Protein AF-0000000082934519 (afdb_homodimer)

Sequence (798 aa):
MKKQIFIIGCGPGAPEEITGHGAKLLEICHEVYAFDRIGDLYKDFKEGIIKCSYQDIEEKIRSSKAQKMAVLVSGDVGFFSMAKRLDEKFRIDFDVFFTCGISSLQYLCSKIKLSYEDVRAVSLHGREGNLPGSIAYNRYTFVLTGGANNASKILKDLKQNGLSGIKVTAGELLSMPGERILCGTVEELSEISFDSLTVLLFENENCVNRDMPLFDKELSRNETPMTKQEVRWVAVNMMKIEARDVLFDIGAGSGSVAIEMARKAHEGLVFAIEKKDNAFELLCKNKSDLGALNVIPVFGEALEEIRKLPVPDKVFIGGSGGNLDKLVKSLYRANEDVKILITAITLETLTEALEAFKEINFETDIVCLNCSKSKKAGSYNMMIANNPIYIIYGEKNDKMKKQIFIIGCGPGAPEEITGHGAKLLEICHEVYAFDRIGDLYKDFKEGIIKCSYQDIEEKIRSSKAQKMAVLVSGDVGFFSMAKRLDEKFRIDFDVFFTCGISSLQYLCSKIKLSYEDVRAVSLHGREGNLPGSIAYNRYTFVLTGGANNASKILKDLKQNGLSGIKVTAGELLSMPGERILCGTVEELSEISFDSLTVLLFENENCVNRDMPLFDKELSRNETPMTKQEVRWVAVNMMKIEARDVLFDIGAGSGSVAIEMARKAHEGLVFAIEKKDNAFELLCKNKSDLGALNVIPVFGEALEEIRKLPVPDKVFIGGSGGNLDKLVKSLYRANEDVKILITAITLETLTEALEAFKEINFETDIVCLNCSKSKKAGSYNMMIANNPIYIIYGEKNDK

Solvent-accessible surface area (backbone atoms only — not comparable to full-atom values): 40685 Å² total; per-residue (Å²): 131,66,37,35,37,38,40,28,9,35,8,59,44,28,61,44,42,16,16,39,50,48,52,51,48,62,68,71,28,76,40,38,35,20,37,62,71,55,32,65,57,32,47,86,78,40,82,78,60,40,67,41,49,86,82,49,43,58,60,54,59,71,70,48,86,60,57,35,31,32,38,50,40,69,13,11,43,33,51,98,34,67,47,59,60,51,42,71,72,39,48,87,74,29,46,68,43,56,35,62,29,37,32,57,67,55,52,53,27,29,76,69,72,36,70,48,76,79,46,44,72,44,67,29,54,86,40,94,67,46,58,42,14,44,40,22,55,24,52,32,28,35,37,42,37,19,80,91,40,22,52,40,56,50,26,42,53,36,34,75,69,72,43,28,80,40,34,33,35,39,40,24,37,46,73,31,90,78,52,44,77,46,76,43,27,24,50,65,50,36,75,42,87,65,58,70,57,22,34,39,37,36,43,28,94,72,38,36,69,53,79,50,70,72,54,63,88,76,50,77,83,71,91,55,66,70,79,51,44,65,60,40,53,44,52,53,50,75,61,62,58,45,43,63,37,33,32,35,21,32,42,26,31,40,26,60,62,39,48,52,50,28,38,50,15,34,43,12,40,22,40,28,25,21,63,50,65,71,27,37,54,40,19,55,48,36,35,60,76,63,39,37,57,24,47,44,81,38,82,38,56,58,79,66,50,58,73,76,48,79,76,48,48,34,35,39,36,63,42,58,87,88,37,52,54,60,44,54,52,52,50,39,72,67,27,70,74,32,31,39,35,36,51,27,74,48,69,68,52,47,50,47,50,54,50,43,36,52,75,71,50,33,43,73,52,40,36,39,41,34,46,24,36,53,40,80,56,86,94,40,76,42,73,47,73,50,78,53,34,37,39,39,37,36,33,61,47,89,118,130,66,38,36,37,37,39,27,9,35,8,61,44,28,61,46,43,16,16,39,51,47,52,52,49,62,68,70,27,74,39,38,34,20,38,62,71,56,32,65,59,32,48,88,77,41,82,78,61,40,69,40,49,86,83,50,42,60,60,54,59,70,70,48,84,58,58,33,31,32,38,52,40,70,13,11,44,31,51,97,35,65,47,58,60,51,42,71,72,39,48,89,73,29,44,68,42,58,34,62,29,38,32,58,68,55,52,53,27,29,75,70,70,37,71,48,75,78,46,43,72,43,68,29,54,86,41,95,67,47,58,42,14,44,41,22,54,25,52,31,26,35,36,43,37,19,81,90,40,22,52,38,55,50,27,41,52,37,34,75,69,72,43,28,79,39,36,32,36,39,40,24,37,47,74,30,92,78,50,43,76,47,76,44,30,23,51,66,51,36,76,43,87,65,59,73,57,22,34,39,38,37,44,28,94,70,39,36,69,53,78,51,69,71,54,65,87,78,50,75,84,70,90,55,66,70,79,52,44,65,60,42,54,44,52,54,49,73,62,61,57,46,43,64,35,32,32,35,21,33,42,27,33,39,27,61,62,39,48,50,50,30,39,49,14,34,44,12,39,22,40,27,26,21,64,52,66,71,26,38,54,41,19,54,49,34,34,61,76,64,39,36,58,23,49,43,83,40,83,39,56,59,80,65,49,58,74,76,48,78,77,46,49,35,35,40,38,64,42,57,86,88,38,51,53,61,43,55,51,52,50,40,72,67,28,71,75,32,32,40,36,37,52,28,74,48,68,68,54,46,52,47,50,54,51,42,35,52,75,70,52,32,43,74,52,41,38,39,41,34,45,25,36,53,42,80,56,87,96,39,75,42,74,46,74,51,77,52,35,38,41,39,37,34,32,62,46,89,119

pLDDT: mean 95.26, std 5.11, range [58.03, 98.94]

Organism: NCBI:txid1450156

Foldseek 3Di:
DFAEEEEFACEAAANVQGDPVRLVLLVVWPAEEEEDRNCVRCCVVHPHYHYDDPVCVLVVVVVDPTSYYYYYWYAFCVPPTCVVVVCVSPVVRHHYHYHTTHHPQRLLCVVVVHDCPQEAEEECAVHDWDVLLSQQAGQKYKYHAADPGAPLVVLVVCVVLPQQAWWKWKWANGPHPPTDIDIDTSNVCNPPDGDRSIMMMIGDPNHANLPDADAPVLADDDPWDDDHRVRLVVQLVVQVQAQAFEEEEAQCFLVNNVLNNLSRNSTYAYEYEHADDVRLVNNVVRCVSRSSSRYHYDYDQQLVVVVVDAQGQEYEYADNPPCLLVNLVVNCVSPVFHKYKYKDLDPVVVVSNVVSLVVSQWDKDKDKDKDWDWDDDDPDTDTHTDGIMIIIITGHDPD/DFAEEEEFACEAAANVQGDPVRLVLLVVWPAEEEEDRNCVRCCVVHPRYHYDDPVCVLVVVVPDPTSYYYYYWYAFCVPPTCVVVVCVSPVVRHHYHYHTGHHPQNLLCVVVVHDCPQEAEEECAVHDWDVLLSQQAGQKYKYHAADPGAPLVVLVVCVVLPQQAWKKWKWANGPHPVTDIDIDTSNVCNPPDGDRSIMMMIGDPNHANLPDADAPVLADDDPWDDDHRVRLVVQLVVQVQAQAFEEEEAQCFLVNSVLNNLSRNSTYAYEYEHADDVRLVNNVVRCVSRSSSRYHYDYDQPLVVVVVDAQGQEYEYADNPPCLLVNLVVNCVSPVFYKYKYKDLDPVVVVSNVVSLVVSQWDKDKDKDKDWDWDDDDPDTDTHTDGIMIIIITGHDPD

Nearest PDB structures (foldseek):
  3e05-assembly2_C  TM=9.541E-01  e=3.165E-18  Geobacter metallireducens GS-15
  3e05-assembly2_F  TM=9.592E-01  e=8.637E-18  Geobacter metallireducens GS-15
  3e05-assembly1_A  TM=9.600E-01  e=8.637E-18  Geobacter metallireducens GS-15
  3e05-assembly1_G  TM=9.550E-01  e=8.637E-18  Geobacter metallireducens GS-15
  1f38-assembly1_A  TM=9.382E-01  e=4.985E-15  Methanothermobacter thermautotrophicus

Radius of gyration: 29.39 Å; Cα contacts (8 Å, |Δi|>4): 1814; chains: 2; bounding box: 61×88×78 Å

Structure (mmCIF, N/CA/C/O backbone):
data_AF-0000000082934519-model_v1
#
loop_
_entity.id
_entity.type
_entity.pdbx_description
1 polymer 'Bifunctional cobalt-precorrin-7 (C(5))-methyltransferase/cobalt-precorrin-6B (C(15))-methyltransferase'
#
loop_
_atom_site.group_PDB
_atom_site.id
_atom_site.type_symbol
_atom_site.label_atom_id
_atom_site.label_alt_id
_atom_site.label_comp_id
_atom_site.label_asym_id
_atom_site.label_entity_id
_atom_site.label_seq_id
_atom_site.pdbx_PDB_ins_code
_atom_site.Cartn_x
_atom_site.Cartn_y
_atom_site.Cartn_z
_atom_site.occupancy
_atom_site.B_iso_or_equiv
_atom_site.auth_seq_id
_atom_site.auth_comp_id
_atom_site.auth_asym_id
_atom_site.auth_atom_id
_atom_site.pdbx_PDB_model_num
ATOM 1 N N . MET A 1 1 ? -8.594 18.406 40.344 1 77.06 1 MET A N 1
ATOM 2 C CA . MET A 1 1 ? -8.555 18.344 38.875 1 77.06 1 MET A CA 1
ATOM 3 C C . MET A 1 1 ? -7.156 17.984 38.375 1 77.06 1 MET A C 1
ATOM 5 O O . MET A 1 1 ? -6.16 18.422 38.969 1 77.06 1 MET A O 1
ATOM 9 N N . LYS A 1 2 ? -7.055 17.078 37.438 1 90.94 2 LYS A N 1
ATOM 10 C CA . LYS A 1 2 ? -5.734 16.703 36.938 1 90.94 2 LYS A CA 1
ATOM 11 C C . LYS A 1 2 ? -5.047 17.875 36.25 1 90.94 2 LYS A C 1
ATOM 13 O O . LYS A 1 2 ? -5.707 18.703 35.625 1 90.94 2 LYS A O 1
ATOM 18 N N . LYS A 1 3 ? -3.777 18.031 36.594 1 96.44 3 LYS A N 1
ATOM 19 C CA . LYS A 1 3 ? -2.986 18.969 35.812 1 96.44 3 LYS A CA 1
ATOM 20 C C . LYS A 1 3 ? -3.068 18.641 34.312 1 96.44 3 LYS A C 1
ATOM 22 O O . LYS A 1 3 ? -3.318 17.5 33.938 1 96.44 3 LYS A O 1
ATOM 27 N N . GLN A 1 4 ? -2.961 19.734 33.531 1 98.12 4 GLN A N 1
ATOM 28 C CA . GLN A 1 4 ? -3.092 19.578 32.094 1 98.12 4 GLN A CA 1
ATOM 29 C C . GLN A 1 4 ? -1.74 19.703 31.391 1 98.12 4 GLN A C 1
ATOM 31 O O . GLN A 1 4 ? -0.943 20.578 31.734 1 98.12 4 GLN A O 1
ATOM 36 N N . ILE A 1 5 ? -1.486 18.812 30.484 1 98.25 5 ILE A N 1
ATOM 37 C CA . ILE A 1 5 ? -0.303 18.859 29.641 1 98.25 5 ILE A CA 1
ATOM 38 C C . ILE A 1 5 ? -0.725 18.984 28.172 1 98.25 5 ILE A C 1
ATOM 40 O O . ILE A 1 5 ? -1.472 18.156 27.672 1 98.25 5 ILE A O 1
ATOM 44 N N . PHE A 1 6 ? -0.279 20.016 27.516 1 98.44 6 PHE A N 1
ATOM 45 C CA . PHE A 1 6 ? -0.5 20.203 26.094 1 98.44 6 PHE A CA 1
ATOM 46 C C . PHE A 1 6 ? 0.758 19.875 25.297 1 98.44 6 PHE A C 1
ATOM 48 O O . PHE A 1 6 ? 1.764 20.578 25.391 1 98.44 6 PHE A O 1
ATOM 55 N N . ILE A 1 7 ? 0.696 18.75 24.578 1 98.62 7 ILE A N 1
ATOM 56 C CA . ILE A 1 7 ? 1.771 18.422 23.641 1 98.62 7 ILE A CA 1
ATOM 57 C C . ILE A 1 7 ? 1.52 19.109 22.312 1 98.62 7 ILE A C 1
ATOM 59 O O . ILE A 1 7 ? 0.533 18.812 21.625 1 98.62 7 ILE A O 1
ATOM 63 N N . ILE A 1 8 ? 2.436 20.016 21.922 1 98.31 8 ILE A N 1
ATOM 64 C CA . ILE A 1 8 ? 2.18 20.922 20.797 1 98.31 8 ILE A CA 1
ATOM 65 C C . ILE A 1 8 ? 3.209 20.688 19.703 1 98.31 8 ILE A C 1
ATOM 67 O O . ILE A 1 8 ? 4.414 20.797 19.938 1 98.31 8 ILE A O 1
ATOM 71 N N . GLY A 1 9 ? 2.672 20.297 18.469 1 98 9 GLY A N 1
ATOM 72 C CA . GLY A 1 9 ? 3.547 20.281 17.312 1 98 9 GLY A CA 1
ATOM 73 C C . GLY A 1 9 ? 4.012 21.672 16.906 1 98 9 GLY A C 1
ATOM 74 O O . GLY A 1 9 ? 3.191 22.547 16.625 1 98 9 GLY A O 1
ATOM 75 N N . CYS A 1 10 ? 5.254 21.875 16.797 1 95.69 10 CYS A N 1
ATOM 76 C CA . CYS A 1 10 ? 5.762 23.234 16.609 1 95.69 10 CYS A CA 1
ATOM 77 C C . CYS A 1 10 ? 6.16 23.453 15.156 1 95.69 10 CYS A C 1
ATOM 79 O O . CYS A 1 10 ? 6.598 24.547 14.797 1 95.69 10 CYS A O 1
ATOM 81 N N . GLY A 1 11 ? 6.004 22.391 14.273 1 96.75 11 GLY A N 1
ATOM 82 C CA . GLY A 1 11 ? 6.387 22.547 12.875 1 96.75 11 GLY A CA 1
ATOM 83 C C . GLY A 1 11 ? 7.824 22.125 12.609 1 96.75 11 GLY A C 1
ATOM 84 O O . GLY A 1 11 ? 8.5 21.594 13.492 1 96.75 11 GLY A O 1
ATOM 85 N N . PRO A 1 12 ? 8.242 22.359 11.445 1 95.88 12 PRO A N 1
ATOM 86 C CA . PRO A 1 12 ? 9.547 21.828 11.055 1 95.88 12 PRO A CA 1
ATOM 87 C C . PRO A 1 12 ? 10.711 22.656 11.617 1 95.88 12 PRO A C 1
ATOM 89 O O . PRO A 1 12 ? 11.836 22.156 11.703 1 95.88 12 PRO A O 1
ATOM 92 N N . GLY A 1 13 ? 10.492 23.969 11.953 1 94.75 13 GLY A N 1
ATOM 93 C CA . GLY A 1 13 ? 11.625 24.734 12.43 1 94.75 13 GLY A CA 1
ATOM 94 C C . GLY A 1 13 ? 11.242 26.109 12.938 1 94.75 13 GLY A C 1
ATOM 95 O O . GLY A 1 13 ? 11.211 26.359 14.148 1 94.75 13 GLY A O 1
ATOM 96 N N . ALA A 1 14 ? 10.727 26.922 12.047 1 94.94 14 ALA A N 1
ATOM 97 C CA . ALA A 1 14 ? 10.414 28.312 12.367 1 94.94 14 ALA A CA 1
ATOM 98 C C . ALA A 1 14 ? 9.234 28.406 13.336 1 94.94 14 ALA A C 1
ATOM 100 O O . ALA A 1 14 ? 8.18 27.812 13.102 1 94.94 14 ALA A O 1
ATOM 101 N N . PRO A 1 15 ? 9.383 29.203 14.391 1 94.44 15 PRO A N 1
ATOM 102 C CA . PRO A 1 15 ? 8.281 29.344 15.344 1 94.44 15 PRO A CA 1
ATOM 103 C C . PRO A 1 15 ? 6.992 29.828 14.688 1 94.44 15 PRO A C 1
ATOM 105 O O . PRO A 1 15 ? 5.898 29.484 15.141 1 94.44 15 PRO A O 1
ATOM 108 N N . GLU A 1 16 ? 7.109 30.531 13.602 1 92.88 16 GLU A N 1
ATOM 109 C CA . GLU A 1 16 ? 5.945 31.062 12.898 1 92.88 16 GLU A CA 1
ATOM 110 C C . GLU A 1 16 ? 5.117 29.938 12.273 1 92.88 16 GLU A C 1
ATOM 112 O O . GLU A 1 16 ? 3.977 30.156 11.867 1 92.88 16 GLU A O 1
ATOM 117 N N . GLU A 1 17 ? 5.656 28.781 12.227 1 95.25 17 GLU A N 1
ATOM 118 C CA . GLU A 1 17 ? 4.941 27.672 11.609 1 95.25 17 GLU A CA 1
ATOM 119 C C . GLU A 1 17 ? 3.982 27.016 12.594 1 95.25 17 GLU A C 1
ATOM 121 O O . GLU A 1 17 ? 3.178 26.156 12.219 1 95.25 17 GLU A O 1
ATOM 126 N N . ILE A 1 18 ? 4.027 27.406 13.859 1 97 18 ILE A N 1
ATOM 127 C CA . ILE A 1 18 ? 3.09 26.891 14.852 1 97 18 ILE A CA 1
ATOM 128 C C . ILE A 1 18 ? 1.68 27.391 14.531 1 97 18 ILE A C 1
ATOM 130 O O . ILE A 1 18 ? 1.508 28.438 13.922 1 97 18 ILE A O 1
ATOM 134 N N . THR A 1 19 ? 0.634 26.656 14.836 1 97.44 19 THR A N 1
ATOM 135 C CA . THR A 1 19 ? -0.74 27.094 14.617 1 97.44 19 THR A CA 1
ATOM 136 C C . THR A 1 19 ? -1.11 28.203 15.594 1 97.44 19 THR A C 1
ATOM 138 O O . THR A 1 19 ? -0.492 28.344 16.656 1 97.44 19 THR A O 1
ATOM 141 N N . GLY A 1 20 ? -2.127 29 15.164 1 96.19 20 GLY A N 1
ATOM 142 C CA . GLY A 1 20 ? -2.639 29.984 16.109 1 96.19 20 GLY A CA 1
ATOM 143 C C . GLY A 1 20 ? -3.088 29.391 17.422 1 96.19 20 GLY A C 1
ATOM 144 O O . GLY A 1 20 ? -2.85 29.953 18.484 1 96.19 20 GLY A O 1
ATOM 145 N N . HIS A 1 21 ? -3.656 28.234 17.312 1 96.5 21 HIS A N 1
ATOM 146 C CA . HIS A 1 21 ? -4.074 27.516 18.516 1 96.5 21 HIS A CA 1
ATOM 147 C C . HIS A 1 21 ? -2.877 27.141 19.375 1 96.5 21 HIS A C 1
ATOM 149 O O . HIS A 1 21 ? -2.912 27.312 20.609 1 96.5 21 HIS A O 1
ATOM 155 N N . GLY A 1 22 ? -1.815 26.625 18.781 1 96.94 22 GLY A N 1
ATOM 156 C CA . GLY A 1 22 ? -0.597 26.312 19.516 1 96.94 22 GLY A CA 1
ATOM 157 C C . GLY A 1 22 ? 0.018 27.516 20.188 1 96.94 22 GLY A C 1
ATOM 158 O O . GLY A 1 22 ? 0.425 27.438 21.344 1 96.94 22 GLY A O 1
ATOM 159 N N . ALA A 1 23 ? 0.027 28.594 19.453 1 96 23 ALA A N 1
ATOM 160 C CA . ALA A 1 23 ? 0.579 29.828 20 1 96 23 ALA A CA 1
ATOM 161 C C . ALA A 1 23 ? -0.227 30.297 21.203 1 96 23 ALA A C 1
ATOM 163 O O . ALA A 1 23 ? 0.342 30.75 22.203 1 96 23 ALA A O 1
ATOM 164 N N . LYS A 1 24 ? -1.508 30.203 21.141 1 96 24 LYS A N 1
ATOM 165 C CA . LYS A 1 24 ? -2.379 30.594 22.25 1 96 24 LYS A CA 1
ATOM 166 C C . LYS A 1 24 ? -2.113 29.734 23.484 1 96 24 LYS A C 1
ATOM 168 O O . LYS A 1 24 ? -2.084 30.25 24.609 1 96 24 LYS A O 1
ATOM 173 N N . LEU A 1 25 ? -1.935 28.469 23.266 1 96.62 25 LEU A N 1
ATOM 174 C CA . LEU A 1 25 ? -1.648 27.562 24.375 1 96.62 25 LEU A CA 1
ATOM 175 C C . LEU A 1 25 ? -0.319 27.906 25.031 1 96.62 25 LEU A C 1
ATOM 177 O O . LEU A 1 25 ? -0.184 27.812 26.25 1 96.62 25 LEU A O 1
ATOM 181 N N . LEU A 1 26 ? 0.648 28.328 24.25 1 95.19 26 LEU A N 1
ATOM 182 C CA . LEU A 1 26 ? 1.936 28.734 24.797 1 95.19 26 LEU A CA 1
ATOM 183 C C . LEU A 1 26 ? 1.771 29.938 25.719 1 95.19 26 LEU A C 1
ATOM 185 O O . LEU A 1 26 ? 2.51 30.078 26.688 1 95.19 26 LEU A O 1
ATOM 189 N N . GLU A 1 27 ? 0.809 30.734 25.391 1 93.88 27 GLU A N 1
ATOM 190 C CA . GLU A 1 27 ? 0.568 31.938 26.188 1 93.88 27 GLU A CA 1
ATOM 191 C C . GLU A 1 27 ? -0.122 31.609 27.5 1 93.88 27 GLU A C 1
ATOM 193 O O . GLU A 1 27 ? 0.168 32.219 28.531 1 93.88 27 GLU A O 1
ATOM 198 N N . ILE A 1 28 ? -0.94 30.625 27.5 1 95.12 28 ILE A N 1
ATOM 199 C CA . ILE A 1 28 ? -1.775 30.375 28.672 1 95.12 28 ILE A CA 1
ATOM 200 C C . ILE A 1 28 ? -1.079 29.391 29.594 1 95.12 28 ILE A C 1
ATOM 202 O O . ILE A 1 28 ? -1.416 29.297 30.781 1 95.12 28 ILE A O 1
ATOM 206 N N . CYS A 1 29 ? -0.168 28.578 29.094 1 95.5 29 CYS A N 1
ATOM 207 C CA . CYS A 1 29 ? 0.542 27.609 29.922 1 95.5 29 CYS A CA 1
ATOM 208 C C . CYS A 1 29 ? 1.574 28.297 30.812 1 95.5 29 CYS A C 1
ATOM 210 O O . CYS A 1 29 ? 2.295 29.188 30.359 1 95.5 29 CYS A O 1
ATOM 212 N N . HIS A 1 30 ? 1.636 27.875 31.984 1 94.44 30 HIS A N 1
ATOM 213 C CA . HIS A 1 30 ? 2.52 28.469 32.969 1 94.44 30 HIS A CA 1
ATOM 214 C C . HIS A 1 30 ? 3.961 28.016 32.781 1 94.44 30 HIS A C 1
ATOM 216 O O . HIS A 1 30 ? 4.898 28.75 33.094 1 94.44 30 HIS A O 1
ATOM 222 N N . GLU A 1 31 ? 4.117 26.812 32.406 1 96.5 31 GLU A N 1
ATOM 223 C CA . GLU A 1 31 ? 5.426 26.25 32.094 1 96.5 31 GLU A CA 1
ATOM 224 C C . GLU A 1 31 ? 5.43 25.625 30.703 1 96.5 31 GLU A C 1
ATOM 226 O O . GLU A 1 31 ? 4.492 24.906 30.328 1 96.5 31 GLU A O 1
ATOM 231 N N . VAL A 1 32 ? 6.418 25.953 29.953 1 97.25 32 VAL A N 1
ATOM 232 C CA . VAL A 1 32 ? 6.605 25.422 28.609 1 97.25 32 VAL A CA 1
ATOM 233 C C . VAL A 1 32 ? 7.949 24.703 28.516 1 97.25 32 VAL A C 1
ATOM 235 O O . VAL A 1 32 ? 9 25.297 28.781 1 97.25 32 VAL A O 1
ATOM 238 N N . TYR A 1 33 ? 7.867 23.406 28.172 1 97.12 33 TYR A N 1
ATOM 239 C CA . TYR A 1 33 ? 9.062 22.594 28.047 1 97.12 33 TYR A CA 1
ATOM 240 C C . TYR A 1 33 ? 9.398 22.359 26.578 1 97.12 33 TYR A C 1
ATOM 242 O O . TYR A 1 33 ? 8.508 22.172 25.75 1 97.12 33 TYR A O 1
ATOM 250 N N . ALA A 1 34 ? 10.641 22.406 26.203 1 96.38 34 ALA A N 1
ATOM 251 C CA . ALA A 1 34 ? 11.109 22.141 24.844 1 96.38 34 ALA A CA 1
ATOM 252 C C . ALA A 1 34 ? 12.43 21.375 24.859 1 96.38 34 ALA A C 1
ATOM 254 O O . ALA A 1 34 ? 13.266 21.594 25.734 1 96.38 34 ALA A O 1
ATOM 255 N N . PHE A 1 35 ? 12.539 20.562 23.938 1 93.31 35 PHE A N 1
ATOM 256 C CA . PHE A 1 35 ? 13.805 19.844 23.781 1 93.31 35 PHE A CA 1
ATOM 257 C C . PHE A 1 35 ? 14.867 20.75 23.188 1 93.31 35 PHE A C 1
ATOM 259 O O . PHE A 1 35 ? 14.547 21.797 22.609 1 93.31 35 PHE A O 1
ATOM 266 N N . ASP A 1 36 ? 16.109 20.469 23.266 1 87.06 36 ASP A N 1
ATOM 267 C CA . ASP A 1 36 ? 17.281 21.312 23.078 1 87.06 36 ASP A CA 1
ATOM 268 C C . ASP A 1 36 ? 17.156 22.156 21.812 1 87.06 36 ASP A C 1
ATOM 270 O O . ASP A 1 36 ? 17.078 23.375 21.891 1 87.06 36 ASP A O 1
ATOM 274 N N . ARG A 1 37 ? 17.016 21.547 20.688 1 88.69 37 ARG A N 1
ATOM 275 C CA . ARG A 1 37 ? 16.969 22.281 19.422 1 88.69 37 ARG A CA 1
ATOM 276 C C . ARG A 1 37 ? 15.727 23.156 19.344 1 88.69 37 ARG A C 1
ATOM 278 O O . ARG A 1 37 ? 15.797 24.312 18.891 1 88.69 37 ARG A O 1
ATOM 285 N N . ILE A 1 38 ? 14.648 22.688 19.781 1 93.12 38 ILE A N 1
ATOM 286 C CA . ILE A 1 38 ? 13.391 23.422 19.734 1 93.12 38 ILE A CA 1
ATOM 287 C C . ILE A 1 38 ? 13.461 24.609 20.703 1 93.12 38 ILE A C 1
ATOM 289 O O . ILE A 1 38 ? 13 25.703 20.375 1 93.12 38 ILE A O 1
ATOM 293 N N . GLY A 1 39 ? 14.055 24.344 21.859 1 92.56 39 GLY A N 1
ATOM 294 C CA . GLY A 1 39 ? 14.219 25.438 22.812 1 92.56 39 GLY A CA 1
ATOM 295 C C . GLY A 1 39 ? 15.008 26.594 22.25 1 92.56 39 GLY A C 1
ATOM 296 O O . GLY A 1 39 ? 14.672 27.766 22.5 1 92.56 39 GLY A O 1
ATOM 297 N N . ASP A 1 40 ? 15.992 26.312 21.469 1 91.44 40 ASP A N 1
ATOM 298 C CA . ASP A 1 40 ? 16.828 27.344 20.859 1 91.44 40 ASP A CA 1
ATOM 299 C C . ASP A 1 40 ? 16.062 28.125 19.797 1 91.44 40 ASP A C 1
ATOM 301 O O . ASP A 1 40 ? 16.188 29.344 19.688 1 91.44 40 ASP A O 1
ATOM 305 N N . LEU A 1 41 ? 15.25 27.438 19.078 1 91.31 41 LEU A N 1
ATOM 306 C CA . LEU A 1 41 ? 14.492 28.047 17.984 1 91.31 41 LEU A CA 1
ATOM 307 C C . LEU A 1 41 ? 13.398 28.969 18.531 1 91.31 41 LEU A C 1
ATOM 309 O O . LEU A 1 41 ? 13.062 29.984 17.906 1 91.31 41 LEU A O 1
ATOM 313 N N . TYR A 1 42 ? 12.891 28.641 19.75 1 91.62 42 TYR A N 1
ATOM 314 C CA . TYR A 1 42 ? 11.711 29.328 20.281 1 91.62 42 TYR A CA 1
ATOM 315 C C . TYR A 1 42 ? 12.102 30.328 21.359 1 91.62 42 TYR A C 1
ATOM 317 O O . TYR A 1 42 ? 11.234 31 21.922 1 91.62 42 TYR A O 1
ATOM 325 N N . LYS A 1 43 ? 13.359 30.531 21.609 1 87.69 43 LYS A N 1
ATOM 326 C CA . LYS A 1 43 ? 13.828 31.344 22.719 1 87.69 43 LYS A CA 1
ATOM 327 C C . LYS A 1 43 ? 13.305 32.781 22.609 1 87.69 43 LYS A C 1
ATOM 329 O O . LYS A 1 43 ? 12.953 33.406 23.625 1 87.69 43 LYS A O 1
ATOM 334 N N . ASP A 1 44 ? 13.234 33.25 21.375 1 87.88 44 ASP A N 1
ATOM 335 C CA . ASP A 1 44 ? 12.789 34.656 21.172 1 87.88 44 ASP A CA 1
ATOM 336 C C . ASP A 1 44 ? 11.273 34.719 20.984 1 87.88 44 ASP A C 1
ATOM 338 O O . ASP A 1 44 ? 10.695 35.812 21.047 1 87.88 44 ASP A O 1
ATOM 342 N N . PHE A 1 45 ? 10.719 33.562 20.75 1 88.06 45 PHE A N 1
ATOM 343 C CA . PHE A 1 45 ? 9.289 33.5 20.5 1 88.06 45 PHE A CA 1
ATOM 344 C C . PHE A 1 45 ? 8.508 33.469 21.812 1 88.06 45 PHE A C 1
ATOM 346 O O . PHE A 1 45 ? 7.41 34.031 21.906 1 88.06 45 PHE A O 1
ATOM 353 N N . LYS A 1 46 ? 9.094 32.875 22.812 1 87.44 46 LYS A N 1
ATOM 354 C CA . LYS A 1 46 ? 8.484 32.719 24.141 1 87.44 46 LYS A CA 1
ATOM 355 C C . LYS A 1 46 ? 9.539 32.75 25.234 1 87.44 46 LYS A C 1
ATOM 357 O O . LYS A 1 46 ? 10.445 31.922 25.25 1 87.44 46 LYS A O 1
ATOM 362 N N . GLU A 1 47 ? 9.375 33.656 26.109 1 88.5 47 GLU A N 1
ATOM 363 C CA . GLU A 1 47 ? 10.289 33.75 27.25 1 88.5 47 GLU A CA 1
ATOM 364 C C . GLU A 1 47 ? 10 32.656 28.266 1 88.5 47 GLU A C 1
ATOM 366 O O . GLU A 1 47 ? 8.852 32.25 28.438 1 88.5 47 GLU A O 1
ATOM 371 N N . GLY A 1 48 ? 11.07 32.156 28.875 1 90.25 48 GLY A N 1
ATOM 372 C CA . GLY A 1 48 ? 10.891 31.25 30 1 90.25 48 GLY A CA 1
ATOM 373 C C . GLY A 1 48 ? 10.742 29.812 29.578 1 90.25 48 GLY A C 1
ATOM 374 O O . GLY A 1 48 ? 10.297 28.969 30.375 1 90.25 48 GLY A O 1
ATOM 375 N N . ILE A 1 49 ? 10.977 29.516 28.359 1 93.88 49 ILE A N 1
ATOM 376 C CA . ILE A 1 49 ? 10.953 28.125 27.922 1 93.88 49 ILE A CA 1
ATOM 377 C C . ILE A 1 49 ? 11.984 27.312 28.719 1 93.88 49 ILE A C 1
ATOM 379 O O . ILE A 1 49 ? 13.117 27.766 28.891 1 93.88 49 ILE A O 1
ATOM 383 N N . ILE A 1 50 ? 11.586 26.203 29.219 1 95 50 ILE A N 1
ATOM 384 C CA . ILE A 1 50 ? 12.453 25.328 29.984 1 95 50 ILE A CA 1
ATOM 385 C C . ILE A 1 50 ? 13.023 24.234 29.078 1 95 50 ILE A C 1
ATOM 387 O O . ILE A 1 50 ? 12.297 23.344 28.656 1 95 50 ILE A O 1
ATOM 391 N N . LYS A 1 51 ? 14.305 24.328 28.828 1 94.25 51 LYS A N 1
ATOM 392 C CA . LYS A 1 51 ? 14.953 23.297 28.031 1 94.25 51 LYS A CA 1
ATOM 393 C C . LYS A 1 51 ? 15.102 22 28.828 1 94.25 51 LYS A C 1
ATOM 395 O O . LYS A 1 51 ? 15.414 22.016 30.016 1 94.25 51 LYS A O 1
ATOM 400 N N . CYS A 1 52 ? 14.828 20.922 28.109 1 93.62 52 CYS A N 1
ATOM 401 C CA . CYS A 1 52 ? 14.93 19.641 28.781 1 93.62 52 CYS A CA 1
ATOM 402 C C . CYS A 1 52 ? 15.281 18.531 27.781 1 93.62 52 CYS A C 1
ATOM 404 O O . CYS A 1 52 ? 15.344 18.781 26.578 1 93.62 52 CYS A O 1
ATOM 406 N N . SER A 1 53 ? 15.703 17.359 28.359 1 92.38 53 SER A N 1
ATOM 407 C CA . SER A 1 53 ? 15.883 16.125 27.594 1 92.38 53 SER A CA 1
ATOM 408 C C . SER A 1 53 ? 14.727 15.156 27.828 1 92.38 53 SER A C 1
ATOM 410 O O . SER A 1 53 ? 13.914 15.359 28.719 1 92.38 53 SER A O 1
ATOM 412 N N . TYR A 1 54 ? 14.625 14.203 26.938 1 90.5 54 TYR A N 1
ATOM 413 C CA . TYR A 1 54 ? 13.57 13.203 27.094 1 90.5 54 TYR A CA 1
ATOM 414 C C . TYR A 1 54 ? 13.703 12.484 28.438 1 90.5 54 TYR A C 1
ATOM 416 O O . TYR A 1 54 ? 12.703 12.125 29.047 1 90.5 54 TYR A O 1
ATOM 424 N N . GLN A 1 55 ? 14.883 12.367 28.906 1 90.38 55 GLN A N 1
ATOM 425 C CA . GLN A 1 55 ? 15.148 11.656 30.156 1 90.38 55 GLN A CA 1
ATOM 426 C C . GLN A 1 55 ? 14.695 12.469 31.359 1 90.38 55 GLN A C 1
ATOM 428 O O . GLN A 1 55 ? 14.188 11.914 32.344 1 90.38 55 GLN A O 1
ATOM 433 N N . ASP A 1 56 ? 14.812 13.734 31.25 1 93.44 56 ASP A N 1
ATOM 434 C CA . ASP A 1 56 ? 14.586 14.531 32.438 1 93.44 56 ASP A CA 1
ATOM 435 C C . ASP A 1 56 ? 13.18 15.125 32.469 1 93.44 56 ASP A C 1
ATOM 437 O O . ASP A 1 56 ? 12.711 15.617 33.469 1 93.44 56 ASP A O 1
ATOM 441 N N . ILE A 1 57 ? 12.461 15 31.344 1 95.25 57 ILE A N 1
ATOM 442 C CA . ILE A 1 57 ? 11.18 15.688 31.203 1 95.25 57 ILE A CA 1
ATOM 443 C C . ILE A 1 57 ? 10.18 15.141 32.219 1 95.25 57 ILE A C 1
ATOM 445 O O . ILE A 1 57 ? 9.352 15.883 32.75 1 95.25 57 ILE A O 1
ATOM 449 N N . GLU A 1 58 ? 10.234 13.891 32.5 1 95.31 58 GLU A N 1
ATOM 450 C CA . GLU A 1 58 ? 9.281 13.289 33.438 1 95.31 58 GLU A CA 1
ATOM 451 C C . GLU A 1 58 ? 9.422 13.898 34.844 1 95.31 58 GLU A C 1
ATOM 453 O O . GLU A 1 58 ? 8.422 14.289 35.438 1 95.31 58 GLU A O 1
ATOM 458 N N . GLU A 1 59 ? 10.625 13.914 35.281 1 95.81 59 GLU A N 1
ATOM 459 C CA . GLU A 1 59 ? 10.883 14.469 36.625 1 95.81 59 GLU A CA 1
ATOM 460 C C . GLU A 1 59 ? 10.461 15.938 36.688 1 95.81 59 GLU A C 1
ATOM 462 O O . GLU A 1 59 ? 9.852 16.359 37.656 1 95.81 59 GLU A O 1
ATOM 467 N N . LYS A 1 60 ? 10.758 16.656 35.688 1 96.12 60 LYS A N 1
ATOM 468 C CA . LYS A 1 60 ? 10.438 18.078 35.656 1 96.12 60 LYS A CA 1
ATOM 469 C C . LYS A 1 60 ? 8.93 18.297 35.688 1 96.12 60 LYS A C 1
ATOM 471 O O . LYS A 1 60 ? 8.445 19.141 36.469 1 96.12 60 LYS A O 1
ATOM 476 N N . ILE A 1 61 ? 8.195 17.562 34.906 1 96.5 61 ILE A N 1
ATOM 477 C CA . ILE A 1 61 ? 6.75 17.719 34.812 1 96.5 61 ILE A CA 1
ATOM 478 C C . ILE A 1 61 ? 6.094 17.281 36.125 1 96.5 61 ILE A C 1
ATOM 480 O O . ILE A 1 61 ? 5.223 17.969 36.656 1 96.5 61 ILE A O 1
ATOM 484 N N . ARG A 1 62 ? 6.527 16.219 36.688 1 95.38 62 ARG A N 1
ATOM 485 C CA . ARG A 1 62 ? 5.91 15.672 37.906 1 95.38 62 ARG A CA 1
ATOM 486 C C . ARG A 1 62 ? 6.199 16.547 39.094 1 95.38 62 ARG A C 1
ATOM 488 O O . ARG A 1 62 ? 5.387 16.625 40.031 1 95.38 62 ARG A O 1
ATOM 495 N N . SER A 1 63 ? 7.305 17.203 39.094 1 95.5 63 SER A N 1
ATOM 496 C CA . SER A 1 63 ? 7.684 18.047 40.219 1 95.5 63 SER A CA 1
ATOM 497 C C . SER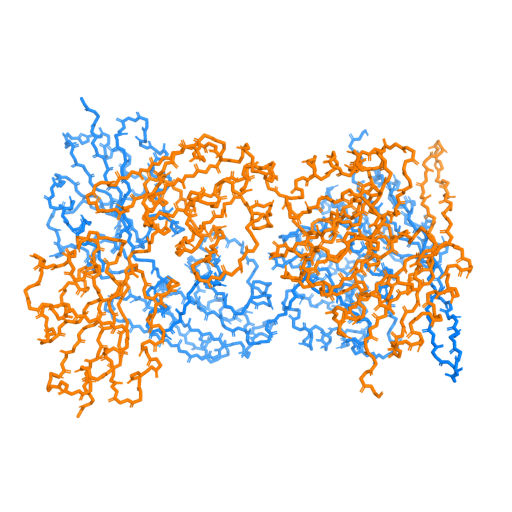 A 1 63 ? 7.086 19.438 40.094 1 95.5 63 SER A C 1
ATOM 499 O O . SER A 1 63 ? 7.141 20.234 41.031 1 95.5 63 SER A O 1
ATOM 501 N N . SER A 1 64 ? 6.555 19.719 38.938 1 96.06 64 SER A N 1
ATOM 502 C CA . SER A 1 64 ? 6.039 21.062 38.656 1 96.06 64 SER A CA 1
ATOM 503 C C . SER A 1 64 ? 4.766 21.328 39.469 1 96.06 64 SER A C 1
ATOM 505 O O . SER A 1 64 ? 3.963 20.422 39.688 1 96.06 64 SER A O 1
ATOM 507 N N . LYS A 1 65 ? 4.516 22.609 39.844 1 95.19 65 LYS A N 1
ATOM 508 C CA . LYS A 1 65 ? 3.287 23.016 40.5 1 95.19 65 LYS A CA 1
ATOM 509 C C . LYS A 1 65 ? 2.311 23.656 39.531 1 95.19 65 LYS A C 1
ATOM 511 O O . LYS A 1 65 ? 1.173 23.969 39.875 1 95.19 65 LYS A O 1
ATOM 516 N N . ALA A 1 66 ? 2.721 23.797 38.281 1 96.31 66 ALA A N 1
ATOM 517 C CA . ALA A 1 66 ? 1.893 24.438 37.25 1 96.31 66 ALA A CA 1
ATOM 518 C C . ALA A 1 66 ? 0.673 23.594 36.938 1 96.31 66 ALA A C 1
ATOM 520 O O . ALA A 1 66 ? 0.777 22.375 36.781 1 96.31 66 ALA A O 1
ATOM 521 N N . GLN A 1 67 ? -0.462 24.297 36.844 1 96.56 67 GLN A N 1
ATOM 522 C CA . GLN A 1 67 ? -1.7 23.594 36.5 1 96.56 67 GLN A CA 1
ATOM 523 C C . GLN A 1 67 ? -1.768 23.297 35 1 96.56 67 GLN A C 1
ATOM 525 O O . GLN A 1 67 ? -2.367 22.297 34.594 1 96.56 67 GLN A O 1
ATOM 530 N N . LYS A 1 68 ? -1.24 24.156 34.156 1 97.81 68 LYS A N 1
ATOM 531 C CA . LYS A 1 68 ? -1.179 24 32.719 1 97.81 68 LYS A CA 1
ATOM 532 C C . LYS A 1 68 ? 0.264 24.031 32.219 1 97.81 68 LYS A C 1
ATOM 534 O O . LYS A 1 68 ? 0.985 25 32.469 1 97.81 68 LYS A O 1
ATOM 539 N N . MET A 1 69 ? 0.682 22.984 31.547 1 98 69 MET A N 1
ATOM 540 C CA . MET A 1 69 ? 2.035 22.859 31.016 1 98 69 MET A CA 1
ATOM 541 C C . MET A 1 69 ? 2.002 22.516 29.531 1 98 69 MET A C 1
ATOM 543 O O . MET A 1 69 ? 1.075 21.844 29.062 1 98 69 MET A O 1
ATOM 547 N N . ALA A 1 70 ? 2.949 22.984 28.828 1 98 70 ALA A N 1
ATOM 548 C CA . ALA A 1 70 ? 3.096 22.656 27.422 1 98 70 ALA A CA 1
ATOM 549 C C . ALA A 1 70 ? 4.426 21.953 27.156 1 98 70 ALA A C 1
ATOM 551 O O . ALA A 1 70 ? 5.434 22.266 27.797 1 98 70 ALA A O 1
ATOM 552 N N . VAL A 1 71 ? 4.406 20.969 26.312 1 98.06 71 VAL A N 1
ATOM 553 C CA . VAL A 1 71 ? 5.609 20.328 25.797 1 98.06 71 VAL A CA 1
ATOM 554 C C . VAL A 1 71 ? 5.656 20.484 24.281 1 98.06 71 VAL A C 1
ATOM 556 O O . VAL A 1 71 ? 4.762 20.016 23.578 1 98.06 71 VAL A O 1
ATOM 559 N N . LEU A 1 72 ? 6.691 21.109 23.797 1 97.56 72 LEU A N 1
ATOM 560 C CA . LEU A 1 72 ? 6.855 21.297 22.359 1 97.56 72 LEU A CA 1
ATOM 561 C C . LEU A 1 72 ? 7.535 20.094 21.719 1 97.56 72 LEU A C 1
ATOM 563 O O . LEU A 1 72 ? 8.547 19.609 22.234 1 97.56 72 LEU A O 1
ATOM 567 N N . VAL A 1 73 ? 6.922 19.594 20.641 1 97.06 73 VAL A N 1
ATOM 568 C CA . VAL A 1 73 ? 7.543 18.531 19.859 1 97.06 73 VAL A CA 1
ATOM 569 C C . VAL A 1 73 ? 7.723 18.984 18.406 1 97.06 73 VAL A C 1
ATOM 571 O O . VAL A 1 73 ? 6.949 19.797 17.906 1 97.06 73 VAL A O 1
ATOM 574 N N . SER A 1 74 ? 8.734 18.484 17.734 1 95.44 74 SER A N 1
ATOM 575 C CA . SER A 1 74 ? 9.031 18.844 16.359 1 95.44 74 SER A CA 1
ATOM 576 C C . SER A 1 74 ? 7.973 18.312 15.406 1 95.44 74 SER A C 1
ATOM 578 O O . SER A 1 74 ? 7.469 17.203 15.586 1 95.44 74 SER A O 1
ATOM 580 N N . GLY A 1 75 ? 7.668 19.062 14.391 1 96.94 75 GLY A N 1
ATOM 581 C CA . GLY A 1 75 ? 6.742 18.625 13.352 1 96.94 75 GLY A CA 1
ATOM 582 C C . GLY A 1 75 ? 5.309 18.547 13.836 1 96.94 75 GLY A C 1
ATOM 583 O O . GLY A 1 75 ? 4.781 19.5 14.406 1 96.94 75 GLY A O 1
ATOM 584 N N . ASP A 1 76 ? 4.68 17.453 13.547 1 98.12 76 ASP A N 1
ATOM 585 C CA . ASP A 1 76 ? 3.289 17.219 13.914 1 98.12 76 ASP A CA 1
ATOM 586 C C . ASP A 1 76 ? 3.184 16.094 14.945 1 98.12 76 ASP A C 1
ATOM 588 O O . ASP A 1 76 ? 3.918 15.102 14.867 1 98.12 76 ASP A O 1
ATOM 592 N N . VAL A 1 77 ? 2.223 16.188 15.82 1 98.5 77 VAL A N 1
ATOM 593 C CA . VAL A 1 77 ? 2.076 15.281 16.953 1 98.5 77 VAL A CA 1
ATOM 594 C C . VAL A 1 77 ? 1.666 13.898 16.438 1 98.5 77 VAL A C 1
ATOM 596 O O . VAL A 1 77 ? 1.882 12.891 17.125 1 98.5 77 VAL A O 1
ATOM 599 N N . GLY A 1 78 ? 1.113 13.773 15.273 1 98 78 GLY A N 1
ATOM 600 C CA . GLY A 1 78 ? 0.613 12.5 14.797 1 98 78 GLY A CA 1
ATOM 601 C C . GLY A 1 78 ? 1.479 11.883 13.711 1 98 78 GLY A C 1
ATOM 602 O O . GLY A 1 78 ? 1.095 10.891 13.086 1 98 78 GLY A O 1
ATOM 603 N N . PHE A 1 79 ? 2.688 12.422 13.406 1 97.81 79 PHE A N 1
ATOM 604 C CA . PHE A 1 79 ? 3.506 11.992 12.281 1 97.81 79 PHE A CA 1
ATOM 605 C C . PHE A 1 79 ? 4.941 11.727 12.727 1 97.81 79 PHE A C 1
ATOM 607 O O . PHE A 1 79 ? 5.77 12.633 12.742 1 97.81 79 PHE A O 1
ATOM 614 N N . PHE A 1 80 ? 5.32 10.477 12.977 1 95.62 80 PHE A N 1
ATOM 615 C CA . PHE A 1 80 ? 6.625 10.055 13.477 1 95.62 80 PHE A CA 1
ATOM 616 C C . PHE A 1 80 ? 7.051 10.914 14.664 1 95.62 80 PHE A C 1
ATOM 618 O O . PHE A 1 80 ? 8.195 11.375 14.719 1 95.62 80 PHE A O 1
ATOM 625 N N . SER A 1 81 ? 6.145 11.156 15.578 1 95.69 81 SER A N 1
ATOM 626 C CA . SER A 1 81 ? 6.352 12.094 16.672 1 95.69 81 SER A CA 1
ATOM 627 C C . SER A 1 81 ? 6.559 11.359 18 1 95.69 81 SER A C 1
ATOM 629 O O . SER A 1 81 ? 6.043 10.25 18.188 1 95.69 81 SER A O 1
ATOM 631 N N . MET A 1 82 ? 7.242 11.969 18.922 1 94 82 MET A N 1
ATOM 632 C CA . MET A 1 82 ? 7.41 11.414 20.266 1 94 82 MET A CA 1
ATOM 633 C C . MET A 1 82 ? 6.168 11.672 21.109 1 94 82 MET A C 1
ATOM 635 O O . MET A 1 82 ? 6.086 11.219 22.25 1 94 82 MET A O 1
ATOM 639 N N . ALA A 1 83 ? 5.188 12.359 20.531 1 97.12 83 ALA A N 1
ATOM 640 C CA . ALA A 1 83 ? 3.971 12.719 21.25 1 97.12 83 ALA A CA 1
ATOM 641 C C . ALA A 1 83 ? 3.312 11.484 21.859 1 97.12 83 ALA A C 1
ATOM 643 O O . ALA A 1 83 ? 2.84 11.523 23 1 97.12 83 ALA A O 1
ATOM 644 N N . LYS A 1 84 ? 3.289 10.445 21.125 1 94.62 84 LYS A N 1
ATOM 645 C CA . LYS A 1 84 ? 2.648 9.227 21.609 1 94.62 84 LYS A CA 1
ATOM 646 C C . LYS A 1 84 ? 3.363 8.695 22.844 1 94.62 84 LYS A C 1
ATOM 648 O O . LYS A 1 84 ? 2.719 8.312 23.828 1 94.62 84 LYS A O 1
ATOM 653 N N . ARG A 1 85 ? 4.652 8.672 22.844 1 95.25 85 ARG A N 1
ATOM 654 C CA . ARG A 1 85 ? 5.441 8.203 23.984 1 95.25 85 ARG A CA 1
ATOM 655 C C . ARG A 1 85 ? 5.223 9.094 25.203 1 95.25 85 ARG A C 1
ATOM 657 O O . ARG A 1 85 ? 5.145 8.602 26.328 1 95.25 85 ARG A O 1
ATOM 664 N N . LEU A 1 86 ? 5.164 10.352 24.938 1 97.06 86 LEU A N 1
ATOM 665 C CA . LEU A 1 86 ? 4.914 11.297 26.016 1 97.06 86 LEU A CA 1
ATOM 666 C C . LEU A 1 86 ? 3.529 11.078 26.609 1 97.06 86 LEU A C 1
ATOM 668 O O . LEU A 1 86 ? 3.367 11.117 27.844 1 97.06 86 LEU A O 1
ATOM 672 N N . ASP A 1 87 ? 2.549 10.867 25.75 1 97.5 87 ASP A N 1
ATOM 673 C CA . ASP A 1 87 ? 1.194 10.594 26.203 1 97.5 87 ASP A CA 1
ATOM 674 C C . ASP A 1 87 ? 1.164 9.367 27.125 1 97.5 87 ASP A C 1
ATOM 676 O O . ASP A 1 87 ? 0.55 9.391 28.188 1 97.5 87 ASP A O 1
ATOM 680 N N . GLU A 1 88 ? 1.819 8.305 26.688 1 95.94 88 GLU A N 1
ATOM 681 C CA . GLU A 1 88 ? 1.867 7.066 27.453 1 95.94 88 GLU A CA 1
ATOM 682 C C . GLU A 1 88 ? 2.51 7.293 28.828 1 95.94 88 GLU A C 1
ATOM 684 O O . GLU A 1 88 ? 2.102 6.688 29.812 1 95.94 88 GLU A O 1
ATOM 689 N N . LYS A 1 89 ? 3.453 8.141 28.781 1 95.12 89 LYS A N 1
ATOM 690 C CA . LYS A 1 89 ? 4.191 8.445 30.016 1 95.12 89 LYS A CA 1
ATOM 691 C C . LYS A 1 89 ? 3.326 9.219 31 1 95.12 89 LYS A C 1
ATOM 693 O O . LYS A 1 89 ? 3.453 9.055 32.219 1 95.12 89 LYS A O 1
ATOM 698 N N . PHE A 1 90 ? 2.381 10.047 30.547 1 97.19 90 PHE A N 1
ATOM 699 C CA . PHE A 1 90 ? 1.796 11.047 31.438 1 97.19 90 PHE A CA 1
ATOM 700 C C . PHE A 1 90 ? 0.291 10.844 31.547 1 97.19 90 PHE A C 1
ATOM 702 O O . PHE A 1 90 ? -0.34 11.383 32.469 1 97.19 90 PHE A O 1
ATOM 709 N N . ARG A 1 91 ? -0.354 10.07 30.672 1 95.88 91 ARG A N 1
ATOM 710 C CA . ARG A 1 91 ? -1.806 10.055 30.531 1 95.88 91 ARG A CA 1
ATOM 711 C C . ARG A 1 91 ? -2.479 9.547 31.797 1 95.88 91 ARG A C 1
ATOM 713 O O . ARG A 1 91 ? -3.65 9.844 32.062 1 95.88 91 ARG A O 1
ATOM 720 N N . ILE A 1 92 ? -1.811 8.789 32.688 1 95.81 92 ILE A N 1
ATOM 721 C CA . ILE A 1 92 ? -2.4 8.227 33.906 1 95.81 92 ILE A CA 1
ATOM 722 C C . ILE A 1 92 ? -2.59 9.328 34.938 1 95.81 92 ILE A C 1
ATOM 724 O O . ILE A 1 92 ? -3.643 9.414 35.562 1 95.81 92 ILE A O 1
ATOM 728 N N . ASP A 1 93 ? -1.684 10.258 35.031 1 95.94 93 ASP A N 1
ATOM 729 C CA . ASP A 1 93 ? -1.649 11.219 36.125 1 95.94 93 ASP A CA 1
ATOM 730 C C . ASP A 1 93 ? -2.121 12.594 35.688 1 95.94 93 ASP A C 1
ATOM 732 O O . ASP A 1 93 ? -2.479 13.445 36.5 1 95.94 93 ASP A O 1
ATOM 736 N N . PHE A 1 94 ? -2.068 12.797 34.406 1 97.75 94 PHE A N 1
ATOM 737 C CA . PHE A 1 94 ? -2.375 14.109 33.844 1 97.75 94 PHE A CA 1
ATOM 738 C C . PHE A 1 94 ? -3.43 14.008 32.75 1 97.75 94 PHE A C 1
ATOM 740 O O . PHE A 1 94 ? -3.648 12.93 32.188 1 97.75 94 PHE A O 1
ATOM 747 N N . ASP A 1 95 ? -4.129 15.141 32.562 1 97.81 95 ASP A N 1
ATOM 748 C CA . ASP A 1 95 ? -4.891 15.281 31.312 1 97.81 95 ASP A CA 1
ATOM 749 C C . ASP A 1 95 ? -3.994 15.758 30.172 1 97.81 95 ASP A C 1
ATOM 751 O O . ASP A 1 95 ? -3.494 16.891 30.203 1 97.81 95 ASP A O 1
ATOM 755 N N . VAL A 1 96 ? -3.852 14.898 29.172 1 98.31 96 VAL A N 1
ATOM 756 C CA . VAL A 1 96 ? -2.916 15.195 28.094 1 98.31 96 VAL A CA 1
ATOM 757 C C . VAL A 1 96 ? -3.684 15.516 26.812 1 98.31 96 VAL A C 1
ATOM 759 O O . VAL A 1 96 ? -4.605 14.789 26.438 1 98.31 96 VAL A O 1
ATOM 762 N N . PHE A 1 97 ? -3.348 16.625 26.172 1 98.19 97 PHE A N 1
ATOM 763 C CA . PHE A 1 97 ? -3.979 17.047 24.938 1 98.19 97 PHE A CA 1
ATOM 764 C C . PHE A 1 97 ? -2.939 17.25 23.844 1 98.19 97 PHE A C 1
ATOM 766 O O . PHE A 1 97 ? -1.833 17.719 24.109 1 98.19 97 PHE A O 1
ATOM 773 N N . PHE A 1 98 ? -3.344 16.844 22.625 1 98.62 98 PHE A N 1
ATOM 774 C CA . PHE A 1 98 ? -2.469 17.031 21.469 1 98.62 98 PHE A CA 1
ATOM 775 C C . PHE A 1 98 ? -2.896 18.25 20.656 1 98.62 98 PHE A C 1
ATOM 777 O O . PHE A 1 98 ? -4.09 18.484 20.469 1 98.62 98 PHE A O 1
ATOM 784 N N . THR A 1 99 ? -1.961 19.016 20.203 1 98.25 99 THR A N 1
ATOM 785 C CA . THR A 1 99 ? -2.162 20.109 19.234 1 98.25 99 THR A CA 1
ATOM 786 C C . THR A 1 99 ? -1.307 19.891 18 1 98.25 99 THR A C 1
ATOM 788 O O . THR A 1 99 ? -0.085 19.75 18.094 1 98.25 99 THR A O 1
ATOM 791 N N . CYS A 1 100 ? -1.946 19.969 16.844 1 98 100 CYS A N 1
ATOM 792 C CA . CYS A 1 100 ? -1.309 19.625 15.57 1 98 100 CYS A CA 1
ATOM 793 C C . CYS A 1 100 ? -0.238 20.641 15.203 1 98 100 CYS A C 1
ATOM 795 O O . CYS A 1 100 ? -0.287 21.797 15.656 1 98 100 CYS A O 1
ATOM 797 N N . GLY A 1 101 ? 0.691 20.219 14.453 1 98 101 GLY A N 1
ATOM 798 C CA . GLY A 1 101 ? 1.681 21.047 13.781 1 98 101 GLY A CA 1
ATOM 799 C C . GLY A 1 101 ? 1.904 20.641 12.328 1 98 101 GLY A C 1
ATOM 800 O O . GLY A 1 101 ? 1.243 19.734 11.82 1 98 101 GLY A O 1
ATOM 801 N N . ILE A 1 102 ? 2.801 21.359 11.68 1 98.31 102 ILE A N 1
ATOM 802 C CA . ILE A 1 102 ? 3.137 21.094 10.281 1 98.31 102 ILE A CA 1
ATOM 803 C C . ILE A 1 102 ? 4.324 20.141 10.203 1 98.31 102 ILE A C 1
ATOM 805 O O . ILE A 1 102 ? 5.391 20.422 10.75 1 98.31 102 ILE A O 1
ATOM 809 N N . SER A 1 103 ? 4.125 19.016 9.531 1 97.94 103 SER A N 1
ATOM 810 C CA . SER A 1 103 ? 5.223 18.062 9.383 1 97.94 103 SER A CA 1
ATOM 811 C C . SER A 1 103 ? 6.207 18.516 8.312 1 97.94 103 SER A C 1
ATOM 813 O O . SER A 1 103 ? 5.883 19.375 7.484 1 97.94 103 SER A O 1
ATOM 815 N N . SER A 1 104 ? 7.406 17.906 8.383 1 97.75 104 SER A N 1
ATOM 816 C CA . SER A 1 104 ? 8.391 18.203 7.348 1 97.75 104 SER A CA 1
ATOM 817 C C . SER A 1 104 ? 7.91 17.734 5.98 1 97.75 104 SER A C 1
ATOM 819 O O . SER A 1 104 ? 8.211 18.359 4.961 1 97.75 104 SER A O 1
ATOM 821 N N . LEU A 1 105 ? 7.145 16.641 5.918 1 98.44 105 LEU A N 1
ATOM 822 C CA . LEU A 1 105 ? 6.551 16.172 4.672 1 98.44 105 LEU A CA 1
ATOM 823 C C . LEU A 1 105 ? 5.641 17.25 4.07 1 98.44 105 LEU A C 1
ATOM 825 O O . LEU A 1 105 ? 5.781 17.594 2.896 1 98.44 105 LEU A O 1
ATOM 829 N N . GLN A 1 106 ? 4.766 17.781 4.895 1 98.31 106 GLN A N 1
ATOM 830 C CA . GLN A 1 106 ? 3.834 18.812 4.441 1 98.31 106 GLN A CA 1
ATOM 831 C C . GLN A 1 106 ? 4.574 20.031 3.912 1 98.31 106 GLN A C 1
ATOM 833 O O . GLN A 1 106 ? 4.273 20.516 2.822 1 98.31 106 GLN A O 1
ATOM 838 N N . TYR A 1 107 ? 5.5 20.469 4.727 1 98.62 107 TYR A N 1
ATOM 839 C CA . TYR A 1 107 ? 6.223 21.688 4.398 1 98.62 107 TYR A CA 1
ATOM 840 C C . TYR A 1 107 ? 6.965 21.547 3.074 1 98.62 107 TYR A C 1
ATOM 842 O O . TYR A 1 107 ? 6.805 22.375 2.174 1 98.62 107 TYR A O 1
ATOM 850 N N . LEU A 1 108 ? 7.703 20.469 2.979 1 98.75 108 LEU A N 1
ATOM 851 C CA . LEU A 1 108 ? 8.484 20.25 1.766 1 98.75 108 LEU A CA 1
ATOM 852 C C . LEU A 1 108 ? 7.578 20.156 0.544 1 98.75 108 LEU A C 1
ATOM 854 O O . LEU A 1 108 ? 7.84 20.781 -0.48 1 98.75 108 LEU A O 1
ATOM 858 N N . CYS A 1 109 ? 6.492 19.422 0.613 1 98.56 109 CYS A N 1
ATOM 859 C CA . CYS A 1 109 ? 5.574 19.234 -0.506 1 98.56 109 CYS A CA 1
ATOM 860 C C . CYS A 1 109 ? 4.93 20.562 -0.899 1 98.56 109 CYS A C 1
ATOM 862 O O . CYS A 1 109 ? 4.672 20.812 -2.08 1 98.56 109 CYS A O 1
ATOM 864 N N . SER A 1 110 ? 4.664 21.406 0.072 1 98.31 110 SER A N 1
ATOM 865 C CA . SER A 1 110 ? 4.09 22.703 -0.254 1 98.31 110 SER A CA 1
ATOM 866 C C . SER A 1 110 ? 5.062 23.547 -1.071 1 98.31 110 SER A C 1
ATOM 868 O O . SER A 1 110 ? 4.652 24.266 -1.99 1 98.31 110 SER A O 1
ATOM 870 N N . LYS A 1 111 ? 6.336 23.453 -0.761 1 98 111 LYS A N 1
ATOM 871 C CA . LYS A 1 111 ? 7.352 24.25 -1.44 1 98 111 LYS A CA 1
ATOM 872 C C . LYS A 1 111 ? 7.516 23.812 -2.893 1 98 111 LYS A C 1
ATOM 874 O O . LYS A 1 111 ? 7.777 24.641 -3.771 1 98 111 LYS A O 1
ATOM 879 N N . ILE A 1 112 ? 7.293 22.547 -3.109 1 97.5 112 ILE A N 1
ATOM 880 C CA . ILE A 1 112 ? 7.473 22.062 -4.473 1 97.5 112 ILE A CA 1
ATOM 881 C C . ILE A 1 112 ? 6.109 21.797 -5.109 1 97.5 112 ILE A C 1
ATOM 883 O O . ILE A 1 112 ? 6.023 21.219 -6.191 1 97.5 112 ILE A O 1
ATOM 887 N N . LYS A 1 113 ? 5.027 22.156 -4.426 1 97.5 113 LYS A N 1
ATOM 888 C CA . LYS A 1 113 ? 3.646 22.109 -4.902 1 97.5 113 LYS A CA 1
ATOM 889 C C . LYS A 1 113 ? 3.248 20.688 -5.297 1 97.5 113 LYS A C 1
ATOM 891 O O . LYS A 1 113 ? 2.688 20.469 -6.375 1 97.5 113 LYS A O 1
ATOM 896 N N . LEU A 1 114 ? 3.537 19.75 -4.426 1 97.38 114 LEU A N 1
ATOM 897 C CA . LEU A 1 114 ? 3.197 18.328 -4.598 1 97.38 114 LEU A CA 1
ATOM 898 C C . LEU A 1 114 ? 2.121 17.906 -3.607 1 97.38 114 LEU A C 1
ATOM 900 O O . LEU A 1 114 ? 2.195 18.234 -2.422 1 97.38 114 LEU A O 1
ATOM 904 N N . SER A 1 115 ? 1.046 17.25 -4.109 1 97.25 115 SER A N 1
ATOM 905 C CA . SER A 1 115 ? 0.105 16.594 -3.209 1 97.25 115 SER A CA 1
ATOM 906 C C . SER A 1 115 ? 0.735 15.375 -2.547 1 97.25 115 SER A C 1
ATOM 908 O O . SER A 1 115 ? 1.484 14.633 -3.186 1 97.25 115 SER A O 1
ATOM 910 N N . TYR A 1 116 ? 0.41 15.141 -1.27 1 97.38 116 TYR A N 1
ATOM 911 C CA . TYR A 1 116 ? 1.191 14.117 -0.588 1 97.38 116 TYR A CA 1
ATOM 912 C C . TYR A 1 116 ? 0.293 12.992 -0.077 1 97.38 116 TYR A C 1
ATOM 914 O O . TYR A 1 116 ? 0.729 12.148 0.708 1 97.38 116 TYR A O 1
ATOM 922 N N . GLU A 1 117 ? -0.998 12.898 -0.479 1 93.62 117 GLU A N 1
ATOM 923 C CA . GLU A 1 117 ? -1.913 11.883 0.037 1 93.62 117 GLU A CA 1
ATOM 924 C C . GLU A 1 117 ? -1.45 10.477 -0.337 1 93.62 117 GLU A C 1
ATOM 926 O O . GLU A 1 117 ? -1.765 9.508 0.357 1 93.62 117 GLU A O 1
ATOM 931 N N . ASP A 1 118 ? -0.634 10.305 -1.422 1 92.94 118 ASP A N 1
ATOM 932 C CA . ASP A 1 118 ? -0.201 8.984 -1.878 1 92.94 118 ASP A CA 1
ATOM 933 C C . ASP A 1 118 ? 1.304 8.805 -1.688 1 92.94 118 ASP A C 1
ATOM 935 O O . ASP A 1 118 ? 1.896 7.871 -2.227 1 92.94 118 ASP A O 1
ATOM 939 N N . VAL A 1 119 ? 1.947 9.734 -0.956 1 97.56 119 VAL A N 1
ATOM 940 C CA . VAL A 1 119 ? 3.383 9.641 -0.712 1 97.56 119 VAL A CA 1
ATOM 941 C C . VAL A 1 119 ? 3.66 8.586 0.356 1 97.56 119 VAL A C 1
ATOM 943 O O . VAL A 1 119 ? 3.02 8.578 1.41 1 97.56 119 VAL A O 1
ATOM 946 N N . ARG A 1 120 ? 4.559 7.645 0.045 1 96.56 120 ARG A N 1
ATOM 947 C CA . ARG A 1 120 ? 5.016 6.684 1.045 1 96.56 120 ARG A CA 1
ATOM 948 C C . ARG A 1 120 ? 6.016 7.324 2.002 1 96.56 120 ARG A C 1
ATOM 950 O O . ARG A 1 120 ? 7.051 7.84 1.576 1 96.56 120 ARG A O 1
ATOM 957 N N . ALA A 1 121 ? 5.68 7.316 3.293 1 96.19 121 ALA A N 1
ATOM 958 C CA . ALA A 1 121 ? 6.57 7.898 4.293 1 96.19 121 ALA A CA 1
ATOM 959 C C . ALA A 1 121 ? 7.367 6.816 5.016 1 96.19 121 ALA A C 1
ATOM 961 O O . ALA A 1 121 ? 6.805 5.809 5.449 1 96.19 121 ALA A O 1
ATOM 962 N N . VAL A 1 122 ? 8.68 6.988 5.059 1 94.75 122 VAL A N 1
ATOM 963 C CA . VAL A 1 122 ? 9.586 6.062 5.73 1 94.75 122 VAL A CA 1
ATOM 964 C C . VAL A 1 122 ? 10.453 6.82 6.738 1 94.75 122 VAL A C 1
ATOM 966 O O . VAL A 1 122 ? 10.922 7.926 6.453 1 94.75 122 VAL A O 1
ATOM 969 N N . SER A 1 123 ? 10.578 6.328 7.922 1 91.88 123 SER A N 1
ATOM 970 C CA . SER A 1 123 ? 11.484 6.914 8.898 1 91.88 123 SER A CA 1
ATOM 971 C C . SER A 1 123 ? 12.719 6.035 9.102 1 91.88 123 SER A C 1
ATOM 973 O O . SER A 1 123 ? 12.594 4.852 9.43 1 91.88 123 SER A O 1
ATOM 975 N N . LEU A 1 124 ? 13.836 6.52 8.766 1 86.31 124 LEU A N 1
ATOM 976 C CA . LEU A 1 124 ? 15.094 5.816 9.016 1 86.31 124 LEU A CA 1
ATOM 977 C C . LEU A 1 124 ? 15.789 6.367 10.25 1 86.31 124 LEU A C 1
ATOM 979 O O . LEU A 1 124 ? 16.938 6.004 10.539 1 86.31 124 LEU A O 1
ATOM 983 N N . HIS A 1 125 ? 14.992 7.199 10.82 1 72.38 125 HIS A N 1
ATOM 984 C CA . HIS A 1 125 ? 15.539 7.762 12.055 1 72.38 125 HIS A CA 1
ATOM 985 C C . HIS A 1 125 ? 15.68 6.691 13.133 1 72.38 125 HIS A C 1
ATOM 987 O O . HIS A 1 125 ? 14.688 6.234 13.695 1 72.38 125 HIS A O 1
ATOM 993 N N . GLY A 1 126 ? 16.859 6.223 13.344 1 58.34 126 GLY A N 1
ATOM 994 C CA . GLY A 1 126 ? 17.156 5.223 14.367 1 58.34 126 GLY A CA 1
ATOM 995 C C . GLY A 1 126 ? 16.844 3.809 13.922 1 58.34 126 GLY A C 1
ATOM 996 O O . GLY A 1 126 ? 16.953 2.865 14.703 1 58.34 126 GLY A O 1
ATOM 997 N N . ARG A 1 127 ? 16.359 3.666 12.719 1 61.75 127 ARG A N 1
ATOM 998 C CA . ARG A 1 127 ? 15.945 2.336 12.281 1 61.75 127 ARG A CA 1
ATOM 999 C C . ARG A 1 127 ? 16.688 1.915 11.016 1 61.75 127 ARG A C 1
ATOM 1001 O O . ARG A 1 127 ? 17.125 2.764 10.242 1 61.75 127 ARG A O 1
ATOM 1008 N N . GLU A 1 128 ? 16.953 0.574 11.102 1 60.22 128 GLU A N 1
ATOM 1009 C CA . GLU A 1 128 ? 17.438 0.008 9.844 1 60.22 128 GLU A CA 1
ATOM 1010 C C . GLU A 1 128 ? 16.281 -0.224 8.867 1 60.22 128 GLU A C 1
ATOM 1012 O O . GLU A 1 128 ? 15.172 -0.558 9.273 1 60.22 128 GLU A O 1
ATOM 1017 N N . GLY A 1 129 ? 16.156 0.581 7.73 1 65.81 129 GLY A N 1
ATOM 1018 C CA . GLY A 1 129 ? 15.07 0.337 6.789 1 65.81 129 GLY A CA 1
ATOM 1019 C C . GLY A 1 129 ? 15.555 0.149 5.363 1 65.81 129 GLY A C 1
ATOM 1020 O O . GLY A 1 129 ? 16.703 0.481 5.039 1 65.81 129 GLY A O 1
ATOM 1021 N N . ASN A 1 130 ? 14.828 -0.684 4.688 1 79.5 130 ASN A N 1
ATOM 1022 C CA . ASN A 1 130 ? 15.117 -0.915 3.275 1 79.5 130 ASN A CA 1
ATOM 1023 C C . ASN A 1 130 ? 14.461 0.144 2.391 1 79.5 130 ASN A C 1
ATOM 1025 O O . ASN A 1 130 ? 13.242 0.158 2.23 1 79.5 130 ASN A O 1
ATOM 1029 N N . LEU A 1 131 ? 15.234 1.101 1.849 1 91.75 131 LEU A N 1
ATOM 1030 C CA . LEU A 1 131 ? 14.773 2.24 1.068 1 91.75 131 LEU A CA 1
ATOM 1031 C C . LEU A 1 131 ? 14.602 1.863 -0.4 1 91.75 131 LEU A C 1
ATOM 1033 O O . LEU A 1 131 ? 13.633 2.27 -1.045 1 91.75 131 LEU A O 1
ATOM 1037 N N . PRO A 1 132 ? 15.391 0.891 -0.916 1 93.44 132 PRO A N 1
ATOM 1038 C CA . PRO A 1 132 ? 15.266 0.574 -2.34 1 93.44 132 PRO A CA 1
ATOM 1039 C C . PRO A 1 132 ? 13.883 0.022 -2.701 1 93.44 132 PRO A C 1
ATOM 1041 O O . PRO A 1 132 ? 13.312 0.397 -3.729 1 93.44 132 PRO A O 1
ATOM 1044 N N . GLY A 1 133 ? 13.367 -0.82 -1.851 1 94.81 133 GLY A N 1
ATOM 1045 C CA . GLY A 1 133 ? 12.039 -1.345 -2.102 1 94.81 133 GLY A CA 1
ATOM 1046 C C . GLY A 1 133 ? 10.961 -0.272 -2.111 1 94.81 133 GLY A C 1
ATOM 1047 O O . GLY A 1 133 ? 10.117 -0.241 -3.006 1 94.81 133 GLY A O 1
ATOM 1048 N N . SER A 1 134 ? 11 0.663 -1.129 1 95.31 134 SER A N 1
ATOM 1049 C CA . SER A 1 134 ? 10.031 1.757 -1.07 1 95.31 134 SER A CA 1
ATOM 1050 C C . SER A 1 134 ? 10.117 2.633 -2.316 1 95.31 134 SER A C 1
ATOM 1052 O O . SER A 1 134 ? 9.086 3.074 -2.838 1 95.31 134 SER A O 1
ATOM 1054 N N . ILE A 1 135 ? 11.297 2.85 -2.816 1 96.88 135 ILE A N 1
ATOM 1055 C CA . ILE A 1 135 ? 11.5 3.693 -3.99 1 96.88 135 ILE A CA 1
ATOM 1056 C C . ILE A 1 135 ? 11.039 2.953 -5.242 1 96.88 135 ILE A C 1
ATOM 1058 O O . ILE A 1 135 ? 10.406 3.543 -6.121 1 96.88 135 ILE A O 1
ATOM 1062 N N . ALA A 1 136 ? 11.25 1.663 -5.32 1 96.75 136 ALA A N 1
ATOM 1063 C CA . ALA A 1 136 ? 10.953 0.87 -6.508 1 96.75 136 ALA A CA 1
ATOM 1064 C C . ALA A 1 136 ? 9.445 0.821 -6.773 1 96.75 136 ALA A C 1
ATOM 1066 O O . ALA A 1 136 ? 9.016 0.85 -7.93 1 96.75 136 ALA A O 1
ATOM 1067 N N . TYR A 1 137 ? 8.695 0.798 -5.699 1 97 137 TYR A N 1
ATOM 1068 C CA . TYR A 1 137 ? 7.305 0.39 -5.867 1 97 137 TYR A CA 1
ATOM 1069 C C . TYR A 1 137 ? 6.355 1.528 -5.516 1 97 137 TYR A C 1
ATOM 1071 O O . TYR A 1 137 ? 5.148 1.319 -5.387 1 97 137 TYR A O 1
ATOM 1079 N N . ASN A 1 138 ? 6.871 2.73 -5.277 1 96.94 138 ASN A N 1
ATOM 1080 C CA . ASN A 1 138 ? 6.07 3.93 -5.055 1 96.94 138 ASN A CA 1
ATOM 1081 C C . ASN A 1 138 ? 6.562 5.098 -5.906 1 96.94 138 ASN A C 1
ATOM 1083 O O . ASN A 1 138 ? 7.77 5.297 -6.055 1 96.94 138 ASN A O 1
ATOM 1087 N N . ARG A 1 139 ? 5.629 5.855 -6.465 1 97.75 139 ARG A N 1
ATOM 1088 C CA . ARG A 1 139 ? 5.992 7.012 -7.277 1 97.75 139 ARG A CA 1
ATOM 1089 C C . ARG A 1 139 ? 6.773 8.031 -6.453 1 97.75 139 ARG A C 1
ATOM 1091 O O . ARG A 1 139 ? 7.777 8.578 -6.922 1 97.75 139 ARG A O 1
ATOM 1098 N N . TYR A 1 140 ? 6.309 8.25 -5.219 1 98.25 140 TYR A N 1
ATOM 1099 C CA . TYR A 1 140 ? 6.957 9.188 -4.309 1 98.25 140 TYR A CA 1
ATOM 1100 C C . TYR A 1 140 ? 7.246 8.531 -2.963 1 98.25 140 TYR A C 1
ATOM 1102 O O . TYR A 1 140 ? 6.383 7.852 -2.4 1 98.25 140 TYR A O 1
ATOM 1110 N N . THR A 1 141 ? 8.477 8.633 -2.479 1 97.69 141 THR A N 1
ATOM 1111 C CA . THR A 1 141 ? 8.898 8.141 -1.169 1 97.69 141 THR A CA 1
ATOM 1112 C C . THR A 1 141 ? 9.555 9.258 -0.362 1 97.69 141 THR A C 1
ATOM 1114 O O . THR A 1 141 ? 10.578 9.812 -0.781 1 97.69 141 THR A O 1
ATOM 1117 N N . PHE A 1 142 ? 8.938 9.594 0.755 1 98.31 142 PHE A N 1
ATOM 1118 C CA . PHE A 1 142 ? 9.492 10.57 1.688 1 98.31 142 PHE A CA 1
ATOM 1119 C C . PHE A 1 142 ? 10.266 9.875 2.805 1 98.31 142 PHE A C 1
ATOM 1121 O O . PHE A 1 142 ? 9.773 8.906 3.393 1 98.31 142 PHE A O 1
ATOM 1128 N N . VAL A 1 143 ? 11.453 10.422 3.121 1 97 143 VAL A N 1
ATOM 1129 C CA . VAL A 1 143 ? 12.312 9.766 4.102 1 97 143 VAL A CA 1
ATOM 1130 C C . VAL A 1 143 ? 12.727 10.758 5.184 1 97 143 VAL A C 1
ATOM 1132 O O . VAL A 1 143 ? 13.32 11.797 4.891 1 97 143 VAL A O 1
ATOM 1135 N N . LEU A 1 144 ? 12.305 10.453 6.426 1 95.5 144 LEU A N 1
ATOM 1136 C CA . LEU A 1 144 ? 12.898 11.125 7.578 1 95.5 144 LEU A CA 1
ATOM 1137 C C . LEU A 1 144 ? 14.266 10.539 7.91 1 95.5 144 LEU A C 1
ATOM 1139 O O . LEU A 1 144 ? 14.367 9.352 8.227 1 95.5 144 LEU A O 1
ATOM 1143 N N . THR A 1 145 ? 15.281 11.375 7.816 1 93.19 145 THR A N 1
ATOM 1144 C CA . THR A 1 145 ? 16.641 10.914 8.047 1 93.19 145 THR A CA 1
ATOM 1145 C C . THR A 1 145 ? 17.078 11.211 9.477 1 93.19 145 THR A C 1
ATOM 1147 O O . THR A 1 145 ? 16.375 11.898 10.219 1 93.19 145 THR A O 1
ATOM 1150 N N . GLY A 1 146 ? 18.234 10.586 9.938 1 85.69 146 GLY A N 1
ATOM 1151 C CA . GLY A 1 146 ? 18.75 10.891 11.258 1 85.69 146 GLY A CA 1
ATOM 1152 C C . GLY A 1 146 ? 19.844 9.93 11.703 1 85.69 146 GLY A C 1
ATOM 1153 O O . GLY A 1 146 ? 19.922 8.805 11.203 1 85.69 146 GLY A O 1
ATOM 1154 N N . GLY A 1 147 ? 20.562 10.414 12.555 1 81.81 147 GLY A N 1
ATOM 1155 C CA . GLY A 1 147 ? 21.625 9.586 13.117 1 81.81 147 GLY A CA 1
ATOM 1156 C C . GLY A 1 147 ? 22.578 9.062 12.07 1 81.81 147 GLY A C 1
ATOM 1157 O O . GLY A 1 147 ? 23.125 9.828 11.273 1 81.81 147 GLY A O 1
ATOM 1158 N N . ALA A 1 148 ? 22.75 7.75 12.102 1 79.12 148 ALA A N 1
ATOM 1159 C CA . ALA A 1 148 ? 23.656 7.086 11.164 1 79.12 148 ALA A CA 1
ATOM 1160 C C . ALA A 1 148 ? 23.094 7.105 9.75 1 79.12 148 ALA A C 1
ATOM 1162 O O . ALA A 1 148 ? 23.844 6.988 8.773 1 79.12 148 ALA A O 1
ATOM 1163 N N . ASN A 1 149 ? 21.844 7.375 9.648 1 86.69 149 ASN A N 1
ATOM 1164 C CA . ASN A 1 149 ? 21.188 7.426 8.352 1 86.69 149 ASN A CA 1
ATOM 1165 C C . ASN A 1 149 ? 20.875 8.859 7.938 1 86.69 149 ASN A C 1
ATOM 1167 O O . ASN A 1 149 ? 19.703 9.219 7.75 1 86.69 149 ASN A O 1
ATOM 1171 N N . ASN A 1 150 ? 21.953 9.586 7.789 1 90.19 150 ASN A N 1
ATOM 1172 C CA . ASN A 1 150 ? 21.766 10.961 7.332 1 90.19 150 ASN A CA 1
ATOM 1173 C C . ASN A 1 150 ? 21.641 11.031 5.816 1 90.19 150 ASN A C 1
ATOM 1175 O O . ASN A 1 150 ? 21.906 10.055 5.117 1 90.19 150 ASN A O 1
ATOM 1179 N N . ALA A 1 151 ? 21.266 12.164 5.34 1 94.62 151 ALA A N 1
ATOM 1180 C CA . ALA A 1 151 ? 20.938 12.344 3.93 1 94.62 151 ALA A CA 1
ATOM 1181 C C . ALA A 1 151 ? 22.141 12.016 3.043 1 94.62 151 ALA A C 1
ATOM 1183 O O . ALA A 1 151 ? 22 11.32 2.037 1 94.62 151 ALA A O 1
ATOM 1184 N N . SER A 1 152 ? 23.297 12.445 3.449 1 93.31 152 SER A N 1
ATOM 1185 C CA . SER A 1 152 ? 24.5 12.234 2.654 1 93.31 152 SER A CA 1
ATOM 1186 C C . SER A 1 152 ? 24.828 10.75 2.535 1 93.31 152 SER A C 1
ATOM 1188 O O . SER A 1 152 ? 25.109 10.258 1.44 1 93.31 152 SER A O 1
ATOM 1190 N N . LYS A 1 153 ? 24.766 10.086 3.639 1 92.06 153 LYS A N 1
ATOM 1191 C CA . LYS A 1 153 ? 25.047 8.648 3.645 1 92.06 153 LYS A CA 1
ATOM 1192 C C . LYS A 1 153 ? 24.031 7.891 2.795 1 92.06 153 LYS A C 1
ATOM 1194 O O . LYS A 1 153 ? 24.406 7.016 2.01 1 92.06 153 LYS A O 1
ATOM 1199 N N . ILE A 1 154 ? 22.781 8.219 2.926 1 94.06 154 ILE A N 1
ATOM 1200 C CA . ILE A 1 154 ? 21.719 7.555 2.195 1 94.06 154 ILE A CA 1
ATOM 1201 C C . ILE A 1 154 ? 21.922 7.73 0.692 1 94.06 154 ILE A C 1
ATOM 1203 O O . ILE A 1 154 ? 21.844 6.766 -0.07 1 94.06 154 ILE A O 1
ATOM 1207 N N . LEU A 1 155 ? 22.219 8.945 0.275 1 96 155 LEU A N 1
ATOM 1208 C CA . LEU A 1 155 ? 22.391 9.242 -1.142 1 96 155 LEU A CA 1
ATOM 1209 C C . LEU A 1 155 ? 23.625 8.523 -1.694 1 96 155 LEU A C 1
ATOM 1211 O O . LEU A 1 155 ? 23.578 7.984 -2.803 1 96 155 LEU A O 1
ATOM 1215 N N . LYS A 1 156 ? 24.656 8.484 -0.945 1 94.38 156 LYS A N 1
ATOM 1216 C CA . LYS A 1 156 ? 25.859 7.777 -1.37 1 94.38 156 LYS A CA 1
ATOM 1217 C C . LYS A 1 156 ? 25.594 6.281 -1.507 1 94.38 156 LYS A C 1
ATOM 1219 O O . LYS A 1 156 ? 26.016 5.656 -2.482 1 94.38 156 LYS A O 1
ATOM 1224 N N . ASP A 1 157 ? 24.891 5.777 -0.515 1 90.94 157 ASP A N 1
ATOM 1225 C CA . ASP A 1 157 ? 24.547 4.359 -0.545 1 90.94 157 ASP A CA 1
ATOM 1226 C C . ASP A 1 157 ? 23.703 4.023 -1.77 1 90.94 157 ASP A C 1
ATOM 1228 O O . ASP A 1 157 ? 23.938 3.014 -2.436 1 90.94 157 ASP A O 1
ATOM 1232 N N . LEU A 1 158 ? 22.75 4.852 -2.076 1 93.06 158 LEU A N 1
ATOM 1233 C CA . LEU A 1 158 ? 21.891 4.625 -3.223 1 93.06 158 LEU A CA 1
ATOM 1234 C C . LEU A 1 158 ? 22.672 4.727 -4.527 1 93.06 158 LEU A C 1
ATOM 1236 O O . LEU A 1 158 ? 22.453 3.938 -5.449 1 93.06 158 LEU A O 1
ATOM 1240 N N . LYS A 1 159 ? 23.531 5.684 -4.594 1 93.44 159 LYS A N 1
ATOM 1241 C CA . LYS A 1 159 ? 24.391 5.832 -5.762 1 93.44 159 LYS A CA 1
ATOM 1242 C C . LYS A 1 159 ? 25.234 4.574 -5.988 1 93.44 159 LYS A C 1
ATOM 1244 O O . LYS A 1 159 ? 25.281 4.047 -7.102 1 93.44 159 LYS A O 1
ATOM 1249 N N . GLN A 1 160 ? 25.766 4.086 -4.949 1 88.44 160 GLN A N 1
ATOM 1250 C CA . GLN A 1 160 ? 26.641 2.918 -5.016 1 88.44 160 GLN A CA 1
ATOM 1251 C C . GLN A 1 160 ? 25.844 1.665 -5.398 1 88.44 160 GLN A C 1
ATOM 1253 O O . GLN A 1 160 ? 26.406 0.732 -5.984 1 88.44 160 GLN A O 1
ATOM 1258 N N . ASN A 1 161 ? 24.562 1.749 -5.168 1 83.25 161 ASN A N 1
ATOM 1259 C CA . ASN A 1 161 ? 23.75 0.571 -5.445 1 83.25 161 ASN A CA 1
ATOM 1260 C C . ASN A 1 161 ? 22.984 0.71 -6.758 1 83.25 161 ASN A C 1
ATOM 1262 O O . ASN A 1 161 ? 21.969 0.059 -6.953 1 83.25 161 ASN A O 1
ATOM 1266 N N . GLY A 1 162 ? 23.406 1.623 -7.57 1 84.38 162 GLY A N 1
ATOM 1267 C CA . GLY A 1 162 ? 22.922 1.696 -8.938 1 84.38 162 GLY A CA 1
ATOM 1268 C C . GLY A 1 162 ? 21.656 2.523 -9.078 1 84.38 162 GLY A C 1
ATOM 1269 O O . GLY A 1 162 ? 20.938 2.412 -10.078 1 84.38 162 GLY A O 1
ATOM 1270 N N . LEU A 1 163 ? 21.344 3.312 -8.117 1 90.88 163 LEU A N 1
ATOM 1271 C CA . LEU A 1 163 ? 20.141 4.129 -8.18 1 90.88 163 LEU A CA 1
ATOM 1272 C C . LEU A 1 163 ? 20.484 5.59 -8.453 1 90.88 163 LEU A C 1
ATOM 1274 O O . LEU A 1 163 ? 19.797 6.492 -7.961 1 90.88 163 LEU A O 1
ATOM 1278 N N . SER A 1 164 ? 21.5 5.855 -9.141 1 93.19 164 SER A N 1
ATOM 1279 C CA . SER A 1 164 ? 22.062 7.18 -9.398 1 93.19 164 SER A CA 1
ATOM 1280 C C . SER A 1 164 ? 21.062 8.062 -10.141 1 93.19 164 SER A C 1
ATOM 1282 O O . SER A 1 164 ? 21 9.273 -9.906 1 93.19 164 SER A O 1
ATOM 1284 N N . GLY A 1 165 ? 20.25 7.484 -10.938 1 95.06 165 GLY A N 1
ATOM 1285 C CA . GLY A 1 165 ? 19.406 8.258 -11.836 1 95.06 165 GLY A CA 1
ATOM 1286 C C . GLY A 1 165 ? 18.078 8.656 -11.211 1 95.06 165 GLY A C 1
ATOM 1287 O O . GLY A 1 165 ? 17.312 9.422 -11.805 1 95.06 165 GLY A O 1
ATOM 1288 N N . ILE A 1 166 ? 17.797 8.211 -9.992 1 96.75 166 ILE A N 1
ATOM 1289 C CA . ILE A 1 166 ? 16.531 8.508 -9.328 1 96.75 166 ILE A CA 1
ATOM 1290 C C . ILE A 1 166 ? 16.484 9.992 -8.961 1 96.75 166 ILE A C 1
ATOM 1292 O O . ILE A 1 166 ? 17.453 10.547 -8.445 1 96.75 166 ILE A O 1
ATOM 1296 N N . LYS A 1 167 ? 15.375 10.641 -9.266 1 98.31 167 LYS A N 1
ATOM 1297 C CA . LYS A 1 167 ? 15.18 12.031 -8.867 1 98.31 167 LYS A CA 1
ATOM 1298 C C . LYS A 1 167 ? 14.953 12.141 -7.359 1 98.31 167 LYS A C 1
ATOM 1300 O O . LYS A 1 167 ? 14.281 11.289 -6.766 1 98.31 167 LYS A O 1
ATOM 1305 N N . VAL A 1 168 ? 15.516 13.148 -6.824 1 98.44 168 VAL A N 1
ATOM 1306 C CA . VAL A 1 168 ? 15.375 13.32 -5.379 1 98.44 168 VAL A CA 1
ATOM 1307 C C . VAL A 1 168 ? 15.375 14.812 -5.039 1 98.44 168 VAL A C 1
ATOM 1309 O O . VAL A 1 168 ? 16.078 15.602 -5.684 1 98.44 168 VAL A O 1
ATOM 1312 N N . THR A 1 169 ? 14.523 15.203 -4.109 1 98.75 169 THR A N 1
ATOM 1313 C CA . THR A 1 169 ? 14.508 16.516 -3.49 1 98.75 169 THR A CA 1
ATOM 1314 C C . THR A 1 169 ? 14.992 16.453 -2.045 1 98.75 169 THR A C 1
ATOM 1316 O O . THR A 1 169 ? 14.461 15.664 -1.25 1 98.75 169 THR A O 1
ATOM 1319 N N . ALA A 1 170 ? 16.031 17.172 -1.752 1 98.62 170 ALA A N 1
ATOM 1320 C CA . ALA A 1 170 ? 16.547 17.266 -0.386 1 98.62 170 ALA A CA 1
ATOM 1321 C C . ALA A 1 170 ? 16.109 18.578 0.266 1 98.62 170 ALA A C 1
ATOM 1323 O O . ALA A 1 170 ? 16.344 19.656 -0.282 1 98.62 170 ALA A O 1
ATOM 1324 N N . GLY A 1 171 ? 15.352 18.5 1.354 1 98.56 171 GLY A N 1
ATOM 1325 C CA . GLY A 1 171 ? 14.969 19.656 2.143 1 98.56 171 GLY A CA 1
ATOM 1326 C C . GLY A 1 171 ? 15.773 19.797 3.422 1 98.56 171 GLY A C 1
ATOM 1327 O O . GLY A 1 171 ? 15.539 19.062 4.391 1 98.56 171 GLY A O 1
ATOM 1328 N N . GLU A 1 172 ? 16.688 20.797 3.445 1 97.5 172 GLU A N 1
ATOM 1329 C CA . GLU A 1 172 ? 17.594 21.047 4.562 1 97.5 172 GLU A CA 1
ATOM 1330 C C . GLU A 1 172 ? 17.125 22.234 5.395 1 97.5 172 GLU A C 1
ATOM 1332 O O . GLU A 1 172 ? 16.781 23.281 4.848 1 97.5 172 GLU A O 1
ATOM 1337 N N . LEU A 1 173 ? 17.109 22.047 6.727 1 96.88 173 LEU A N 1
ATOM 1338 C CA . LEU A 1 173 ? 16.781 23.109 7.66 1 96.88 173 LEU A CA 1
ATOM 1339 C C . LEU A 1 173 ? 15.484 23.812 7.25 1 96.88 173 LEU A C 1
ATOM 1341 O O . LEU A 1 173 ? 15.445 25.031 7.125 1 96.88 173 LEU A O 1
ATOM 1345 N N . LEU A 1 174 ? 14.453 22.969 7.043 1 97.81 174 LEU A N 1
ATOM 1346 C CA . LEU A 1 174 ? 13.18 23.453 6.527 1 97.81 174 LEU A CA 1
ATOM 1347 C C . LEU A 1 174 ? 12.57 24.5 7.461 1 97.81 174 LEU A C 1
ATOM 1349 O O . LEU A 1 174 ? 12.445 24.266 8.664 1 97.81 174 LEU A O 1
ATOM 1353 N N . SER A 1 175 ? 12.195 25.625 6.934 1 96.75 175 SER A N 1
ATOM 1354 C CA . SER A 1 175 ? 11.555 26.781 7.543 1 96.75 175 SER A CA 1
ATOM 1355 C C . SER A 1 175 ? 12.523 27.547 8.445 1 96.75 175 SER A C 1
ATOM 1357 O O . SER A 1 175 ? 12.156 28.531 9.078 1 96.75 175 SER A O 1
ATOM 1359 N N . MET A 1 176 ? 13.758 27.078 8.555 1 95.25 176 MET A N 1
ATOM 1360 C CA . MET A 1 176 ? 14.773 27.703 9.406 1 95.25 176 MET A CA 1
ATOM 1361 C C . MET A 1 176 ? 15.75 28.531 8.578 1 95.25 176 MET A C 1
ATOM 1363 O O . MET A 1 176 ? 15.781 28.406 7.352 1 95.25 176 MET A O 1
ATOM 1367 N N . PRO A 1 177 ? 16.484 29.422 9.328 1 92 177 PRO A N 1
ATOM 1368 C CA . PRO A 1 177 ? 17.547 30.094 8.594 1 92 177 PRO A CA 1
ATOM 1369 C C . PRO A 1 177 ? 18.516 29.125 7.938 1 92 177 PRO A C 1
ATOM 1371 O O . PRO A 1 177 ? 18.938 28.156 8.562 1 92 177 PRO A O 1
ATOM 1374 N N . GLY A 1 178 ? 18.812 29.328 6.711 1 94.62 178 GLY A N 1
ATOM 1375 C CA . GLY A 1 178 ? 19.719 28.453 5.984 1 94.62 178 GLY A CA 1
ATOM 1376 C C . GLY A 1 178 ? 18.984 27.359 5.223 1 94.62 178 GLY A C 1
ATOM 1377 O O . GLY A 1 178 ? 19.609 26.406 4.75 1 94.62 178 GLY A O 1
ATOM 1378 N N . GLU A 1 179 ? 17.672 27.578 5.121 1 97.69 179 GLU A N 1
ATOM 1379 C CA . GLU A 1 179 ? 16.891 26.609 4.371 1 97.69 179 GLU A CA 1
ATOM 1380 C C . GLU A 1 179 ? 17.422 26.438 2.953 1 97.69 179 GLU A C 1
ATOM 1382 O O . GLU A 1 179 ? 17.734 27.422 2.281 1 97.69 179 GLU A O 1
ATOM 1387 N N . ARG A 1 180 ? 17.609 25.188 2.553 1 97.25 180 ARG A N 1
ATOM 1388 C CA . ARG A 1 180 ? 17.984 24.828 1.188 1 97.25 180 ARG A CA 1
ATOM 1389 C C . ARG A 1 180 ? 17.141 23.672 0.673 1 97.25 180 ARG A C 1
ATOM 1391 O O . ARG A 1 180 ? 17.031 22.641 1.337 1 97.25 180 ARG A O 1
ATOM 1398 N N . ILE A 1 181 ? 16.484 23.875 -0.388 1 98.38 181 ILE A N 1
ATOM 1399 C CA . ILE A 1 181 ? 15.742 22.828 -1.078 1 98.38 181 ILE A CA 1
ATOM 1400 C C . ILE A 1 181 ? 16.359 22.578 -2.449 1 98.38 181 ILE A C 1
ATOM 1402 O O . ILE A 1 181 ? 16.328 23.453 -3.326 1 98.38 181 ILE A O 1
ATOM 1406 N N . LEU A 1 182 ? 16.938 21.391 -2.59 1 98.06 182 LEU A N 1
ATOM 1407 C CA . LEU A 1 182 ? 17.656 21.062 -3.814 1 98.06 182 LEU A CA 1
ATOM 1408 C C . LEU A 1 182 ? 17 19.875 -4.52 1 98.06 182 LEU A C 1
ATOM 1410 O O . LEU A 1 182 ? 16.641 18.891 -3.879 1 98.06 182 LEU A O 1
ATOM 1414 N N . CYS A 1 183 ? 16.781 20.109 -5.777 1 97.94 183 CYS A N 1
ATOM 1415 C CA . CYS A 1 183 ? 16.234 19.047 -6.617 1 97.94 183 CYS A CA 1
ATOM 1416 C C . CYS A 1 183 ? 17.266 18.562 -7.625 1 97.94 183 CYS A C 1
ATOM 1418 O O . CYS A 1 183 ? 18 19.375 -8.195 1 97.94 183 CYS A O 1
ATOM 1420 N N . GLY A 1 184 ? 17.422 17.297 -7.75 1 97.88 184 GLY A N 1
ATOM 1421 C CA . GLY A 1 184 ? 18.312 16.656 -8.695 1 97.88 184 GLY A CA 1
ATOM 1422 C C . GLY A 1 184 ? 18.234 15.141 -8.664 1 97.88 184 GLY A C 1
ATOM 1423 O O . GLY A 1 184 ? 17.219 14.57 -8.242 1 97.88 184 GLY A O 1
ATOM 1424 N N . THR A 1 185 ? 19.234 14.539 -9.188 1 98.12 185 THR A N 1
ATOM 1425 C CA . THR A 1 185 ? 19.312 13.086 -9.133 1 98.12 185 THR A CA 1
ATOM 1426 C C . THR A 1 185 ? 20.125 12.641 -7.91 1 98.12 185 THR A C 1
ATOM 1428 O O . THR A 1 185 ? 20.828 13.445 -7.305 1 98.12 185 THR A O 1
ATOM 1431 N N . VAL A 1 186 ? 19.984 11.406 -7.578 1 97.75 186 VAL A N 1
ATOM 1432 C CA . VAL A 1 186 ? 20.797 10.828 -6.512 1 97.75 186 VAL A CA 1
ATOM 1433 C C . VAL A 1 186 ? 22.281 11.07 -6.793 1 97.75 186 VAL A C 1
ATOM 1435 O O . VAL A 1 186 ? 23.031 11.438 -5.895 1 97.75 186 VAL A O 1
ATOM 1438 N N . GLU A 1 187 ? 22.672 10.914 -7.996 1 97.25 187 GLU A N 1
ATOM 1439 C CA . GLU A 1 187 ? 24.062 11.133 -8.391 1 97.25 187 GLU A CA 1
ATOM 1440 C C . GLU A 1 187 ? 24.5 12.562 -8.086 1 97.25 187 GLU A C 1
ATOM 1442 O O . GLU A 1 187 ? 25.547 12.773 -7.465 1 97.25 187 GLU A O 1
ATOM 1447 N N . GLU A 1 188 ? 23.734 13.508 -8.5 1 97.69 188 GLU A N 1
ATOM 1448 C CA . GLU A 1 188 ? 24.062 14.922 -8.336 1 97.69 188 GLU A CA 1
ATOM 1449 C C . GLU A 1 188 ? 24.109 15.305 -6.863 1 97.69 188 GLU A C 1
ATOM 1451 O O . GLU A 1 188 ? 25.047 15.953 -6.41 1 97.69 188 GLU A O 1
ATOM 1456 N N . LEU A 1 189 ? 23.125 14.828 -6.098 1 97.88 189 LEU A N 1
ATOM 1457 C CA . LEU A 1 189 ? 22.984 15.297 -4.727 1 97.88 189 LEU A CA 1
ATOM 1458 C C . LEU A 1 189 ? 23.906 14.523 -3.787 1 97.88 189 LEU A C 1
ATOM 1460 O O . LEU A 1 189 ? 24.172 14.961 -2.666 1 97.88 189 LEU A O 1
ATOM 1464 N N . SER A 1 190 ? 24.375 13.344 -4.211 1 96.25 190 SER A N 1
ATOM 1465 C CA . SER A 1 190 ? 25.281 12.57 -3.383 1 96.25 190 SER A CA 1
ATOM 1466 C C . SER A 1 190 ? 26.609 13.297 -3.197 1 96.25 190 SER A C 1
ATOM 1468 O O . SER A 1 190 ? 27.391 12.969 -2.291 1 96.25 190 SER A O 1
ATOM 1470 N N . GLU A 1 191 ? 26.891 14.25 -4.004 1 94.94 191 GLU A N 1
ATOM 1471 C CA . GLU A 1 191 ? 28.141 15 -3.967 1 94.94 191 GLU A CA 1
ATOM 1472 C C . GLU A 1 191 ? 28.031 16.234 -3.082 1 94.94 191 GLU A C 1
ATOM 1474 O O . GLU A 1 191 ? 29 16.953 -2.879 1 94.94 191 GLU A O 1
ATOM 1479 N N . ILE A 1 192 ? 26.859 16.438 -2.572 1 94.06 192 ILE A N 1
ATOM 1480 C CA . ILE A 1 192 ? 26.578 17.609 -1.75 1 94.06 192 ILE A CA 1
ATOM 1481 C C . ILE A 1 192 ? 26.531 17.203 -0.277 1 94.06 192 ILE A C 1
ATOM 1483 O O . ILE A 1 192 ? 26.047 16.141 0.064 1 94.06 192 ILE A O 1
ATOM 1487 N N . SER A 1 193 ? 27.094 18 0.588 1 92.88 193 SER A N 1
ATOM 1488 C CA . SER A 1 193 ? 26.984 17.797 2.029 1 92.88 193 SER A CA 1
ATOM 1489 C C . SER A 1 193 ? 25.719 18.453 2.58 1 92.88 193 SER A C 1
ATOM 1491 O O . SER A 1 193 ? 25.359 19.562 2.201 1 92.88 193 SER A O 1
ATOM 1493 N N . PHE A 1 194 ? 25.062 17.703 3.432 1 95.62 194 PHE A N 1
ATOM 1494 C CA . PHE A 1 194 ? 23.812 18.188 4 1 95.62 194 PHE A CA 1
ATOM 1495 C C . PHE A 1 194 ? 23.906 18.25 5.523 1 95.62 194 PHE A C 1
ATOM 1497 O O . PHE A 1 194 ? 24.656 17.5 6.141 1 95.62 194 PHE A O 1
ATOM 1504 N N . ASP A 1 195 ? 23.156 19.172 6.074 1 94.12 195 ASP A N 1
ATOM 1505 C CA . ASP A 1 195 ? 22.938 19.219 7.516 1 94.12 195 ASP A CA 1
ATOM 1506 C C . ASP A 1 195 ? 22.25 17.953 8 1 94.12 195 ASP A C 1
ATOM 1508 O O . ASP A 1 195 ? 21.625 17.234 7.211 1 94.12 195 ASP A O 1
ATOM 1512 N N . SER A 1 196 ? 22.391 17.719 9.305 1 92.06 196 SER A N 1
ATOM 1513 C CA . SER A 1 196 ? 21.75 16.547 9.883 1 92.06 196 SER A CA 1
ATOM 1514 C C . SER A 1 196 ? 20.234 16.641 9.812 1 92.06 196 SER A C 1
ATOM 1516 O O . SER A 1 196 ? 19.531 15.625 9.82 1 92.06 196 SER A O 1
ATOM 1518 N N . LEU A 1 197 ? 19.734 17.875 9.734 1 94.31 197 LEU A N 1
ATOM 1519 C CA . LEU A 1 197 ? 18.297 18.109 9.609 1 94.31 197 LEU A CA 1
ATOM 1520 C C . LEU A 1 197 ? 17.906 18.234 8.141 1 94.31 197 LEU A C 1
ATOM 1522 O O . LEU A 1 197 ? 17.594 19.328 7.66 1 94.31 197 LEU A O 1
ATOM 1526 N N . THR A 1 198 ? 17.984 17.094 7.461 1 97.31 198 THR A N 1
ATOM 1527 C CA . THR A 1 198 ? 17.656 17.016 6.039 1 97.31 198 THR A CA 1
ATOM 1528 C C . THR A 1 198 ? 16.703 15.852 5.762 1 97.31 198 THR A C 1
ATOM 1530 O O . THR A 1 198 ? 16.906 14.742 6.258 1 97.31 198 THR A O 1
ATOM 1533 N N . VAL A 1 199 ? 15.609 16.172 5.113 1 98 199 VAL A N 1
ATOM 1534 C CA . VAL A 1 199 ? 14.688 15.125 4.668 1 98 199 VAL A CA 1
ATOM 1535 C C . VAL A 1 199 ? 14.844 14.914 3.164 1 98 199 VAL A C 1
ATOM 1537 O O . VAL A 1 199 ? 15.367 15.773 2.457 1 98 199 VAL A O 1
ATOM 1540 N N . LEU A 1 200 ? 14.461 13.75 2.695 1 98.31 200 LEU A N 1
ATOM 1541 C CA . LEU A 1 200 ? 14.57 13.398 1.283 1 98.31 200 LEU A CA 1
ATOM 1542 C C . LEU A 1 200 ? 13.211 12.984 0.721 1 98.31 200 LEU A C 1
ATOM 1544 O O . LEU A 1 200 ? 12.438 12.305 1.395 1 98.31 200 LEU A O 1
ATOM 1548 N N . LEU A 1 201 ? 12.883 13.422 -0.42 1 98.81 201 LEU A N 1
ATOM 1549 C CA . LEU A 1 201 ? 11.719 12.992 -1.193 1 98.81 201 LEU A CA 1
ATOM 1550 C C . LEU A 1 201 ? 12.148 12.445 -2.551 1 98.81 201 LEU A C 1
ATOM 1552 O O . LEU A 1 201 ? 12.609 13.195 -3.412 1 98.81 201 LEU A O 1
ATOM 1556 N N . PHE A 1 202 ? 11.992 11.148 -2.723 1 98.38 202 PHE A N 1
ATOM 1557 C CA . PHE A 1 202 ? 12.344 10.492 -3.975 1 98.38 202 PHE A CA 1
ATOM 1558 C C . PHE A 1 202 ? 11.148 10.43 -4.914 1 98.38 202 PHE A C 1
ATOM 1560 O O . PHE A 1 202 ? 10.016 10.234 -4.473 1 98.38 202 PHE A O 1
ATOM 1567 N N . GLU A 1 203 ? 11.422 10.633 -6.145 1 98.44 203 GLU A N 1
ATOM 1568 C CA . GLU A 1 203 ? 10.43 10.484 -7.203 1 98.44 203 GLU A CA 1
ATOM 1569 C C . GLU A 1 203 ? 10.867 9.445 -8.227 1 98.44 203 GLU A C 1
ATOM 1571 O O . GLU A 1 203 ? 11.859 9.641 -8.938 1 98.44 203 GLU A O 1
ATOM 1576 N N . ASN A 1 204 ? 10.164 8.359 -8.312 1 97.44 204 ASN A N 1
ATOM 1577 C CA . ASN A 1 204 ? 10.43 7.309 -9.297 1 97.44 204 ASN A CA 1
ATOM 1578 C C . ASN A 1 204 ? 9.328 7.246 -10.359 1 97.44 204 ASN A C 1
ATOM 1580 O O . ASN A 1 204 ? 8.32 6.57 -10.164 1 97.44 204 ASN A O 1
ATOM 1584 N N . GLU A 1 205 ? 9.539 7.855 -11.469 1 95.12 205 GLU A N 1
ATOM 1585 C CA . GLU A 1 205 ? 8.555 7.914 -12.555 1 95.12 205 GLU A CA 1
ATOM 1586 C C . GLU A 1 205 ? 8.312 6.535 -13.156 1 95.12 205 GLU A C 1
ATOM 1588 O O . GLU A 1 205 ? 7.289 6.305 -13.805 1 95.12 205 GLU A O 1
ATOM 1593 N N . ASN A 1 206 ? 9.266 5.668 -12.945 1 94.69 206 ASN A N 1
ATOM 1594 C CA . ASN A 1 206 ? 9.172 4.32 -13.5 1 94.69 206 ASN A CA 1
ATOM 1595 C C . ASN A 1 206 ? 8.844 3.293 -12.422 1 94.69 206 ASN A C 1
ATOM 1597 O O . ASN A 1 206 ? 9.227 2.127 -12.531 1 94.69 206 ASN A O 1
ATOM 1601 N N . CYS A 1 207 ? 8.211 3.779 -11.367 1 96.25 207 CYS A N 1
ATOM 1602 C CA . CYS A 1 207 ? 7.867 2.844 -10.305 1 96.25 207 CYS A CA 1
ATOM 1603 C C . CYS A 1 207 ? 7.035 1.687 -10.844 1 96.25 207 CYS A C 1
ATOM 1605 O O . CYS A 1 207 ? 6.289 1.849 -11.812 1 96.25 207 CYS A O 1
ATOM 1607 N N . VAL A 1 208 ? 7.211 0.554 -10.203 1 96.44 208 VAL A N 1
ATOM 1608 C CA . VAL A 1 208 ? 6.621 -0.693 -10.68 1 96.44 208 VAL A CA 1
ATOM 1609 C C . VAL A 1 208 ? 5.379 -1.026 -9.859 1 96.44 208 VAL A C 1
ATOM 1611 O O . VAL A 1 208 ? 5.363 -0.841 -8.641 1 96.44 208 VAL A O 1
ATOM 1614 N N . ASN A 1 209 ? 4.324 -1.511 -10.539 1 96.31 209 ASN A N 1
ATOM 1615 C CA . ASN A 1 209 ? 3.172 -2.072 -9.844 1 96.31 209 ASN A CA 1
ATOM 1616 C C . ASN A 1 209 ? 3.498 -3.43 -9.227 1 96.31 209 ASN A C 1
ATOM 1618 O O . ASN A 1 209 ? 3.527 -4.441 -9.922 1 96.31 209 ASN A O 1
ATOM 1622 N N . ARG A 1 210 ? 3.652 -3.422 -7.934 1 95.94 210 ARG A N 1
ATOM 1623 C CA . ARG A 1 210 ? 4.129 -4.621 -7.254 1 95.94 210 ARG A CA 1
ATOM 1624 C C . ARG A 1 210 ? 3.057 -5.703 -7.234 1 95.94 210 ARG A C 1
ATOM 1626 O O . ARG A 1 210 ? 3.34 -6.863 -6.922 1 95.94 210 ARG A O 1
ATOM 1633 N N . ASP A 1 211 ? 1.821 -5.387 -7.516 1 94.56 211 ASP A N 1
ATOM 1634 C CA . ASP A 1 211 ? 0.729 -6.355 -7.469 1 94.56 211 ASP A CA 1
ATOM 1635 C C . ASP A 1 211 ? 0.643 -7.148 -8.773 1 94.56 211 ASP A C 1
ATOM 1637 O O . ASP A 1 211 ? -0.048 -8.164 -8.836 1 94.56 211 ASP A O 1
ATOM 1641 N N . MET A 1 212 ? 1.279 -6.672 -9.766 1 95.88 212 MET A N 1
ATOM 1642 C CA . MET A 1 212 ? 1.29 -7.375 -11.047 1 95.88 212 MET A CA 1
ATOM 1643 C C . MET A 1 212 ? 2.307 -8.516 -11.031 1 95.88 212 MET A C 1
ATOM 1645 O O . MET A 1 212 ? 3.471 -8.305 -10.68 1 95.88 212 MET A O 1
ATOM 1649 N N . PRO A 1 213 ? 1.827 -9.688 -11.383 1 96 213 PRO A N 1
ATOM 1650 C CA . PRO A 1 213 ? 2.797 -10.781 -11.469 1 96 213 PRO A CA 1
ATOM 1651 C C . PRO A 1 213 ? 3.779 -10.609 -12.625 1 96 213 PRO A C 1
ATOM 1653 O O . PRO A 1 213 ? 3.471 -9.922 -13.602 1 96 213 PRO A O 1
ATOM 1656 N N . LEU A 1 214 ? 4.934 -11.211 -12.469 1 97.56 214 LEU A N 1
ATOM 1657 C CA . LEU A 1 214 ? 5.945 -11.172 -13.516 1 97.56 214 LEU A CA 1
ATOM 1658 C C . LEU A 1 214 ? 5.68 -12.242 -14.57 1 97.56 214 LEU A C 1
ATOM 1660 O O . LEU A 1 214 ? 5.578 -13.422 -14.242 1 97.56 214 LEU A O 1
ATOM 1664 N N . PHE A 1 215 ? 5.527 -11.875 -15.789 1 97.75 215 PHE A N 1
ATOM 1665 C CA . PHE A 1 215 ? 5.355 -12.789 -16.906 1 97.75 215 PHE A CA 1
ATOM 1666 C C . PHE A 1 215 ? 6.691 -13.07 -17.594 1 97.75 215 PHE A C 1
ATOM 1668 O O . PHE A 1 215 ? 7.547 -12.188 -17.672 1 97.75 215 PHE A O 1
ATOM 1675 N N . ASP A 1 216 ? 6.855 -14.266 -18.172 1 97.19 216 ASP A N 1
ATOM 1676 C CA . ASP A 1 216 ? 8.109 -14.664 -18.812 1 97.19 216 ASP A CA 1
ATOM 1677 C C . ASP A 1 216 ? 8.461 -13.719 -19.953 1 97.19 216 ASP A C 1
ATOM 1679 O O . ASP A 1 216 ? 9.641 -13.414 -20.172 1 97.19 216 ASP A O 1
ATOM 1683 N N . LYS A 1 217 ? 7.508 -13.258 -20.656 1 96.12 217 LYS A N 1
ATOM 1684 C CA . LYS A 1 217 ? 7.742 -12.438 -21.844 1 96.12 217 LYS A CA 1
ATOM 1685 C C . LYS A 1 217 ? 8.383 -11.102 -21.469 1 96.12 217 LYS A C 1
ATOM 1687 O O . LYS A 1 217 ? 8.906 -10.391 -22.328 1 96.12 217 LYS A O 1
ATOM 1692 N N . GLU A 1 218 ? 8.32 -10.703 -20.219 1 97 218 GLU A N 1
ATOM 1693 C CA . GLU A 1 218 ? 8.859 -9.422 -19.766 1 97 218 GLU A CA 1
ATOM 1694 C C . GLU A 1 218 ? 10.359 -9.516 -19.516 1 97 218 GLU A C 1
ATOM 1696 O O . GLU A 1 218 ? 11.031 -8.492 -19.359 1 97 218 GLU A O 1
ATOM 1701 N N . LEU A 1 219 ? 10.867 -10.711 -19.406 1 97.75 219 LEU A N 1
ATOM 1702 C CA . LEU A 1 219 ? 12.266 -10.93 -19.047 1 97.75 219 LEU A CA 1
ATOM 1703 C C . LEU A 1 219 ? 13.133 -11.055 -20.297 1 97.75 219 LEU A C 1
ATOM 1705 O O . LEU A 1 219 ? 12.727 -11.688 -21.281 1 97.75 219 LEU A O 1
ATOM 1709 N N . SER A 1 220 ? 14.234 -10.422 -20.25 1 97.38 220 SER A N 1
ATOM 1710 C CA . SER A 1 220 ? 15.25 -10.727 -21.25 1 97.38 220 SER A CA 1
ATOM 1711 C C . SER A 1 220 ? 15.758 -12.156 -21.094 1 97.38 220 SER A C 1
ATOM 1713 O O . SER A 1 220 ? 15.805 -12.695 -19.984 1 97.38 220 SER A O 1
ATOM 1715 N N . ARG A 1 221 ? 16.156 -12.688 -22.312 1 94.31 221 ARG A N 1
ATOM 1716 C CA . ARG A 1 221 ? 16.531 -14.102 -22.281 1 94.31 221 ARG A CA 1
ATOM 1717 C C . ARG A 1 221 ? 17.859 -14.336 -22.969 1 94.31 221 ARG A C 1
ATOM 1719 O O . ARG A 1 221 ? 18.281 -13.555 -23.828 1 94.31 221 ARG A O 1
ATOM 1726 N N . ASN A 1 222 ? 18.484 -15.312 -22.547 1 93.62 222 ASN A N 1
ATOM 1727 C CA . ASN A 1 222 ? 19.609 -15.977 -23.219 1 93.62 222 ASN A CA 1
ATOM 1728 C C . ASN A 1 222 ? 19.594 -17.484 -22.969 1 93.62 222 ASN A C 1
ATOM 1730 O O . ASN A 1 222 ? 18.531 -18.109 -22.922 1 93.62 222 ASN A O 1
ATOM 1734 N N . GLU A 1 223 ? 20.672 -18.156 -22.906 1 90.25 223 GLU A N 1
ATOM 1735 C CA . GLU A 1 223 ? 20.703 -19.594 -22.719 1 90.25 223 GLU A CA 1
ATOM 1736 C C . GLU A 1 223 ? 20.516 -19.969 -21.25 1 90.25 223 GLU A C 1
ATOM 1738 O O . GLU A 1 223 ? 20.375 -21.156 -20.922 1 90.25 223 GLU A O 1
ATOM 1743 N N . THR A 1 224 ? 20.422 -19 -20.422 1 91.38 224 THR A N 1
ATOM 1744 C CA . THR A 1 224 ? 20.266 -19.234 -18.984 1 91.38 224 THR A CA 1
ATOM 1745 C C . THR A 1 224 ?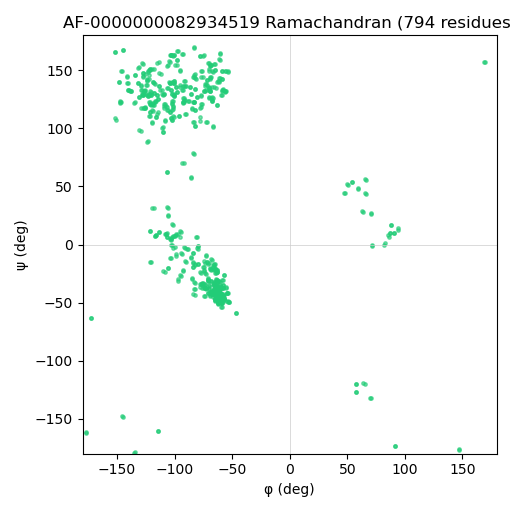 18.906 -19.844 -18.672 1 91.38 224 THR A C 1
ATOM 1747 O O . THR A 1 224 ? 17.875 -19.344 -19.141 1 91.38 224 THR A O 1
ATOM 1750 N N . PRO A 1 225 ? 18.938 -20.969 -17.969 1 88.12 225 PRO A N 1
ATOM 1751 C CA . PRO A 1 225 ? 17.656 -21.547 -17.562 1 88.12 225 PRO A CA 1
ATOM 1752 C C . PRO A 1 225 ? 16.828 -20.594 -16.719 1 88.12 225 PRO A C 1
ATOM 1754 O O . PRO A 1 225 ? 17.391 -19.734 -16.031 1 88.12 225 PRO A O 1
ATOM 1757 N N . MET A 1 226 ? 15.508 -20.719 -16.828 1 92.44 226 MET A N 1
ATOM 1758 C CA . MET A 1 226 ? 14.586 -19.859 -16.094 1 92.44 226 MET A CA 1
ATOM 1759 C C . MET A 1 226 ? 13.383 -20.641 -15.586 1 92.44 226 MET A C 1
ATOM 1761 O O . MET A 1 226 ? 12.836 -21.484 -16.297 1 92.44 226 MET A O 1
ATOM 1765 N N . THR A 1 227 ? 13.062 -20.438 -14.336 1 93.81 227 THR A N 1
ATOM 1766 C CA . THR A 1 227 ? 11.82 -20.984 -13.805 1 93.81 227 THR A CA 1
ATOM 1767 C C . THR A 1 227 ? 10.609 -20.375 -14.516 1 93.81 227 THR A C 1
ATOM 1769 O O . THR A 1 227 ? 10.391 -19.172 -14.438 1 93.81 227 THR A O 1
ATOM 1772 N N . LYS A 1 228 ? 9.82 -21.188 -15.148 1 96 228 LYS A N 1
ATOM 1773 C CA . LYS A 1 228 ? 8.672 -20.719 -15.914 1 9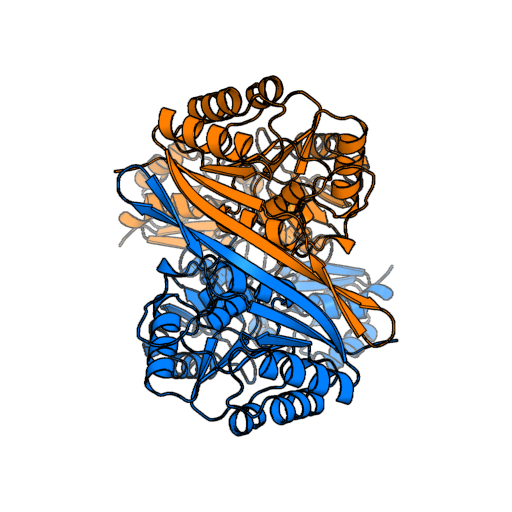6 228 LYS A CA 1
ATOM 1774 C C . LYS A 1 228 ? 7.629 -20.078 -15.008 1 96 228 LYS A C 1
ATOM 1776 O O . LYS A 1 228 ? 7.547 -20.406 -13.82 1 96 228 LYS A O 1
ATOM 1781 N N . GLN A 1 229 ? 6.848 -19.203 -15.594 1 97.75 229 GLN A N 1
ATOM 1782 C CA . GLN A 1 229 ? 6.031 -18.297 -14.797 1 97.75 229 GLN A CA 1
ATOM 1783 C C . GLN A 1 229 ? 5.023 -19.062 -13.945 1 97.75 229 GLN A C 1
ATOM 1785 O O . GLN A 1 229 ? 4.762 -18.703 -12.797 1 97.75 229 GLN A O 1
ATOM 1790 N N . GLU A 1 230 ? 4.398 -20.156 -14.422 1 98.25 230 GLU A N 1
ATOM 1791 C CA . GLU A 1 230 ? 3.41 -20.891 -13.633 1 98.25 230 GLU A CA 1
ATOM 1792 C C . GLU A 1 230 ? 4.051 -21.531 -12.398 1 98.25 230 GLU A C 1
ATOM 1794 O O . GLU A 1 230 ? 3.498 -21.453 -11.305 1 98.25 230 GLU A O 1
ATOM 1799 N N . VAL A 1 231 ? 5.203 -22.109 -12.609 1 97.94 231 VAL A N 1
ATOM 1800 C CA . VAL A 1 231 ? 5.949 -22.703 -11.508 1 97.94 231 VAL A CA 1
ATOM 1801 C C . VAL A 1 231 ? 6.402 -21.625 -10.531 1 97.94 231 VAL A C 1
ATOM 1803 O O . VAL A 1 231 ? 6.27 -21.781 -9.32 1 97.94 231 VAL A O 1
ATOM 1806 N N . ARG A 1 232 ? 6.871 -20.531 -11.07 1 98.31 232 ARG A N 1
ATOM 1807 C CA . ARG A 1 232 ? 7.355 -19.406 -10.273 1 98.31 232 ARG A CA 1
ATOM 1808 C C . ARG A 1 232 ? 6.242 -18.844 -9.391 1 98.31 232 ARG A C 1
ATOM 1810 O O . ARG A 1 232 ? 6.449 -18.578 -8.203 1 98.31 232 ARG A O 1
ATOM 1817 N N . TRP A 1 233 ? 5.047 -18.672 -9.969 1 98.38 233 TRP A N 1
ATOM 1818 C CA . TRP A 1 233 ? 3.91 -18.125 -9.234 1 98.38 233 TRP A CA 1
ATOM 1819 C C . TRP A 1 233 ? 3.533 -19.047 -8.07 1 98.38 233 TRP A C 1
ATOM 1821 O O . TRP A 1 233 ? 3.291 -18.562 -6.957 1 98.38 233 TRP A O 1
ATOM 1831 N N . VAL A 1 234 ? 3.529 -20.312 -8.273 1 98.56 234 VAL A N 1
ATOM 1832 C CA . VAL A 1 234 ? 3.18 -21.266 -7.223 1 98.56 234 VAL A CA 1
ATOM 1833 C C . VAL A 1 234 ? 4.27 -21.281 -6.152 1 98.56 234 VAL A C 1
ATOM 1835 O O . VAL A 1 234 ? 3.979 -21.219 -4.957 1 98.56 234 VAL A O 1
ATOM 1838 N N . ALA A 1 235 ? 5.512 -21.297 -6.582 1 98.62 235 ALA A N 1
ATOM 1839 C CA . ALA A 1 235 ? 6.645 -21.344 -5.664 1 98.62 235 ALA A CA 1
ATOM 1840 C C . ALA A 1 235 ? 6.656 -20.125 -4.738 1 98.62 235 ALA A C 1
ATOM 1842 O O . ALA A 1 235 ? 6.75 -20.266 -3.518 1 98.62 235 ALA A O 1
ATOM 1843 N N . VAL A 1 236 ? 6.527 -19 -5.312 1 98.5 236 VAL A N 1
ATOM 1844 C CA . VAL A 1 236 ? 6.617 -17.766 -4.543 1 98.5 236 VAL A CA 1
ATOM 1845 C C . VAL A 1 236 ? 5.441 -17.672 -3.572 1 98.5 236 VAL A C 1
ATOM 1847 O O . VAL A 1 236 ? 5.598 -17.219 -2.438 1 98.5 236 VAL A O 1
ATOM 1850 N N . ASN A 1 237 ? 4.266 -18.078 -3.979 1 98.31 237 ASN A N 1
ATOM 1851 C CA . ASN A 1 237 ? 3.123 -18.078 -3.072 1 98.31 237 ASN A CA 1
ATOM 1852 C C . ASN A 1 237 ? 3.346 -19.047 -1.904 1 98.31 237 ASN A C 1
ATOM 1854 O O . ASN A 1 237 ? 3.012 -18.719 -0.762 1 98.31 237 ASN A O 1
ATOM 1858 N N . MET A 1 238 ? 3.953 -20.188 -2.158 1 98.25 238 MET A N 1
ATOM 1859 C CA . MET A 1 238 ? 4.215 -21.188 -1.114 1 98.25 238 MET A CA 1
ATOM 1860 C C . MET A 1 238 ? 5.164 -20.625 -0.06 1 98.25 238 MET A C 1
ATOM 1862 O O . MET A 1 238 ? 5.148 -21.062 1.092 1 98.25 238 MET A O 1
ATOM 1866 N N . MET A 1 239 ? 5.918 -19.609 -0.43 1 98.19 239 MET A N 1
ATOM 1867 C CA . MET A 1 239 ? 6.945 -19.078 0.467 1 98.19 239 MET A CA 1
ATOM 1868 C C . MET A 1 239 ? 6.332 -18.156 1.515 1 98.19 239 MET A C 1
ATOM 1870 O O . MET A 1 239 ? 6.977 -17.828 2.512 1 98.19 239 MET A O 1
ATOM 1874 N N . LYS A 1 240 ? 5.125 -17.672 1.336 1 97.38 240 LYS A N 1
ATOM 1875 C CA . LYS A 1 240 ? 4.445 -16.812 2.305 1 97.38 240 LYS A CA 1
ATOM 1876 C C . LYS A 1 240 ? 5.305 -15.602 2.666 1 97.38 240 LYS A C 1
ATOM 1878 O O . LYS A 1 240 ? 5.543 -15.336 3.846 1 97.38 240 LYS A O 1
ATOM 1883 N N . ILE A 1 241 ? 5.734 -14.891 1.654 1 98.12 241 ILE A N 1
ATOM 1884 C CA . ILE A 1 241 ? 6.691 -13.797 1.813 1 98.12 241 ILE A CA 1
ATOM 1885 C C . ILE A 1 241 ? 6.008 -12.602 2.467 1 98.12 241 ILE A C 1
ATOM 1887 O O . ILE A 1 241 ? 4.898 -12.227 2.078 1 98.12 241 ILE A O 1
ATOM 1891 N N . GLU A 1 242 ? 6.66 -12.031 3.486 1 96.88 242 GLU A N 1
ATOM 1892 C CA . GLU A 1 242 ? 6.215 -10.812 4.156 1 96.88 242 GLU A CA 1
ATOM 1893 C C . GLU A 1 242 ? 6.949 -9.594 3.617 1 96.88 242 GLU A C 1
ATOM 1895 O O . GLU A 1 242 ? 8.062 -9.703 3.102 1 96.88 242 GLU A O 1
ATOM 1900 N N . ALA A 1 243 ? 6.379 -8.484 3.795 1 95.44 243 ALA A N 1
ATOM 1901 C CA . ALA A 1 243 ? 6.828 -7.238 3.18 1 95.44 243 ALA A CA 1
ATOM 1902 C C . ALA A 1 243 ? 8.273 -6.93 3.561 1 95.44 243 ALA A C 1
ATOM 1904 O O . ALA A 1 243 ? 9.047 -6.422 2.742 1 95.44 243 ALA A O 1
ATOM 1905 N N . ARG A 1 244 ? 8.742 -7.25 4.758 1 95.06 244 ARG A N 1
ATOM 1906 C CA . ARG A 1 244 ? 10.039 -6.801 5.262 1 95.06 244 ARG A CA 1
ATOM 1907 C C . ARG A 1 244 ? 11.039 -7.945 5.285 1 95.06 244 ARG A C 1
ATOM 1909 O O . ARG A 1 244 ? 12.133 -7.809 5.84 1 95.06 244 ARG A O 1
ATOM 1916 N N . ASP A 1 245 ? 10.695 -9.086 4.707 1 97.06 245 ASP A N 1
ATOM 1917 C CA . ASP A 1 245 ? 11.555 -10.266 4.734 1 97.06 245 ASP A CA 1
ATOM 1918 C C . ASP A 1 245 ? 12.891 -9.984 4.055 1 97.06 245 ASP A C 1
ATOM 1920 O O . ASP A 1 245 ? 12.953 -9.242 3.07 1 97.06 245 ASP A O 1
ATOM 1924 N N . VAL A 1 246 ? 13.898 -10.555 4.621 1 97.5 246 VAL A N 1
ATOM 1925 C CA . VAL A 1 246 ? 15.172 -10.719 3.934 1 97.5 246 VAL A CA 1
ATOM 1926 C C . VAL A 1 246 ? 15.219 -12.07 3.227 1 97.5 246 VAL A C 1
ATOM 1928 O O . VAL A 1 246 ? 15.086 -13.117 3.867 1 97.5 246 VAL A O 1
ATOM 1931 N N . LEU A 1 247 ? 15.43 -12.039 1.913 1 98.56 247 LEU A N 1
ATOM 1932 C CA . LEU A 1 247 ? 15.305 -13.25 1.113 1 98.56 247 LEU A CA 1
ATOM 1933 C C . LEU A 1 247 ? 16.594 -13.539 0.362 1 98.56 247 LEU A C 1
ATOM 1935 O O . LEU A 1 247 ? 17.328 -12.617 -0.018 1 98.56 247 LEU A O 1
ATOM 1939 N N . PHE A 1 248 ? 16.859 -14.82 0.146 1 98.81 248 PHE A N 1
ATOM 1940 C CA . PHE A 1 248 ? 17.922 -15.258 -0.766 1 98.81 248 PHE A CA 1
ATOM 1941 C C . PHE A 1 248 ? 17.328 -15.977 -1.969 1 98.81 248 PHE A C 1
ATOM 1943 O O . PHE A 1 248 ? 16.375 -16.766 -1.827 1 98.81 248 PHE A O 1
ATOM 1950 N N . ASP A 1 249 ? 17.797 -15.688 -3.066 1 98.81 249 ASP A N 1
ATOM 1951 C CA . ASP A 1 249 ? 17.625 -16.484 -4.277 1 98.81 249 ASP A CA 1
ATOM 1952 C C . ASP A 1 249 ? 18.938 -17.125 -4.695 1 98.81 249 ASP A C 1
ATOM 1954 O O . ASP A 1 249 ? 19.812 -16.469 -5.281 1 98.81 249 ASP A O 1
ATOM 1958 N N . ILE A 1 250 ? 19.109 -18.344 -4.391 1 98.62 250 ILE A N 1
ATOM 1959 C CA . ILE A 1 250 ? 20.344 -19.062 -4.68 1 98.62 250 ILE A CA 1
ATOM 1960 C C . ILE A 1 250 ? 20.234 -19.766 -6.031 1 98.62 250 ILE A C 1
ATOM 1962 O O . ILE A 1 250 ? 19.297 -20.547 -6.258 1 98.62 250 ILE A O 1
ATOM 1966 N N . GLY A 1 251 ? 21.25 -19.625 -6.875 1 97.75 251 GLY A N 1
ATOM 1967 C CA . GLY A 1 251 ? 21.078 -20.016 -8.266 1 97.75 251 GLY A CA 1
ATOM 1968 C C . GLY A 1 251 ? 20.078 -19.141 -9 1 97.75 251 GLY A C 1
ATOM 1969 O O . GLY A 1 251 ? 19.156 -19.656 -9.633 1 97.75 251 GLY A O 1
ATOM 1970 N N . ALA A 1 252 ? 20.297 -17.859 -8.984 1 97.81 252 ALA A N 1
ATOM 1971 C CA . ALA A 1 252 ? 19.281 -16.875 -9.352 1 97.81 252 ALA A CA 1
ATOM 1972 C C . ALA A 1 252 ? 19.031 -16.875 -10.852 1 97.81 252 ALA A C 1
ATOM 1974 O O . ALA A 1 252 ? 17.984 -16.438 -11.32 1 97.81 252 ALA A O 1
ATOM 1975 N N . GLY A 1 253 ? 20.078 -17.328 -11.656 1 97.12 253 GLY A N 1
ATOM 1976 C CA . GLY A 1 253 ? 19.906 -17.375 -13.102 1 97.12 253 GLY A CA 1
ATOM 1977 C C . GLY A 1 253 ? 19.547 -16.031 -13.711 1 97.12 253 GLY A C 1
ATOM 1978 O O . GLY A 1 253 ? 20.234 -15.039 -13.5 1 97.12 253 GLY A O 1
ATOM 1979 N N . SER A 1 254 ? 18.359 -16 -14.367 1 97 254 SER A N 1
ATOM 1980 C CA . SER A 1 254 ? 17.891 -14.789 -15.047 1 97 254 SER A CA 1
ATOM 1981 C C . SER A 1 254 ? 17.422 -13.742 -14.047 1 97 254 SER A C 1
ATOM 1983 O O . SER A 1 254 ? 17.203 -12.586 -14.398 1 97 254 SER A O 1
ATOM 1985 N N . GLY A 1 255 ? 17.203 -14.125 -12.859 1 98.19 255 GLY A N 1
ATOM 1986 C CA . GLY A 1 255 ? 16.688 -13.234 -11.828 1 98.19 255 GLY A CA 1
ATOM 1987 C C . GLY A 1 255 ? 15.18 -13.227 -11.742 1 98.19 255 GLY A C 1
ATOM 1988 O O . GLY A 1 255 ? 14.594 -12.445 -10.984 1 98.19 255 GLY A O 1
ATOM 1989 N N . SER A 1 256 ? 14.508 -14.164 -12.453 1 98.31 256 SER A N 1
ATOM 1990 C CA . SER A 1 256 ? 13.055 -14.172 -12.539 1 98.31 256 SER A CA 1
ATOM 1991 C C . SER A 1 256 ? 12.422 -14.383 -11.164 1 98.31 256 SER A C 1
ATOM 1993 O O . SER A 1 256 ? 11.523 -13.641 -10.766 1 98.31 256 SER A O 1
ATOM 1995 N N . VAL A 1 257 ? 12.93 -15.328 -10.406 1 98.69 257 VAL A N 1
ATOM 1996 C CA . VAL A 1 257 ? 12.367 -15.617 -9.086 1 98.69 257 VAL A CA 1
ATOM 1997 C C . VAL A 1 257 ? 12.695 -14.477 -8.125 1 98.69 257 VAL A C 1
ATOM 1999 O O . VAL A 1 257 ? 11.828 -14.031 -7.367 1 98.69 257 VAL A O 1
ATOM 2002 N N . ALA A 1 258 ? 13.922 -13.984 -8.203 1 98.69 258 ALA A N 1
ATOM 2003 C CA . ALA A 1 258 ? 14.352 -12.883 -7.344 1 98.69 258 ALA A CA 1
ATOM 2004 C C . ALA A 1 258 ? 13.445 -11.672 -7.52 1 98.69 258 ALA A C 1
ATOM 2006 O O . ALA A 1 258 ? 13 -11.07 -6.539 1 98.69 258 ALA A O 1
ATOM 2007 N N . ILE A 1 259 ? 13.172 -11.344 -8.758 1 98.5 259 ILE A N 1
ATOM 2008 C CA . ILE A 1 259 ? 12.375 -10.156 -9.07 1 98.5 259 ILE A CA 1
ATOM 2009 C C . ILE A 1 259 ? 10.938 -10.367 -8.602 1 98.5 259 ILE A C 1
ATOM 2011 O O . ILE A 1 259 ? 10.32 -9.453 -8.047 1 98.5 259 ILE A O 1
ATOM 2015 N N . GLU A 1 260 ? 10.406 -11.539 -8.797 1 98.44 260 GLU A N 1
ATOM 2016 C CA . GLU A 1 260 ? 9.062 -11.844 -8.32 1 98.44 260 GLU A CA 1
ATOM 2017 C C . GLU A 1 260 ? 8.984 -11.773 -6.797 1 98.44 260 GLU A C 1
ATOM 2019 O O . GLU A 1 260 ? 8.047 -11.203 -6.242 1 98.44 260 GLU A O 1
ATOM 2024 N N . MET A 1 261 ? 9.969 -12.344 -6.113 1 98.5 261 MET A N 1
ATOM 2025 C CA . MET A 1 261 ? 10.039 -12.297 -4.656 1 98.5 261 MET A CA 1
ATOM 2026 C C . MET A 1 261 ? 10.125 -10.852 -4.164 1 98.5 261 MET A C 1
ATOM 2028 O O . MET A 1 261 ? 9.516 -10.5 -3.148 1 98.5 261 MET A O 1
ATOM 2032 N N . ALA A 1 262 ? 10.852 -10.055 -4.883 1 97.88 262 ALA A N 1
ATOM 2033 C CA . ALA A 1 262 ? 11.086 -8.672 -4.492 1 97.88 262 ALA A CA 1
ATOM 2034 C C . ALA A 1 262 ? 9.781 -7.875 -4.477 1 97.88 262 ALA A C 1
ATOM 2036 O O . ALA A 1 262 ? 9.602 -6.984 -3.643 1 97.88 262 ALA A O 1
ATOM 2037 N N . ARG A 1 263 ? 8.883 -8.172 -5.391 1 97.56 263 ARG A N 1
ATOM 2038 C CA . ARG A 1 263 ? 7.59 -7.496 -5.438 1 97.56 263 ARG A CA 1
ATOM 2039 C C . ARG A 1 263 ? 6.777 -7.785 -4.18 1 97.56 263 ARG A C 1
ATOM 2041 O O . ARG A 1 263 ? 6.086 -6.906 -3.666 1 97.56 263 ARG A O 1
ATOM 2048 N N . LYS A 1 264 ? 6.898 -9.008 -3.688 1 97.44 264 LYS A N 1
ATOM 2049 C CA . LYS A 1 264 ? 6.211 -9.383 -2.455 1 97.44 264 LYS A CA 1
ATOM 2050 C C . LYS A 1 264 ? 6.887 -8.758 -1.238 1 97.44 264 LYS A C 1
ATOM 2052 O O . LYS A 1 264 ? 6.215 -8.234 -0.347 1 97.44 264 LYS A O 1
ATOM 2057 N N . ALA A 1 265 ? 8.234 -8.812 -1.198 1 96.88 265 ALA A N 1
ATOM 2058 C CA . ALA A 1 265 ? 9.016 -8.203 -0.122 1 96.88 265 ALA A CA 1
ATOM 2059 C C . ALA A 1 265 ? 9.297 -6.734 -0.413 1 96.88 265 ALA A C 1
ATOM 2061 O O . ALA A 1 265 ? 10.445 -6.289 -0.339 1 96.88 265 ALA A O 1
ATOM 2062 N N . HIS A 1 266 ? 8.312 -5.984 -0.599 1 95.69 266 HIS A N 1
ATOM 2063 C CA . HIS A 1 266 ? 8.438 -4.633 -1.131 1 95.69 266 HIS A CA 1
ATOM 2064 C C . HIS A 1 266 ? 9.039 -3.688 -0.096 1 95.69 266 HIS A C 1
ATOM 2066 O O . HIS A 1 266 ? 9.398 -2.553 -0.42 1 95.69 266 HIS A O 1
ATOM 2072 N N . GLU A 1 267 ? 9.203 -4.039 1.12 1 93.75 267 GLU A N 1
ATOM 2073 C CA . GLU A 1 267 ? 9.906 -3.271 2.146 1 93.75 267 GLU A CA 1
ATOM 2074 C C . GLU A 1 267 ? 11.133 -4.023 2.654 1 93.75 267 GLU A C 1
ATOM 2076 O O . GLU A 1 267 ? 11.695 -3.678 3.697 1 93.75 267 GLU A O 1
ATOM 2081 N N . GLY A 1 268 ? 11.453 -5.145 1.994 1 94.94 268 GLY A N 1
ATOM 2082 C CA . GLY A 1 268 ? 12.602 -5.969 2.33 1 94.94 268 GLY A CA 1
ATOM 2083 C C . GLY A 1 268 ? 13.656 -6 1.238 1 94.94 268 GLY A C 1
ATOM 2084 O O . GLY A 1 268 ? 13.742 -5.074 0.428 1 94.94 268 GLY A O 1
ATOM 2085 N N . LEU A 1 269 ? 14.523 -7.047 1.305 1 96.06 269 LEU A N 1
ATOM 2086 C CA . LEU A 1 269 ? 15.617 -7.199 0.349 1 96.06 269 LEU A CA 1
ATOM 2087 C C . LEU A 1 269 ? 15.695 -8.633 -0.16 1 96.06 269 LEU A C 1
ATOM 2089 O O . LEU A 1 269 ? 15.375 -9.578 0.568 1 96.06 269 LEU A O 1
ATOM 2093 N N . VAL A 1 270 ? 16.078 -8.734 -1.388 1 98.06 270 VAL A N 1
ATOM 2094 C CA . VAL A 1 270 ? 16.359 -10.039 -1.98 1 98.06 270 VAL A CA 1
ATOM 2095 C C . VAL A 1 270 ? 17.812 -10.102 -2.441 1 98.06 270 VAL A C 1
ATOM 2097 O O . VAL A 1 270 ? 18.219 -9.344 -3.318 1 98.06 270 VAL A O 1
ATOM 2100 N N . PHE A 1 271 ? 18.547 -10.945 -1.846 1 98.31 271 PHE A N 1
ATOM 2101 C CA . PHE A 1 271 ? 19.906 -11.211 -2.307 1 98.31 271 PHE A CA 1
ATOM 2102 C C . PHE A 1 271 ? 19.922 -12.352 -3.314 1 98.31 271 PHE A C 1
ATOM 2104 O O . PHE A 1 271 ? 19.641 -13.5 -2.965 1 98.31 271 PHE A O 1
ATOM 2111 N N . ALA A 1 272 ? 20.234 -12.031 -4.555 1 98.56 272 ALA A N 1
ATOM 2112 C CA . ALA A 1 272 ? 20.219 -13 -5.648 1 98.56 272 ALA A CA 1
ATOM 2113 C C . ALA A 1 272 ? 21.625 -13.477 -5.969 1 98.56 272 ALA A C 1
ATOM 2115 O O . ALA A 1 272 ? 22.422 -12.734 -6.566 1 98.56 272 ALA A O 1
ATOM 2116 N N . ILE A 1 273 ? 21.922 -14.672 -5.676 1 98.56 273 ILE A N 1
ATOM 2117 C CA . ILE A 1 273 ? 23.281 -15.203 -5.777 1 98.56 273 ILE A CA 1
ATOM 2118 C C . ILE A 1 273 ? 23.406 -16.047 -7.047 1 98.56 273 ILE A C 1
ATOM 2120 O O . ILE A 1 273 ? 22.641 -16.969 -7.27 1 98.56 273 ILE A O 1
ATOM 2124 N N . GLU A 1 274 ? 24.297 -15.711 -7.836 1 98.12 274 GLU A N 1
ATOM 2125 C CA . GLU A 1 274 ? 24.562 -16.375 -9.102 1 98.12 274 GLU A CA 1
ATOM 2126 C C . GLU A 1 274 ? 26.062 -16.484 -9.383 1 98.12 274 GLU A C 1
ATOM 2128 O O . GLU A 1 274 ? 26.797 -15.516 -9.148 1 98.12 274 GLU A O 1
ATOM 2133 N N . LYS A 1 275 ? 26.578 -17.625 -9.906 1 97.12 275 LYS A N 1
ATOM 2134 C CA . LYS A 1 275 ? 28.016 -17.812 -10.047 1 97.12 275 LYS A CA 1
ATOM 2135 C C . LYS A 1 275 ? 28.422 -17.781 -11.516 1 97.12 275 LYS A C 1
ATOM 2137 O O . LYS A 1 275 ? 29.609 -17.594 -11.836 1 97.12 275 LYS A O 1
ATOM 2142 N N . LYS A 1 276 ? 27.516 -18.062 -12.414 1 97.06 276 LYS A N 1
ATOM 2143 C CA . LYS A 1 276 ? 27.844 -18.047 -13.836 1 97.06 276 LYS A CA 1
ATOM 2144 C C . LYS A 1 276 ? 27.797 -16.625 -14.398 1 97.06 276 LYS A C 1
ATOM 2146 O O . LYS A 1 276 ? 26.797 -15.93 -14.242 1 97.06 276 LYS A O 1
ATOM 2151 N N . ASP A 1 277 ? 28.797 -16.297 -15.141 1 97.12 277 ASP A N 1
ATOM 2152 C CA . ASP A 1 277 ? 28.969 -14.945 -15.648 1 97.12 277 ASP A CA 1
ATOM 2153 C C . ASP A 1 277 ? 27.781 -14.508 -16.5 1 97.12 277 ASP A C 1
ATOM 2155 O O . ASP A 1 277 ? 27.172 -13.469 -16.25 1 97.12 277 ASP A O 1
ATOM 2159 N N . ASN A 1 278 ? 27.484 -15.281 -17.438 1 97 278 ASN A N 1
ATOM 2160 C CA . ASN A 1 278 ? 26.422 -14.93 -18.375 1 97 278 ASN A CA 1
ATOM 2161 C C . ASN A 1 278 ? 25.078 -14.781 -17.672 1 97 278 ASN A C 1
ATOM 2163 O O . ASN A 1 278 ? 24.312 -13.859 -17.984 1 97 278 ASN A O 1
ATOM 2167 N N . ALA A 1 279 ? 24.812 -15.648 -16.797 1 97.56 279 ALA A N 1
ATOM 2168 C CA . ALA A 1 279 ? 23.578 -15.586 -16.031 1 97.56 279 ALA A CA 1
ATOM 2169 C C . ALA A 1 279 ? 23.547 -14.367 -15.117 1 97.56 279 ALA A C 1
ATOM 2171 O O . ALA A 1 279 ? 22.516 -13.711 -14.977 1 97.56 279 ALA A O 1
ATOM 2172 N N . PHE A 1 280 ? 24.672 -14.086 -14.539 1 97.94 280 PHE A N 1
ATOM 2173 C CA . PHE A 1 280 ? 24.766 -12.938 -13.648 1 97.94 280 PHE A CA 1
ATOM 2174 C C . PHE A 1 280 ? 24.516 -11.641 -14.406 1 97.94 280 PHE A C 1
ATOM 2176 O O . PHE A 1 280 ? 23.812 -10.75 -13.914 1 97.94 280 PHE A O 1
ATOM 2183 N N . GLU A 1 281 ? 25.094 -11.539 -15.555 1 97.56 281 GLU A N 1
ATOM 2184 C CA . GLU A 1 281 ? 24.859 -10.367 -16.391 1 97.56 281 GLU A CA 1
ATOM 2185 C C . GLU A 1 281 ? 23.391 -10.211 -16.734 1 97.56 281 GLU A C 1
ATOM 2187 O O . GLU A 1 281 ? 22.844 -9.102 -16.688 1 97.56 281 GLU A O 1
ATOM 2192 N N . LEU A 1 282 ? 22.781 -11.312 -17.062 1 98.19 282 LEU A N 1
ATOM 2193 C CA . LEU A 1 282 ? 21.359 -11.312 -17.375 1 98.19 282 LEU A CA 1
ATOM 2194 C C . LEU A 1 282 ? 20.531 -10.898 -16.156 1 98.19 282 LEU A C 1
ATOM 2196 O O . LEU A 1 282 ? 19.578 -10.125 -16.281 1 98.19 282 LEU A O 1
ATOM 2200 N N . LEU A 1 283 ? 20.875 -11.414 -15.008 1 98 283 LEU A N 1
ATOM 2201 C CA . LEU A 1 283 ? 20.25 -11.047 -13.742 1 98 283 LEU A CA 1
ATOM 2202 C C . LEU A 1 283 ? 20.297 -9.531 -13.531 1 98 283 LEU A C 1
ATOM 2204 O O . LEU A 1 283 ? 19.266 -8.914 -13.234 1 98 283 LEU A O 1
ATOM 2208 N N . CYS A 1 284 ? 21.438 -8.961 -13.711 1 97.06 284 CYS A N 1
ATOM 2209 C CA . CYS A 1 284 ? 21.625 -7.523 -13.539 1 97.06 284 CYS A CA 1
ATOM 2210 C C . CYS A 1 284 ? 20.797 -6.738 -14.547 1 97.06 284 CYS A C 1
ATOM 2212 O O . CYS A 1 284 ? 20.172 -5.73 -14.203 1 97.06 284 CYS A O 1
ATOM 2214 N N . LYS A 1 285 ? 20.766 -7.215 -15.742 1 97 285 LYS A N 1
ATOM 2215 C CA . LYS A 1 285 ? 20 -6.555 -16.797 1 97 285 LYS A CA 1
ATOM 2216 C C . LYS A 1 285 ? 18.5 -6.59 -16.484 1 97 285 LYS A C 1
ATOM 2218 O O . LYS A 1 285 ? 17.828 -5.562 -16.562 1 97 285 LYS A O 1
ATOM 2223 N N . ASN A 1 286 ? 17.984 -7.742 -16.125 1 98.06 286 ASN A N 1
ATOM 2224 C CA . ASN A 1 286 ? 16.562 -7.891 -15.828 1 98.06 286 ASN A CA 1
ATOM 2225 C C . ASN A 1 286 ? 16.141 -7.055 -14.617 1 98.06 286 ASN A C 1
ATOM 2227 O O . ASN A 1 286 ? 15.086 -6.426 -14.625 1 98.06 286 ASN A O 1
ATOM 2231 N N . LYS A 1 287 ? 16.953 -7.125 -13.617 1 96.56 287 LYS A N 1
ATOM 2232 C CA . LYS A 1 287 ? 16.703 -6.289 -12.445 1 96.56 287 LYS A CA 1
ATOM 2233 C C . LYS A 1 287 ? 16.547 -4.824 -12.836 1 96.56 287 LYS A C 1
ATOM 2235 O O . LYS A 1 287 ? 15.609 -4.156 -12.391 1 96.56 287 LYS A O 1
ATOM 2240 N N . SER A 1 288 ? 17.469 -4.352 -13.609 1 94.44 288 SER A N 1
ATOM 2241 C CA . SER A 1 288 ? 17.469 -2.957 -14.039 1 94.44 288 SER A CA 1
ATOM 2242 C C . SER A 1 288 ? 16.25 -2.648 -14.922 1 94.44 288 SER A C 1
ATOM 2244 O O . SER A 1 288 ? 15.531 -1.687 -14.672 1 94.44 288 SER A O 1
ATOM 2246 N N . ASP A 1 289 ? 15.984 -3.484 -15.883 1 95.94 289 ASP A N 1
ATOM 2247 C CA . ASP A 1 289 ? 14.914 -3.268 -16.844 1 95.94 289 ASP A CA 1
ATOM 2248 C C . ASP A 1 289 ? 13.547 -3.287 -16.172 1 95.94 289 ASP A C 1
ATOM 2250 O O . ASP A 1 289 ? 12.633 -2.576 -16.578 1 95.94 289 ASP A O 1
ATOM 2254 N N . LEU A 1 290 ? 13.453 -4.094 -15.133 1 97.12 290 LEU A N 1
ATOM 2255 C CA . LEU A 1 290 ? 12.141 -4.312 -14.531 1 97.12 290 LEU A CA 1
ATOM 2256 C C . LEU A 1 290 ? 12.008 -3.527 -13.234 1 97.12 290 LEU A C 1
ATOM 2258 O O . LEU A 1 290 ? 11.031 -3.699 -12.5 1 97.12 290 LEU A O 1
ATOM 2262 N N . GLY A 1 291 ? 12.977 -2.734 -12.914 1 95.25 291 GLY A N 1
ATOM 2263 C CA . GLY A 1 291 ? 12.898 -1.77 -11.828 1 95.25 291 GLY A CA 1
ATOM 2264 C C . GLY A 1 291 ? 12.898 -2.414 -10.461 1 95.25 291 GLY A C 1
ATOM 2265 O O . GLY A 1 291 ? 12.266 -1.914 -9.531 1 95.25 291 GLY A O 1
ATOM 2266 N N . ALA A 1 292 ? 13.5 -3.602 -10.344 1 96.25 292 ALA A N 1
ATOM 2267 C CA . ALA A 1 292 ? 13.57 -4.301 -9.062 1 96.25 292 ALA A CA 1
ATOM 2268 C C . ALA A 1 292 ? 14.75 -3.795 -8.234 1 96.25 292 ALA A C 1
ATOM 2270 O O . ALA A 1 292 ? 15.703 -4.531 -7.988 1 96.25 292 ALA A O 1
ATOM 2271 N N . LEU A 1 293 ? 14.57 -2.633 -7.605 1 95.69 293 LEU A N 1
ATOM 2272 C CA . LEU A 1 293 ? 15.68 -1.928 -6.965 1 95.69 293 LEU A CA 1
ATOM 2273 C C . LEU A 1 293 ? 16.062 -2.605 -5.656 1 95.69 293 LEU A C 1
ATOM 2275 O O . LEU A 1 293 ? 17.172 -2.395 -5.145 1 95.69 293 LEU A O 1
ATOM 2279 N N . ASN A 1 294 ? 15.172 -3.42 -5.094 1 95.88 294 ASN A N 1
ATOM 2280 C CA . ASN A 1 294 ? 15.477 -4.078 -3.828 1 95.88 294 ASN A CA 1
ATOM 2281 C C . ASN A 1 294 ? 16.047 -5.48 -4.047 1 95.88 294 ASN A C 1
ATOM 2283 O O . ASN A 1 294 ? 16.125 -6.273 -3.107 1 95.88 294 ASN A O 1
ATOM 2287 N N . VAL A 1 295 ? 16.391 -5.836 -5.242 1 97.25 295 VAL A N 1
ATOM 2288 C CA . VAL A 1 295 ? 17.172 -7.027 -5.547 1 97.25 295 VAL A CA 1
ATOM 2289 C C . VAL A 1 295 ? 18.656 -6.68 -5.559 1 97.25 295 VAL A C 1
ATOM 2291 O O . VAL A 1 295 ? 19.078 -5.758 -6.262 1 97.25 295 VAL A O 1
ATOM 2294 N N . ILE A 1 296 ? 19.406 -7.352 -4.785 1 96.38 296 ILE A N 1
ATOM 2295 C CA . ILE A 1 296 ? 20.859 -7.152 -4.711 1 96.38 296 ILE A CA 1
ATOM 2296 C C . ILE A 1 296 ? 21.562 -8.344 -5.348 1 96.38 296 ILE A C 1
ATOM 2298 O O . ILE A 1 296 ? 21.656 -9.414 -4.75 1 96.38 296 ILE A O 1
ATOM 2302 N N . PRO A 1 297 ? 22.125 -8.133 -6.535 1 97.62 297 PRO A N 1
ATOM 2303 C CA . PRO A 1 297 ? 22.875 -9.234 -7.16 1 97.62 297 PRO A CA 1
ATOM 2304 C C . PRO A 1 297 ? 24.188 -9.539 -6.449 1 97.62 297 PRO A C 1
ATOM 2306 O O . PRO A 1 297 ? 24.906 -8.617 -6.047 1 97.62 297 PRO A O 1
ATOM 2309 N N . VAL A 1 298 ? 24.453 -10.742 -6.242 1 98 298 VAL A N 1
ATOM 2310 C CA . VAL A 1 298 ? 25.672 -11.211 -5.605 1 98 298 VAL A CA 1
ATOM 2311 C C . VAL A 1 298 ? 26.359 -12.25 -6.492 1 98 298 VAL A C 1
ATOM 2313 O O . VAL A 1 298 ? 25.781 -13.312 -6.762 1 98 298 VAL A O 1
ATOM 2316 N N . PHE A 1 299 ? 27.547 -11.953 -6.938 1 98.19 299 PHE A N 1
ATOM 2317 C CA . PHE A 1 299 ? 28.281 -12.875 -7.793 1 98.19 299 PHE A CA 1
ATOM 2318 C C . PHE A 1 299 ? 29.172 -13.789 -6.965 1 98.19 299 PHE A C 1
ATOM 2320 O O . PHE A 1 299 ? 29.953 -13.32 -6.133 1 98.19 299 PHE A O 1
ATOM 2327 N N . GLY A 1 300 ? 29.016 -15.102 -7.168 1 97.5 300 GLY A N 1
ATOM 2328 C CA . GLY A 1 300 ? 29.906 -16.031 -6.508 1 97.5 300 GLY A CA 1
ATOM 2329 C C . GLY A 1 300 ? 29.234 -17.344 -6.137 1 97.5 300 GLY A C 1
ATOM 2330 O O . GLY A 1 300 ? 28.094 -17.594 -6.527 1 97.5 300 GLY A O 1
ATOM 2331 N N . GLU A 1 301 ? 30.016 -18.188 -5.469 1 97.06 301 GLU A N 1
ATOM 2332 C CA . GLU A 1 301 ? 29.5 -19.453 -4.965 1 97.06 301 GLU A CA 1
ATOM 2333 C C . GLU A 1 301 ? 28.609 -19.25 -3.744 1 97.06 301 GLU A C 1
ATOM 2335 O O . GLU A 1 301 ? 29 -18.578 -2.793 1 97.06 301 GLU A O 1
ATOM 2340 N N . ALA A 1 302 ? 27.484 -19.875 -3.766 1 97.38 302 ALA A N 1
ATOM 2341 C CA . ALA A 1 302 ? 26.453 -19.641 -2.758 1 97.38 302 ALA A CA 1
ATOM 2342 C C . ALA A 1 302 ? 26.984 -19.922 -1.354 1 97.38 302 ALA A C 1
ATOM 2344 O O . ALA A 1 302 ? 26.797 -19.125 -0.441 1 97.38 302 ALA A O 1
ATOM 2345 N N . LEU A 1 303 ? 27.703 -21.016 -1.171 1 96.38 303 LEU A N 1
ATOM 2346 C CA . LEU A 1 303 ? 28.172 -21.438 0.15 1 96.38 303 LEU A CA 1
ATOM 2347 C C . LEU A 1 303 ? 29.125 -20.406 0.739 1 96.38 303 LEU A C 1
ATOM 2349 O O . LEU A 1 303 ? 29.172 -20.219 1.957 1 96.38 303 LEU A O 1
ATOM 2353 N N . GLU A 1 304 ? 29.828 -19.75 -0.071 1 96.06 304 GLU A N 1
ATOM 2354 C CA . GLU A 1 304 ? 30.781 -18.719 0.37 1 96.06 304 GLU A CA 1
ATOM 2355 C C . GLU A 1 304 ? 30.078 -17.391 0.617 1 96.06 304 GLU A C 1
ATOM 2357 O O . GLU A 1 304 ? 30.312 -16.734 1.638 1 96.06 304 GLU A O 1
ATOM 2362 N N . GLU A 1 305 ? 29.203 -17.047 -0.277 1 97.12 305 GLU A N 1
ATOM 2363 C CA . GLU A 1 305 ? 28.641 -15.703 -0.263 1 97.12 305 GLU A CA 1
ATOM 2364 C C . GLU A 1 305 ? 27.609 -15.555 0.848 1 97.12 305 GLU A C 1
ATOM 2366 O O . GLU A 1 305 ? 27.469 -14.477 1.436 1 97.12 305 GLU A O 1
ATOM 2371 N N . ILE A 1 306 ? 26.859 -16.625 1.161 1 97.06 306 ILE A N 1
ATOM 2372 C CA . ILE A 1 306 ? 25.766 -16.516 2.119 1 97.06 306 ILE A CA 1
ATOM 2373 C C . ILE A 1 306 ? 26.328 -16.172 3.498 1 97.06 306 ILE A C 1
ATOM 2375 O O . ILE A 1 306 ? 25.609 -15.594 4.332 1 97.06 306 ILE A O 1
ATOM 2379 N N . ARG A 1 307 ? 27.547 -16.422 3.758 1 95 307 ARG A N 1
ATOM 2380 C CA . ARG A 1 307 ? 28.172 -16.141 5.043 1 95 307 ARG A CA 1
ATOM 2381 C C . ARG A 1 307 ? 28.422 -14.656 5.219 1 95 307 ARG A C 1
ATOM 2383 O O . ARG A 1 307 ? 28.578 -14.172 6.344 1 95 307 ARG A O 1
ATOM 2390 N N . LYS A 1 308 ? 28.484 -13.961 4.094 1 96.44 308 LYS A N 1
ATOM 2391 C CA . LYS A 1 308 ? 28.781 -12.531 4.105 1 96.44 308 LYS A CA 1
ATOM 2392 C C . LYS A 1 308 ? 27.516 -11.703 4.113 1 96.44 308 LYS A C 1
ATOM 2394 O O . LYS A 1 308 ? 27.562 -10.477 4.234 1 96.44 308 LYS A O 1
ATOM 2399 N N . LEU A 1 309 ? 26.422 -12.312 3.955 1 96.75 309 LEU A N 1
ATOM 2400 C CA . LEU A 1 309 ? 25.141 -11.625 3.797 1 96.75 309 LEU A CA 1
ATOM 2401 C C . LEU A 1 309 ? 24.359 -11.617 5.109 1 96.75 309 LEU A C 1
ATOM 2403 O O . LEU A 1 309 ? 24.719 -12.336 6.047 1 96.75 309 LEU A O 1
ATOM 2407 N N . PRO A 1 310 ? 23.312 -10.711 5.246 1 95.44 310 PRO A N 1
ATOM 2408 C CA . PRO A 1 310 ? 22.469 -10.742 6.434 1 95.44 310 PRO A CA 1
ATOM 2409 C C . PRO A 1 310 ? 21.734 -12.078 6.609 1 95.44 310 PRO A C 1
ATOM 2411 O O . PRO A 1 310 ? 21.688 -12.883 5.676 1 95.44 310 PRO A O 1
ATOM 2414 N N . VAL A 1 311 ? 21.219 -12.281 7.824 1 97.44 311 VAL A N 1
ATOM 2415 C CA . VAL A 1 311 ? 20.469 -13.5 8.133 1 97.44 311 VAL A CA 1
ATOM 2416 C C . VAL A 1 311 ? 19.156 -13.516 7.348 1 97.44 311 VAL A C 1
ATOM 2418 O O . VAL A 1 311 ? 18.359 -12.578 7.434 1 97.44 311 VAL A O 1
ATOM 2421 N N . PRO A 1 312 ? 18.938 -14.547 6.566 1 98.12 312 PRO A N 1
ATOM 2422 C CA . PRO A 1 312 ? 17.719 -14.578 5.77 1 98.12 312 PRO A CA 1
ATOM 2423 C C . PRO A 1 312 ? 16.5 -15.078 6.562 1 98.12 312 PRO A C 1
ATOM 2425 O O . PRO A 1 312 ? 16.656 -15.898 7.473 1 98.12 312 PRO A O 1
ATOM 2428 N N . ASP A 1 313 ? 15.328 -14.531 6.234 1 98.31 313 ASP A N 1
ATOM 2429 C CA . ASP A 1 313 ? 14.07 -15.055 6.742 1 98.31 313 ASP A CA 1
ATOM 2430 C C . ASP A 1 313 ? 13.594 -16.234 5.902 1 98.31 313 ASP A C 1
ATOM 2432 O O . ASP A 1 313 ? 13.047 -17.203 6.438 1 98.31 313 ASP A O 1
ATOM 2436 N N . LYS A 1 314 ? 13.773 -16.188 4.574 1 98.75 314 LYS A N 1
ATOM 2437 C CA . LYS A 1 314 ? 13.336 -17.203 3.621 1 98.75 314 LYS A CA 1
ATOM 2438 C C . LYS A 1 314 ? 14.312 -17.312 2.455 1 98.75 314 LYS A C 1
ATOM 2440 O O . LYS A 1 314 ? 14.938 -16.328 2.057 1 98.75 314 LYS A O 1
ATOM 2445 N N . VAL A 1 315 ? 14.406 -18.5 1.921 1 98.88 315 VAL A N 1
ATOM 2446 C CA . VAL A 1 315 ? 15.398 -18.766 0.887 1 98.88 315 VAL A CA 1
ATOM 2447 C C . VAL A 1 315 ? 14.781 -19.609 -0.224 1 98.88 315 VAL A C 1
ATOM 2449 O O . VAL A 1 315 ? 14.078 -20.594 0.049 1 98.88 315 VAL A O 1
ATOM 2452 N N . PHE A 1 316 ? 14.984 -19.203 -1.43 1 98.88 316 PHE A N 1
ATOM 2453 C CA . PHE A 1 316 ? 14.688 -20 -2.613 1 98.88 316 PHE A CA 1
ATOM 2454 C C . PHE A 1 316 ? 15.961 -20.609 -3.193 1 98.88 316 PHE A C 1
ATOM 2456 O O . PHE A 1 316 ? 16.953 -19.906 -3.393 1 98.88 316 PHE A O 1
ATOM 2463 N N . ILE A 1 317 ? 15.945 -21.875 -3.441 1 98.62 317 ILE A N 1
ATOM 2464 C CA . ILE A 1 317 ? 17.078 -22.547 -4.059 1 98.62 317 ILE A CA 1
ATOM 2465 C C . ILE A 1 317 ? 16.656 -23.172 -5.383 1 98.62 317 ILE A C 1
ATOM 2467 O O . ILE A 1 317 ? 16.016 -24.234 -5.398 1 98.62 317 ILE A O 1
ATOM 2471 N N . GLY A 1 318 ? 17.047 -22.547 -6.457 1 95.75 318 GLY A N 1
ATOM 2472 C CA . GLY A 1 318 ? 16.781 -23.078 -7.785 1 95.75 318 GLY A CA 1
ATOM 2473 C C . GLY A 1 318 ? 17.922 -23.906 -8.344 1 95.75 318 GLY A C 1
ATOM 2474 O O . GLY A 1 318 ? 17.719 -24.734 -9.234 1 95.75 318 GLY A O 1
ATOM 2475 N N . GLY A 1 319 ? 19.109 -23.609 -7.91 1 91.62 319 GLY A N 1
ATOM 2476 C CA . GLY A 1 319 ? 20.344 -24.297 -8.242 1 91.62 319 GLY A CA 1
ATOM 2477 C C . GLY A 1 319 ? 21.344 -24.312 -7.105 1 91.62 319 GLY A C 1
ATOM 2478 O O . GLY A 1 319 ? 21.844 -23.266 -6.695 1 91.62 319 GLY A O 1
ATOM 2479 N N . SER A 1 320 ? 21.734 -25.531 -6.734 1 89.44 320 SER A N 1
ATOM 2480 C CA . SER A 1 320 ? 22.609 -25.641 -5.57 1 89.44 320 SER A CA 1
ATOM 2481 C C . SER A 1 320 ? 24.047 -25.906 -5.984 1 89.44 320 SER A C 1
ATOM 2483 O O . SER A 1 320 ? 24.953 -25.859 -5.156 1 89.44 320 SER A O 1
ATOM 2485 N N . GLY A 1 321 ? 24.219 -26.219 -7.238 1 86.88 321 GLY A N 1
ATOM 2486 C CA . GLY A 1 321 ? 25.547 -26.562 -7.711 1 86.88 321 GLY A CA 1
ATOM 2487 C C . GLY A 1 321 ? 26.125 -27.797 -7.055 1 86.88 321 GLY A C 1
ATOM 2488 O O . GLY A 1 321 ? 27.328 -27.859 -6.789 1 86.88 321 GLY A O 1
ATOM 2489 N N . GLY A 1 322 ? 25.281 -28.688 -6.645 1 90.12 322 GLY A N 1
ATOM 2490 C CA . GLY A 1 322 ? 25.734 -29.922 -6.027 1 90.12 322 GLY A CA 1
ATOM 2491 C C . GLY A 1 322 ? 25.969 -29.797 -4.539 1 90.12 322 GLY A C 1
ATOM 2492 O O . GLY A 1 322 ? 26.453 -30.734 -3.898 1 90.12 322 GLY A O 1
ATOM 2493 N N . ASN A 1 323 ? 25.641 -28.703 -3.92 1 94.12 323 ASN A N 1
ATOM 2494 C CA . ASN A 1 323 ? 25.938 -28.438 -2.516 1 94.12 323 ASN A CA 1
ATOM 2495 C C . ASN A 1 323 ? 24.656 -28.25 -1.7 1 94.12 323 ASN A C 1
ATOM 2497 O O . ASN A 1 323 ? 24.641 -27.469 -0.745 1 94.12 323 ASN A O 1
ATOM 2501 N N . LEU A 1 324 ? 23.641 -28.906 -2.084 1 97.19 324 LEU A N 1
ATOM 2502 C CA . LEU A 1 324 ? 22.328 -28.656 -1.505 1 97.19 324 LEU A CA 1
ATOM 2503 C C . LEU A 1 324 ? 22.328 -28.938 -0.007 1 97.19 324 LEU A C 1
ATOM 2505 O O . LEU A 1 324 ? 21.875 -28.109 0.788 1 97.19 324 LEU A O 1
ATOM 2509 N N . ASP A 1 325 ? 22.891 -30.031 0.379 1 97.38 325 ASP A N 1
ATOM 2510 C CA . ASP A 1 325 ? 22.922 -30.422 1.783 1 97.38 325 ASP A CA 1
ATOM 2511 C C . ASP A 1 325 ? 23.688 -29.406 2.625 1 97.38 325 ASP A C 1
ATOM 2513 O O . ASP A 1 325 ? 23.172 -28.938 3.643 1 97.38 325 ASP A O 1
ATOM 2517 N N . LYS A 1 326 ? 24.844 -29.016 2.193 1 97.5 326 LYS A N 1
ATOM 2518 C CA . LYS A 1 326 ? 25.672 -28.047 2.902 1 97.5 326 LYS A CA 1
ATOM 2519 C C . LYS A 1 326 ? 24.969 -26.688 2.982 1 97.5 326 LYS A C 1
ATOM 2521 O O . LYS A 1 326 ? 25.031 -26.016 4.016 1 97.5 326 LYS A O 1
ATOM 2526 N N . LEU A 1 327 ? 24.359 -26.344 1.903 1 98.06 327 LEU A N 1
ATOM 2527 C CA . LEU A 1 327 ? 23.656 -25.062 1.861 1 98.06 327 LEU A CA 1
ATOM 2528 C C . LEU A 1 327 ? 22.516 -25.031 2.881 1 98.06 327 LEU A C 1
ATOM 2530 O O . LEU A 1 327 ? 22.406 -24.094 3.668 1 98.06 327 LEU A O 1
ATOM 2534 N N . VAL A 1 328 ? 21.688 -26.062 2.854 1 98.38 328 VAL A N 1
ATOM 2535 C CA . VAL A 1 328 ? 20.547 -26.156 3.756 1 98.38 328 VAL A CA 1
ATOM 2536 C C . VAL A 1 328 ? 21.016 -26.094 5.207 1 98.38 328 VAL A C 1
ATOM 2538 O O . VAL A 1 328 ? 20.484 -25.328 6.012 1 98.38 328 VAL A O 1
ATOM 2541 N N . LYS A 1 329 ? 22.078 -26.781 5.535 1 97.75 329 LYS A N 1
ATOM 2542 C CA . LYS A 1 329 ? 22.594 -26.812 6.895 1 97.75 329 LYS A CA 1
ATOM 2543 C C . LYS A 1 329 ? 23.188 -25.453 7.293 1 97.75 329 LYS A C 1
ATOM 2545 O O . LYS A 1 329 ? 23.016 -25.016 8.422 1 97.75 329 LYS A O 1
ATOM 2550 N N . SER A 1 330 ? 23.875 -24.875 6.355 1 97.75 330 SER A N 1
ATOM 2551 C CA . SER A 1 330 ? 24.453 -23.547 6.625 1 97.75 330 SER A CA 1
ATOM 2552 C C . SER A 1 330 ? 23.359 -22.531 6.898 1 97.75 330 SER A C 1
ATOM 2554 O O . SER A 1 330 ? 23.469 -21.719 7.816 1 97.75 330 SER A O 1
ATOM 2556 N N . LEU A 1 331 ? 22.297 -22.547 6.098 1 98.31 331 LEU A N 1
ATOM 2557 C CA . LEU A 1 331 ? 21.188 -21.625 6.27 1 98.31 331 LEU A CA 1
ATOM 2558 C C . LEU A 1 331 ? 20.484 -21.859 7.605 1 98.31 331 LEU A C 1
ATOM 2560 O O . LEU A 1 331 ? 20.141 -20.922 8.305 1 98.31 331 LEU A O 1
ATOM 2564 N N . TYR A 1 332 ? 20.328 -23.125 7.953 1 98 332 TYR A N 1
ATOM 2565 C CA . TYR A 1 332 ? 19.703 -23.5 9.219 1 98 332 TYR A CA 1
ATOM 2566 C C . TYR A 1 332 ? 20.531 -22.984 10.398 1 98 332 TYR A C 1
ATOM 2568 O O . TYR A 1 332 ? 19.984 -22.484 11.375 1 98 332 TYR A O 1
ATOM 2576 N N . ARG A 1 333 ? 21.844 -23.062 10.305 1 97.06 333 ARG A N 1
ATOM 2577 C CA . ARG A 1 333 ? 22.719 -22.594 11.367 1 97.06 333 ARG A CA 1
ATOM 2578 C C . ARG A 1 333 ? 22.625 -21.078 11.539 1 97.06 333 ARG A C 1
ATOM 2580 O O . ARG A 1 333 ? 22.703 -20.578 12.664 1 97.06 333 ARG A O 1
ATOM 2587 N N . ALA A 1 334 ? 22.422 -20.453 10.438 1 97.12 334 ALA A N 1
ATOM 2588 C CA . ALA A 1 334 ? 22.312 -19 10.484 1 97.12 334 ALA A CA 1
ATOM 2589 C C . ALA A 1 334 ? 20.984 -18.578 11.109 1 97.12 334 ALA A C 1
ATOM 2591 O O . ALA A 1 334 ? 20.922 -17.562 11.82 1 97.12 334 ALA A O 1
ATOM 2592 N N . ASN A 1 335 ? 19.922 -19.234 10.859 1 97.69 335 ASN A N 1
ATOM 2593 C CA . ASN A 1 335 ? 18.578 -18.984 11.359 1 97.69 335 ASN A CA 1
ATOM 2594 C C . ASN A 1 335 ? 17.766 -20.266 11.461 1 97.69 335 ASN A C 1
ATOM 2596 O O . ASN A 1 335 ? 17.281 -20.781 10.453 1 97.69 335 ASN A O 1
ATOM 2600 N N . GLU A 1 336 ? 17.531 -20.734 12.633 1 97.06 336 GLU A N 1
ATOM 2601 C CA . GLU A 1 336 ? 16.812 -21.984 12.836 1 97.06 336 GLU A CA 1
ATOM 2602 C C . GLU A 1 336 ? 15.367 -21.891 12.367 1 97.06 336 GLU A C 1
ATOM 2604 O O . GLU A 1 336 ? 14.711 -22.906 12.125 1 97.06 336 GLU A O 1
ATOM 2609 N N . ASP A 1 337 ? 14.852 -20.672 12.242 1 97.56 337 ASP A N 1
ATOM 2610 C CA . ASP A 1 337 ? 13.461 -20.469 11.844 1 97.56 337 ASP A CA 1
ATOM 2611 C C . ASP A 1 337 ? 13.352 -20.156 10.352 1 97.56 337 ASP A C 1
ATOM 2613 O O . ASP A 1 337 ? 12.281 -19.797 9.859 1 97.56 337 ASP A O 1
ATOM 2617 N N . VAL A 1 338 ? 14.484 -20.297 9.609 1 98.44 338 VAL A N 1
ATOM 2618 C CA . VAL A 1 338 ? 14.492 -19.969 8.188 1 98.44 338 VAL A CA 1
ATOM 2619 C C . VAL A 1 338 ? 13.5 -20.875 7.449 1 98.44 338 VAL A C 1
ATOM 2621 O O . VAL A 1 338 ? 13.344 -22.047 7.797 1 98.44 338 VAL A O 1
ATOM 2624 N N . LYS A 1 339 ? 12.773 -20.406 6.512 1 98.69 339 LYS A N 1
ATOM 2625 C CA . LYS A 1 339 ? 11.977 -21.188 5.57 1 98.69 339 LYS A CA 1
ATOM 2626 C C . LYS A 1 339 ? 12.711 -21.359 4.238 1 98.69 339 LYS A C 1
ATOM 2628 O O . LYS A 1 339 ? 13.297 -20.391 3.729 1 98.69 339 LYS A O 1
ATOM 2633 N N . ILE A 1 340 ? 12.695 -22.547 3.729 1 98.81 340 ILE A N 1
ATOM 2634 C CA . ILE A 1 340 ? 13.477 -22.828 2.525 1 98.81 340 ILE A CA 1
ATOM 2635 C C . ILE A 1 340 ? 12.578 -23.484 1.477 1 98.81 340 ILE A C 1
ATOM 2637 O O . ILE A 1 340 ? 11.82 -24.406 1.788 1 98.81 340 ILE A O 1
ATOM 2641 N N . LEU A 1 341 ? 12.57 -22.984 0.322 1 98.94 341 LEU A N 1
ATOM 2642 C CA . LEU A 1 341 ? 11.891 -23.609 -0.808 1 98.94 341 LEU A CA 1
ATOM 2643 C C . LEU A 1 341 ? 12.891 -24.031 -1.88 1 98.94 341 LEU A C 1
ATOM 2645 O O . LEU A 1 341 ? 13.734 -23.219 -2.295 1 98.94 341 LEU A O 1
ATOM 2649 N N . ILE A 1 342 ? 12.844 -25.25 -2.318 1 98.75 342 ILE A N 1
ATOM 2650 C CA . ILE A 1 342 ? 13.742 -25.828 -3.311 1 98.75 342 ILE A CA 1
ATOM 2651 C C . ILE A 1 342 ? 12.938 -26.328 -4.516 1 98.75 342 ILE A C 1
ATOM 2653 O O . ILE A 1 342 ? 11.898 -26.969 -4.355 1 98.75 342 ILE A O 1
ATOM 2657 N N . THR A 1 343 ? 13.312 -25.953 -5.664 1 98.25 343 THR A N 1
ATOM 2658 C CA . THR A 1 343 ? 12.727 -26.547 -6.859 1 98.25 343 THR A CA 1
ATOM 2659 C C . THR A 1 343 ? 13.656 -27.594 -7.457 1 98.25 343 THR A C 1
ATOM 2661 O O . THR A 1 343 ? 14.875 -27.438 -7.445 1 98.25 343 THR A O 1
ATOM 2664 N N . ALA A 1 344 ? 13.094 -28.719 -7.945 1 97 344 ALA A N 1
ATOM 2665 C CA . ALA A 1 344 ? 13.867 -29.828 -8.484 1 97 344 ALA A CA 1
ATOM 2666 C C . ALA A 1 344 ? 13.219 -30.391 -9.742 1 97 344 ALA A C 1
ATOM 2668 O O . ALA A 1 344 ? 12.016 -30.656 -9.766 1 97 344 ALA A O 1
ATOM 2669 N N . ILE A 1 345 ? 14.023 -30.562 -10.703 1 94.62 345 ILE A N 1
ATOM 2670 C CA . ILE A 1 345 ? 13.578 -31.234 -11.922 1 94.62 345 ILE A CA 1
ATOM 2671 C C . ILE A 1 345 ? 13.977 -32.719 -11.867 1 94.62 345 ILE A C 1
ATOM 2673 O O . ILE A 1 345 ? 13.273 -33.562 -12.391 1 94.62 345 ILE A O 1
ATOM 2677 N N . THR A 1 346 ? 15.133 -33.062 -11.148 1 94.56 346 THR A N 1
ATOM 2678 C CA . THR A 1 346 ? 15.633 -34.406 -11.094 1 94.56 346 THR A CA 1
ATOM 2679 C C . THR A 1 346 ? 15.219 -35.094 -9.789 1 94.56 346 THR A C 1
ATOM 2681 O O . THR A 1 346 ? 15.062 -34.438 -8.766 1 94.56 346 THR A O 1
ATOM 2684 N N . LEU A 1 347 ? 15.164 -36.375 -9.891 1 95.25 347 LEU A N 1
ATOM 2685 C CA . LEU A 1 347 ? 14.797 -37.156 -8.719 1 95.25 347 LEU A CA 1
ATOM 2686 C C . LEU A 1 347 ? 15.898 -37.125 -7.672 1 95.25 347 LEU A C 1
ATOM 2688 O O . LEU A 1 347 ? 15.625 -37.156 -6.469 1 95.25 347 LEU A O 1
ATOM 2692 N N . GLU A 1 348 ? 17.109 -37.094 -8.148 1 95.62 348 GLU A N 1
ATOM 2693 C CA . GLU A 1 348 ? 18.266 -37 -7.254 1 95.62 348 GLU A CA 1
ATOM 2694 C C . GLU A 1 348 ? 18.203 -35.75 -6.387 1 95.62 348 GLU A C 1
ATOM 2696 O O . GLU A 1 348 ? 18.406 -35.812 -5.176 1 95.62 348 GLU A O 1
ATOM 2701 N N . THR A 1 349 ? 17.844 -34.625 -7.008 1 95.94 349 THR A N 1
ATOM 2702 C CA . THR A 1 349 ? 17.734 -33.375 -6.262 1 95.94 349 THR A CA 1
ATOM 2703 C C . THR A 1 349 ? 16.578 -33.438 -5.273 1 95.94 349 THR A C 1
ATOM 2705 O O . THR A 1 349 ? 16.688 -32.969 -4.141 1 95.94 349 THR A O 1
ATOM 2708 N N . LEU A 1 350 ? 15.461 -34 -5.742 1 97 350 LEU A N 1
ATOM 2709 C CA . LEU A 1 350 ? 14.32 -34.156 -4.859 1 97 350 LEU A CA 1
ATOM 2710 C C . LEU A 1 350 ? 14.711 -34.969 -3.615 1 97 350 LEU A C 1
ATOM 2712 O O . LEU A 1 350 ? 14.43 -34.531 -2.492 1 97 350 LEU A O 1
ATOM 2716 N N . THR A 1 351 ? 15.391 -36.062 -3.807 1 96.69 351 THR A N 1
ATOM 2717 C CA . THR A 1 351 ? 15.789 -36.938 -2.717 1 96.69 351 THR A CA 1
ATOM 2718 C C . THR A 1 351 ? 16.781 -36.25 -1.79 1 96.69 351 THR A C 1
ATOM 2720 O O . THR A 1 351 ? 16.656 -36.344 -0.566 1 96.69 351 THR A O 1
ATOM 2723 N N . GLU A 1 352 ? 17.688 -35.562 -2.365 1 97.38 352 GLU A N 1
ATOM 2724 C CA . GLU A 1 352 ? 18.672 -34.812 -1.576 1 97.38 352 GLU A CA 1
ATOM 2725 C C . GLU A 1 352 ? 18 -33.781 -0.694 1 97.38 352 GLU A C 1
ATOM 2727 O O . GLU A 1 352 ? 18.375 -33.625 0.47 1 97.38 352 GLU A O 1
ATOM 2732 N N . ALA A 1 353 ? 17.078 -33.062 -1.263 1 97.88 353 ALA A N 1
ATOM 2733 C CA . ALA A 1 353 ? 16.359 -32.031 -0.515 1 97.88 353 ALA A CA 1
ATOM 2734 C C . ALA A 1 353 ? 15.617 -32.656 0.675 1 97.88 353 ALA A C 1
ATOM 2736 O O . ALA A 1 353 ? 15.703 -32.156 1.794 1 97.88 353 ALA A O 1
ATOM 2737 N N . LEU A 1 354 ? 14.93 -33.75 0.457 1 97.25 354 LEU A N 1
ATOM 2738 C CA . LEU A 1 354 ? 14.156 -34.406 1.505 1 97.25 354 LEU A CA 1
ATOM 2739 C C . LEU A 1 354 ? 15.07 -34.906 2.625 1 97.25 354 LEU A C 1
ATOM 2741 O O . LEU A 1 354 ? 14.742 -34.75 3.807 1 97.25 354 LEU A O 1
ATOM 2745 N N . GLU A 1 355 ? 16.172 -35.438 2.211 1 97.12 355 GLU A N 1
ATOM 2746 C CA . GLU A 1 355 ? 17.125 -35.906 3.195 1 97.12 355 GLU A CA 1
ATOM 2747 C C . GLU A 1 355 ? 17.703 -34.781 4.023 1 97.12 355 GLU A C 1
ATOM 2749 O O . GLU A 1 355 ? 17.812 -34.875 5.246 1 97.12 355 GLU A O 1
ATOM 2754 N N . ALA A 1 356 ? 18.094 -33.719 3.33 1 97.81 356 ALA A N 1
ATOM 2755 C CA . ALA A 1 356 ? 18.641 -32.562 4.027 1 97.81 356 ALA A CA 1
ATOM 2756 C C . ALA A 1 356 ? 17.656 -32 5.043 1 97.81 356 ALA A C 1
ATOM 2758 O O . ALA A 1 356 ? 18.016 -31.703 6.18 1 97.81 356 ALA A O 1
ATOM 2759 N N . PHE A 1 357 ? 16.375 -31.859 4.645 1 97.69 357 PHE A N 1
ATOM 2760 C CA . PHE A 1 357 ? 15.359 -31.328 5.531 1 97.69 357 PHE A CA 1
ATOM 2761 C C . PHE A 1 357 ? 15.109 -32.281 6.703 1 97.69 357 PHE A C 1
ATOM 2763 O O . PHE A 1 357 ? 14.891 -31.828 7.832 1 97.69 357 PHE A O 1
ATOM 2770 N N . LYS A 1 358 ? 15.133 -33.531 6.441 1 95.88 358 LYS A N 1
ATOM 2771 C CA . LYS A 1 358 ? 14.953 -34.531 7.496 1 95.88 358 LYS A CA 1
ATOM 2772 C C . LYS A 1 358 ? 16.047 -34.406 8.555 1 95.88 358 LYS A C 1
ATOM 2774 O O . LYS A 1 358 ? 15.766 -34.469 9.758 1 95.88 358 LYS A O 1
ATOM 2779 N N . GLU A 1 359 ? 17.203 -34.219 8.125 1 96.56 359 GLU A N 1
ATOM 2780 C CA . GLU A 1 359 ? 18.359 -34.156 9.023 1 96.56 359 GLU A CA 1
ATOM 2781 C C . GLU A 1 359 ? 18.25 -32.969 9.992 1 96.56 359 GLU A C 1
ATOM 2783 O O . GLU A 1 359 ? 18.734 -33.031 11.117 1 96.56 359 GLU A O 1
ATOM 2788 N N . ILE A 1 360 ? 17.625 -31.922 9.57 1 97.06 360 ILE A N 1
ATOM 2789 C CA . ILE A 1 360 ? 17.516 -30.75 10.445 1 97.06 360 ILE A CA 1
ATOM 2790 C C . ILE A 1 360 ? 16.125 -30.703 11.047 1 97.06 360 ILE A C 1
ATOM 2792 O O . ILE A 1 360 ? 15.711 -29.672 11.586 1 97.06 360 ILE A O 1
ATOM 2796 N N . ASN A 1 361 ? 15.305 -31.672 10.859 1 95.94 361 ASN A N 1
ATOM 2797 C CA . ASN A 1 361 ? 13.969 -31.844 11.422 1 95.94 361 ASN A CA 1
ATOM 2798 C C . ASN A 1 361 ? 13 -30.797 10.906 1 95.94 361 ASN A C 1
ATOM 2800 O O . ASN A 1 361 ? 12.25 -30.203 11.688 1 95.94 361 ASN A O 1
ATOM 2804 N N . PHE A 1 362 ? 13.07 -30.562 9.648 1 97 362 PHE A N 1
ATOM 2805 C CA . PHE A 1 362 ? 12.109 -29.688 9 1 97 362 PHE A CA 1
ATOM 2806 C C . PHE A 1 362 ? 10.898 -30.469 8.5 1 97 362 PHE A C 1
ATOM 2808 O O . PHE A 1 362 ? 11.039 -31.578 7.992 1 97 362 PHE A O 1
ATOM 2815 N N . GLU A 1 363 ? 9.672 -29.969 8.703 1 95.75 363 GLU A N 1
ATOM 2816 C CA . GLU A 1 363 ? 8.516 -30.469 7.98 1 95.75 363 GLU A CA 1
ATOM 2817 C C . GLU A 1 363 ? 8.477 -29.938 6.551 1 95.75 363 GLU A C 1
ATOM 2819 O O . GLU A 1 363 ? 8.953 -28.844 6.281 1 95.75 363 GLU A O 1
ATOM 2824 N N . THR A 1 364 ? 7.902 -30.797 5.684 1 96.38 364 THR A N 1
ATOM 2825 C CA . THR A 1 364 ? 7.961 -30.422 4.277 1 96.38 364 THR A CA 1
ATOM 2826 C C . THR A 1 364 ? 6.566 -30.453 3.654 1 96.38 364 THR A C 1
ATOM 2828 O O . THR A 1 364 ? 5.695 -31.203 4.098 1 96.38 364 THR A O 1
ATOM 2831 N N . ASP A 1 365 ? 6.273 -29.578 2.76 1 96.75 365 ASP A N 1
ATOM 2832 C CA . ASP A 1 365 ? 5.168 -29.578 1.808 1 96.75 365 ASP A CA 1
ATOM 2833 C C . ASP A 1 365 ? 5.68 -29.656 0.371 1 96.75 365 ASP A C 1
ATOM 2835 O O . ASP A 1 365 ? 6.5 -28.828 -0.044 1 96.75 365 ASP A O 1
ATOM 2839 N N . ILE A 1 366 ? 5.238 -30.672 -0.421 1 98.06 366 ILE A N 1
ATOM 2840 C CA . ILE A 1 366 ? 5.777 -30.922 -1.754 1 98.06 366 ILE A CA 1
ATOM 2841 C C . ILE A 1 366 ? 4.66 -30.828 -2.789 1 98.06 366 ILE A C 1
ATOM 2843 O O . ILE A 1 366 ? 3.582 -31.391 -2.6 1 98.06 366 ILE A O 1
ATOM 2847 N N . VAL A 1 367 ? 4.902 -30.109 -3.82 1 98.38 367 VAL A N 1
ATOM 2848 C CA . VAL A 1 367 ? 4.012 -30.031 -4.973 1 98.38 367 VAL A CA 1
ATOM 2849 C C . VAL A 1 367 ? 4.766 -30.422 -6.238 1 98.38 367 VAL A C 1
ATOM 2851 O O . VAL A 1 367 ? 5.887 -29.969 -6.473 1 98.38 367 VAL A O 1
ATOM 2854 N N . CYS A 1 368 ? 4.234 -31.328 -6.969 1 98.44 368 CYS A N 1
ATOM 2855 C CA . CYS A 1 368 ? 4.73 -31.609 -8.312 1 98.44 368 CYS A CA 1
ATOM 2856 C C . CYS A 1 368 ? 3.828 -30.984 -9.367 1 98.44 368 CYS A C 1
ATOM 2858 O O . CYS A 1 368 ? 2.635 -31.281 -9.43 1 98.44 368 CYS A O 1
ATOM 2860 N N . LEU A 1 369 ? 4.387 -30.156 -10.164 1 97.94 369 LEU A N 1
ATOM 2861 C CA . LEU A 1 369 ? 3.615 -29.422 -11.156 1 97.94 369 LEU A CA 1
ATOM 2862 C C . LEU A 1 369 ? 4.012 -29.828 -12.57 1 97.94 369 LEU A C 1
ATOM 2864 O O . LEU A 1 369 ? 5.195 -29.812 -12.914 1 97.94 369 LEU A O 1
ATOM 2868 N N . ASN A 1 370 ? 3.047 -30.234 -13.352 1 97.12 370 ASN A N 1
ATOM 2869 C CA . ASN A 1 370 ? 3.141 -30.391 -14.805 1 97.12 370 ASN A CA 1
ATOM 2870 C C . ASN A 1 370 ? 2.328 -29.328 -15.531 1 97.12 370 ASN A C 1
ATOM 2872 O O . ASN A 1 370 ? 1.108 -29.25 -15.375 1 97.12 370 ASN A O 1
ATOM 2876 N N . CYS A 1 371 ? 3.027 -28.547 -16.312 1 97.25 371 CYS A N 1
ATOM 2877 C CA . CYS A 1 371 ? 2.373 -27.422 -16.984 1 97.25 371 CYS A CA 1
ATOM 2878 C C . CYS A 1 371 ? 2.566 -27.516 -18.5 1 97.25 371 CYS A C 1
ATOM 2880 O O . CYS A 1 371 ? 3.682 -27.734 -18.969 1 97.25 371 CYS A O 1
ATOM 2882 N N . SER A 1 372 ? 1.502 -27.438 -19.234 1 97.56 372 SER A N 1
ATOM 2883 C CA . SER A 1 372 ? 1.536 -27.266 -20.688 1 97.56 372 SER A CA 1
ATOM 2884 C C . SER A 1 372 ? 0.906 -25.953 -21.109 1 97.56 372 SER A C 1
ATOM 2886 O O . SER A 1 372 ? -0.124 -25.547 -20.562 1 97.56 372 SER A O 1
ATOM 2888 N N . LYS A 1 373 ? 1.495 -25.281 -22.031 1 96.56 373 LYS A N 1
ATOM 2889 C CA . LYS A 1 373 ? 0.992 -24 -22.531 1 96.56 373 LYS A CA 1
ATOM 2890 C C . LYS A 1 373 ? 0.644 -24.094 -24.016 1 96.56 373 LYS A C 1
ATOM 2892 O O . LYS A 1 373 ? 1.3 -24.797 -24.766 1 96.56 373 LYS A O 1
ATOM 2897 N N . SER A 1 374 ? -0.311 -23.266 -24.328 1 95.31 374 SER A N 1
ATOM 2898 C CA . SER A 1 374 ? -0.743 -23.266 -25.719 1 95.31 374 SER A CA 1
ATOM 2899 C C . SER A 1 374 ? 0.187 -22.422 -26.594 1 95.31 374 SER A C 1
ATOM 2901 O O . SER A 1 374 ? 0.693 -21.391 -26.141 1 95.31 374 SER A O 1
ATOM 2903 N N . LYS A 1 375 ? 0.418 -22.844 -27.719 1 94.31 375 LYS A N 1
ATOM 2904 C CA . LYS A 1 375 ? 1.069 -22.125 -28.812 1 94.31 375 LYS A CA 1
ATOM 2905 C C . LYS A 1 375 ? 0.238 -22.188 -30.094 1 94.31 375 LYS A C 1
ATOM 2907 O O . LYS A 1 375 ? -0.264 -23.25 -30.453 1 94.31 375 LYS A O 1
ATOM 2912 N N . LYS A 1 376 ? 0.074 -21.062 -30.703 1 91 376 LYS A N 1
ATOM 2913 C CA . LYS A 1 376 ? -0.703 -21.016 -31.938 1 91 376 LYS A CA 1
ATOM 2914 C C . LYS A 1 376 ? 0.045 -21.703 -33.062 1 91 376 LYS A C 1
ATOM 2916 O O . LYS A 1 376 ? 1.244 -21.484 -33.25 1 91 376 LYS A O 1
ATOM 2921 N N . ALA A 1 377 ? -0.607 -22.625 -33.688 1 91.94 377 ALA A N 1
ATOM 2922 C CA . ALA A 1 377 ? -0.156 -23.266 -34.906 1 91.94 377 ALA A CA 1
ATOM 2923 C C . ALA A 1 377 ? -1.203 -23.125 -36.031 1 91.94 377 ALA A C 1
ATOM 2925 O O . ALA A 1 377 ? -2.045 -24.016 -36.188 1 91.94 377 ALA A O 1
ATOM 2926 N N . GLY A 1 378 ? -1.112 -22 -36.812 1 87.94 378 GLY A N 1
ATOM 2927 C CA . GLY A 1 378 ? -2.205 -21.703 -37.719 1 87.94 378 GLY A CA 1
ATOM 2928 C C . GLY A 1 378 ? -3.506 -21.391 -37 1 87.94 378 GLY A C 1
ATOM 2929 O O . GLY A 1 378 ? -3.551 -20.516 -36.156 1 87.94 378 GLY A O 1
ATOM 2930 N N . SER A 1 379 ? -4.5 -22.188 -37.281 1 85.81 379 SER A N 1
ATOM 2931 C CA . SER A 1 379 ? -5.805 -21.984 -36.656 1 85.81 379 SER A CA 1
ATOM 2932 C C . SER A 1 379 ? -5.973 -22.844 -35.438 1 85.81 379 SER A C 1
ATOM 2934 O O . SER A 1 379 ? -7.016 -22.812 -34.781 1 85.81 379 SER A O 1
ATOM 2936 N N . TYR A 1 380 ? -4.895 -23.516 -35.062 1 89.5 380 TYR A N 1
ATOM 2937 C CA . TYR A 1 380 ? -4.996 -24.484 -33.969 1 89.5 380 TYR A CA 1
ATOM 2938 C C . TYR A 1 380 ? -4.184 -24.031 -32.75 1 89.5 380 TYR A C 1
ATOM 2940 O O . TYR A 1 380 ? -3.301 -23.172 -32.875 1 89.5 380 TYR A O 1
ATOM 2948 N N . ASN A 1 381 ? -4.566 -24.531 -31.625 1 92.19 381 ASN A N 1
ATOM 2949 C CA . ASN A 1 381 ? -3.791 -24.406 -30.391 1 92.19 381 ASN A CA 1
ATOM 2950 C C . ASN A 1 381 ? -3.047 -25.703 -30.078 1 92.19 381 ASN A C 1
ATOM 2952 O O . ASN A 1 381 ? -3.666 -26.75 -29.875 1 92.19 381 ASN A O 1
ATOM 2956 N N . MET A 1 382 ? -1.816 -25.625 -30.094 1 94.38 382 MET A N 1
ATOM 2957 C CA . MET A 1 382 ? -1 -26.781 -29.703 1 94.38 382 MET A CA 1
ATOM 2958 C C . MET A 1 382 ? -0.501 -26.625 -28.266 1 94.38 382 MET A C 1
ATOM 2960 O O . MET A 1 382 ? 0.049 -25.578 -27.906 1 94.38 382 MET A O 1
ATOM 2964 N N . MET A 1 383 ? -0.727 -27.625 -27.469 1 95 383 MET A N 1
ATOM 2965 C CA . MET A 1 383 ? -0.239 -27.594 -26.094 1 95 383 MET A CA 1
ATOM 2966 C C . MET A 1 383 ? 1.212 -28.062 -26.016 1 95 383 MET A C 1
ATOM 2968 O O . MET A 1 383 ? 1.533 -29.172 -26.438 1 95 383 MET A O 1
ATOM 2972 N N . ILE A 1 384 ? 2.07 -27.25 -25.5 1 95.12 384 ILE A N 1
ATOM 2973 C CA . ILE A 1 384 ? 3.488 -27.562 -25.359 1 95.12 384 ILE A CA 1
ATOM 2974 C C . ILE A 1 384 ? 3.805 -27.844 -23.891 1 95.12 384 ILE A C 1
ATOM 2976 O O . ILE A 1 384 ? 3.67 -26.953 -23.047 1 95.12 384 ILE A O 1
ATOM 2980 N N . ALA A 1 385 ? 4.254 -29.031 -23.641 1 94.12 385 ALA A N 1
ATOM 2981 C CA . ALA A 1 385 ? 4.488 -29.453 -22.266 1 94.12 385 ALA A CA 1
ATOM 2982 C C . ALA A 1 385 ? 5.863 -29 -21.781 1 94.12 385 ALA A C 1
ATOM 2984 O O . ALA A 1 385 ? 6.824 -28.984 -22.562 1 94.12 385 ALA A O 1
ATOM 2985 N N . ASN A 1 386 ? 5.945 -28.641 -20.516 1 93.06 386 ASN A N 1
ATOM 2986 C CA . ASN A 1 386 ? 7.203 -28.438 -19.812 1 93.06 386 ASN A CA 1
ATOM 2987 C C . ASN A 1 386 ? 7.539 -29.609 -18.891 1 93.06 386 ASN A C 1
ATOM 2989 O O . ASN A 1 386 ? 6.68 -30.453 -18.609 1 93.06 386 ASN A O 1
ATOM 2993 N N . ASN A 1 387 ? 8.828 -29.688 -18.484 1 93.75 387 ASN A N 1
ATOM 2994 C CA . ASN A 1 387 ? 9.219 -30.734 -17.531 1 93.75 387 ASN A CA 1
ATOM 2995 C C . ASN A 1 387 ? 8.492 -30.562 -16.203 1 93.75 387 ASN A C 1
ATOM 2997 O O . ASN A 1 387 ? 8.25 -29.453 -15.742 1 93.75 387 ASN A O 1
ATOM 3001 N N . PRO A 1 388 ? 8.125 -31.797 -15.688 1 96.44 388 PRO A N 1
ATOM 3002 C CA . PRO A 1 388 ? 7.59 -31.703 -14.328 1 96.44 388 PRO A CA 1
ATOM 3003 C C . PRO A 1 388 ? 8.586 -31.094 -13.344 1 96.44 388 PRO A C 1
ATOM 3005 O O . PRO A 1 388 ? 9.789 -31.328 -13.445 1 96.44 388 PRO A O 1
ATOM 3008 N N . ILE A 1 389 ? 8.102 -30.328 -12.461 1 98 389 ILE A N 1
ATOM 3009 C CA . ILE A 1 389 ? 8.961 -29.688 -11.469 1 98 389 ILE A CA 1
ATOM 3010 C C . ILE A 1 389 ? 8.43 -29.984 -10.07 1 98 389 ILE A C 1
ATOM 3012 O O . ILE A 1 389 ? 7.23 -29.844 -9.805 1 98 389 ILE A O 1
ATOM 3016 N N . TYR A 1 390 ? 9.32 -30.453 -9.172 1 98.31 390 TYR A N 1
ATOM 3017 C CA . TYR A 1 390 ? 9 -30.578 -7.754 1 98.31 390 TYR A CA 1
ATOM 3018 C C . TYR A 1 390 ? 9.312 -29.297 -7.004 1 98.31 390 TYR A C 1
ATOM 3020 O O . TYR A 1 390 ? 10.406 -28.75 -7.129 1 98.31 390 TYR A O 1
ATOM 3028 N N . ILE A 1 391 ? 8.344 -28.75 -6.355 1 98.81 391 ILE A N 1
ATOM 3029 C CA . ILE A 1 391 ? 8.484 -27.609 -5.453 1 98.81 391 ILE A CA 1
ATOM 3030 C C . ILE A 1 391 ? 8.422 -28.094 -4.008 1 98.81 391 ILE A C 1
ATOM 3032 O O . ILE A 1 391 ? 7.387 -28.578 -3.549 1 98.81 391 ILE A O 1
ATOM 3036 N N . ILE A 1 392 ? 9.516 -27.969 -3.27 1 98.69 392 ILE A N 1
ATOM 3037 C CA . ILE A 1 392 ? 9.656 -28.531 -1.933 1 98.69 392 ILE A CA 1
ATOM 3038 C C . ILE A 1 392 ? 9.828 -27.406 -0.911 1 98.69 392 ILE A C 1
ATOM 3040 O O . ILE A 1 392 ? 10.859 -26.734 -0.887 1 98.69 392 ILE A O 1
ATOM 3044 N N . TYR A 1 393 ? 8.812 -27.188 -0.086 1 98.5 393 TYR A N 1
ATOM 3045 C CA . TYR A 1 393 ? 8.844 -26.188 0.975 1 98.5 393 TYR A CA 1
ATOM 3046 C C . TYR A 1 393 ? 9.188 -26.828 2.314 1 98.5 393 TYR A C 1
ATOM 3048 O O . TYR A 1 393 ? 8.641 -27.875 2.672 1 98.5 393 TYR A O 1
ATOM 3056 N N . GLY A 1 394 ? 10.156 -26.219 3.021 1 98.25 394 GLY A N 1
ATOM 3057 C CA . GLY A 1 394 ? 10.555 -26.719 4.332 1 98.25 394 GLY A CA 1
ATOM 3058 C C . GLY A 1 394 ? 10.578 -25.625 5.395 1 98.25 394 GLY A C 1
ATOM 3059 O O . GLY A 1 394 ? 11 -24.5 5.133 1 98.25 394 GLY A O 1
ATOM 3060 N N . GLU A 1 395 ? 10.086 -25.922 6.535 1 97.56 395 GLU A N 1
ATOM 3061 C CA . GLU A 1 395 ? 10.164 -25.047 7.707 1 97.56 395 GLU A CA 1
ATOM 3062 C C . GLU A 1 395 ? 10.312 -25.875 8.984 1 97.56 395 GLU A C 1
ATOM 3064 O O . GLU A 1 395 ? 10.117 -27.094 8.977 1 97.56 395 GLU A O 1
ATOM 3069 N N . LYS A 1 396 ? 10.656 -25.156 10.023 1 95.94 396 LYS A N 1
ATOM 3070 C CA . LYS A 1 396 ? 10.875 -25.812 11.312 1 95.94 396 LYS A CA 1
ATOM 3071 C C . LYS A 1 396 ? 9.625 -26.562 11.766 1 95.94 396 LYS A C 1
ATOM 3073 O O . LYS A 1 396 ? 8.516 -26.047 11.641 1 95.94 396 LYS A O 1
ATOM 3078 N N . ASN A 1 397 ? 9.836 -27.75 12.188 1 89.75 397 ASN A N 1
ATOM 3079 C CA . ASN A 1 397 ? 8.758 -28.578 12.734 1 89.75 397 ASN A CA 1
ATOM 3080 C C . ASN A 1 397 ? 8.492 -28.25 14.203 1 89.75 397 ASN A C 1
ATOM 3082 O O . ASN A 1 397 ? 9.273 -28.625 15.078 1 89.75 397 ASN A O 1
ATOM 3086 N N . ASP A 1 398 ? 7.516 -27.547 14.531 1 79.31 398 ASP A N 1
ATOM 3087 C CA . ASP A 1 398 ? 7.238 -27.141 15.906 1 79.31 398 ASP A CA 1
ATOM 3088 C C . ASP A 1 398 ? 6.547 -28.266 16.672 1 79.31 398 ASP A C 1
ATOM 3090 O O . ASP A 1 398 ? 6.254 -28.109 17.859 1 79.31 398 ASP A O 1
ATOM 3094 N N . LYS A 1 399 ? 6.406 -29.359 16.188 1 69.25 399 LYS A N 1
ATOM 3095 C CA . LYS A 1 399 ? 5.809 -30.469 16.938 1 69.25 399 LYS A CA 1
ATOM 3096 C C . LYS A 1 399 ? 6.879 -31.359 17.531 1 69.25 399 LYS A C 1
ATOM 3098 O O . LYS A 1 399 ? 7.887 -31.656 16.891 1 69.25 399 LYS A O 1
ATOM 3103 N N . MET B 1 1 ? 7.414 42.906 -12.227 1 76.62 1 MET B N 1
ATOM 3104 C CA . MET B 1 1 ? 7.402 41.75 -11.312 1 76.62 1 MET B CA 1
ATOM 3105 C C . MET B 1 1 ? 6.027 41.094 -11.289 1 76.62 1 MET B C 1
ATOM 3107 O O . MET B 1 1 ? 5.004 41.781 -11.359 1 76.62 1 MET B O 1
ATOM 3111 N N . LYS B 1 2 ? 5.996 39.781 -11.359 1 90.81 2 LYS B N 1
ATOM 3112 C CA . LYS B 1 2 ? 4.699 39.125 -11.359 1 90.81 2 LYS B CA 1
ATOM 3113 C C . LYS B 1 2 ? 3.979 39.312 -10.031 1 90.81 2 LYS B C 1
ATOM 3115 O O . LYS B 1 2 ? 4.613 39.406 -8.977 1 90.81 2 LYS B O 1
ATOM 3120 N N . LYS B 1 3 ? 2.701 39.625 -10.172 1 96.38 3 LYS B N 1
ATOM 3121 C CA . LYS B 1 3 ? 1.885 39.594 -8.961 1 96.38 3 LYS B CA 1
ATOM 3122 C C . LYS B 1 3 ? 2.004 38.25 -8.234 1 96.38 3 LYS B C 1
ATOM 3124 O O . LYS B 1 3 ? 2.307 37.25 -8.852 1 96.38 3 LYS B O 1
ATOM 3129 N N . GLN B 1 4 ? 1.869 38.375 -6.902 1 98.12 4 GLN B N 1
ATOM 3130 C CA . GLN B 1 4 ? 2.031 37.156 -6.07 1 98.12 4 GLN B CA 1
ATOM 3131 C C . GLN B 1 4 ? 0.686 36.688 -5.539 1 98.12 4 GLN B C 1
ATOM 3133 O O . GLN B 1 4 ? -0.15 37.5 -5.121 1 98.12 4 GLN B O 1
ATOM 3138 N N . ILE B 1 5 ? 0.486 35.406 -5.645 1 98.25 5 ILE B N 1
ATOM 3139 C CA . ILE B 1 5 ? -0.683 34.75 -5.062 1 98.25 5 ILE B CA 1
ATOM 3140 C C . ILE B 1 5 ? -0.241 33.75 -4.008 1 98.25 5 ILE B C 1
ATOM 3142 O O . ILE B 1 5 ? 0.544 32.844 -4.297 1 98.25 5 ILE B O 1
ATOM 3146 N N . PHE B 1 6 ? -0.715 33.906 -2.799 1 98.44 6 PHE B N 1
ATOM 3147 C CA . PHE B 1 6 ? -0.476 32.969 -1.722 1 98.44 6 PHE B CA 1
ATOM 3148 C C . PHE B 1 6 ? -1.707 32.094 -1.481 1 98.44 6 PHE B C 1
ATOM 3150 O O . PHE B 1 6 ? -2.74 32.594 -1.021 1 98.44 6 PHE B O 1
ATOM 3157 N N . ILE B 1 7 ? -1.592 30.828 -1.85 1 98.62 7 ILE B N 1
ATOM 3158 C CA . ILE B 1 7 ? -2.637 29.859 -1.509 1 98.62 7 ILE B CA 1
ATOM 3159 C C . ILE B 1 7 ? -2.387 29.312 -0.11 1 98.62 7 ILE B C 1
ATOM 3161 O O . ILE B 1 7 ? -1.378 28.641 0.128 1 98.62 7 ILE B O 1
ATOM 3165 N N . ILE B 1 8 ? -3.332 29.578 0.812 1 98.31 8 ILE B N 1
ATOM 3166 C CA . ILE B 1 8 ? -3.094 29.328 2.23 1 98.31 8 ILE B CA 1
ATOM 3167 C C . ILE B 1 8 ? -4.09 28.297 2.746 1 98.31 8 ILE B C 1
ATOM 3169 O O . ILE B 1 8 ? -5.305 28.484 2.656 1 98.31 8 ILE B O 1
ATOM 3173 N N . GLY B 1 9 ? -3.521 27.141 3.271 1 98.06 9 GLY B N 1
ATOM 3174 C CA . GLY B 1 9 ? -4.375 26.219 4.004 1 98.06 9 GLY B CA 1
ATOM 3175 C C . GLY B 1 9 ? -4.883 26.781 5.316 1 98.06 9 GLY B C 1
ATOM 3176 O O . GLY B 1 9 ? -4.09 27.156 6.184 1 98.06 9 GLY B O 1
ATOM 3177 N N . CYS B 1 10 ? -6.125 26.797 5.5 1 95.81 10 CYS B N 1
ATOM 3178 C CA . CYS B 1 10 ? -6.672 27.531 6.641 1 95.81 10 CYS B CA 1
ATOM 3179 C C . CYS B 1 10 ? -7.055 26.562 7.758 1 95.81 10 CYS B C 1
ATOM 3181 O O . CYS B 1 10 ? -7.52 26.984 8.82 1 95.81 10 CYS B O 1
ATOM 3183 N N . GLY B 1 11 ? -6.852 25.203 7.539 1 96.75 11 GLY B N 1
ATOM 3184 C CA . GLY B 1 11 ? -7.211 24.234 8.555 1 96.75 11 GLY B CA 1
ATOM 3185 C C . GLY B 1 11 ? -8.625 23.703 8.398 1 96.75 11 GLY B C 1
ATOM 3186 O O . GLY B 1 11 ? -9.297 23.984 7.402 1 96.75 11 GLY B O 1
ATOM 3187 N N . PRO B 1 12 ? -9.023 22.953 9.328 1 95.88 12 PRO B N 1
ATOM 3188 C CA . PRO B 1 12 ? -10.305 22.25 9.164 1 95.88 12 PRO B CA 1
ATOM 3189 C C . PRO B 1 12 ? -11.508 23.156 9.391 1 95.88 12 PRO B C 1
ATOM 3191 O O . PRO B 1 12 ? -12.609 22.859 8.938 1 95.88 12 PRO B O 1
ATOM 3194 N N . GLY B 1 13 ? -11.359 24.281 10.172 1 94.81 13 GLY B N 1
ATOM 3195 C CA . GLY B 1 13 ? -12.539 25.109 10.422 1 94.81 13 GLY B CA 1
ATOM 3196 C C . GLY B 1 13 ? -12.219 26.406 11.133 1 94.81 13 GLY B C 1
ATOM 3197 O O . GLY B 1 13 ? -12.227 27.469 10.523 1 94.81 13 GLY B O 1
ATOM 3198 N N . ALA B 1 14 ? -11.719 26.281 12.336 1 94.94 14 ALA B N 1
ATOM 3199 C CA . ALA B 1 14 ? -11.469 27.438 13.18 1 94.94 14 ALA B CA 1
ATOM 3200 C C . ALA B 1 14 ? -10.312 28.281 12.641 1 94.94 14 ALA B C 1
ATOM 3202 O O . ALA B 1 14 ? -9.234 27.75 12.359 1 94.94 14 ALA B O 1
ATOM 3203 N N . PRO B 1 15 ? -10.516 29.578 12.555 1 94.5 15 PRO B N 1
ATOM 3204 C CA . PRO B 1 15 ? -9.438 30.438 12.062 1 94.5 15 PRO B CA 1
ATOM 3205 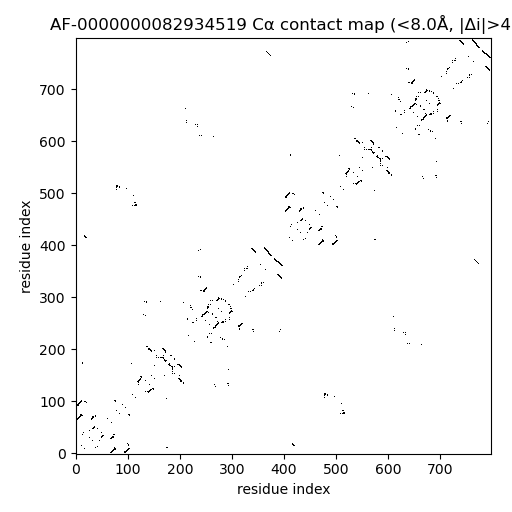C C . PRO B 1 15 ? -8.156 30.312 12.891 1 94.5 15 PRO B C 1
ATOM 3207 O O . PRO B 1 15 ? -7.055 30.484 12.359 1 94.5 15 PRO B O 1
ATOM 3210 N N . GLU B 1 16 ? -8.289 29.938 14.133 1 93 16 GLU B N 1
ATOM 3211 C CA . GLU B 1 16 ? -7.137 29.797 15.016 1 93 16 GLU B CA 1
ATOM 3212 C C . GLU B 1 16 ? -6.254 28.641 14.594 1 93 16 GLU B C 1
ATOM 3214 O O . GLU B 1 16 ? -5.117 28.5 15.055 1 93 16 GLU B O 1
ATOM 3219 N N . GLU B 1 17 ? -6.75 27.812 13.742 1 95.38 17 GLU B N 1
ATOM 3220 C CA . GLU B 1 17 ? -5.98 26.641 13.32 1 95.38 17 GLU B CA 1
ATOM 3221 C C . GLU B 1 17 ? -5.012 27 12.195 1 95.38 17 GLU B C 1
ATOM 3223 O O . GLU B 1 17 ? -4.168 26.188 11.812 1 95.38 17 GLU B O 1
ATOM 3228 N N . ILE B 1 18 ? -5.09 28.219 11.664 1 97 18 ILE B N 1
ATOM 3229 C CA . ILE B 1 18 ? -4.148 28.672 10.641 1 97 18 ILE B CA 1
ATOM 3230 C C . ILE B 1 18 ? -2.754 28.797 11.242 1 97 18 ILE B C 1
ATOM 3232 O O . ILE B 1 18 ? -2.607 29.031 12.445 1 97 18 ILE B O 1
ATOM 3236 N N . THR B 1 19 ? -1.689 28.578 10.508 1 97.44 19 THR B N 1
ATOM 3237 C CA . THR B 1 19 ? -0.328 28.75 11 1 97.44 19 THR B CA 1
ATOM 3238 C C . THR B 1 19 ? -0.014 30.234 11.211 1 97.44 19 THR B C 1
ATOM 3240 O O . THR B 1 19 ? -0.654 31.109 10.609 1 97.44 19 THR B O 1
ATOM 3243 N N . GLY B 1 20 ? 0.98 30.469 12.109 1 96.12 20 GLY B N 1
ATOM 3244 C CA . GLY B 1 20 ? 1.438 31.844 12.25 1 96.12 20 GLY B CA 1
ATOM 3245 C C . GLY B 1 20 ? 1.889 32.469 10.938 1 96.12 20 GLY B C 1
ATOM 3246 O O . GLY B 1 20 ? 1.61 33.625 10.672 1 96.12 20 GLY B O 1
ATOM 3247 N N . HIS B 1 21 ? 2.51 31.641 10.148 1 96.44 21 HIS B N 1
ATOM 3248 C CA . HIS B 1 21 ? 2.936 32.094 8.828 1 96.44 21 HIS B CA 1
ATOM 3249 C C . HIS B 1 21 ? 1.737 32.469 7.957 1 96.44 21 HIS B C 1
ATOM 3251 O O . HIS B 1 21 ? 1.747 33.5 7.289 1 96.44 21 HIS B O 1
ATOM 3257 N N . GLY B 1 22 ? 0.702 31.641 7.949 1 96.94 22 GLY B N 1
ATOM 3258 C CA . GLY B 1 22 ? -0.516 31.938 7.215 1 96.94 22 GLY B CA 1
ATOM 3259 C C . GLY B 1 22 ? -1.188 33.219 7.672 1 96.94 22 GLY B C 1
ATOM 3260 O O . GLY B 1 22 ? -1.608 34.031 6.848 1 96.94 22 GLY B O 1
ATOM 3261 N N . ALA B 1 23 ? -1.223 33.375 8.953 1 95.94 23 ALA B N 1
ATOM 3262 C CA . ALA B 1 23 ? -1.829 34.562 9.523 1 95.94 23 ALA B CA 1
ATOM 3263 C C . ALA B 1 23 ? -1.061 35.812 9.117 1 95.94 23 ALA B C 1
ATOM 3265 O O . ALA B 1 23 ? -1.662 36.844 8.797 1 95.94 23 ALA B O 1
ATOM 3266 N N . LYS B 1 24 ? 0.225 35.75 9.109 1 96 24 LYS B N 1
ATOM 3267 C CA . LYS B 1 24 ? 1.062 36.875 8.703 1 96 24 LYS B CA 1
ATOM 3268 C C . LYS B 1 24 ? 0.81 37.25 7.242 1 96 24 LYS B C 1
ATOM 3270 O O . LYS B 1 24 ? 0.745 38.438 6.895 1 96 24 LYS B O 1
ATOM 3275 N N . LEU B 1 25 ? 0.679 36.25 6.418 1 96.62 25 LEU B N 1
ATOM 3276 C CA . LEU B 1 25 ? 0.41 36.469 5.004 1 96.62 25 LEU B CA 1
ATOM 3277 C C . LEU B 1 25 ? -0.942 37.156 4.812 1 96.62 25 LEU B C 1
ATOM 3279 O O . LEU B 1 25 ? -1.093 38.031 3.938 1 96.62 25 LEU B O 1
ATOM 3283 N N . LEU B 1 26 ? -1.903 36.781 5.617 1 95.12 26 LEU B N 1
ATOM 3284 C CA . LEU B 1 26 ? -3.215 37.438 5.551 1 95.12 26 LEU B CA 1
ATOM 3285 C C . LEU B 1 26 ? -3.109 38.938 5.855 1 95.12 26 LEU B C 1
ATOM 3287 O O . LEU B 1 26 ? -3.865 39.719 5.309 1 95.12 26 LEU B O 1
ATOM 3291 N N . GLU B 1 27 ? -2.188 39.219 6.691 1 93.81 27 GLU B N 1
ATOM 3292 C CA . GLU B 1 27 ? -2.006 40.625 7.094 1 93.81 27 GLU B CA 1
ATOM 3293 C C . GLU B 1 27 ? -1.326 41.438 5.992 1 93.81 27 GLU B C 1
ATOM 3295 O O . GLU B 1 27 ? -1.656 42.594 5.777 1 93.81 27 GLU B O 1
ATOM 3300 N N . ILE B 1 28 ? -0.469 40.812 5.277 1 95.06 28 ILE B N 1
ATOM 3301 C CA . ILE B 1 28 ? 0.356 41.594 4.34 1 95.06 28 ILE B CA 1
ATOM 3302 C C . ILE B 1 28 ? -0.318 41.625 2.971 1 95.06 28 ILE B C 1
ATOM 3304 O O . ILE B 1 28 ? 0.007 42.469 2.133 1 95.06 28 ILE B O 1
ATOM 3308 N N . CYS B 1 29 ? -1.192 40.688 2.662 1 95.5 29 CYS B N 1
ATOM 3309 C CA . CYS B 1 29 ? -1.878 40.625 1.375 1 95.5 29 CYS B CA 1
ATOM 3310 C C . CYS B 1 29 ? -2.951 41.719 1.297 1 95.5 29 CYS B C 1
ATOM 3312 O O . CYS B 1 29 ? -3.703 41.906 2.252 1 95.5 29 CYS B O 1
ATOM 3314 N N . HIS B 1 30 ? -3.01 42.344 0.208 1 94.25 30 HIS B N 1
ATOM 3315 C CA . HIS B 1 30 ? -3.934 43.438 -0.012 1 94.25 30 HIS B CA 1
ATOM 3316 C C . HIS B 1 30 ? -5.352 42.938 -0.251 1 94.25 30 HIS B C 1
ATOM 3318 O O . HIS B 1 30 ? -6.324 43.625 0.077 1 94.25 30 HIS B O 1
ATOM 3324 N N . GLU B 1 31 ? -5.453 41.875 -0.924 1 96.44 31 GLU B N 1
ATOM 3325 C CA . GLU B 1 31 ? -6.73 41.219 -1.17 1 96.44 31 GLU B CA 1
ATOM 3326 C C . GLU B 1 31 ? -6.688 39.75 -0.732 1 96.44 31 GLU B C 1
ATOM 3328 O O . GLU B 1 31 ? -5.719 39.031 -1.012 1 96.44 31 GLU B O 1
ATOM 3333 N N . VAL B 1 32 ? -7.68 39.375 -0.011 1 97.25 32 VAL B N 1
ATOM 3334 C CA . VAL B 1 32 ? -7.816 38 0.459 1 97.25 32 VAL B CA 1
ATOM 3335 C C . VAL B 1 32 ? -9.133 37.406 -0.048 1 97.25 32 VAL B C 1
ATOM 3337 O O . VAL B 1 32 ? -10.203 37.969 0.21 1 97.25 32 VAL B O 1
ATOM 3340 N N . TYR B 1 33 ? -8.992 36.312 -0.804 1 97.12 33 TYR B N 1
ATOM 3341 C CA . TYR B 1 33 ? -10.156 35.625 -1.358 1 97.12 33 TYR B CA 1
ATOM 3342 C C . TYR B 1 33 ? -10.453 34.344 -0.578 1 97.12 33 TYR B C 1
ATOM 3344 O O . TYR B 1 33 ? -9.539 33.625 -0.169 1 97.12 33 TYR B O 1
ATOM 3352 N N . ALA B 1 34 ? -11.695 34.062 -0.313 1 96.31 34 ALA B N 1
ATOM 3353 C CA . ALA B 1 34 ? -12.133 32.844 0.366 1 96.31 34 ALA B CA 1
ATOM 3354 C C . ALA B 1 34 ? -13.43 32.312 -0.247 1 96.31 34 ALA B C 1
ATOM 3356 O O . ALA B 1 34 ? -14.281 33.094 -0.678 1 96.31 34 ALA B O 1
ATOM 3357 N N . PHE B 1 35 ? -13.5 31.078 -0.272 1 93.38 35 PHE B N 1
ATOM 3358 C CA . PHE B 1 35 ? -14.727 30.438 -0.734 1 93.38 35 PHE B CA 1
ATOM 3359 C C . PHE B 1 35 ? -15.82 30.547 0.324 1 93.38 35 PHE B C 1
ATOM 3361 O O . PHE B 1 35 ? -15.531 30.781 1.498 1 93.38 35 PHE B O 1
ATOM 3368 N N . ASP B 1 36 ? -17.047 30.359 0.025 1 87.19 36 ASP B N 1
ATOM 3369 C CA . ASP B 1 36 ? -18.25 30.719 0.763 1 87.19 36 ASP B CA 1
ATOM 3370 C C . ASP B 1 36 ? -18.141 30.328 2.232 1 87.19 36 ASP B C 1
ATOM 3372 O O . ASP B 1 36 ? -18.125 31.172 3.117 1 87.19 36 ASP B O 1
ATOM 3376 N N . ARG B 1 37 ? -17.938 29.078 2.525 1 88.69 37 ARG B N 1
ATOM 3377 C CA . ARG B 1 37 ? -17.906 28.609 3.908 1 88.69 37 ARG B CA 1
ATOM 3378 C C . ARG B 1 37 ? -16.688 29.172 4.641 1 88.69 37 ARG B C 1
ATOM 3380 O O . ARG B 1 37 ? -16.797 29.578 5.801 1 88.69 37 ARG B O 1
ATOM 3387 N N . ILE B 1 38 ? -15.609 29.234 4.02 1 93.12 38 ILE B N 1
ATOM 3388 C CA . ILE B 1 38 ? -14.383 29.734 4.625 1 93.12 38 ILE B CA 1
ATOM 3389 C C . ILE B 1 38 ? -14.516 31.234 4.895 1 93.12 38 ILE B C 1
ATOM 3391 O O . ILE B 1 38 ? -14.086 31.719 5.945 1 93.12 38 ILE B O 1
ATOM 3395 N N . GLY B 1 39 ? -15.117 31.906 3.924 1 92.56 39 GLY B N 1
ATOM 3396 C CA . GLY B 1 39 ? -15.344 33.344 4.125 1 92.56 39 GLY B CA 1
ATOM 3397 C C . GLY B 1 39 ? -16.172 33.625 5.359 1 92.56 39 GLY B C 1
ATOM 3398 O O . GLY B 1 39 ? -15.875 34.594 6.086 1 92.56 39 GLY B O 1
ATOM 3399 N N . ASP B 1 40 ? -17.125 32.812 5.641 1 91.44 40 ASP B N 1
ATOM 3400 C CA . ASP B 1 40 ? -17.984 33 6.805 1 91.44 40 ASP B CA 1
ATOM 3401 C C . ASP B 1 40 ? -17.219 32.75 8.102 1 91.44 40 ASP B C 1
ATOM 3403 O O . ASP B 1 40 ? -17.391 33.469 9.086 1 91.44 40 ASP B O 1
ATOM 3407 N N . LEU B 1 41 ? -16.375 31.781 8.07 1 91.38 41 LEU B N 1
ATOM 3408 C CA . LEU B 1 41 ? -15.625 31.375 9.258 1 91.38 41 LEU B CA 1
ATOM 3409 C C . LEU B 1 41 ? -14.578 32.438 9.609 1 91.38 41 LEU B C 1
ATOM 3411 O O . LEU B 1 41 ? -14.273 32.625 10.781 1 91.38 41 LEU B O 1
ATOM 3415 N N . TYR B 1 42 ? -14.078 33.156 8.57 1 91.62 42 TYR B N 1
ATOM 3416 C CA . TYR B 1 42 ? -12.938 34.062 8.766 1 91.62 42 TYR B CA 1
ATOM 3417 C C . TYR B 1 42 ? -13.383 35.5 8.82 1 91.62 42 TYR B C 1
ATOM 3419 O O . TYR B 1 42 ? -12.562 36.406 8.961 1 91.62 42 TYR B O 1
ATOM 3427 N N . LYS B 1 43 ? -14.656 35.781 8.773 1 87.62 43 LYS B N 1
ATOM 3428 C CA . LYS B 1 43 ? -15.18 37.125 8.656 1 87.62 43 LYS B CA 1
ATOM 3429 C C . LYS B 1 43 ? -14.711 38 9.82 1 87.62 43 LYS B C 1
ATOM 3431 O O . LYS B 1 43 ? -14.406 39.188 9.641 1 87.62 43 LYS B O 1
ATOM 3436 N N . ASP B 1 44 ? -14.633 37.406 10.992 1 87.75 44 ASP B N 1
ATOM 3437 C CA . ASP B 1 44 ? -14.25 38.156 12.18 1 87.75 44 ASP B CA 1
ATOM 3438 C C . ASP B 1 44 ? -12.734 38.125 12.383 1 87.75 44 ASP B C 1
ATOM 3440 O O . ASP B 1 44 ? -12.188 38.875 13.18 1 87.75 44 ASP B O 1
ATOM 3444 N N . PHE B 1 45 ? -12.125 37.219 11.688 1 87.94 45 PHE B N 1
ATOM 3445 C CA . PHE B 1 45 ? -10.688 37.031 11.812 1 87.94 45 PHE B CA 1
ATOM 3446 C C . PHE B 1 45 ? -9.922 38.031 10.953 1 87.94 45 PHE B C 1
ATOM 3448 O O . PHE B 1 45 ? -8.852 38.5 11.344 1 87.94 45 PHE B O 1
ATOM 3455 N N . LYS B 1 46 ? -10.5 38.375 9.828 1 87.31 46 LYS B N 1
ATOM 3456 C CA . LYS B 1 46 ? -9.898 39.312 8.875 1 87.31 46 LYS B CA 1
ATOM 3457 C C . LYS B 1 46 ? -10.977 40.125 8.164 1 87.31 46 LYS B C 1
ATOM 3459 O O . LYS B 1 46 ? -11.852 39.562 7.496 1 87.31 46 LYS B O 1
ATOM 3464 N N . GLU B 1 47 ? -10.859 41.375 8.273 1 88.38 47 GLU B N 1
ATOM 3465 C CA . GLU B 1 47 ? -11.797 42.25 7.582 1 88.38 47 GLU B CA 1
ATOM 3466 C C . GLU B 1 47 ? -11.484 42.344 6.09 1 88.38 47 GLU B C 1
ATOM 3468 O O . GLU B 1 47 ? -10.32 42.25 5.691 1 88.38 47 GLU B O 1
ATOM 3473 N N . GLY B 1 48 ? -12.547 42.438 5.312 1 90.06 48 GLY B N 1
ATOM 3474 C CA . GLY B 1 48 ? -12.352 42.688 3.895 1 90.06 48 GLY B CA 1
ATOM 3475 C C . GLY B 1 48 ? -12.141 41.438 3.072 1 90.06 48 GLY B C 1
ATOM 3476 O O . GLY B 1 48 ? -11.672 41.5 1.937 1 90.06 48 GLY B O 1
ATOM 3477 N N . ILE B 1 49 ? -12.344 40.312 3.656 1 93.81 49 ILE B N 1
ATOM 3478 C CA . ILE B 1 49 ? -12.258 39.094 2.887 1 93.81 49 ILE B CA 1
ATOM 3479 C C . ILE B 1 49 ? -13.266 39.125 1.741 1 93.81 49 ILE B C 1
ATOM 3481 O O . ILE B 1 49 ? -14.422 39.5 1.935 1 93.81 49 ILE B O 1
ATOM 3485 N N . ILE B 1 50 ? -12.828 38.781 0.581 1 95 50 ILE B N 1
ATOM 3486 C CA . ILE B 1 50 ? -13.672 38.75 -0.607 1 95 50 ILE B CA 1
ATOM 3487 C C . ILE B 1 50 ? -14.188 37.344 -0.851 1 95 50 ILE B C 1
ATOM 3489 O O . ILE B 1 50 ? -13.422 36.469 -1.229 1 95 50 ILE B O 1
ATOM 3493 N N . LYS B 1 51 ? -15.469 37.156 -0.651 1 94.25 51 LYS B N 1
ATOM 3494 C CA . LYS B 1 51 ? -16.078 35.875 -0.924 1 94.25 51 LYS B CA 1
ATOM 3495 C C . LYS B 1 51 ? -16.172 35.625 -2.426 1 94.25 51 LYS B C 1
ATOM 3497 O O . LYS B 1 51 ? -16.5 36.531 -3.191 1 94.25 51 LYS B O 1
ATOM 3502 N N . CYS B 1 52 ? -15.844 34.375 -2.766 1 93.62 52 CYS B N 1
ATOM 3503 C CA . CYS B 1 52 ? -15.906 34.031 -4.184 1 93.62 52 CYS B CA 1
ATOM 3504 C C . CYS B 1 52 ? -16.203 32.562 -4.375 1 93.62 52 CYS B C 1
ATOM 3506 O O . CYS B 1 52 ? -16.25 31.797 -3.406 1 93.62 52 CYS B O 1
ATOM 3508 N N . SER B 1 53 ? -16.578 32.219 -5.652 1 92.38 53 SER B N 1
ATOM 3509 C CA . SER B 1 53 ? -16.703 30.828 -6.082 1 92.38 53 SER B CA 1
ATOM 3510 C C . SER B 1 53 ? -15.516 30.406 -6.941 1 92.38 53 SER B C 1
ATOM 3512 O O . SER B 1 53 ? -14.727 31.25 -7.367 1 92.38 53 SER B O 1
ATOM 3514 N N . TYR B 1 54 ? -15.367 29.125 -7.078 1 90.56 54 TYR B N 1
ATOM 3515 C CA . TYR B 1 54 ? -14.281 28.625 -7.918 1 90.56 54 TYR B CA 1
ATOM 3516 C C . TYR B 1 54 ? -14.406 29.156 -9.344 1 90.56 54 TYR B C 1
ATOM 3518 O O . TYR B 1 54 ? -13.398 29.422 -10 1 90.56 54 TYR B O 1
ATOM 3526 N N . GLN B 1 55 ? -15.578 29.391 -9.766 1 90.38 55 GLN B N 1
ATOM 3527 C CA . GLN B 1 55 ? -15.836 29.859 -11.125 1 90.38 55 GLN B CA 1
ATOM 3528 C C . GLN B 1 55 ? -15.438 31.312 -11.289 1 90.38 55 GLN B C 1
ATOM 3530 O O . GLN B 1 55 ? -14.922 31.703 -12.344 1 90.38 55 GLN B O 1
ATOM 3535 N N . ASP B 1 56 ? -15.617 32.062 -10.258 1 93.5 56 ASP B N 1
ATOM 3536 C CA . ASP B 1 56 ? -15.438 33.5 -10.445 1 93.5 56 ASP B CA 1
ATOM 3537 C C . ASP B 1 56 ? -14.055 33.938 -9.969 1 93.5 56 ASP B C 1
ATOM 3539 O O . ASP B 1 56 ? -13.633 35.062 -10.266 1 93.5 56 ASP B O 1
ATOM 3543 N N . ILE B 1 57 ? -13.312 33.031 -9.328 1 95.25 57 ILE B N 1
ATOM 3544 C CA . ILE B 1 57 ? -12.062 33.438 -8.688 1 95.25 57 ILE B CA 1
ATOM 3545 C C . ILE B 1 57 ? -11.062 33.875 -9.75 1 95.25 57 ILE B C 1
ATOM 3547 O O . ILE B 1 57 ? -10.273 34.812 -9.516 1 95.25 57 ILE B O 1
ATOM 3551 N N . GLU B 1 58 ? -11.07 33.281 -10.883 1 95.31 58 GLU B N 1
ATOM 3552 C CA . GLU B 1 58 ? -10.109 33.625 -11.93 1 95.31 58 GLU B CA 1
ATOM 3553 C C . GLU B 1 58 ? -10.289 35.094 -12.383 1 95.31 58 GLU B C 1
ATOM 3555 O O . GLU B 1 58 ? -9.32 35.844 -12.469 1 95.31 58 GLU B O 1
ATOM 3560 N N . GLU B 1 59 ? -11.5 35.375 -12.688 1 95.81 59 GLU B N 1
ATOM 3561 C CA . GLU B 1 59 ? -11.797 36.75 -13.141 1 95.81 59 GLU B CA 1
ATOM 3562 C C . GLU B 1 59 ? -11.445 37.781 -12.07 1 95.81 59 GLU B C 1
ATOM 3564 O O . GLU B 1 59 ? -10.859 38.812 -12.375 1 95.81 59 GLU B O 1
ATOM 3569 N N . LYS B 1 60 ? -11.75 37.469 -10.875 1 96.12 60 LYS B N 1
ATOM 3570 C CA . LYS B 1 60 ? -11.484 38.375 -9.773 1 96.12 60 LYS B CA 1
ATOM 3571 C C . LYS B 1 60 ? -9.992 38.625 -9.602 1 96.12 60 LYS B C 1
ATOM 3573 O O . LYS B 1 60 ? -9.555 39.781 -9.453 1 96.12 60 LYS B O 1
ATOM 3578 N N . ILE B 1 61 ? -9.219 37.594 -9.641 1 96.5 61 ILE B N 1
ATOM 3579 C CA . ILE B 1 61 ? -7.777 37.688 -9.422 1 96.5 61 ILE B CA 1
ATOM 3580 C C . ILE B 1 61 ? -7.125 38.406 -10.602 1 96.5 61 ILE B C 1
ATOM 3582 O O . ILE B 1 61 ? -6.293 39.281 -10.406 1 96.5 61 ILE B O 1
ATOM 3586 N N . ARG B 1 62 ? -7.52 38.125 -11.773 1 95.38 62 ARG B N 1
ATOM 3587 C CA . ARG B 1 62 ? -6.902 38.688 -12.969 1 95.38 62 ARG B CA 1
ATOM 3588 C C . ARG B 1 62 ? -7.246 40.188 -13.102 1 95.38 62 ARG B C 1
ATOM 3590 O O . ARG B 1 62 ? -6.457 40.969 -13.633 1 95.38 62 ARG B O 1
ATOM 3597 N N . SER B 1 63 ? -8.383 40.531 -12.617 1 95.5 63 SER B N 1
ATOM 3598 C CA . SER B 1 63 ? -8.82 41.938 -12.719 1 95.5 63 SER B CA 1
ATOM 3599 C C . SER B 1 63 ? -8.273 42.781 -11.562 1 95.5 63 SER B C 1
ATOM 3601 O O . SER B 1 63 ? -8.383 44 -11.578 1 95.5 63 SER B O 1
ATOM 3603 N N . SER B 1 64 ? -7.727 42.094 -10.586 1 96 64 SER B N 1
ATOM 3604 C CA . SER B 1 64 ? -7.262 42.781 -9.398 1 96 64 SER B CA 1
ATOM 3605 C C . SER B 1 64 ? -6.016 43.625 -9.695 1 96 64 SER B C 1
ATOM 3607 O O . SER B 1 64 ? -5.18 43.219 -10.508 1 96 64 SER B O 1
ATOM 3609 N N . LYS B 1 65 ? -5.82 44.719 -8.961 1 95.12 65 LYS B N 1
ATOM 3610 C CA . LYS B 1 65 ? -4.625 45.562 -9.062 1 95.12 65 LYS B CA 1
ATOM 3611 C C . LYS B 1 65 ? -3.656 45.281 -7.918 1 95.12 65 LYS B C 1
ATOM 3613 O O . LYS B 1 65 ? -2.539 45.781 -7.895 1 95.12 65 LYS B O 1
ATOM 3618 N N . ALA B 1 66 ? -4.043 44.406 -7.008 1 96.25 66 ALA B N 1
ATOM 3619 C CA . ALA B 1 66 ? -3.223 44.094 -5.84 1 96.25 66 ALA B CA 1
ATOM 3620 C C . ALA B 1 66 ? -1.966 43.312 -6.246 1 96.25 66 ALA B C 1
ATOM 3622 O O . ALA B 1 66 ? -2.023 42.438 -7.094 1 96.25 66 ALA B O 1
ATOM 3623 N N . GLN B 1 67 ? -0.856 43.75 -5.645 1 96.56 67 GLN B N 1
ATOM 3624 C CA . GLN B 1 67 ? 0.413 43.094 -5.93 1 96.56 67 GLN B CA 1
ATOM 3625 C C . GLN B 1 67 ? 0.518 41.781 -5.184 1 96.56 67 GLN B C 1
ATOM 3627 O O . GLN B 1 67 ? 1.163 40.844 -5.656 1 96.56 67 GLN B O 1
ATOM 3632 N N . LYS B 1 68 ? -0.038 41.688 -3.992 1 97.81 68 LYS B N 1
ATOM 3633 C CA . LYS B 1 68 ? -0.068 40.469 -3.166 1 97.81 68 LYS B CA 1
ATOM 3634 C C . LYS B 1 68 ? -1.501 40.062 -2.836 1 97.81 68 LYS B C 1
ATOM 3636 O O . LYS B 1 68 ? -2.264 40.875 -2.275 1 97.81 68 LYS B O 1
ATOM 3641 N N . MET B 1 69 ? -1.854 38.844 -3.211 1 98.06 69 MET B N 1
ATOM 3642 C CA . MET B 1 69 ? -3.191 38.312 -2.973 1 98.06 69 MET B CA 1
ATOM 3643 C C . MET B 1 69 ? -3.121 36.969 -2.27 1 98.06 69 MET B C 1
ATOM 3645 O O . MET B 1 69 ? -2.16 36.219 -2.451 1 98.06 69 MET B O 1
ATOM 3649 N N . ALA B 1 70 ? -4.074 36.719 -1.474 1 98 70 ALA B N 1
ATOM 3650 C CA . ALA B 1 70 ? -4.184 35.438 -0.804 1 98 70 ALA B CA 1
ATOM 3651 C C . ALA B 1 70 ? -5.48 34.719 -1.186 1 98 70 ALA B C 1
ATOM 3653 O O . ALA B 1 70 ? -6.512 35.375 -1.385 1 98 70 ALA B O 1
ATOM 3654 N N . VAL B 1 71 ? -5.414 33.438 -1.374 1 98.06 71 VAL B N 1
ATOM 3655 C CA . VAL B 1 71 ? -6.582 32.594 -1.542 1 98.06 71 VAL B CA 1
ATOM 3656 C C . VAL B 1 71 ? -6.609 31.531 -0.439 1 98.06 71 VAL B C 1
ATOM 3658 O O . VAL B 1 71 ? -5.688 30.719 -0.321 1 98.06 71 VAL B O 1
ATOM 3661 N N . LEU B 1 72 ? -7.656 31.531 0.343 1 97.62 72 LEU B N 1
ATOM 3662 C CA . LEU B 1 72 ? -7.801 30.562 1.423 1 97.62 72 LEU B CA 1
ATOM 3663 C C . LEU B 1 72 ? -8.43 29.266 0.911 1 97.62 72 LEU B C 1
ATOM 3665 O O . LEU B 1 72 ? -9.43 29.297 0.195 1 97.62 72 LEU B O 1
ATOM 3669 N N . VAL B 1 73 ? -7.777 28.141 1.249 1 97.06 73 VAL B N 1
ATOM 3670 C CA . VAL B 1 73 ? -8.344 26.844 0.941 1 97.06 73 VAL B CA 1
ATOM 3671 C C . VAL B 1 73 ? -8.516 26.031 2.227 1 97.06 73 VAL B C 1
ATOM 3673 O O . VAL B 1 73 ? -7.77 26.219 3.189 1 97.06 73 VAL B O 1
ATOM 3676 N N . SER B 1 74 ? -9.5 25.156 2.264 1 95.44 74 SER B N 1
ATOM 3677 C CA . SER B 1 74 ? -9.789 24.344 3.441 1 95.44 74 SER B CA 1
ATOM 3678 C C . SER B 1 74 ? -8.688 23.312 3.676 1 95.44 74 SER B C 1
ATOM 3680 O O . SER B 1 74 ? -8.148 22.734 2.723 1 95.44 74 SER B O 1
ATOM 3682 N N . GLY B 1 75 ? -8.398 23.047 4.906 1 97 75 GLY B N 1
ATOM 3683 C CA . GLY B 1 75 ? -7.438 22.016 5.273 1 97 75 GLY B CA 1
ATOM 3684 C C . GLY B 1 75 ? -6.008 22.375 4.918 1 97 75 GLY B C 1
ATOM 3685 O O . GLY B 1 75 ? -5.527 23.453 5.277 1 97 75 GLY B O 1
ATOM 3686 N N . ASP B 1 76 ? -5.328 21.469 4.309 1 98.19 76 ASP B N 1
ATOM 3687 C CA . ASP B 1 76 ? -3.936 21.641 3.902 1 98.19 76 ASP B CA 1
ATOM 3688 C C . ASP B 1 76 ? -3.811 21.688 2.381 1 98.19 76 ASP B C 1
ATOM 3690 O O . ASP B 1 76 ? -4.516 20.969 1.669 1 98.19 76 ASP B O 1
ATOM 3694 N N . VAL B 1 77 ? -2.861 22.469 1.905 1 98.5 77 VAL B N 1
ATOM 3695 C CA . VAL B 1 77 ? -2.705 22.734 0.48 1 98.5 77 VAL B CA 1
ATOM 3696 C C . VAL B 1 77 ? -2.236 21.469 -0.235 1 98.5 77 VAL B C 1
ATOM 3698 O O . VAL B 1 77 ? -2.426 21.328 -1.445 1 98.5 77 VAL B O 1
ATOM 3701 N N . GLY B 1 78 ? -1.664 20.516 0.452 1 98 78 GLY B N 1
ATOM 3702 C CA . GLY B 1 78 ? -1.106 19.344 -0.203 1 98 78 GLY B CA 1
ATOM 3703 C C . GLY B 1 78 ? -1.927 18.078 0.023 1 98 78 GLY B C 1
ATOM 3704 O O . GLY B 1 78 ? -1.495 16.984 -0.323 1 98 78 GLY B O 1
ATOM 3705 N N . PHE B 1 79 ? -3.145 18.156 0.619 1 97.81 79 PHE B N 1
ATOM 3706 C CA . PHE B 1 79 ? -3.926 17 1.01 1 97.81 79 PHE B CA 1
ATOM 3707 C C . PHE B 1 79 ? -5.355 17.094 0.491 1 97.81 79 PHE B C 1
ATOM 3709 O O . PHE B 1 79 ? -6.223 17.672 1.156 1 97.81 79 PHE B O 1
ATOM 3716 N N . PHE B 1 80 ? -5.688 16.469 -0.63 1 95.62 80 PHE B N 1
ATOM 3717 C CA . PHE B 1 80 ? -6.98 16.516 -1.304 1 95.62 80 PHE B CA 1
ATOM 3718 C C . PHE B 1 80 ? -7.461 17.953 -1.437 1 95.62 80 PHE B C 1
ATOM 3720 O O . PHE B 1 80 ? -8.625 18.25 -1.152 1 95.62 80 PHE B O 1
ATOM 3727 N N . SER B 1 81 ? -6.578 18.844 -1.827 1 95.69 81 SER B N 1
ATOM 3728 C CA . SER B 1 81 ? -6.84 20.281 -1.838 1 95.69 81 SER B CA 1
ATOM 3729 C C . SER B 1 81 ? -7.047 20.781 -3.258 1 95.69 81 SER B C 1
ATOM 3731 O O . SER B 1 81 ? -6.488 20.234 -4.211 1 95.69 81 SER B O 1
ATOM 3733 N N . MET B 1 82 ? -7.77 21.859 -3.418 1 94 82 MET B N 1
ATOM 3734 C CA . MET B 1 82 ? -7.938 22.516 -4.711 1 94 82 MET B CA 1
ATOM 3735 C C . MET B 1 82 ? -6.723 23.375 -5.047 1 94 82 MET B C 1
ATOM 3737 O O . MET B 1 82 ? -6.645 23.953 -6.133 1 94 82 MET B O 1
ATOM 3741 N N . ALA B 1 83 ? -5.766 23.406 -4.125 1 97.12 83 ALA B N 1
ATOM 3742 C CA . ALA B 1 83 ? -4.574 24.234 -4.301 1 97.12 83 ALA B CA 1
ATOM 3743 C C . ALA B 1 83 ? -3.879 23.922 -5.621 1 97.12 83 ALA B C 1
ATOM 3745 O O . ALA B 1 83 ? -3.434 24.828 -6.328 1 97.12 83 ALA B O 1
ATOM 3746 N N . LYS B 1 84 ? -3.803 22.688 -5.922 1 94.69 84 LYS B N 1
ATOM 3747 C CA . LYS B 1 84 ? -3.125 22.297 -7.152 1 94.69 84 LYS B CA 1
ATOM 3748 C C . LYS B 1 84 ? -3.84 22.844 -8.383 1 94.69 84 LYS B C 1
ATOM 3750 O O . LYS B 1 84 ? -3.197 23.359 -9.297 1 94.69 84 LYS B O 1
ATOM 3755 N N . ARG B 1 85 ? -5.125 22.797 -8.43 1 95.19 85 ARG B N 1
ATOM 3756 C CA . ARG B 1 85 ? -5.914 23.328 -9.539 1 95.19 85 ARG B CA 1
ATOM 3757 C C . ARG B 1 85 ? -5.754 24.844 -9.648 1 95.19 85 ARG B C 1
ATOM 3759 O O . ARG B 1 85 ? -5.68 25.375 -10.758 1 95.19 85 ARG B O 1
ATOM 3766 N N . LEU B 1 86 ? -5.738 25.453 -8.523 1 97.12 86 LEU B N 1
ATOM 3767 C CA . LEU B 1 86 ? -5.539 26.891 -8.508 1 97.12 86 LEU B CA 1
ATOM 3768 C C . LEU B 1 86 ? -4.156 27.25 -9.047 1 97.12 86 LEU B C 1
ATOM 3770 O O . LEU B 1 86 ? -4.016 28.203 -9.812 1 97.12 86 LEU B O 1
ATOM 3774 N N . ASP B 1 87 ? -3.156 26.5 -8.617 1 97.5 87 ASP B N 1
ATOM 3775 C CA . ASP B 1 87 ? -1.799 26.719 -9.102 1 97.5 87 ASP B CA 1
ATOM 3776 C C . ASP B 1 87 ? -1.739 26.609 -10.625 1 97.5 87 ASP B C 1
ATOM 3778 O O . ASP B 1 87 ? -1.145 27.453 -11.289 1 97.5 87 ASP B O 1
ATOM 3782 N N . GLU B 1 88 ? -2.35 25.562 -11.156 1 95.94 88 GLU B N 1
ATOM 3783 C CA . GLU B 1 88 ? -2.363 25.344 -12.602 1 95.94 88 GLU B CA 1
ATOM 3784 C C . GLU B 1 88 ? -3.037 26.5 -13.328 1 95.94 88 GLU B C 1
ATOM 3786 O O . GLU B 1 88 ? -2.623 26.875 -14.43 1 95.94 88 GLU B O 1
ATOM 3791 N N . LYS B 1 89 ? -4 27 -12.68 1 95.19 89 LYS B N 1
ATOM 3792 C CA . LYS B 1 89 ? -4.773 28.094 -13.266 1 95.19 89 LYS B CA 1
ATOM 3793 C C . LYS B 1 89 ? -3.957 29.375 -13.305 1 95.19 89 LYS B C 1
ATOM 3795 O O . LYS B 1 89 ? -4.098 30.188 -14.227 1 95.19 89 LYS B O 1
ATOM 3800 N N . PHE B 1 90 ? -3.045 29.609 -12.367 1 97.12 90 PHE B N 1
ATOM 3801 C CA . PHE B 1 90 ? -2.514 30.953 -12.18 1 97.12 90 PHE B CA 1
ATOM 3802 C C . PHE B 1 90 ? -1.004 30.969 -12.383 1 97.12 90 PHE B C 1
ATOM 3804 O O . PHE B 1 90 ? -0.41 32.031 -12.562 1 97.12 90 PHE B O 1
ATOM 3811 N N . ARG B 1 91 ? -0.314 29.828 -12.383 1 95.81 91 ARG B N 1
ATOM 3812 C CA . ARG B 1 91 ? 1.14 29.75 -12.273 1 95.81 91 ARG B CA 1
ATOM 3813 C C . ARG B 1 91 ? 1.809 30.422 -13.477 1 95.81 91 ARG B C 1
ATOM 3815 O O . ARG B 1 91 ? 2.965 30.844 -13.391 1 95.81 91 ARG B O 1
ATOM 3822 N N . ILE B 1 92 ? 1.16 30.562 -14.641 1 95.75 92 ILE B N 1
ATOM 3823 C CA . ILE B 1 92 ? 1.75 31.141 -15.844 1 95.75 92 ILE B CA 1
ATOM 3824 C C . ILE B 1 92 ? 1.881 32.656 -15.688 1 95.75 92 ILE B C 1
ATOM 3826 O O . ILE B 1 92 ? 2.922 33.219 -16.016 1 95.75 92 ILE B O 1
ATOM 3830 N N . ASP B 1 93 ? 0.939 33.312 -15.07 1 95.88 93 ASP B N 1
ATOM 3831 C CA . ASP B 1 93 ? 0.854 34.75 -15.055 1 95.88 93 ASP B CA 1
ATOM 3832 C C . ASP B 1 93 ? 1.279 35.312 -13.703 1 95.88 93 ASP B C 1
ATOM 3834 O O . ASP B 1 93 ? 1.59 36.5 -13.586 1 95.88 93 ASP B O 1
ATOM 3838 N N . PHE B 1 94 ? 1.242 34.469 -12.719 1 97.69 94 PHE B N 1
ATOM 3839 C CA . PHE B 1 94 ? 1.505 34.938 -11.359 1 97.69 94 PHE B CA 1
ATOM 3840 C C . PHE B 1 94 ? 2.582 34.062 -10.703 1 97.69 94 PHE B C 1
ATOM 3842 O O . PHE B 1 94 ? 2.854 32.969 -11.148 1 97.69 94 PHE B O 1
ATOM 3849 N N . ASP B 1 95 ? 3.24 34.688 -9.703 1 97.81 95 ASP B N 1
ATOM 3850 C CA . ASP B 1 95 ? 4.012 33.875 -8.773 1 97.81 95 ASP B CA 1
ATOM 3851 C C . ASP B 1 95 ? 3.117 33.281 -7.688 1 97.81 95 ASP B C 1
ATOM 3853 O O . ASP B 1 95 ? 2.566 34 -6.863 1 97.81 95 ASP B O 1
ATOM 3857 N N . VAL B 1 96 ? 3.025 31.969 -7.691 1 98.31 96 VAL B N 1
ATOM 3858 C CA . VAL B 1 96 ? 2.096 31.297 -6.781 1 98.31 96 VAL B CA 1
ATOM 3859 C C . VAL B 1 96 ? 2.871 30.578 -5.684 1 98.31 96 VAL B C 1
ATOM 3861 O O . VAL B 1 96 ? 3.828 29.844 -5.969 1 98.31 96 VAL B O 1
ATOM 3864 N N . PHE B 1 97 ? 2.5 30.797 -4.438 1 98.19 97 PHE B N 1
ATOM 3865 C CA . PHE B 1 97 ? 3.137 30.172 -3.287 1 98.19 97 PHE B CA 1
ATOM 3866 C C . PHE B 1 97 ? 2.109 29.422 -2.439 1 98.19 97 PHE B C 1
ATOM 3868 O O . PHE B 1 97 ? 0.981 29.891 -2.273 1 98.19 97 PHE B O 1
ATOM 3875 N N . PHE B 1 98 ? 2.547 28.25 -1.945 1 98.62 98 PHE B N 1
ATOM 3876 C CA . PHE B 1 98 ? 1.686 27.469 -1.068 1 98.62 98 PHE B CA 1
ATOM 3877 C C . PHE B 1 98 ? 2.08 27.672 0.391 1 98.62 98 PHE B C 1
ATOM 3879 O O . PHE B 1 98 ? 3.27 27.719 0.715 1 98.62 98 PHE B O 1
ATOM 3886 N N . THR B 1 99 ? 1.128 27.797 1.265 1 98.25 99 THR B N 1
ATOM 3887 C CA . THR B 1 99 ? 1.305 27.781 2.713 1 98.25 99 THR B CA 1
ATOM 3888 C C . THR B 1 99 ? 0.48 26.656 3.348 1 98.25 99 THR B C 1
ATOM 3890 O O . THR B 1 99 ? -0.738 26.609 3.164 1 98.25 99 THR B O 1
ATOM 3893 N N . CYS B 1 100 ? 1.132 25.859 4.18 1 98.06 100 CYS B N 1
ATOM 3894 C CA . CYS B 1 100 ? 0.528 24.656 4.73 1 98.06 100 CYS B CA 1
ATOM 3895 C C . CYS B 1 100 ? -0.576 25 5.723 1 98.06 100 CYS B C 1
ATOM 3897 O O . CYS B 1 100 ? -0.575 26.094 6.305 1 98.06 100 CYS B O 1
ATOM 3899 N N . GLY B 1 101 ? -1.477 24.109 5.859 1 98 101 GLY B N 1
ATOM 3900 C CA . GLY B 1 101 ? -2.482 24.094 6.91 1 98 101 GLY B CA 1
ATOM 3901 C C . GLY B 1 101 ? -2.66 22.734 7.547 1 98 101 GLY B C 1
ATOM 3902 O O . GLY B 1 101 ? -1.948 21.781 7.207 1 98 101 GLY B O 1
ATOM 3903 N N . ILE B 1 102 ? -3.582 22.656 8.5 1 98.31 102 ILE B N 1
ATOM 3904 C CA . ILE B 1 102 ? -3.879 21.422 9.211 1 98.31 102 ILE B CA 1
ATOM 3905 C C . ILE B 1 102 ? -5.031 20.688 8.523 1 98.31 102 ILE B C 1
ATOM 3907 O O . ILE B 1 102 ? -6.117 21.25 8.359 1 98.31 102 ILE B O 1
ATOM 3911 N N . SER B 1 103 ? -4.781 19.453 8.102 1 97.94 103 SER B N 1
ATOM 3912 C CA . SER B 1 103 ? -5.84 18.688 7.457 1 97.94 103 SER B CA 1
ATOM 3913 C C . SER B 1 103 ? -6.82 18.125 8.484 1 97.94 103 SER B C 1
ATOM 3915 O O . SER B 1 103 ? -6.512 18.078 9.68 1 97.94 103 SER B O 1
ATOM 3917 N N . SER B 1 104 ? -7.988 17.75 7.961 1 97.81 104 SER B N 1
ATOM 3918 C CA . SER B 1 104 ? -8.969 17.109 8.836 1 97.81 104 SER B CA 1
ATOM 3919 C C . SER B 1 104 ? -8.438 15.789 9.383 1 97.81 104 SER B C 1
ATOM 3921 O O . SER B 1 104 ? -8.75 15.414 10.516 1 97.81 104 SER B O 1
ATOM 3923 N N . LEU B 1 105 ? -7.641 15.07 8.617 1 98.44 105 LEU B N 1
ATOM 3924 C CA . LEU B 1 105 ? -7.012 13.844 9.086 1 98.44 105 LEU B CA 1
ATOM 3925 C C . LEU B 1 105 ? -6.133 14.117 10.305 1 98.44 105 LEU B C 1
ATOM 3927 O O . LEU B 1 105 ? -6.27 13.453 11.336 1 98.44 105 LEU B O 1
ATOM 3931 N N . GLN B 1 106 ? -5.285 15.125 10.188 1 98.38 106 GLN B N 1
ATOM 3932 C CA . GLN B 1 106 ? -4.383 15.484 11.281 1 98.38 106 GLN B CA 1
ATOM 3933 C C . GLN B 1 106 ? -5.16 15.852 12.539 1 98.38 106 GLN B C 1
ATOM 3935 O O . GLN B 1 106 ? -4.859 15.359 13.625 1 98.38 106 GLN B O 1
ATOM 3940 N N . TYR B 1 107 ? -6.113 16.719 12.312 1 98.62 107 TYR B N 1
ATOM 3941 C CA . TYR B 1 107 ? -6.879 17.234 13.438 1 98.62 107 TYR B CA 1
ATOM 3942 C C . TYR B 1 107 ? -7.59 16.125 14.188 1 98.62 107 TYR B C 1
ATOM 3944 O O . TYR B 1 107 ? -7.449 15.984 15.398 1 98.62 107 TYR B O 1
ATOM 3952 N N . LEU B 1 108 ? -8.289 15.305 13.414 1 98.75 108 LEU B N 1
ATOM 3953 C CA . LEU B 1 108 ? -9.039 14.219 14.031 1 98.75 108 LEU B CA 1
ATOM 3954 C C . LEU B 1 108 ? -8.109 13.266 14.766 1 98.75 108 LEU B C 1
ATOM 3956 O O . LEU B 1 108 ? -8.375 12.891 15.914 1 98.75 108 LEU B O 1
ATOM 3960 N N . CYS B 1 109 ? -7.004 12.875 14.188 1 98.56 109 CYS B N 1
ATOM 3961 C CA . CYS B 1 109 ? -6.059 11.945 14.797 1 98.56 109 CYS B CA 1
ATOM 3962 C C . CYS B 1 109 ? -5.461 12.531 16.062 1 98.56 109 CYS B C 1
ATOM 3964 O O . CYS B 1 109 ? -5.195 11.805 17.031 1 98.56 109 CYS B O 1
ATOM 3966 N N . SER B 1 110 ? -5.234 13.836 16.078 1 98.31 110 SER B N 1
ATOM 3967 C CA . SER B 1 110 ? -4.703 14.461 17.281 1 98.31 110 SER B CA 1
ATOM 3968 C C . SER B 1 110 ? -5.695 14.352 18.438 1 98.31 110 SER B C 1
ATOM 3970 O O . SER B 1 110 ? -5.297 14.133 19.594 1 98.31 110 SER B O 1
ATOM 3972 N N . LYS B 1 111 ? -6.969 14.477 18.141 1 98 111 LYS B N 1
ATOM 3973 C CA . LYS B 1 111 ? -8.008 14.445 19.172 1 98 111 LYS B CA 1
ATOM 3974 C C . LYS B 1 111 ? -8.125 13.055 19.781 1 98 111 LYS B C 1
ATOM 3976 O O . LYS B 1 111 ? -8.406 12.914 20.984 1 98 111 LYS B O 1
ATOM 3981 N N . ILE B 1 112 ? -7.855 12.07 18.984 1 97.5 112 ILE B N 1
ATOM 3982 C CA . ILE B 1 112 ? -7.992 10.719 19.5 1 97.5 112 ILE B CA 1
ATOM 3983 C C . ILE B 1 112 ? -6.609 10.117 19.734 1 97.5 112 ILE B C 1
ATOM 3985 O O . ILE B 1 112 ? -6.48 8.914 20 1 97.5 112 ILE B O 1
ATOM 3989 N N . LYS B 1 113 ? -5.547 10.898 19.578 1 97.5 113 LYS B N 1
ATOM 3990 C CA . LYS B 1 113 ? -4.16 10.562 19.875 1 97.5 113 LYS B CA 1
ATOM 3991 C C . LYS B 1 113 ? -3.703 9.352 19.062 1 97.5 113 LYS B C 1
ATOM 3993 O O . LYS B 1 113 ? -3.113 8.414 19.609 1 97.5 113 LYS B O 1
ATOM 3998 N N . LEU B 1 114 ? -3.982 9.383 17.781 1 97.44 114 LEU B N 1
ATOM 3999 C CA . LEU B 1 114 ? -3.588 8.352 16.828 1 97.44 114 LEU B CA 1
ATOM 4000 C C . LEU B 1 114 ? -2.512 8.867 15.875 1 97.44 114 LEU B C 1
ATOM 4002 O O . LEU B 1 114 ? -2.623 9.977 15.352 1 97.44 114 LEU B O 1
ATOM 4006 N N . SER B 1 115 ? -1.396 8.102 15.734 1 97.25 115 SER B N 1
ATOM 4007 C CA . SER B 1 115 ? -0.447 8.398 14.664 1 97.25 115 SER B CA 1
ATOM 4008 C C . SER B 1 115 ? -1.039 8.078 13.297 1 97.25 115 SER B C 1
ATOM 4010 O O . SER B 1 115 ? -1.75 7.078 13.141 1 97.25 115 SER B O 1
ATOM 4012 N N . TYR B 1 116 ? -0.722 8.898 12.289 1 97.31 116 TYR B N 1
ATOM 4013 C CA . TYR B 1 116 ? -1.474 8.711 11.055 1 97.31 116 TYR B CA 1
ATOM 4014 C C . TYR B 1 116 ? -0.541 8.398 9.891 1 97.31 116 TYR B C 1
ATOM 4016 O O . TYR B 1 116 ? -0.957 8.43 8.727 1 97.31 116 TYR B O 1
ATOM 4024 N N . GLU B 1 117 ? 0.764 8.086 10.102 1 93.62 117 GLU B N 1
ATOM 4025 C CA . GLU B 1 117 ? 1.71 7.852 9.016 1 93.62 117 GLU B CA 1
ATOM 4026 C C . GLU B 1 117 ? 1.306 6.633 8.188 1 93.62 117 GLU B C 1
ATOM 4028 O O . GLU B 1 117 ? 1.643 6.539 7.008 1 93.62 117 GLU B O 1
ATOM 4033 N N . ASP B 1 118 ? 0.514 5.668 8.758 1 92.94 118 ASP B N 1
ATOM 4034 C CA . ASP B 1 118 ? 0.14 4.445 8.047 1 92.94 118 ASP B CA 1
ATOM 4035 C C . ASP B 1 118 ? -1.359 4.418 7.762 1 92.94 118 ASP B C 1
ATOM 4037 O O . ASP B 1 118 ? -1.904 3.375 7.391 1 92.94 118 ASP B O 1
ATOM 4041 N N . VAL B 1 119 ? -2.053 5.547 7.969 1 97.56 119 VAL B N 1
ATOM 4042 C CA . VAL B 1 119 ? -3.488 5.613 7.711 1 97.56 119 VAL B CA 1
ATOM 4043 C C . VAL B 1 119 ? -3.742 5.727 6.211 1 97.56 119 VAL B C 1
ATOM 4045 O O . VAL B 1 119 ? -3.119 6.543 5.527 1 97.56 119 VAL B O 1
ATOM 4048 N N . ARG B 1 120 ? -4.602 4.852 5.684 1 96.56 120 ARG B N 1
ATOM 4049 C CA . ARG B 1 120 ? -5.039 4.965 4.293 1 96.56 120 ARG B CA 1
ATOM 4050 C C . ARG B 1 120 ? -6.078 6.07 4.137 1 96.56 120 ARG B C 1
ATOM 4052 O O . ARG B 1 120 ? -7.129 6.039 4.781 1 96.56 120 ARG B O 1
ATOM 4059 N N . ALA B 1 121 ? -5.758 7.051 3.301 1 96.19 121 ALA B N 1
ATOM 4060 C CA . ALA B 1 121 ? -6.691 8.148 3.072 1 96.19 121 ALA B CA 1
ATOM 4061 C C . ALA B 1 121 ? -7.457 7.961 1.765 1 96.19 121 ALA B C 1
ATOM 4063 O O . ALA B 1 121 ? -6.863 7.652 0.729 1 96.19 121 ALA B O 1
ATOM 4064 N N . VAL B 1 122 ? -8.773 8.07 1.836 1 94.75 122 VAL B N 1
ATOM 4065 C CA . VAL B 1 122 ? -9.656 7.938 0.682 1 94.75 122 VAL B CA 1
ATOM 4066 C C . VAL B 1 122 ? -10.57 9.156 0.584 1 94.75 122 VAL B C 1
ATOM 4068 O O . VAL B 1 122 ? -11.078 9.641 1.596 1 94.75 122 VAL B O 1
ATOM 4071 N N . SER B 1 123 ? -10.68 9.734 -0.568 1 91.88 123 SER B N 1
ATOM 4072 C CA . SER B 1 123 ? -11.633 10.82 -0.781 1 91.88 123 SER B CA 1
ATOM 4073 C C . SER B 1 123 ? -12.836 10.359 -1.599 1 91.88 123 SER B C 1
ATOM 4075 O O . SER B 1 123 ? -12.672 9.836 -2.703 1 91.88 123 SER B O 1
ATOM 4077 N N . LEU B 1 124 ? -13.969 10.375 -1.034 1 86 124 LEU B N 1
ATOM 4078 C CA . LEU B 1 124 ? -15.195 10.055 -1.751 1 86 124 LEU B CA 1
ATOM 4079 C C . LEU B 1 124 ? -15.938 11.32 -2.152 1 86 124 LEU B C 1
ATOM 4081 O O . LEU B 1 124 ? -17.078 11.258 -2.631 1 86 124 LEU B O 1
ATOM 4085 N N . HIS B 1 125 ? -15.188 12.328 -1.879 1 72.06 125 HIS B N 1
ATOM 4086 C CA . HIS B 1 125 ? -15.773 13.602 -2.268 1 72.06 125 HIS B CA 1
ATOM 4087 C C . HIS B 1 125 ? -15.891 13.719 -3.783 1 72.06 125 HIS B C 1
ATOM 4089 O O . HIS B 1 125 ? -14.883 13.875 -4.48 1 72.06 125 HIS B O 1
ATOM 4095 N N . GLY B 1 126 ? -17.062 13.508 -4.312 1 58.03 126 GLY B N 1
ATOM 4096 C CA . GLY B 1 126 ? -17.328 13.617 -5.738 1 58.03 126 GLY B CA 1
ATOM 4097 C C . GLY B 1 126 ? -16.953 12.367 -6.512 1 58.03 126 GLY B C 1
ATOM 4098 O O . GLY B 1 126 ? -17.031 12.344 -7.742 1 58.03 126 GLY B O 1
ATOM 4099 N N . ARG B 1 127 ? -16.469 11.367 -5.824 1 61.34 127 ARG B N 1
ATOM 4100 C CA . ARG B 1 127 ? -15.992 10.18 -6.543 1 61.34 127 ARG B CA 1
ATOM 4101 C C . ARG B 1 127 ? -16.703 8.922 -6.039 1 61.34 127 ARG B C 1
ATOM 4103 O O . ARG B 1 127 ? -17.156 8.883 -4.898 1 61.34 127 ARG B O 1
ATOM 4110 N N . GLU B 1 128 ? -16.922 8.102 -7.117 1 59.69 128 GLU B N 1
ATOM 4111 C CA . GLU B 1 128 ? -17.359 6.762 -6.727 1 59.69 128 GLU B CA 1
ATOM 4112 C C . GLU B 1 128 ? -16.188 5.91 -6.25 1 59.69 128 GLU B C 1
ATOM 4114 O O . GLU B 1 128 ? -15.07 6.031 -6.77 1 59.69 128 GLU B O 1
ATOM 4119 N N . GLY B 1 129 ? -16.016 5.625 -4.883 1 65.62 129 GLY B N 1
ATOM 4120 C CA . GLY B 1 129 ? -14.922 4.785 -4.434 1 65.62 129 GLY B CA 1
ATOM 4121 C C . GLY B 1 129 ? -15.375 3.57 -3.648 1 65.62 129 GLY B C 1
ATOM 4122 O O . GLY B 1 129 ? -16.516 3.518 -3.186 1 65.62 129 GLY B O 1
ATOM 4123 N N . ASN B 1 130 ? -14.625 2.527 -3.844 1 79.75 130 ASN B N 1
ATOM 4124 C CA . ASN B 1 130 ? -14.891 1.302 -3.1 1 79.75 130 ASN B CA 1
ATOM 4125 C C . ASN B 1 130 ? -14.258 1.339 -1.712 1 79.75 130 ASN B C 1
ATOM 4127 O O . ASN B 1 130 ? -13.039 1.254 -1.581 1 79.75 130 ASN B O 1
ATOM 4131 N N . LEU B 1 131 ? -15.055 1.531 -0.639 1 91.75 131 LEU B N 1
ATOM 4132 C CA . LEU B 1 131 ? -14.609 1.701 0.741 1 91.75 131 LEU B CA 1
ATOM 4133 C C . LEU B 1 131 ? -14.406 0.35 1.417 1 91.75 131 LEU B C 1
ATOM 4135 O O . LEU B 1 131 ? -13.445 0.164 2.162 1 91.75 131 LEU B O 1
ATOM 4139 N N . PRO B 1 132 ? -15.141 -0.704 1.003 1 93.31 132 PRO B N 1
ATOM 4140 C CA . PRO B 1 132 ? -14.984 -1.983 1.696 1 93.31 132 PRO B CA 1
ATOM 4141 C C . PRO B 1 132 ? -13.578 -2.566 1.538 1 93.31 132 PRO B C 1
ATOM 4143 O O . PRO B 1 132 ? -13.008 -3.078 2.504 1 93.31 132 PRO B O 1
ATOM 4146 N N . GLY B 1 133 ? -13.047 -2.457 0.353 1 94.81 133 GLY B N 1
ATOM 4147 C CA . GLY B 1 133 ? -11.695 -2.939 0.142 1 94.81 133 GLY B CA 1
ATOM 4148 C C . GLY B 1 133 ? -10.664 -2.207 0.978 1 94.81 133 GLY B C 1
ATOM 4149 O O . GLY B 1 133 ? -9.805 -2.832 1.602 1 94.81 133 GLY B O 1
ATOM 4150 N N . SER B 1 134 ? -10.75 -0.852 1.046 1 95.31 134 SER B N 1
ATOM 4151 C CA . SER B 1 134 ? -9.828 -0.057 1.851 1 95.31 134 SER B CA 1
ATOM 4152 C C . SER B 1 134 ? -9.914 -0.43 3.326 1 95.31 134 SER B C 1
ATOM 4154 O O . SER B 1 134 ? -8.898 -0.5 4.02 1 95.31 134 SER B O 1
ATOM 4156 N N . ILE B 1 135 ? -11.094 -0.714 3.789 1 96.88 135 ILE B N 1
ATOM 4157 C CA . ILE B 1 135 ? -11.305 -1.058 5.191 1 96.88 135 ILE B CA 1
ATOM 4158 C C . ILE B 1 135 ? -10.797 -2.471 5.457 1 96.88 135 ILE B C 1
ATOM 4160 O O . ILE B 1 135 ? -10.172 -2.727 6.488 1 96.88 135 ILE B O 1
ATOM 4164 N N . ALA B 1 136 ? -10.953 -3.373 4.531 1 96.75 136 ALA B N 1
ATOM 4165 C CA . ALA B 1 136 ? -10.609 -4.781 4.715 1 96.75 136 ALA B CA 1
ATOM 4166 C C . ALA B 1 136 ? -9.102 -4.957 4.879 1 96.75 136 ALA B C 1
ATOM 4168 O O . ALA B 1 136 ? -8.648 -5.793 5.66 1 96.75 136 ALA B O 1
ATOM 4169 N N . TYR B 1 137 ? -8.367 -4.133 4.168 1 97 137 TYR B N 1
ATOM 4170 C CA . TYR B 1 137 ? -6.961 -4.473 3.994 1 97 137 TYR B CA 1
ATOM 4171 C C . TYR B 1 137 ? -6.062 -3.426 4.645 1 97 137 TYR B C 1
ATOM 4173 O O . TYR B 1 137 ? -4.848 -3.422 4.426 1 97 137 TYR B O 1
ATOM 4181 N N . ASN B 1 138 ? -6.629 -2.49 5.391 1 96.94 138 ASN B N 1
ATOM 4182 C CA . ASN B 1 138 ? -5.879 -1.511 6.168 1 96.94 138 ASN B CA 1
ATOM 4183 C C . ASN B 1 138 ? -6.406 -1.412 7.598 1 96.94 138 ASN B C 1
ATOM 4185 O O . ASN B 1 138 ? -7.617 -1.438 7.824 1 96.94 138 ASN B O 1
ATOM 4189 N N . ARG B 1 139 ? -5.488 -1.3 8.555 1 97.75 139 ARG B N 1
ATOM 4190 C CA . ARG B 1 139 ? -5.883 -1.174 9.953 1 97.75 139 ARG B CA 1
ATOM 4191 C C . ARG B 1 139 ? -6.719 0.083 10.172 1 97.75 139 ARG B C 1
ATOM 4193 O O . ARG B 1 139 ? -7.734 0.044 10.867 1 97.75 139 ARG B O 1
ATOM 4200 N N . TYR B 1 140 ? -6.285 1.184 9.547 1 98.25 140 TYR B N 1
ATOM 4201 C CA . TYR B 1 140 ? -6.988 2.457 9.648 1 98.25 140 TYR B CA 1
ATOM 4202 C C . TYR B 1 140 ? -7.273 3.035 8.266 1 98.25 140 TYR B C 1
ATOM 4204 O O . TYR B 1 140 ? -6.395 3.053 7.402 1 98.25 140 TYR B O 1
ATOM 4212 N N . THR B 1 141 ? -8.516 3.422 8.008 1 97.62 141 THR B N 1
ATOM 4213 C CA . THR B 1 141 ? -8.938 4.078 6.777 1 97.62 141 THR B CA 1
ATOM 4214 C C . THR B 1 141 ? -9.656 5.391 7.082 1 97.62 141 THR B C 1
ATOM 4216 O O . THR B 1 141 ? -10.688 5.398 7.766 1 97.62 141 THR B O 1
ATOM 4219 N N . PHE B 1 142 ? -9.062 6.48 6.613 1 98.25 142 PHE B N 1
ATOM 4220 C CA . PHE B 1 142 ? -9.672 7.801 6.73 1 98.25 142 PHE B CA 1
ATOM 4221 C C . PHE B 1 142 ? -10.438 8.156 5.461 1 98.25 142 PHE B C 1
ATOM 4223 O O . PHE B 1 142 ? -9.93 7.977 4.355 1 98.25 142 PHE B O 1
ATOM 4230 N N . VAL B 1 143 ? -11.656 8.734 5.652 1 97 143 VAL B N 1
ATOM 4231 C CA . VAL B 1 143 ? -12.5 9.008 4.5 1 97 143 VAL B CA 1
ATOM 4232 C C . VAL B 1 143 ? -12.969 10.461 4.535 1 97 143 VAL B C 1
ATOM 4234 O O . VAL B 1 143 ? -13.602 10.891 5.504 1 97 143 VAL B O 1
ATOM 4237 N N . LEU B 1 144 ? -12.555 11.227 3.508 1 95.44 144 LEU B N 1
ATOM 4238 C CA . LEU B 1 144 ? -13.195 12.508 3.254 1 95.44 144 LEU B CA 1
ATOM 4239 C C . LEU B 1 144 ? -14.547 12.32 2.57 1 95.44 144 LEU B C 1
ATOM 4241 O O . LEU B 1 144 ? -14.617 11.789 1.462 1 95.44 144 LEU B O 1
ATOM 4245 N N . THR B 1 145 ? -15.594 12.766 3.24 1 93.12 145 THR B N 1
ATOM 4246 C CA . THR B 1 145 ? -16.938 12.586 2.717 1 93.12 145 THR B CA 1
ATOM 4247 C C . THR B 1 145 ? -17.422 13.844 2.006 1 93.12 145 THR B C 1
ATOM 4249 O O . THR B 1 145 ? -16.766 14.883 2.057 1 93.12 145 THR B O 1
ATOM 4252 N N . GLY B 1 146 ? -18.547 13.727 1.212 1 85.69 146 GLY B N 1
ATOM 4253 C CA . GLY B 1 146 ? -19.109 14.906 0.576 1 85.69 146 GLY B CA 1
ATOM 4254 C C . GLY B 1 146 ? -20.172 14.578 -0.457 1 85.69 146 GLY B C 1
ATOM 4255 O O . GLY B 1 146 ? -20.219 13.461 -0.979 1 85.69 146 GLY B O 1
ATOM 4256 N N . GLY B 1 147 ? -20.938 15.516 -0.654 1 81.75 147 GLY B N 1
ATOM 4257 C CA . GLY B 1 147 ? -21.969 15.359 -1.663 1 81.75 147 GLY B CA 1
ATOM 4258 C C . GLY B 1 147 ? -22.891 14.18 -1.404 1 81.75 147 GLY B C 1
ATOM 4259 O O . GLY B 1 147 ? -23.453 14.047 -0.311 1 81.75 147 GLY B O 1
ATOM 4260 N N . ALA B 1 148 ? -23 13.344 -2.426 1 79.06 148 ALA B N 1
ATOM 4261 C CA . ALA B 1 148 ? -23.859 12.164 -2.34 1 79.06 148 ALA B CA 1
ATOM 4262 C C . ALA B 1 148 ? -23.266 11.125 -1.393 1 79.06 148 ALA B C 1
ATOM 4264 O O . ALA B 1 148 ? -23.984 10.273 -0.865 1 79.06 148 ALA B O 1
ATOM 4265 N N . ASN B 1 149 ? -22.031 11.281 -1.108 1 86.69 149 ASN B N 1
ATOM 4266 C CA . ASN B 1 149 ? -21.344 10.359 -0.211 1 86.69 149 ASN B CA 1
ATOM 4267 C C . ASN B 1 149 ? -21.078 11 1.149 1 86.69 149 ASN B C 1
ATOM 4269 O O . ASN B 1 149 ? -19.922 11.125 1.565 1 86.69 149 ASN B O 1
ATOM 4273 N N . ASN B 1 150 ? -22.172 11.32 1.774 1 90.06 150 ASN B N 1
ATOM 4274 C CA . ASN B 1 150 ? -22.031 11.875 3.115 1 90.06 150 ASN B CA 1
ATOM 4275 C C . ASN B 1 150 ? -21.875 10.773 4.164 1 90.06 150 ASN B C 1
ATOM 4277 O O . ASN B 1 150 ? -22.109 9.602 3.877 1 90.06 150 ASN B O 1
ATOM 4281 N N . ALA B 1 151 ? -21.547 11.172 5.352 1 94.56 151 ALA B N 1
ATOM 4282 C CA . ALA B 1 151 ? -21.203 10.234 6.414 1 94.56 151 ALA B CA 1
ATOM 4283 C C . ALA B 1 151 ? -22.375 9.305 6.723 1 94.56 151 ALA B C 1
ATOM 4285 O O . ALA B 1 151 ? -22.188 8.094 6.848 1 94.56 151 ALA B O 1
ATOM 4286 N N . SER B 1 152 ? -23.547 9.844 6.762 1 93.25 152 SER B N 1
ATOM 4287 C CA . SER B 1 152 ? -24.734 9.055 7.098 1 93.25 152 SER B CA 1
ATOM 4288 C C . SER B 1 152 ? -25 7.98 6.047 1 93.25 152 SER B C 1
ATOM 4290 O O . SER B 1 152 ? -25.234 6.82 6.383 1 93.25 152 SER B O 1
ATOM 4292 N N . LYS B 1 153 ? -24.938 8.383 4.82 1 92 153 LYS B N 1
ATOM 4293 C CA . LYS B 1 153 ? -25.172 7.441 3.725 1 92 153 LYS B CA 1
ATOM 4294 C C . LYS B 1 153 ? -24.109 6.344 3.721 1 92 153 LYS B C 1
ATOM 4296 O O . LYS B 1 153 ? -24.438 5.164 3.562 1 92 153 LYS B O 1
ATOM 4301 N N . ILE B 1 154 ? -22.875 6.707 3.916 1 93.94 154 ILE B N 1
ATOM 4302 C CA . ILE B 1 154 ? -21.766 5.762 3.906 1 93.94 154 ILE B CA 1
ATOM 4303 C C . ILE B 1 154 ? -21.969 4.73 5.016 1 93.94 154 ILE B C 1
ATOM 4305 O O . ILE B 1 154 ? -21.844 3.525 4.785 1 93.94 154 ILE B O 1
ATOM 4309 N N . LEU B 1 155 ? -22.281 5.191 6.195 1 95.94 155 LEU B N 1
ATOM 4310 C CA . LEU B 1 155 ? -22.453 4.305 7.344 1 95.94 155 LEU B CA 1
ATOM 4311 C C . LEU B 1 155 ? -23.641 3.371 7.137 1 95.94 155 LEU B C 1
ATOM 4313 O O . LEU B 1 155 ? -23.562 2.182 7.449 1 95.94 155 LEU B O 1
ATOM 4317 N N . LYS B 1 156 ? -24.688 3.881 6.602 1 94.38 156 LYS B N 1
ATOM 4318 C CA . LYS B 1 156 ? -25.844 3.049 6.32 1 94.38 156 LYS B CA 1
ATOM 4319 C C . LYS B 1 156 ? -25.516 1.981 5.277 1 94.38 156 LYS B C 1
ATOM 4321 O O . LYS B 1 156 ? -25.906 0.82 5.434 1 94.38 156 LYS B O 1
ATOM 4326 N N . ASP B 1 157 ? -24.812 2.432 4.266 1 90.81 157 ASP B N 1
ATOM 4327 C CA . ASP B 1 157 ? -24.422 1.497 3.217 1 90.81 157 ASP B CA 1
ATOM 4328 C C . ASP B 1 157 ? -23.547 0.384 3.777 1 90.81 157 ASP B C 1
ATOM 4330 O O . ASP B 1 157 ? -23.719 -0.789 3.441 1 90.81 157 ASP B O 1
ATOM 4334 N N . LEU B 1 158 ? -22.625 0.73 4.625 1 93 158 LEU B N 1
ATOM 4335 C CA . LEU B 1 158 ? -21.734 -0.251 5.219 1 93 158 LEU B CA 1
ATOM 4336 C C . LEU B 1 158 ? -22.5 -1.206 6.133 1 93 158 LEU B C 1
ATOM 4338 O O . LEU B 1 158 ? -22.234 -2.41 6.141 1 93 158 LEU B O 1
ATOM 4342 N N . LYS B 1 159 ? -23.391 -0.67 6.879 1 93.25 159 LYS B N 1
ATOM 4343 C CA . LYS B 1 159 ? -24.25 -1.493 7.734 1 93.25 159 LYS B CA 1
ATOM 4344 C C . LYS B 1 159 ? -25.031 -2.514 6.914 1 93.25 159 LYS B C 1
ATOM 4346 O O . LYS B 1 159 ? -25.031 -3.705 7.234 1 93.25 159 LYS B O 1
ATOM 4351 N N . GLN B 1 160 ? -25.547 -2.061 5.859 1 88.31 160 GLN B N 1
ATOM 4352 C CA . GLN B 1 160 ? -26.375 -2.902 5 1 88.31 160 GLN B CA 1
ATOM 4353 C C . GLN B 1 160 ? -25.531 -3.98 4.32 1 88.31 160 GLN B C 1
ATOM 4355 O O . GLN B 1 160 ? -26.047 -5.055 3.99 1 88.31 160 GLN B O 1
ATOM 4360 N N . ASN B 1 161 ? -24.266 -3.701 4.25 1 83.19 161 ASN B N 1
ATOM 4361 C CA . ASN B 1 161 ? -23.391 -4.645 3.553 1 83.19 161 ASN B CA 1
ATOM 4362 C C . ASN B 1 161 ? -22.625 -5.523 4.531 1 83.19 161 ASN B C 1
ATOM 4364 O O . ASN B 1 161 ? -21.578 -6.07 4.184 1 83.19 161 ASN B O 1
ATOM 4368 N N . GLY B 1 162 ? -23.062 -5.562 5.738 1 84.19 162 GLY B N 1
ATOM 4369 C CA . GLY B 1 162 ? -22.562 -6.535 6.695 1 84.19 162 GLY B CA 1
ATOM 4370 C C . GLY B 1 162 ? -21.328 -6.055 7.438 1 84.19 162 GLY B C 1
ATOM 4371 O O . GLY B 1 162 ? -20.594 -6.855 8.016 1 84.19 162 GLY B O 1
ATOM 4372 N N . LEU B 1 163 ? -21.062 -4.789 7.418 1 90.69 163 LEU B N 1
ATOM 4373 C CA . LEU B 1 163 ? -19.891 -4.266 8.102 1 90.69 163 LEU B CA 1
ATOM 4374 C C . LEU B 1 163 ? -20.281 -3.527 9.375 1 90.69 163 LEU B C 1
ATOM 4376 O O . LEU B 1 163 ? -19.656 -2.539 9.75 1 90.69 163 LEU B O 1
ATOM 4380 N N . SER B 1 164 ? -21.297 -3.928 10.023 1 93.06 164 SER B N 1
ATOM 4381 C CA . SER B 1 164 ? -21.906 -3.275 11.18 1 93.06 164 SER B CA 1
ATOM 4382 C C . SER B 1 164 ? -20.938 -3.225 12.352 1 93.06 164 SER B C 1
ATOM 4384 O O . SER B 1 164 ? -20.938 -2.256 13.117 1 93.06 164 SER B O 1
ATOM 4386 N N . GLY B 1 165 ? -20.094 -4.168 12.445 1 94.94 165 GLY B N 1
ATOM 4387 C CA . GLY B 1 165 ? -19.266 -4.309 13.633 1 94.94 165 GLY B CA 1
ATOM 4388 C C . GLY B 1 165 ? -17.953 -3.531 13.547 1 94.94 165 GLY B C 1
ATOM 4389 O O . GLY B 1 165 ? -17.219 -3.455 14.531 1 94.94 165 GLY B O 1
ATOM 4390 N N . ILE B 1 166 ? -17.672 -2.893 12.43 1 96.69 166 ILE B N 1
ATOM 4391 C CA . ILE B 1 166 ? -16.438 -2.145 12.242 1 96.69 166 ILE B CA 1
ATOM 4392 C C . ILE B 1 166 ? -16.438 -0.899 13.125 1 96.69 166 ILE B C 1
ATOM 4394 O O . ILE B 1 166 ? -17.453 -0.185 13.188 1 96.69 166 ILE B O 1
ATOM 4398 N N . LYS B 1 167 ? -15.359 -0.666 13.836 1 98.25 167 LYS B N 1
ATOM 4399 C CA . LYS B 1 167 ? -15.227 0.554 14.625 1 98.25 167 LYS B CA 1
ATOM 4400 C C . LYS B 1 167 ? -15.023 1.771 13.727 1 98.25 167 LYS B C 1
ATOM 4402 O O . LYS B 1 167 ? -14.336 1.692 12.703 1 98.25 167 LYS B O 1
ATOM 4407 N N . VAL B 1 168 ? -15.633 2.818 14.133 1 98.44 168 VAL B N 1
ATOM 4408 C CA . VAL B 1 168 ? -15.531 4.031 13.328 1 98.44 168 VAL B CA 1
ATOM 4409 C C . VAL B 1 168 ? -15.594 5.258 14.234 1 98.44 168 VAL B C 1
ATOM 4411 O O . VAL B 1 168 ? -16.312 5.262 15.242 1 98.44 168 VAL B O 1
ATOM 4414 N N . THR B 1 169 ? -14.773 6.254 13.938 1 98.75 169 THR B N 1
ATOM 4415 C CA . THR B 1 169 ? -14.82 7.586 14.539 1 98.75 169 THR B CA 1
ATOM 4416 C C . THR B 1 169 ? -15.32 8.617 13.523 1 98.75 169 THR B C 1
ATOM 4418 O O . THR B 1 169 ? -14.781 8.727 12.422 1 98.75 169 THR B O 1
ATOM 4421 N N . ALA B 1 170 ? -16.406 9.266 13.867 1 98.62 170 ALA B N 1
ATOM 4422 C CA . ALA B 1 170 ? -16.938 10.344 13.039 1 98.62 170 ALA B CA 1
ATOM 4423 C C . ALA B 1 170 ? -16.562 11.711 13.617 1 98.62 170 ALA B C 1
ATOM 4425 O O . ALA B 1 170 ? -16.812 11.992 14.789 1 98.62 170 ALA B O 1
ATOM 4426 N N . GLY B 1 171 ? -15.82 12.508 12.859 1 98.56 171 GLY B N 1
ATOM 4427 C CA . GLY B 1 171 ? -15.484 13.875 13.227 1 98.56 171 GLY B CA 1
ATOM 4428 C C . GLY B 1 171 ? -16.312 14.906 12.484 1 98.56 171 GLY B C 1
ATOM 4429 O O . GLY B 1 171 ? -16.078 15.18 11.305 1 98.56 171 GLY B O 1
ATOM 4430 N N . GLU B 1 172 ? -17.266 15.539 13.203 1 97.5 172 GLU B N 1
ATOM 4431 C CA . GLU B 1 172 ? -18.203 16.516 12.648 1 97.5 172 GLU B CA 1
ATOM 4432 C C . GLU B 1 172 ? -17.797 17.938 13.016 1 97.5 172 GLU B C 1
ATOM 4434 O O . GLU B 1 172 ? -17.5 18.234 14.18 1 97.5 172 GLU B O 1
ATOM 4439 N N . LEU B 1 173 ? -17.797 18.828 12 1 96.94 173 LEU B N 1
ATOM 4440 C CA . LEU B 1 173 ? -17.531 20.25 12.211 1 96.94 173 LEU B CA 1
ATOM 4441 C C . LEU B 1 173 ? -16.25 20.438 13.023 1 96.94 173 LEU B C 1
ATOM 4443 O O . LEU B 1 173 ? -16.266 21.141 14.031 1 96.94 173 LEU B O 1
ATOM 4447 N N . LEU B 1 174 ? -15.195 19.766 12.547 1 97.81 174 LEU B N 1
ATOM 4448 C CA . LEU B 1 174 ? -13.93 19.734 13.266 1 97.81 174 LEU B CA 1
ATOM 4449 C C . LEU B 1 174 ? -13.375 21.156 13.461 1 97.81 174 LEU B C 1
ATOM 4451 O O . LEU B 1 174 ? -13.266 21.906 12.5 1 97.81 174 LEU B O 1
ATOM 4455 N N . SER B 1 175 ? -13.023 21.5 14.672 1 96.81 175 SER B N 1
ATOM 4456 C CA . SER B 1 175 ? -12.438 22.75 15.164 1 96.81 175 SER B CA 1
ATOM 4457 C C . SER B 1 175 ? -13.461 23.875 15.141 1 96.81 175 SER B C 1
ATOM 4459 O O . SER B 1 175 ? -13.141 25.016 15.5 1 96.81 175 SER B O 1
ATOM 4461 N N . MET B 1 176 ? -14.68 23.625 14.68 1 95.38 176 MET B N 1
ATOM 4462 C CA . MET B 1 176 ? -15.727 24.641 14.578 1 95.38 176 MET B CA 1
ATOM 4463 C C . MET B 1 176 ? -16.719 24.516 15.727 1 95.38 176 MET B C 1
ATOM 4465 O O . MET B 1 176 ? -16.719 23.5 16.438 1 95.38 176 MET B O 1
ATOM 4469 N N . PRO B 1 177 ? -17.484 25.641 15.906 1 92 177 PRO B N 1
ATOM 4470 C CA . PRO B 1 177 ? -18.562 25.484 16.875 1 92 177 PRO B CA 1
ATOM 4471 C C . PRO B 1 177 ? -19.5 24.312 16.547 1 92 177 PRO B C 1
ATOM 4473 O O . PRO B 1 177 ? -19.891 24.141 15.398 1 92 177 PRO B O 1
ATOM 4476 N N . GLY B 1 178 ? -19.781 23.5 17.5 1 94.69 178 GLY B N 1
ATOM 4477 C CA . GLY B 1 178 ? -20.641 22.344 17.281 1 94.69 178 GLY B CA 1
ATOM 4478 C C . GLY B 1 178 ? -19.859 21.078 16.969 1 94.69 178 GLY B C 1
ATOM 4479 O O . GLY B 1 178 ? -20.438 20.078 16.547 1 94.69 178 GLY B O 1
ATOM 4480 N N . GLU B 1 179 ? -18.547 21.203 17.219 1 97.69 179 GLU B N 1
ATOM 4481 C CA . GLU B 1 179 ? -17.703 20.031 16.984 1 97.69 179 GLU B CA 1
ATOM 4482 C C . GLU B 1 179 ? -18.219 18.828 17.781 1 97.69 179 GLU B C 1
ATOM 4484 O O . GLU B 1 179 ? -18.562 18.953 18.953 1 97.69 179 GLU B O 1
ATOM 4489 N N . ARG B 1 180 ? -18.344 17.688 17.109 1 97.25 180 ARG B N 1
ATOM 4490 C CA . ARG B 1 180 ? -18.688 16.422 17.719 1 97.25 180 ARG B CA 1
ATOM 4491 C C . ARG B 1 180 ? -17.797 15.297 17.188 1 97.25 180 ARG B C 1
ATOM 4493 O O . ARG B 1 180 ? -17.656 15.125 15.977 1 97.25 180 ARG B O 1
ATOM 4500 N N . ILE B 1 181 ? -17.125 14.656 18.062 1 98.38 181 ILE B N 1
ATOM 4501 C CA . ILE B 1 181 ? -16.344 13.477 17.719 1 98.38 181 ILE B CA 1
ATOM 4502 C C . ILE B 1 181 ? -16.922 12.25 18.406 1 98.38 181 ILE B C 1
ATOM 4504 O O . ILE B 1 181 ? -16.906 12.156 19.641 1 98.38 181 ILE B O 1
ATOM 4508 N N . LEU B 1 182 ? -17.438 11.359 17.594 1 98.06 182 LEU B N 1
ATOM 4509 C CA . LEU B 1 182 ? -18.125 10.18 18.125 1 98.06 182 LEU B CA 1
ATOM 4510 C C . LEU B 1 182 ? -17.406 8.898 17.703 1 98.06 182 LEU B C 1
ATOM 4512 O O . LEU B 1 182 ? -17.031 8.75 16.531 1 98.06 182 LEU B O 1
ATOM 4516 N N . CYS B 1 183 ? -17.188 8.102 18.703 1 97.94 183 CYS B N 1
ATOM 4517 C CA . CYS B 1 183 ? -16.578 6.793 18.453 1 97.94 183 CYS B CA 1
ATOM 4518 C C . CYS B 1 183 ? -17.578 5.676 18.734 1 97.94 183 CYS B C 1
ATOM 4520 O O . CYS B 1 183 ? -18.344 5.746 19.703 1 97.94 183 CYS B O 1
ATOM 4522 N N . GLY B 1 184 ? -17.688 4.746 17.844 1 97.88 184 GLY B N 1
ATOM 4523 C CA . GLY B 1 184 ? -18.531 3.576 17.953 1 97.88 184 GLY B CA 1
ATOM 4524 C C . GLY B 1 184 ? -18.406 2.617 16.797 1 97.88 184 GLY B C 1
ATOM 4525 O O . GLY B 1 184 ? -17.375 2.611 16.094 1 97.88 184 GLY B O 1
ATOM 4526 N N . THR B 1 185 ? -19.359 1.786 16.672 1 98.12 185 THR B N 1
ATOM 4527 C CA . THR B 1 185 ? -19.391 0.881 15.523 1 98.12 185 THR B CA 1
ATOM 4528 C C . THR B 1 185 ? -20.203 1.485 14.383 1 98.12 185 THR B C 1
ATOM 4530 O O . THR B 1 185 ? -20.953 2.443 14.578 1 98.12 185 THR B O 1
ATOM 4533 N N . VAL B 1 186 ? -20.031 0.945 13.234 1 97.75 186 VAL B N 1
ATOM 4534 C CA . VAL B 1 186 ? -20.828 1.347 12.086 1 97.75 186 VAL B CA 1
ATOM 4535 C C . VAL B 1 186 ? -22.312 1.232 12.422 1 97.75 186 VAL B C 1
ATOM 4537 O O . VAL B 1 186 ? -23.094 2.123 12.094 1 97.75 186 VAL B O 1
ATOM 4540 N N . GLU B 1 187 ? -22.688 0.204 13.078 1 97.25 187 GLU B N 1
ATOM 4541 C CA . GLU B 1 187 ? -24.062 -0.003 13.477 1 97.25 187 GLU B CA 1
ATOM 4542 C C . GLU B 1 187 ? -24.578 1.143 14.352 1 97.25 187 GLU B C 1
ATOM 4544 O O . GLU B 1 187 ? -25.625 1.714 14.086 1 97.25 187 GLU B O 1
ATOM 4549 N N . GLU B 1 188 ? -23.844 1.474 15.352 1 97.69 188 GLU B N 1
ATOM 4550 C CA . GLU B 1 188 ? -24.219 2.508 16.312 1 97.69 188 GLU B CA 1
ATOM 4551 C C . GLU B 1 188 ? -24.297 3.877 15.633 1 97.69 188 GLU B C 1
ATOM 4553 O O . GLU B 1 188 ? -25.281 4.605 15.812 1 97.69 188 GLU B O 1
ATOM 4558 N N . LEU B 1 189 ? -23.328 4.184 14.805 1 97.88 189 LEU B N 1
ATOM 4559 C CA . LEU B 1 189 ? -23.219 5.535 14.266 1 97.88 189 LEU B CA 1
ATOM 4560 C C . LEU B 1 189 ? -24.125 5.703 13.047 1 97.88 189 LEU B C 1
ATOM 4562 O O . LEU B 1 189 ? -24.422 6.832 12.648 1 97.88 189 LEU B O 1
ATOM 4566 N N . SER B 1 190 ? -24.547 4.602 12.422 1 96.25 190 SER B N 1
ATOM 4567 C CA . SER B 1 190 ? -25.438 4.688 11.273 1 96.25 190 SER B CA 1
ATOM 4568 C C . SER B 1 190 ? -26.797 5.25 11.68 1 96.25 190 SER B C 1
ATOM 4570 O O . SER B 1 190 ? -27.578 5.695 10.836 1 96.25 190 SER B O 1
ATOM 4572 N N . GLU B 1 191 ? -27.094 5.246 12.93 1 95 191 GLU B N 1
ATOM 4573 C CA . GLU B 1 191 ? -28.375 5.711 13.453 1 95 191 GLU B CA 1
ATOM 4574 C C . GLU B 1 191 ? -28.312 7.191 13.812 1 95 191 GLU B C 1
ATOM 4576 O O . GLU B 1 191 ? -29.312 7.781 14.219 1 95 191 GLU B O 1
ATOM 4581 N N . ILE B 1 192 ? -27.172 7.758 13.648 1 94.06 192 ILE B N 1
ATOM 4582 C CA . ILE B 1 192 ? -26.953 9.156 14.008 1 94.06 192 ILE B CA 1
ATOM 4583 C C . ILE B 1 192 ? -26.922 10.016 12.742 1 94.06 192 ILE B C 1
ATOM 4585 O O . ILE B 1 192 ? -26.391 9.586 11.711 1 94.06 192 ILE B O 1
ATOM 4589 N N . SER B 1 193 ? -27.516 11.164 12.773 1 93 193 SER B N 1
ATOM 4590 C CA . SER B 1 193 ? -27.422 12.133 11.688 1 93 193 SER B CA 1
ATOM 4591 C C . SER B 1 193 ? -26.188 13.023 11.836 1 93 193 SER B C 1
ATOM 4593 O O . SER B 1 193 ? -25.875 13.477 12.938 1 93 193 SER B O 1
ATOM 4595 N N . PHE B 1 194 ? -25.531 13.203 10.727 1 95.62 194 PHE B N 1
ATOM 4596 C CA . PHE B 1 194 ? -24.312 14 10.75 1 95.62 194 PHE B CA 1
ATOM 4597 C C . PHE B 1 194 ? -24.438 15.195 9.805 1 95.62 194 PHE B C 1
ATOM 4599 O O . PHE B 1 194 ? -25.156 15.133 8.812 1 95.62 194 PHE B O 1
ATOM 4606 N N . ASP B 1 195 ? -23.734 16.234 10.164 1 94.19 195 ASP B N 1
ATOM 4607 C CA . ASP B 1 195 ? -23.531 17.375 9.25 1 94.19 195 ASP B CA 1
ATOM 4608 C C . ASP B 1 195 ? -22.812 16.938 7.984 1 94.19 195 ASP B C 1
ATOM 4610 O O . ASP B 1 195 ? -22.156 15.891 7.965 1 94.19 195 ASP B O 1
ATOM 4614 N N . SER B 1 196 ? -22.969 17.75 6.953 1 92 196 SER B N 1
ATOM 4615 C CA . SER B 1 196 ? -22.297 17.453 5.695 1 92 196 SER B CA 1
ATOM 4616 C C . SER B 1 196 ? -20.781 17.516 5.844 1 92 196 SER B C 1
ATOM 4618 O O . SER B 1 196 ? -20.047 16.891 5.082 1 92 196 SER B O 1
ATOM 4620 N N . LEU B 1 197 ? -20.328 18.297 6.844 1 94.44 197 LEU B N 1
ATOM 4621 C CA . LEU B 1 197 ? -18.906 18.406 7.129 1 94.44 197 LEU B CA 1
ATOM 4622 C C . LEU B 1 197 ? -18.484 17.375 8.18 1 94.44 197 LEU B C 1
ATOM 4624 O O . LEU B 1 197 ? -18.219 17.75 9.328 1 94.44 197 LEU B O 1
ATOM 4628 N N . THR B 1 198 ? -18.5 16.125 7.758 1 97.31 198 THR B N 1
ATOM 4629 C CA . THR B 1 198 ? -18.141 15.008 8.633 1 97.31 198 THR B CA 1
ATOM 4630 C C . THR B 1 198 ? -17.141 14.078 7.953 1 97.31 198 THR B C 1
ATOM 4632 O O . THR B 1 198 ? -17.312 13.727 6.781 1 97.31 198 THR B O 1
ATOM 4635 N N . VAL B 1 199 ? -16.062 13.828 8.633 1 98 199 VAL B N 1
ATOM 4636 C CA . VAL B 1 199 ? -15.094 12.844 8.148 1 98 199 VAL B CA 1
ATOM 4637 C C . VAL B 1 199 ? -15.219 11.562 8.969 1 98 199 VAL B C 1
ATOM 4639 O O . VAL B 1 199 ? -15.758 11.57 10.07 1 98 199 VAL B O 1
ATOM 4642 N N . LEU B 1 200 ? -14.773 10.461 8.398 1 98.31 200 LEU B N 1
ATOM 4643 C CA . LEU B 1 200 ? -14.844 9.164 9.055 1 98.31 200 LEU B CA 1
ATOM 4644 C C . LEU B 1 200 ? -13.461 8.516 9.133 1 98.31 200 LEU B C 1
ATOM 4646 O O . LEU B 1 200 ? -12.672 8.617 8.188 1 98.31 200 LEU B O 1
ATOM 4650 N N . LEU B 1 201 ? -13.133 7.941 10.219 1 98.81 201 LEU B N 1
ATOM 4651 C CA . LEU B 1 201 ? -11.945 7.117 10.414 1 98.81 201 LEU B CA 1
ATOM 4652 C C . LEU B 1 201 ? -12.328 5.715 10.883 1 98.81 201 LEU B C 1
ATOM 4654 O O . LEU B 1 201 ? -12.797 5.535 12.008 1 98.81 201 LEU B O 1
ATOM 4658 N N . PHE B 1 202 ? -12.125 4.75 10.008 1 98.38 202 PHE B N 1
ATOM 4659 C CA . PHE B 1 202 ? -12.43 3.361 10.32 1 98.38 202 PHE B CA 1
ATOM 4660 C C . PHE B 1 202 ? -11.211 2.658 10.906 1 98.38 202 PHE B C 1
ATOM 4662 O O . PHE B 1 202 ? -10.078 2.906 10.492 1 98.38 202 PHE B O 1
ATOM 4669 N N . GLU B 1 203 ? -11.477 1.846 11.867 1 98.44 203 GLU B N 1
ATOM 4670 C CA . GLU B 1 203 ? -10.453 0.987 12.461 1 98.44 203 GLU B CA 1
ATOM 4671 C C . GLU B 1 203 ? -10.836 -0.486 12.336 1 98.44 203 GLU B C 1
ATOM 4673 O O . GLU B 1 203 ? -11.82 -0.932 12.93 1 98.44 203 GLU B O 1
ATOM 4678 N N . ASN B 1 204 ? -10.086 -1.234 11.578 1 97.44 204 ASN B N 1
ATOM 4679 C CA . ASN B 1 204 ? -10.289 -2.67 11.422 1 97.44 204 ASN B CA 1
ATOM 4680 C C . ASN B 1 204 ? -9.172 -3.471 12.086 1 97.44 204 ASN B C 1
ATOM 4682 O O . ASN B 1 204 ? -8.141 -3.73 11.461 1 97.44 204 ASN B O 1
ATOM 4686 N N . GLU B 1 205 ? -9.375 -3.924 13.266 1 95.06 205 GLU B N 1
ATOM 4687 C CA . GLU B 1 205 ? -8.383 -4.664 14.031 1 95.06 205 GLU B CA 1
ATOM 4688 C C . GLU B 1 205 ? -8.07 -6.008 13.383 1 95.06 205 GLU B C 1
ATOM 4690 O O . GLU B 1 205 ? -7.027 -6.609 13.648 1 95.06 205 GLU B O 1
ATOM 4695 N N . ASN B 1 206 ? -8.992 -6.461 12.578 1 94.62 206 ASN B N 1
ATOM 4696 C CA . ASN B 1 206 ? -8.836 -7.758 11.93 1 94.62 206 ASN B CA 1
ATOM 4697 C C . ASN B 1 206 ? -8.484 -7.602 10.453 1 94.62 206 ASN B C 1
ATOM 4699 O O . ASN B 1 206 ? -8.828 -8.453 9.633 1 94.62 206 ASN B O 1
ATOM 4703 N N . CYS B 1 207 ? -7.902 -6.465 10.141 1 96.19 207 CYS B N 1
ATOM 4704 C CA . CYS B 1 207 ? -7.543 -6.254 8.742 1 96.19 207 CYS B CA 1
ATOM 4705 C C . CYS B 1 207 ? -6.656 -7.383 8.227 1 96.19 207 CYS B C 1
ATOM 4707 O O . CYS B 1 207 ? -5.898 -7.977 9 1 96.19 207 CYS B O 1
ATOM 4709 N N . VAL B 1 208 ? -6.797 -7.645 6.953 1 96.38 208 VAL B N 1
ATOM 4710 C CA . VAL B 1 208 ? -6.152 -8.797 6.332 1 96.38 208 VAL B CA 1
ATOM 4711 C C . VAL B 1 208 ? -4.914 -8.344 5.566 1 96.38 208 VAL B C 1
ATOM 4713 O O . VAL B 1 208 ? -4.926 -7.297 4.914 1 96.38 208 VAL B O 1
ATOM 4716 N N . ASN B 1 209 ? -3.832 -9.133 5.656 1 96.31 209 ASN B N 1
ATOM 4717 C CA . ASN B 1 209 ? -2.67 -8.93 4.801 1 96.31 209 ASN B CA 1
ATOM 4718 C C . ASN B 1 209 ? -2.951 -9.352 3.361 1 96.31 209 ASN B C 1
ATOM 4720 O O . ASN B 1 209 ? -2.93 -10.539 3.047 1 96.31 209 ASN B O 1
ATOM 4724 N N . ARG B 1 210 ? -3.127 -8.375 2.529 1 95.88 210 ARG B N 1
ATOM 4725 C CA . ARG B 1 210 ? -3.564 -8.664 1.166 1 95.88 210 ARG B CA 1
ATOM 4726 C C . ARG B 1 210 ? -2.447 -9.312 0.356 1 95.88 210 ARG B C 1
ATOM 4728 O O . ARG B 1 210 ? -2.688 -9.836 -0.732 1 95.88 210 ARG B O 1
ATOM 4735 N N . ASP B 1 211 ? -1.218 -9.273 0.806 1 94.44 211 ASP B N 1
ATOM 4736 C CA . ASP B 1 211 ? -0.086 -9.82 0.067 1 94.44 211 ASP B CA 1
ATOM 4737 C C . ASP B 1 211 ? 0.053 -11.32 0.314 1 94.44 211 ASP B C 1
ATOM 4739 O O . ASP B 1 211 ? 0.787 -12.008 -0.399 1 94.44 211 ASP B O 1
ATOM 4743 N N . MET B 1 212 ? -0.587 -11.789 1.307 1 95.75 212 MET B N 1
ATOM 4744 C CA . MET B 1 212 ? -0.549 -13.219 1.605 1 95.75 212 MET B CA 1
ATOM 4745 C C . MET B 1 212 ? -1.522 -13.984 0.717 1 95.75 212 MET B C 1
ATOM 4747 O O . MET B 1 212 ? -2.697 -13.625 0.624 1 95.75 212 MET B O 1
ATOM 4751 N N . PRO B 1 213 ? -0.988 -15 0.057 1 95.81 213 PRO B N 1
ATOM 4752 C CA . PRO B 1 213 ? -1.916 -15.812 -0.733 1 95.81 213 PRO B CA 1
ATOM 4753 C C . PRO B 1 213 ? -2.883 -16.609 0.133 1 95.81 213 PRO B C 1
ATOM 4755 O O . PRO B 1 213 ? -2.586 -16.891 1.297 1 95.81 213 PRO B O 1
ATOM 4758 N N . LEU B 1 214 ? -4.016 -16.922 -0.449 1 97.56 214 LEU B N 1
ATOM 4759 C CA . LEU B 1 214 ? -5.012 -17.734 0.25 1 97.56 214 LEU B CA 1
ATOM 4760 C C . LEU B 1 214 ? -4.688 -19.219 0.13 1 97.56 214 LEU B C 1
ATOM 4762 O O . LEU B 1 214 ? -4.543 -19.734 -0.979 1 97.56 214 LEU B O 1
ATOM 4766 N N . PHE B 1 215 ? -4.535 -19.891 1.218 1 97.75 215 PHE B N 1
ATOM 4767 C CA . PHE B 1 215 ? -4.309 -21.328 1.255 1 97.75 215 PHE B CA 1
ATOM 4768 C C . PHE B 1 215 ? -5.617 -22.078 1.463 1 97.75 215 PHE B C 1
ATOM 4770 O O . PHE B 1 215 ? -6.512 -21.609 2.164 1 97.75 215 PHE B O 1
ATOM 4777 N N . ASP B 1 216 ? -5.727 -23.312 0.937 1 97.19 216 ASP B N 1
ATOM 4778 C CA . ASP B 1 216 ? -6.945 -24.109 1.029 1 97.19 216 ASP B CA 1
ATOM 4779 C C . ASP B 1 216 ? -7.32 -24.375 2.486 1 97.19 216 ASP B C 1
ATOM 4781 O O . ASP B 1 216 ? -8.5 -24.375 2.84 1 97.19 216 ASP B O 1
ATOM 4785 N N . LYS B 1 217 ? -6.367 -24.562 3.314 1 96.06 217 LYS B N 1
ATOM 4786 C CA . LYS B 1 217 ? -6.605 -24.938 4.707 1 96.06 217 LYS B CA 1
ATOM 4787 C C . LYS B 1 217 ? -7.301 -23.812 5.465 1 96.06 217 LYS B C 1
ATOM 4789 O O . LYS B 1 217 ? -7.84 -24.016 6.551 1 96.06 217 LYS B O 1
ATOM 4794 N N . GLU B 1 218 ? -7.285 -22.594 4.949 1 96.94 218 GLU B N 1
ATOM 4795 C CA . GLU B 1 218 ? -7.879 -21.438 5.613 1 96.94 218 GLU B CA 1
ATOM 4796 C C . GLU B 1 218 ? -9.383 -21.375 5.352 1 96.94 218 GLU B C 1
ATOM 4798 O O . GLU B 1 218 ? -10.094 -20.625 6.02 1 96.94 218 GLU B O 1
ATOM 4803 N N . LEU B 1 219 ? -9.844 -22.078 4.363 1 97.69 219 LEU B N 1
ATOM 4804 C CA . LEU B 1 219 ? -11.242 -22.016 3.939 1 97.69 219 LEU B CA 1
ATOM 4805 C C . LEU B 1 219 ? -12.078 -23.078 4.648 1 97.69 219 LEU B C 1
ATOM 4807 O O . LEU B 1 219 ? -11.625 -24.203 4.82 1 97.69 219 LEU B O 1
ATOM 4811 N N . SER B 1 220 ? -13.203 -22.656 5.07 1 97.31 220 SER B N 1
ATOM 4812 C CA . SER B 1 220 ? -14.195 -23.656 5.469 1 97.31 220 SER B CA 1
ATOM 4813 C C . SER B 1 220 ? -14.648 -24.5 4.277 1 97.31 220 SER B C 1
ATOM 4815 O O . SER B 1 220 ? -14.695 -24 3.15 1 97.31 220 SER B O 1
ATOM 4817 N N . ARG B 1 221 ? -15.008 -25.781 4.66 1 94.19 221 ARG B N 1
ATOM 4818 C CA . ARG B 1 221 ? -15.312 -26.703 3.568 1 94.19 221 ARG B CA 1
ATOM 4819 C C . ARG B 1 221 ? -16.625 -27.438 3.818 1 94.19 221 ARG B C 1
ATOM 4821 O O . ARG B 1 221 ? -17.062 -27.578 4.965 1 94.19 221 ARG B O 1
ATOM 4828 N N . ASN B 1 222 ? -17.219 -27.781 2.793 1 93.44 222 ASN B N 1
ATOM 4829 C CA . ASN B 1 222 ? -18.281 -28.766 2.717 1 93.44 222 ASN B CA 1
ATOM 4830 C C . ASN B 1 222 ? -18.234 -29.547 1.412 1 93.44 222 ASN B C 1
ATOM 4832 O O . ASN B 1 222 ? -17.156 -29.875 0.925 1 93.44 222 ASN B O 1
ATOM 4836 N N . GLU B 1 223 ? -19.297 -29.984 0.845 1 89.75 223 GLU B N 1
ATOM 4837 C CA . GLU B 1 223 ? -19.281 -30.781 -0.37 1 89.75 223 GLU B CA 1
ATOM 4838 C C . GLU B 1 223 ? -19.094 -29.922 -1.61 1 89.75 223 GLU B C 1
ATOM 4840 O O . GLU B 1 223 ? -18.922 -30.438 -2.717 1 89.75 223 GLU B O 1
ATOM 4845 N N . THR B 1 224 ? -19.062 -28.641 -1.414 1 91 224 THR B N 1
ATOM 4846 C CA . THR B 1 224 ? -18.922 -27.703 -2.527 1 91 224 THR B CA 1
ATOM 4847 C C . THR B 1 224 ? -17.547 -27.828 -3.162 1 91 224 THR B C 1
ATOM 4849 O O . THR B 1 224 ? -16.531 -27.797 -2.461 1 91 224 THR B O 1
ATOM 4852 N N . PRO B 1 225 ? -17.547 -28.031 -4.484 1 87.81 225 PRO B N 1
ATOM 4853 C CA . PRO B 1 225 ? -16.25 -28.047 -5.156 1 87.81 225 PRO B CA 1
ATOM 4854 C C . PRO B 1 225 ? -15.469 -26.75 -4.98 1 87.81 225 PRO B C 1
ATOM 4856 O O . PRO B 1 225 ? -16.078 -25.688 -4.785 1 87.81 225 PRO B O 1
ATOM 4859 N N . MET B 1 226 ? -14.141 -26.859 -4.973 1 92.31 226 MET B N 1
ATOM 4860 C CA . MET B 1 226 ? -13.273 -25.703 -4.789 1 92.31 226 MET B CA 1
ATOM 4861 C C . MET B 1 226 ? -12.047 -25.797 -5.691 1 92.31 226 MET B C 1
ATOM 4863 O O . MET B 1 226 ? -11.453 -26.859 -5.84 1 92.31 226 MET B O 1
ATOM 4867 N N . THR B 1 227 ? -11.758 -24.703 -6.355 1 93.69 227 THR B N 1
ATOM 4868 C CA . THR B 1 227 ? -10.5 -24.609 -7.094 1 93.69 227 THR B CA 1
ATOM 4869 C C . THR B 1 227 ? -9.312 -24.703 -6.148 1 93.69 227 THR B C 1
ATOM 4871 O O . THR B 1 227 ? -9.141 -23.844 -5.273 1 93.69 227 THR B O 1
ATOM 4874 N N . LYS B 1 228 ? -8.469 -25.672 -6.336 1 95.94 228 LYS B N 1
ATOM 4875 C CA . LYS B 1 228 ? -7.324 -25.906 -5.449 1 95.94 228 LYS B CA 1
ATOM 4876 C C . LYS B 1 228 ? -6.328 -24.75 -5.543 1 95.94 228 LYS B C 1
ATOM 4878 O O . LYS B 1 228 ? -6.258 -24.062 -6.566 1 95.94 228 LYS B O 1
ATOM 4883 N N . GLN B 1 229 ? -5.566 -24.594 -4.488 1 97.75 229 GLN B N 1
ATOM 4884 C CA . GLN B 1 229 ? -4.805 -23.359 -4.309 1 97.75 229 GLN B CA 1
ATOM 4885 C C . GLN B 1 229 ? -3.781 -23.172 -5.43 1 97.75 229 GLN B C 1
ATOM 4887 O O . GLN B 1 229 ? -3.557 -22.062 -5.895 1 97.75 229 GLN B O 1
ATOM 4892 N N . GLU B 1 230 ? -3.102 -24.219 -5.941 1 98.25 230 GLU B N 1
ATOM 4893 C CA . GLU B 1 230 ? -2.104 -24.062 -6.996 1 98.25 230 GLU B CA 1
ATOM 4894 C C . GLU B 1 230 ? -2.738 -23.578 -8.289 1 98.25 230 GLU B C 1
ATOM 4896 O O . GLU B 1 230 ? -2.213 -22.672 -8.945 1 98.25 230 GLU B O 1
ATOM 4901 N N . VAL B 1 231 ? -3.869 -24.141 -8.609 1 97.88 231 VAL B N 1
ATOM 4902 C CA . VAL B 1 231 ? -4.609 -23.734 -9.797 1 97.88 231 VAL B CA 1
ATOM 4903 C C . VAL B 1 231 ? -5.125 -22.312 -9.625 1 97.88 231 VAL B C 1
ATOM 4905 O O . VAL B 1 231 ? -5.008 -21.484 -10.531 1 97.88 231 VAL B O 1
ATOM 4908 N N . ARG B 1 232 ? -5.625 -22.016 -8.453 1 98.25 232 ARG B N 1
ATOM 4909 C CA . ARG B 1 232 ? -6.164 -20.703 -8.133 1 98.25 232 ARG B CA 1
ATOM 4910 C C . ARG B 1 232 ? -5.09 -19.625 -8.25 1 98.25 232 ARG B C 1
ATOM 4912 O O . ARG B 1 232 ? -5.328 -18.562 -8.836 1 98.25 232 ARG B O 1
ATOM 4919 N N . TRP B 1 233 ? -3.891 -19.906 -7.73 1 98.38 233 TRP B N 1
ATOM 4920 C CA . TRP B 1 233 ? -2.787 -18.953 -7.777 1 98.38 233 TRP B CA 1
ATOM 4921 C C . TRP B 1 233 ? -2.395 -18.656 -9.219 1 98.38 233 TRP B C 1
ATOM 4923 O O . TRP B 1 233 ? -2.191 -17.484 -9.578 1 98.38 233 TRP B O 1
ATOM 4933 N N . VAL B 1 234 ? -2.346 -19.641 -10.062 1 98.56 234 VAL B N 1
ATOM 4934 C CA . VAL B 1 234 ? -1.977 -19.453 -11.461 1 98.56 234 VAL B CA 1
ATOM 4935 C C . VAL B 1 234 ? -3.086 -18.688 -12.188 1 98.56 234 VAL B C 1
ATOM 4937 O O . VAL B 1 234 ? -2.816 -17.734 -12.922 1 98.56 234 VAL B O 1
ATOM 4940 N N . ALA B 1 235 ? -4.32 -19.062 -11.938 1 98.62 235 ALA B N 1
ATOM 4941 C CA . ALA B 1 235 ? -5.469 -18.453 -12.594 1 98.62 235 ALA B CA 1
ATOM 4942 C C . ALA B 1 235 ? -5.543 -16.953 -12.281 1 98.62 235 ALA B C 1
ATOM 4944 O O . ALA B 1 235 ? -5.648 -16.125 -13.188 1 98.62 235 ALA B O 1
ATOM 4945 N N . VAL B 1 236 ? -5.441 -16.656 -11.047 1 98.5 236 VAL B N 1
ATOM 4946 C CA . VAL B 1 236 ? -5.586 -15.266 -10.609 1 98.5 236 VAL B CA 1
ATOM 4947 C C . VAL B 1 236 ? -4.434 -14.43 -11.156 1 98.5 236 VAL B C 1
ATOM 4949 O O . VAL B 1 236 ? -4.629 -13.273 -11.555 1 98.5 236 VAL B O 1
ATOM 4952 N N . ASN B 1 237 ? -3.23 -14.953 -11.164 1 98.31 237 ASN B N 1
ATOM 4953 C CA . ASN B 1 237 ? -2.105 -14.234 -11.75 1 98.31 237 ASN B CA 1
ATOM 4954 C C . ASN B 1 237 ? -2.311 -13.977 -13.234 1 98.31 237 ASN B C 1
ATOM 4956 O O . ASN B 1 237 ? -2.004 -12.891 -13.734 1 98.31 237 ASN B O 1
ATOM 4960 N N . MET B 1 238 ? -2.873 -14.938 -13.953 1 98.25 238 MET B N 1
ATOM 4961 C CA . MET B 1 238 ? -3.113 -14.797 -15.391 1 98.25 238 MET B CA 1
ATOM 4962 C C . MET B 1 238 ? -4.102 -13.664 -15.672 1 98.25 238 MET B C 1
ATOM 4964 O O . MET B 1 238 ? -4.09 -13.078 -16.75 1 98.25 238 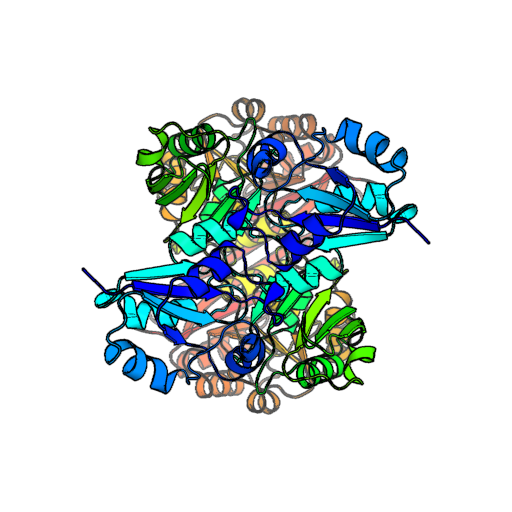MET B O 1
ATOM 4968 N N . MET B 1 239 ? -4.891 -13.312 -14.68 1 98.25 239 MET B N 1
ATOM 4969 C CA . MET B 1 239 ? -5.949 -12.336 -14.883 1 98.25 239 MET B CA 1
ATOM 4970 C C . MET B 1 239 ? -5.395 -10.914 -14.859 1 98.25 239 MET B C 1
ATOM 4972 O O . MET B 1 239 ? -6.07 -9.969 -15.273 1 98.25 239 MET B O 1
ATOM 4976 N N . LYS B 1 240 ? -4.207 -10.688 -14.352 1 97.38 240 LYS B N 1
ATOM 4977 C CA . LYS B 1 240 ? -3.578 -9.367 -14.32 1 97.38 240 LYS B CA 1
ATOM 4978 C C . LYS B 1 240 ? -4.488 -8.336 -13.656 1 97.38 240 LYS B C 1
ATOM 4980 O O . LYS B 1 240 ? -4.762 -7.281 -14.234 1 97.38 240 LYS B O 1
ATOM 4985 N N . ILE B 1 241 ? -4.922 -8.656 -12.461 1 98.19 241 ILE B N 1
ATOM 4986 C CA . ILE B 1 241 ? -5.926 -7.863 -11.758 1 98.19 241 ILE B CA 1
ATOM 4987 C C . ILE B 1 241 ? -5.301 -6.562 -11.258 1 98.19 241 ILE B C 1
ATOM 4989 O O . ILE B 1 241 ? -4.203 -6.566 -10.695 1 98.19 241 ILE B O 1
ATOM 4993 N N . GLU B 1 242 ? -5.996 -5.441 -11.508 1 97 242 GLU B N 1
ATOM 4994 C CA . GLU B 1 242 ? -5.609 -4.125 -11.008 1 97 242 GLU B CA 1
ATOM 4995 C C . GLU B 1 242 ? -6.383 -3.764 -9.742 1 97 242 GLU B C 1
ATOM 4997 O O . GLU B 1 242 ? -7.48 -4.277 -9.508 1 97 242 GLU B O 1
ATOM 5002 N N . ALA B 1 243 ? -5.863 -2.883 -9.016 1 95.5 243 ALA B N 1
ATOM 5003 C CA . ALA B 1 243 ? -6.352 -2.553 -7.68 1 95.5 243 ALA B CA 1
ATOM 5004 C C . ALA B 1 243 ? -7.816 -2.125 -7.719 1 95.5 243 ALA B C 1
ATOM 5006 O O . ALA B 1 243 ? -8.586 -2.441 -6.812 1 95.5 243 ALA B O 1
ATOM 5007 N N . ARG B 1 244 ? -8.289 -1.439 -8.75 1 95.12 244 ARG B N 1
ATOM 5008 C CA . ARG B 1 244 ? -9.609 -0.817 -8.766 1 95.12 244 ARG B CA 1
ATOM 5009 C C . ARG B 1 244 ? -10.562 -1.583 -9.672 1 95.12 244 ARG B C 1
ATOM 5011 O O . ARG B 1 244 ? -11.672 -1.114 -9.953 1 95.12 244 ARG B O 1
ATOM 5018 N N . ASP B 1 245 ? -10.172 -2.758 -10.148 1 97.12 245 ASP B N 1
ATOM 5019 C CA . ASP B 1 245 ? -10.984 -3.541 -11.07 1 97.12 245 ASP B CA 1
ATOM 5020 C C . ASP B 1 245 ? -12.32 -3.922 -10.438 1 97.12 245 ASP B C 1
ATOM 5022 O O . ASP B 1 245 ? -12.391 -4.188 -9.234 1 97.12 245 ASP B O 1
ATOM 5026 N N . VAL B 1 246 ? -13.305 -3.914 -11.258 1 97.5 246 VAL B N 1
ATOM 5027 C CA . VAL B 1 246 ? -14.562 -4.586 -10.953 1 97.5 246 VAL B CA 1
ATOM 5028 C C . VAL B 1 246 ? -14.539 -6.008 -11.523 1 97.5 246 VAL B C 1
ATOM 5030 O O . VAL B 1 246 ? -14.383 -6.195 -12.727 1 97.5 246 VAL B O 1
ATOM 5033 N N . LEU B 1 247 ? -14.727 -6.984 -10.641 1 98.56 247 LEU B N 1
ATOM 5034 C CA . LEU B 1 247 ? -14.547 -8.375 -11.039 1 98.56 247 LEU B CA 1
ATOM 5035 C C . LEU B 1 247 ? -15.812 -9.188 -10.789 1 98.56 247 LEU B C 1
ATOM 5037 O O . LEU B 1 247 ? -16.562 -8.898 -9.852 1 98.56 247 LEU B O 1
ATOM 5041 N N . PHE B 1 248 ? -16.031 -10.195 -11.633 1 98.81 248 PHE B N 1
ATOM 5042 C CA . PHE B 1 248 ? -17.047 -11.211 -11.383 1 98.81 248 PHE B CA 1
ATOM 5043 C C . PHE B 1 248 ? -16.406 -12.57 -11.133 1 98.81 248 PHE B C 1
ATOM 5045 O O . PHE B 1 248 ? -15.43 -12.93 -11.805 1 98.81 248 PHE B O 1
ATOM 5052 N N . ASP B 1 249 ? -16.859 -13.227 -10.203 1 98.81 249 ASP B N 1
ATOM 5053 C CA . ASP B 1 249 ? -16.641 -14.656 -10.016 1 98.81 249 ASP B CA 1
ATOM 5054 C C . ASP B 1 249 ? -17.922 -15.445 -10.25 1 98.81 249 ASP B C 1
ATOM 5056 O O . ASP B 1 249 ? -18.797 -15.5 -9.383 1 98.81 249 ASP B O 1
ATOM 5060 N N . ILE B 1 250 ? -18.047 -16.031 -11.383 1 98.62 250 ILE B N 1
ATOM 5061 C CA . ILE B 1 250 ? -19.25 -16.766 -11.758 1 98.62 250 ILE B CA 1
ATOM 5062 C C . ILE B 1 250 ? -19.078 -18.234 -11.406 1 98.62 250 ILE B C 1
ATOM 5064 O O . ILE B 1 250 ? -18.125 -18.875 -11.836 1 98.62 250 ILE B O 1
ATOM 5068 N N . GLY B 1 251 ? -20.094 -18.812 -10.773 1 97.69 251 GLY B N 1
ATOM 5069 C CA . GLY B 1 251 ? -19.891 -20.109 -10.148 1 97.69 251 GLY B CA 1
ATOM 5070 C C . GLY B 1 251 ? -18.906 -20.078 -9 1 97.69 251 GLY B C 1
ATOM 5071 O O . GLY B 1 251 ? -17.953 -20.844 -8.969 1 97.69 251 GLY B O 1
ATOM 5072 N N . ALA B 1 252 ? -19.172 -19.234 -8.031 1 97.81 252 ALA B N 1
ATOM 5073 C CA . ALA B 1 252 ? -18.188 -18.828 -7.031 1 97.81 252 ALA B CA 1
ATOM 5074 C C . ALA B 1 252 ? -17.922 -19.953 -6.039 1 97.81 252 ALA B C 1
ATOM 5076 O O . ALA B 1 252 ? -16.875 -19.984 -5.387 1 97.81 252 ALA B O 1
ATOM 5077 N N . GLY B 1 253 ? -18.922 -20.906 -5.875 1 97.06 253 GLY B N 1
ATOM 5078 C CA . GLY B 1 253 ? -18.719 -22.031 -4.969 1 97.06 253 GLY B CA 1
ATOM 5079 C C . GLY B 1 253 ? -18.406 -21.609 -3.551 1 97.06 253 GLY B C 1
ATOM 5080 O O . GLY B 1 253 ? -19.141 -20.828 -2.949 1 97.06 253 GLY B O 1
ATOM 5081 N N . SER B 1 254 ? -17.219 -22.031 -3.064 1 96.94 254 SER B N 1
ATOM 5082 C CA . SER B 1 254 ? -16.797 -21.734 -1.699 1 96.94 254 SER B CA 1
ATOM 5083 C C . SER B 1 254 ? -16.375 -20.266 -1.554 1 96.94 254 SER B C 1
ATOM 5085 O O . SER B 1 254 ? -16.203 -19.781 -0.437 1 96.94 254 SER B O 1
ATOM 5087 N N . GLY B 1 255 ? -16.172 -19.609 -2.613 1 98.12 255 GLY B N 1
ATOM 5088 C CA . GLY B 1 255 ? -15.711 -18.219 -2.604 1 98.12 255 GLY B CA 1
ATOM 5089 C C . GLY B 1 255 ? -14.203 -18.094 -2.629 1 98.12 255 GLY B C 1
ATOM 5090 O O . GLY B 1 255 ? -13.664 -16.984 -2.525 1 98.12 255 GLY B O 1
ATOM 5091 N N . SER B 1 256 ? -13.484 -19.234 -2.861 1 98.31 256 SER B N 1
ATOM 5092 C CA . SER B 1 256 ? -12.023 -19.234 -2.783 1 98.31 256 SER B CA 1
ATOM 5093 C C . SER B 1 256 ? -11.406 -18.312 -3.832 1 98.31 256 SER B C 1
ATOM 5095 O O . SER B 1 256 ? -10.555 -17.484 -3.514 1 98.31 256 SER B O 1
ATOM 5097 N N . VAL B 1 257 ? -11.891 -18.375 -5.055 1 98.69 257 VAL B N 1
ATOM 5098 C CA . VAL B 1 257 ? -11.336 -17.547 -6.125 1 98.69 257 VAL B CA 1
ATOM 5099 C C . VAL B 1 257 ? -11.727 -16.078 -5.898 1 98.69 257 VAL B C 1
ATOM 5101 O O . VAL B 1 257 ? -10.891 -15.188 -6.047 1 98.69 257 VAL B O 1
ATOM 5104 N N . ALA B 1 258 ? -12.969 -15.859 -5.496 1 98.69 258 ALA B N 1
ATOM 5105 C CA . ALA B 1 258 ? -13.453 -14.508 -5.23 1 98.69 258 ALA B CA 1
ATOM 5106 C C . ALA B 1 258 ? -12.586 -13.812 -4.18 1 98.69 258 ALA B C 1
ATOM 5108 O O . ALA B 1 258 ? -12.188 -12.664 -4.355 1 98.69 258 ALA B O 1
ATOM 5109 N N . ILE B 1 259 ? -12.312 -14.531 -3.123 1 98.44 259 ILE B N 1
ATOM 5110 C CA . ILE B 1 259 ? -11.562 -13.969 -2.008 1 98.44 259 ILE B CA 1
ATOM 5111 C C . ILE B 1 259 ? -10.117 -13.695 -2.441 1 98.44 259 ILE B C 1
ATOM 5113 O O . ILE B 1 259 ? -9.547 -12.656 -2.1 1 98.44 259 ILE B O 1
ATOM 5117 N N . GLU B 1 260 ? -9.547 -14.586 -3.188 1 98.44 260 GLU B N 1
ATOM 5118 C CA . GLU B 1 260 ? -8.195 -14.375 -3.709 1 98.44 260 GLU B CA 1
ATOM 5119 C C . GLU B 1 260 ? -8.156 -13.164 -4.645 1 98.44 260 GLU B C 1
ATOM 5121 O O . GLU B 1 260 ? -7.246 -12.336 -4.559 1 98.44 260 GLU B O 1
ATOM 5126 N N . MET B 1 261 ? -9.125 -13.055 -5.543 1 98.5 261 MET B N 1
ATOM 5127 C CA . MET B 1 261 ? -9.211 -11.922 -6.461 1 98.5 261 MET B CA 1
ATOM 5128 C C . MET B 1 261 ? -9.367 -10.609 -5.691 1 98.5 261 MET B C 1
ATOM 5130 O O . MET B 1 261 ? -8.797 -9.594 -6.078 1 98.5 261 MET B O 1
ATOM 5134 N N . ALA B 1 262 ? -10.102 -10.664 -4.621 1 97.88 262 ALA B N 1
ATOM 5135 C CA . ALA B 1 262 ? -10.398 -9.477 -3.828 1 97.88 262 ALA B CA 1
ATOM 5136 C C . ALA B 1 262 ? -9.133 -8.898 -3.213 1 97.88 262 ALA B C 1
ATOM 5138 O O . ALA B 1 262 ? -9 -7.68 -3.08 1 97.88 262 ALA B O 1
ATOM 5139 N N . ARG B 1 263 ? -8.203 -9.75 -2.826 1 97.56 263 ARG B N 1
ATOM 5140 C CA . ARG B 1 263 ? -6.934 -9.297 -2.264 1 97.56 263 ARG B CA 1
ATOM 5141 C C . ARG B 1 263 ? -6.133 -8.5 -3.289 1 97.56 263 ARG B C 1
ATOM 5143 O O . ARG B 1 263 ? -5.48 -7.516 -2.945 1 97.56 263 ARG B O 1
ATOM 5150 N N . LYS B 1 264 ? -6.23 -8.922 -4.547 1 97.44 264 LYS B N 1
ATOM 5151 C CA . LYS B 1 264 ? -5.555 -8.203 -5.625 1 97.44 264 LYS B CA 1
ATOM 5152 C C . LYS B 1 264 ? -6.277 -6.902 -5.953 1 97.44 264 LYS B C 1
ATOM 5154 O O . LYS B 1 264 ? -5.645 -5.859 -6.125 1 97.44 264 LYS B O 1
ATOM 5159 N N . ALA B 1 265 ? -7.621 -6.957 -6.047 1 96.88 265 ALA B N 1
ATOM 5160 C CA . ALA B 1 265 ? -8.445 -5.777 -6.301 1 96.88 265 ALA B CA 1
ATOM 5161 C C . ALA B 1 265 ? -8.781 -5.055 -5 1 96.88 265 ALA B C 1
ATOM 5163 O O . ALA B 1 265 ? -9.945 -4.754 -4.734 1 96.88 265 ALA B O 1
ATOM 5164 N N . HIS B 1 266 ? -7.82 -4.664 -4.297 1 95.75 266 HIS B N 1
ATOM 5165 C CA . HIS B 1 266 ? -7.988 -4.191 -2.926 1 95.75 266 HIS B CA 1
ATOM 5166 C C . HIS B 1 266 ? -8.641 -2.816 -2.893 1 95.75 266 HIS B C 1
ATOM 5168 O O . HIS B 1 266 ? -9.039 -2.336 -1.828 1 95.75 266 HIS B O 1
ATOM 5174 N N . GLU B 1 267 ? -8.82 -2.127 -3.959 1 93.81 267 GLU B N 1
ATOM 5175 C CA . GLU B 1 267 ? -9.562 -0.877 -4.059 1 93.81 267 GLU B CA 1
ATOM 5176 C C . GLU B 1 267 ? -10.773 -1.028 -4.98 1 93.81 267 GLU B C 1
ATOM 5178 O O . GLU B 1 267 ? -11.367 -0.033 -5.402 1 93.81 267 GLU B O 1
ATOM 5183 N N . GLY B 1 268 ? -11.039 -2.273 -5.41 1 94.94 268 GLY B N 1
ATOM 5184 C CA . GLY B 1 268 ? -12.156 -2.6 -6.273 1 94.94 268 GLY B CA 1
ATOM 5185 C C . GLY B 1 268 ? -13.188 -3.49 -5.605 1 94.94 268 GLY B C 1
ATOM 5186 O O . GLY B 1 268 ? -13.297 -3.506 -4.379 1 94.94 268 GLY B O 1
ATOM 5187 N N . LEU B 1 269 ? -14.008 -4.16 -6.453 1 96 269 LEU B N 1
ATOM 5188 C CA . LEU B 1 269 ? -15.078 -5.027 -5.965 1 96 269 LEU B CA 1
ATOM 5189 C C . LEU B 1 269 ? -15.094 -6.352 -6.719 1 96 269 LEU B C 1
ATOM 5191 O O . LEU B 1 269 ? -14.75 -6.398 -7.902 1 96 269 LEU B O 1
ATOM 5195 N N . VAL B 1 270 ? -15.445 -7.363 -6.004 1 98.06 270 VAL B N 1
ATOM 5196 C CA . VAL B 1 270 ? -15.656 -8.672 -6.609 1 98.06 270 VAL B CA 1
ATOM 5197 C C . VAL B 1 270 ? -17.109 -9.117 -6.387 1 98.06 270 VAL B C 1
ATOM 5199 O O . VAL B 1 270 ? -17.531 -9.305 -5.242 1 98.06 270 VAL B O 1
ATOM 5202 N N . PHE B 1 271 ? -17.828 -9.242 -7.426 1 98.31 271 PHE B N 1
ATOM 5203 C CA . PHE B 1 271 ? -19.156 -9.82 -7.352 1 98.31 271 PHE B CA 1
ATOM 5204 C C . PHE B 1 271 ? -19.109 -11.328 -7.559 1 98.31 271 PHE B C 1
ATOM 5206 O O . PHE B 1 271 ? -18.781 -11.805 -8.648 1 98.31 271 PHE B O 1
ATOM 5213 N N . ALA B 1 272 ? -19.422 -12.07 -6.504 1 98.56 272 ALA B N 1
ATOM 5214 C CA . ALA B 1 272 ? -19.344 -13.531 -6.523 1 98.56 272 ALA B CA 1
ATOM 5215 C C . ALA B 1 272 ? -20.734 -14.141 -6.699 1 98.56 272 ALA B C 1
ATOM 5217 O O . ALA B 1 272 ? -21.547 -14.141 -5.766 1 98.56 272 ALA B O 1
ATOM 5218 N N . ILE B 1 273 ? -20.984 -14.711 -7.801 1 98.56 273 ILE B N 1
ATOM 5219 C CA . ILE B 1 273 ? -22.312 -15.188 -8.164 1 98.56 273 ILE B CA 1
ATOM 5220 C C . ILE B 1 273 ? -22.391 -16.703 -7.969 1 98.56 273 ILE B C 1
ATOM 5222 O O . ILE B 1 273 ? -21.562 -17.453 -8.516 1 98.56 273 ILE B O 1
ATOM 5226 N N . GLU B 1 274 ? -23.281 -17.125 -7.219 1 98.12 274 GLU B N 1
ATOM 5227 C CA . GLU B 1 274 ? -23.484 -18.531 -6.906 1 98.12 274 GLU B CA 1
ATOM 5228 C C . GLU B 1 274 ? -24.969 -18.859 -6.824 1 98.12 274 GLU B C 1
ATOM 5230 O O . GLU B 1 274 ? -25.766 -18.094 -6.262 1 98.12 274 GLU B O 1
ATOM 5235 N N . LYS B 1 275 ? -25.438 -20.031 -7.371 1 97.12 275 LYS B N 1
ATOM 5236 C CA . LYS B 1 275 ? -26.859 -20.328 -7.453 1 97.12 275 LYS B CA 1
ATOM 5237 C C . LYS B 1 275 ? -27.25 -21.422 -6.469 1 97.12 275 LYS B C 1
ATOM 5239 O O . LYS B 1 275 ? -28.438 -21.594 -6.152 1 97.12 275 LYS B O 1
ATOM 5244 N N . LYS B 1 276 ? -26.328 -22.25 -6.066 1 97.06 276 LYS B N 1
ATOM 5245 C CA . LYS B 1 276 ? -26.625 -23.328 -5.137 1 97.06 276 LYS B CA 1
ATOM 5246 C C . LYS B 1 276 ? -26.625 -22.828 -3.695 1 97.06 276 LYS B C 1
ATOM 5248 O O . LYS B 1 276 ? -25.656 -22.203 -3.246 1 97.06 276 LYS B O 1
ATOM 5253 N N . ASP B 1 277 ? -27.609 -23.219 -2.977 1 97.06 277 ASP B N 1
ATOM 5254 C CA . ASP B 1 277 ? -27.844 -22.719 -1.623 1 97.06 277 ASP B CA 1
ATOM 5255 C C . ASP B 1 277 ? -26.656 -23.031 -0.713 1 97.06 277 ASP B C 1
ATOM 5257 O O . ASP B 1 277 ? -26.094 -22.141 -0.077 1 97.06 277 ASP B O 1
ATOM 5261 N N . ASN B 1 278 ? -26.297 -24.234 -0.678 1 96.94 278 ASN B N 1
ATOM 5262 C CA . ASN B 1 278 ? -25.234 -24.672 0.222 1 96.94 278 ASN B CA 1
ATOM 5263 C C . ASN B 1 278 ? -23.906 -23.984 -0.102 1 96.94 278 ASN B C 1
ATOM 5265 O O . ASN B 1 278 ? -23.172 -23.594 0.804 1 96.94 278 ASN B O 1
ATOM 5269 N N . ALA B 1 279 ? -23.641 -23.891 -1.332 1 97.5 279 ALA B N 1
ATOM 5270 C CA . ALA B 1 279 ? -22.406 -23.219 -1.766 1 97.5 279 ALA B CA 1
ATOM 5271 C C . ALA B 1 279 ? -22.453 -21.734 -1.436 1 97.5 279 ALA B C 1
ATOM 5273 O O . ALA B 1 279 ? -21.438 -21.156 -1.013 1 97.5 279 ALA B O 1
ATOM 5274 N N . PHE B 1 280 ? -23.594 -21.156 -1.628 1 97.94 280 PHE B N 1
ATOM 5275 C CA . PHE B 1 280 ? -23.75 -19.734 -1.343 1 97.94 280 PHE B CA 1
ATOM 5276 C C . PHE B 1 280 ? -23.531 -19.453 0.14 1 97.94 280 PHE B C 1
ATOM 5278 O O . PHE B 1 280 ? -22.875 -18.469 0.503 1 97.94 280 PHE B O 1
ATOM 5285 N N . GLU B 1 281 ? -24.094 -20.266 0.96 1 97.56 281 GLU B N 1
ATOM 5286 C CA . GLU B 1 281 ? -23.891 -20.125 2.4 1 97.56 281 GLU B CA 1
ATOM 5287 C C . GLU B 1 281 ? -22.422 -20.219 2.768 1 97.56 281 GLU B C 1
ATOM 5289 O O . GLU B 1 281 ? -21.922 -19.453 3.592 1 97.56 281 GLU B O 1
ATOM 5294 N N . LEU B 1 282 ? -21.781 -21.172 2.154 1 98.12 282 LEU B N 1
ATOM 5295 C CA . LEU B 1 282 ? -20.344 -21.344 2.387 1 98.12 282 LEU B CA 1
ATOM 5296 C C . LEU B 1 282 ? -19.562 -20.125 1.925 1 98.12 282 LEU B C 1
ATOM 5298 O O . LEU B 1 282 ? -18.625 -19.688 2.607 1 98.12 282 LEU B O 1
ATOM 5302 N N . LEU B 1 283 ? -19.906 -19.609 0.771 1 97.94 283 LEU B N 1
ATOM 5303 C CA . LEU B 1 283 ? -19.312 -18.391 0.237 1 97.94 283 LEU B CA 1
ATOM 5304 C C . LEU B 1 283 ? -19.422 -17.25 1.24 1 97.94 283 LEU B C 1
ATOM 5306 O O . LEU B 1 283 ? -18.438 -16.578 1.535 1 97.94 283 LEU B O 1
ATOM 5310 N N . CYS B 1 284 ? -20.578 -17.047 1.772 1 97 284 CYS B N 1
ATOM 5311 C CA . CYS B 1 284 ? -20.828 -15.992 2.742 1 97 284 CYS B CA 1
ATOM 5312 C C . CYS B 1 284 ? -20 -16.203 4.012 1 97 284 CYS B C 1
ATOM 5314 O O . CYS B 1 284 ? -19.438 -15.266 4.555 1 97 284 CYS B O 1
ATOM 5316 N N . LYS B 1 285 ? -19.938 -17.422 4.434 1 97 285 LYS B N 1
ATOM 5317 C CA . LYS B 1 285 ? -19.172 -17.75 5.633 1 97 285 LYS B CA 1
ATOM 5318 C C . LYS B 1 285 ? -17.688 -17.484 5.43 1 97 285 LYS B C 1
ATOM 5320 O O . LYS B 1 285 ? -17.047 -16.844 6.266 1 97 285 LYS B O 1
ATOM 5325 N N . ASN B 1 286 ? -17.125 -17.938 4.328 1 98.06 286 ASN B N 1
ATOM 5326 C CA . ASN B 1 286 ? -15.711 -17.75 4.051 1 98.06 286 ASN B CA 1
ATOM 5327 C C . ASN B 1 286 ? -15.352 -16.281 3.898 1 98.06 286 ASN B C 1
ATOM 5329 O O . ASN B 1 286 ? -14.32 -15.836 4.398 1 98.06 286 ASN B O 1
ATOM 5333 N N . LYS B 1 287 ? -16.172 -15.609 3.172 1 96.56 287 LYS B N 1
ATOM 5334 C CA . LYS B 1 287 ? -15.977 -14.164 3.041 1 96.56 287 LYS B CA 1
ATOM 5335 C C . LYS B 1 287 ? -15.867 -13.5 4.41 1 96.56 287 LYS B C 1
ATOM 5337 O O . LYS B 1 287 ? -14.969 -12.688 4.637 1 96.56 287 LYS B O 1
ATOM 5342 N N . SER B 1 288 ? -16.781 -13.812 5.258 1 94.44 288 SER B N 1
ATOM 5343 C CA . SER B 1 288 ? -16.828 -13.227 6.594 1 94.44 288 SER B CA 1
ATOM 5344 C C . SER B 1 288 ? -15.625 -13.641 7.426 1 94.44 288 SER B C 1
ATOM 5346 O O . SER B 1 288 ? -14.938 -12.797 8 1 94.44 288 SER B O 1
ATOM 5348 N N . ASP B 1 289 ? -15.305 -14.898 7.43 1 95.94 289 ASP B N 1
ATOM 5349 C CA . ASP B 1 289 ? -14.227 -15.445 8.25 1 95.94 289 ASP B CA 1
ATOM 5350 C C . ASP B 1 289 ? -12.875 -14.898 7.809 1 95.94 289 ASP B C 1
ATOM 5352 O O . ASP B 1 289 ? -11.977 -14.711 8.633 1 95.94 289 ASP B O 1
ATOM 5356 N N . LEU B 1 290 ? -12.766 -14.648 6.531 1 97.06 290 LEU B N 1
ATOM 5357 C CA . LEU B 1 290 ? -11.461 -14.281 5.996 1 97.06 290 LEU B CA 1
ATOM 5358 C C . LEU B 1 290 ? -11.375 -12.781 5.738 1 97.06 290 LEU B C 1
ATOM 5360 O O . LEU B 1 290 ? -10.414 -12.305 5.141 1 97.06 290 LEU B O 1
ATOM 5364 N N . GLY B 1 291 ? -12.383 -12.055 6.113 1 95.25 291 GLY B N 1
ATOM 5365 C CA . GLY B 1 291 ? -12.367 -10.602 6.133 1 95.25 291 GLY B CA 1
ATOM 5366 C C . GLY B 1 291 ? -12.367 -9.984 4.75 1 95.25 291 GLY B C 1
ATOM 5367 O O . GLY B 1 291 ? -11.766 -8.93 4.531 1 95.25 291 GLY B O 1
ATOM 5368 N N . ALA B 1 292 ? -12.914 -10.703 3.766 1 96.25 292 ALA B N 1
ATOM 5369 C CA . ALA B 1 292 ? -12.984 -10.195 2.4 1 96.25 292 ALA B CA 1
ATOM 5370 C C . ALA B 1 292 ? -14.195 -9.281 2.217 1 96.25 292 ALA B C 1
ATOM 5372 O O . ALA B 1 292 ? -15.125 -9.609 1.478 1 96.25 292 ALA B O 1
ATOM 5373 N N . LEU B 1 293 ? -14.078 -8.039 2.701 1 95.62 293 LEU B N 1
ATOM 5374 C CA . LEU B 1 293 ? -15.219 -7.137 2.797 1 95.62 293 LEU B CA 1
ATOM 5375 C C . LEU B 1 293 ? -15.609 -6.602 1.423 1 95.62 293 LEU B C 1
ATOM 5377 O O . LEU B 1 293 ? -16.719 -6.113 1.232 1 95.62 293 LEU B O 1
ATOM 5381 N N . ASN B 1 294 ? -14.688 -6.672 0.461 1 95.81 294 ASN B N 1
ATOM 5382 C CA . ASN B 1 294 ? -14.992 -6.152 -0.869 1 95.81 294 ASN B CA 1
ATOM 5383 C C . ASN B 1 294 ? -15.492 -7.254 -1.799 1 95.81 294 ASN B C 1
ATOM 5385 O O . ASN B 1 294 ? -15.562 -7.062 -3.014 1 95.81 294 ASN B O 1
ATOM 5389 N N . VAL B 1 295 ? -15.805 -8.406 -1.292 1 97.25 295 VAL B N 1
ATOM 5390 C CA . VAL B 1 295 ? -16.531 -9.438 -2.012 1 97.25 295 VAL B CA 1
ATOM 5391 C C . VAL B 1 295 ? -18.031 -9.281 -1.766 1 97.25 295 VAL B C 1
ATOM 5393 O O . VAL B 1 295 ? -18.484 -9.227 -0.617 1 97.25 295 VAL B O 1
ATOM 5396 N N . ILE B 1 296 ? -18.781 -9.164 -2.799 1 96.31 296 ILE B N 1
ATOM 5397 C CA . ILE B 1 296 ? -20.219 -9.039 -2.723 1 96.31 296 ILE B CA 1
ATOM 5398 C C . ILE B 1 296 ? -20.875 -10.32 -3.221 1 96.31 296 ILE B C 1
ATOM 5400 O O . ILE B 1 296 ? -20.922 -10.578 -4.426 1 96.31 296 ILE B O 1
ATOM 5404 N N . PRO B 1 297 ? -21.422 -11.117 -2.301 1 97.56 297 PRO B N 1
ATOM 5405 C CA . PRO B 1 297 ? -22.109 -12.328 -2.734 1 97.56 297 PRO B CA 1
ATOM 5406 C C . PRO B 1 297 ? -23.438 -12.039 -3.453 1 97.56 297 PRO B C 1
ATOM 5408 O O . PRO B 1 297 ? -24.188 -11.164 -3.031 1 97.56 297 PRO B O 1
ATOM 5411 N N . VAL B 1 298 ? -23.641 -12.68 -4.504 1 98 298 VAL B N 1
ATOM 5412 C CA . VAL B 1 298 ? -24.859 -12.555 -5.297 1 98 298 VAL B CA 1
ATOM 5413 C C . VAL B 1 298 ? -25.484 -13.93 -5.516 1 98 298 VAL B C 1
ATOM 5415 O O . VAL B 1 298 ? -24.875 -14.805 -6.133 1 98 298 VAL B O 1
ATOM 5418 N N . PHE B 1 299 ? -26.688 -14.109 -5.027 1 98.19 299 PHE B N 1
ATOM 5419 C CA . PHE B 1 299 ? -27.359 -15.391 -5.176 1 98.19 299 PHE B CA 1
ATOM 5420 C C . PHE B 1 299 ? -28.234 -15.398 -6.43 1 98.19 299 PHE B C 1
ATOM 5422 O O . PHE B 1 299 ? -29.047 -14.492 -6.633 1 98.19 299 PHE B O 1
ATOM 5429 N N . GLY B 1 300 ? -28.016 -16.391 -7.285 1 97.44 300 GLY B N 1
ATOM 5430 C CA . GLY B 1 300 ? -28.891 -16.547 -8.445 1 97.44 300 GLY B CA 1
ATOM 5431 C C . GLY B 1 300 ? -28.172 -17.094 -9.664 1 97.44 300 GLY B C 1
ATOM 5432 O O . GLY B 1 300 ? -27.016 -17.5 -9.578 1 97.44 300 GLY B O 1
ATOM 5433 N N . GLU B 1 301 ? -28.922 -17.172 -10.75 1 97.06 301 GLU B N 1
ATOM 5434 C CA . GLU B 1 301 ? -28.375 -17.594 -12.031 1 97.06 301 GLU B CA 1
ATOM 5435 C C . GLU B 1 301 ? -27.516 -16.5 -12.656 1 97.06 301 GLU B C 1
ATOM 5437 O O . GLU B 1 301 ? -27.938 -15.352 -12.766 1 97.06 301 GLU B O 1
ATOM 5442 N N . ALA B 1 302 ? -26.359 -16.875 -13.094 1 97.31 302 ALA B N 1
ATOM 5443 C CA . ALA B 1 302 ? -25.359 -15.922 -13.555 1 97.31 302 ALA B CA 1
ATOM 5444 C C . ALA B 1 302 ? -25.906 -15.062 -14.695 1 97.31 302 ALA B C 1
ATOM 5446 O O . ALA B 1 302 ? -25.766 -13.836 -14.672 1 97.31 302 ALA B O 1
ATOM 5447 N N . LEU B 1 303 ? -26.594 -15.664 -15.664 1 96.31 303 LEU B N 1
ATOM 5448 C CA . LEU B 1 303 ? -27.062 -14.945 -16.844 1 96.31 303 LEU B CA 1
ATOM 5449 C C . LEU B 1 303 ? -28.078 -13.867 -16.469 1 96.31 303 LEU B C 1
ATOM 5451 O O . LEU B 1 303 ? -28.156 -12.828 -17.109 1 96.31 303 LEU B O 1
ATOM 5455 N N . GLU B 1 304 ? -28.781 -14.086 -15.438 1 96 304 GLU B N 1
ATOM 5456 C CA . GLU B 1 304 ? -29.781 -13.125 -14.969 1 96 304 GLU B CA 1
ATOM 5457 C C . GLU B 1 304 ? -29.141 -12.047 -14.102 1 96 304 GLU B C 1
ATOM 5459 O O . GLU B 1 304 ? -29.438 -10.859 -14.273 1 96 304 GLU B O 1
ATOM 5464 N N . GLU B 1 305 ? -28.266 -12.461 -13.25 1 97.06 305 GLU B N 1
ATOM 5465 C CA . GLU B 1 305 ? -27.75 -11.555 -12.227 1 97.06 305 GLU B CA 1
ATOM 5466 C C . GLU B 1 305 ? -26.75 -10.57 -12.812 1 97.06 305 GLU B C 1
ATOM 5468 O O . GLU B 1 305 ? -26.672 -9.414 -12.383 1 97.06 305 GLU B O 1
ATOM 5473 N N . ILE B 1 306 ? -25.953 -11 -13.828 1 97.06 306 ILE B N 1
ATOM 5474 C CA . ILE B 1 306 ? -24.891 -10.156 -14.344 1 97.06 306 ILE B CA 1
ATOM 5475 C C . ILE B 1 306 ? -25.484 -8.906 -14.992 1 97.06 306 ILE B C 1
ATOM 5477 O O . ILE B 1 306 ? -24.812 -7.867 -15.078 1 97.06 306 ILE B O 1
ATOM 5481 N N . ARG B 1 307 ? -26.703 -8.914 -15.375 1 94.94 307 ARG B N 1
ATOM 5482 C CA . ARG B 1 307 ? -27.375 -7.785 -16.016 1 94.94 307 ARG B CA 1
ATOM 5483 C C . ARG B 1 307 ? -27.688 -6.691 -15 1 94.94 307 ARG B C 1
ATOM 5485 O O . ARG B 1 307 ? -27.875 -5.531 -15.367 1 94.94 307 ARG B O 1
ATOM 5492 N N . LYS B 1 308 ? -27.75 -7.098 -13.742 1 96.38 308 LYS B N 1
ATOM 5493 C CA . LYS B 1 308 ? -28.094 -6.168 -12.672 1 96.38 308 LYS B CA 1
ATOM 5494 C C . LYS B 1 308 ? -26.859 -5.574 -12.023 1 96.38 308 LYS B C 1
ATOM 5496 O O . LYS B 1 308 ? -26.953 -4.688 -11.172 1 96.38 308 LYS B O 1
ATOM 5501 N N . LEU B 1 309 ? -25.734 -6.043 -12.375 1 96.75 309 LEU B N 1
ATOM 5502 C CA . LEU B 1 309 ? -24.484 -5.668 -11.734 1 96.75 309 LEU B CA 1
ATOM 5503 C C . LEU B 1 309 ? -23.734 -4.637 -12.57 1 96.75 309 LEU B C 1
ATOM 5505 O O . LEU B 1 309 ? -24.078 -4.41 -13.734 1 96.75 309 LEU B O 1
ATOM 5509 N N . PRO B 1 310 ? -22.719 -3.898 -11.961 1 95.38 310 PRO B N 1
ATOM 5510 C CA . PRO B 1 310 ? -21.891 -2.984 -12.742 1 95.38 310 PRO B CA 1
ATOM 5511 C C . PRO B 1 310 ? -21.125 -3.693 -13.852 1 95.38 310 PRO B C 1
ATOM 5513 O O . PRO B 1 310 ? -21.031 -4.922 -13.859 1 95.38 310 PRO B O 1
ATOM 5516 N N . VAL B 1 311 ? -20.609 -2.887 -14.781 1 97.38 311 VAL B N 1
ATOM 5517 C CA . VAL B 1 311 ? -19.812 -3.418 -15.891 1 97.38 311 VAL B CA 1
ATOM 5518 C C . VAL B 1 311 ? -18.5 -3.975 -15.367 1 97.38 311 VAL B C 1
ATOM 5520 O O . VAL B 1 311 ? -17.734 -3.27 -14.695 1 97.38 311 VAL B O 1
ATOM 5523 N N . PRO B 1 312 ? -18.219 -5.23 -15.641 1 98.12 312 PRO B N 1
ATOM 5524 C CA . PRO B 1 312 ? -16.984 -5.809 -15.125 1 98.12 312 PRO B CA 1
ATOM 5525 C C . PRO B 1 312 ? -15.773 -5.484 -16 1 98.12 312 PRO B C 1
ATOM 5527 O O . PRO B 1 312 ? -15.906 -5.336 -17.219 1 98.12 312 PRO B O 1
ATOM 5530 N N . ASP B 1 313 ? -14.609 -5.32 -15.352 1 98.31 313 ASP B N 1
ATOM 5531 C CA . ASP B 1 313 ? -13.336 -5.23 -16.062 1 98.31 313 ASP B CA 1
ATOM 5532 C C . ASP B 1 313 ? -12.805 -6.621 -16.406 1 98.31 313 ASP B C 1
ATOM 5534 O O . ASP B 1 313 ? -12.234 -6.824 -17.469 1 98.31 313 ASP B O 1
ATOM 5538 N N . LYS B 1 314 ? -12.969 -7.602 -15.492 1 98.75 314 LYS B N 1
ATOM 5539 C CA . LYS B 1 314 ? -12.469 -8.969 -15.633 1 98.75 314 LYS B CA 1
ATOM 5540 C C . LYS B 1 314 ? -13.422 -9.969 -14.984 1 98.75 314 LYS B C 1
ATOM 5542 O O . LYS B 1 314 ? -14.078 -9.648 -13.984 1 98.75 314 LYS B O 1
ATOM 5547 N N . VAL B 1 315 ? -13.461 -11.156 -15.531 1 98.88 315 VAL B N 1
ATOM 5548 C CA . VAL B 1 315 ? -14.422 -12.148 -15.07 1 98.88 315 VAL B CA 1
ATOM 5549 C C . VAL B 1 315 ? -13.75 -13.516 -14.977 1 98.88 315 VAL B C 1
ATOM 5551 O O . VAL B 1 315 ? -13.016 -13.922 -15.883 1 98.88 315 VAL B O 1
ATOM 5554 N N . PHE B 1 316 ? -13.945 -14.172 -13.883 1 98.88 316 PHE B N 1
ATOM 5555 C CA . PHE B 1 316 ? -13.594 -15.578 -13.711 1 98.88 316 PHE B CA 1
ATOM 5556 C C . PHE B 1 316 ? -14.836 -16.453 -13.805 1 98.88 316 PHE B C 1
ATOM 5558 O O . PHE B 1 316 ? -15.852 -16.188 -13.156 1 98.88 316 PHE B O 1
ATOM 5565 N N . ILE B 1 317 ? -14.766 -17.469 -14.617 1 98.62 317 ILE B N 1
ATOM 5566 C CA . ILE B 1 317 ? -15.867 -18.422 -14.734 1 98.62 317 ILE B CA 1
ATOM 5567 C C . ILE B 1 317 ? -15.391 -19.812 -14.344 1 98.62 317 ILE B C 1
ATOM 5569 O O . ILE B 1 317 ? -14.703 -20.484 -15.109 1 98.62 317 ILE B O 1
ATOM 5573 N N . GLY B 1 318 ? -15.805 -20.234 -13.172 1 95.81 318 GLY B N 1
ATOM 5574 C CA . GLY B 1 318 ? -15.484 -21.578 -12.703 1 95.81 318 GLY B CA 1
ATOM 5575 C C . GLY B 1 318 ? -16.578 -22.578 -12.977 1 95.81 318 GLY B C 1
ATOM 5576 O O . GLY B 1 318 ? -16.328 -23.781 -13.039 1 95.81 318 GLY B O 1
ATOM 5577 N N . GLY B 1 319 ? -17.781 -22.109 -13.07 1 91.62 319 GLY B N 1
ATOM 5578 C CA . GLY B 1 319 ? -18.984 -22.859 -13.398 1 91.62 319 GLY B CA 1
ATOM 5579 C C . GLY B 1 319 ? -20.016 -22.047 -14.172 1 91.62 319 GLY B C 1
ATOM 5580 O O . GLY B 1 319 ? -20.562 -21.078 -13.656 1 91.62 319 GLY B O 1
ATOM 5581 N N . SER B 1 320 ? -20.359 -22.578 -15.344 1 89.38 320 SER B N 1
ATOM 5582 C CA . SER B 1 320 ? -21.25 -21.797 -16.203 1 89.38 320 SER B CA 1
ATOM 5583 C C . SER B 1 320 ? -22.672 -22.359 -16.156 1 89.38 320 SER B C 1
ATOM 5585 O O . SER B 1 320 ? -23.594 -21.734 -16.688 1 89.38 320 SER B O 1
ATOM 5587 N N . GLY B 1 321 ? -22.781 -23.516 -15.586 1 86.81 321 GLY B N 1
ATOM 5588 C CA . GLY B 1 321 ? -24.094 -24.141 -15.547 1 86.81 321 GLY B CA 1
ATOM 5589 C C . GLY B 1 321 ? -24.625 -24.469 -16.938 1 86.81 321 GLY B C 1
ATOM 5590 O O . GLY B 1 321 ? -25.828 -24.359 -17.172 1 86.81 321 GLY B O 1
ATOM 5591 N N . GLY B 1 322 ? -23.766 -24.703 -17.859 1 90 322 GLY B N 1
ATOM 5592 C CA . GLY B 1 322 ? -24.172 -25.062 -19.203 1 90 322 GLY B CA 1
ATOM 5593 C C . GLY B 1 322 ? -24.453 -23.859 -20.078 1 90 322 GLY B C 1
ATOM 5594 O O . GLY B 1 322 ? -24.891 -24 -21.219 1 90 322 GLY B O 1
ATOM 5595 N N . ASN B 1 323 ? -24.172 -22.672 -19.656 1 94.06 323 ASN B N 1
ATOM 5596 C CA . ASN B 1 323 ? -24.516 -21.453 -20.391 1 94.06 323 ASN B CA 1
ATOM 5597 C C . ASN B 1 323 ? -23.266 -20.656 -20.75 1 94.06 323 ASN B C 1
ATOM 5599 O O . ASN B 1 323 ? -23.281 -19.422 -20.766 1 94.06 323 ASN B O 1
ATOM 5603 N N . LEU B 1 324 ? -22.203 -21.344 -20.969 1 97.12 324 LEU B N 1
ATOM 5604 C CA . LEU B 1 324 ? -20.906 -20.672 -21.125 1 97.12 324 LEU B CA 1
ATOM 5605 C C . LEU B 1 324 ? -20.922 -19.734 -22.312 1 97.12 324 LEU B C 1
ATOM 5607 O O . LEU B 1 324 ? -20.531 -18.562 -22.203 1 97.12 324 LEU B O 1
ATOM 5611 N N . ASP B 1 325 ? -21.453 -20.156 -23.422 1 97.38 325 ASP B N 1
ATOM 5612 C CA . ASP B 1 325 ? -21.5 -19.359 -24.641 1 97.38 325 ASP B CA 1
ATOM 5613 C C . ASP B 1 325 ? -22.312 -18.078 -24.422 1 97.38 325 ASP B C 1
ATOM 5615 O O . ASP B 1 325 ? -21.844 -16.984 -24.719 1 97.38 325 ASP B O 1
ATOM 5619 N N . LYS B 1 326 ? -23.469 -18.203 -23.859 1 97.44 326 LYS B N 1
ATOM 5620 C CA . LYS B 1 326 ? -24.344 -17.062 -23.609 1 97.44 326 LYS B CA 1
ATOM 5621 C C . LYS B 1 326 ? -23.703 -16.094 -22.609 1 97.44 326 LYS B C 1
ATOM 5623 O O . LYS B 1 326 ? -23.812 -14.875 -22.781 1 97.44 326 LYS B O 1
ATOM 5628 N N . LEU B 1 327 ? -23.094 -16.672 -21.641 1 98 327 LEU B N 1
ATOM 5629 C CA . LEU B 1 327 ? -22.438 -15.836 -20.641 1 98 327 LEU B CA 1
ATOM 5630 C C . LEU B 1 327 ? -21.328 -15 -21.25 1 98 327 LEU B C 1
ATOM 5632 O O . LEU B 1 327 ? -21.266 -13.789 -21.047 1 98 327 LEU B O 1
ATOM 5636 N N . VAL B 1 328 ? -20.453 -15.656 -21.984 1 98.31 328 VAL B N 1
ATOM 5637 C CA . VAL B 1 328 ? -19.312 -14.984 -22.625 1 98.31 328 VAL B CA 1
ATOM 5638 C C . VAL B 1 328 ? -19.828 -13.867 -23.531 1 98.31 328 VAL B C 1
ATOM 5640 O O . VAL B 1 328 ? -19.328 -12.742 -23.484 1 98.31 328 VAL B O 1
ATOM 5643 N N . LYS B 1 329 ? -20.859 -14.117 -24.297 1 97.69 329 LYS B N 1
ATOM 5644 C CA . LYS B 1 329 ? -21.406 -13.125 -25.219 1 97.69 329 LYS B CA 1
ATOM 5645 C C . LYS B 1 329 ? -22.047 -11.969 -24.469 1 97.69 329 LYS B C 1
ATOM 5647 O O . LYS B 1 329 ? -21.906 -10.805 -24.859 1 97.69 329 LYS B O 1
ATOM 5652 N N . SER B 1 330 ? -22.75 -12.32 -23.406 1 97.75 330 SER B N 1
ATOM 5653 C CA . SER B 1 330 ? -23.375 -11.273 -22.594 1 97.75 330 SER B CA 1
ATOM 5654 C C . SER B 1 330 ? -22.312 -10.359 -21.984 1 97.75 330 SER B C 1
ATOM 5656 O O . SER B 1 330 ? -22.484 -9.141 -21.969 1 97.75 330 SER B O 1
ATOM 5658 N N . LEU B 1 331 ? -21.25 -10.945 -21.469 1 98.25 331 LEU B N 1
ATOM 5659 C CA . LEU B 1 331 ? -20.172 -10.172 -20.859 1 98.25 331 LEU B CA 1
ATOM 5660 C C . LEU B 1 331 ? -19.5 -9.281 -21.891 1 98.25 331 LEU B C 1
ATOM 5662 O O . LEU B 1 331 ? -19.188 -8.117 -21.625 1 98.25 331 LEU B O 1
ATOM 5666 N N . TYR B 1 332 ? -19.281 -9.828 -23.078 1 98 332 TYR B N 1
ATOM 5667 C CA . TYR B 1 332 ? -18.688 -9.086 -24.172 1 98 332 TYR B CA 1
ATOM 5668 C C . TYR B 1 332 ? -19.547 -7.895 -24.562 1 98 332 TYR B C 1
ATOM 5670 O O . TYR B 1 332 ? -19.047 -6.801 -24.812 1 98 332 TYR B O 1
ATOM 5678 N N . ARG B 1 333 ? -20.859 -8.055 -24.578 1 97 333 ARG B N 1
ATOM 5679 C CA . ARG B 1 333 ? -21.781 -6.984 -24.938 1 97 333 ARG B CA 1
ATOM 5680 C C . ARG B 1 333 ? -21.734 -5.863 -23.906 1 97 333 ARG B C 1
ATOM 5682 O O . ARG B 1 333 ? -21.844 -4.688 -24.25 1 97 333 ARG B O 1
ATOM 5689 N N . ALA B 1 334 ? -21.531 -6.281 -22.703 1 97.12 334 ALA B N 1
ATOM 5690 C CA . ALA B 1 334 ? -21.484 -5.297 -21.625 1 97.12 334 ALA B CA 1
ATOM 5691 C C . ALA B 1 334 ? -20.188 -4.488 -21.688 1 97.12 334 ALA B C 1
ATOM 5693 O O . ALA B 1 334 ? -20.172 -3.295 -21.375 1 97.12 334 ALA B O 1
ATOM 5694 N N . ASN B 1 335 ? -19.109 -5.074 -22.016 1 97.69 335 ASN B N 1
ATOM 5695 C CA . ASN B 1 335 ? -17.781 -4.473 -22.125 1 97.69 335 ASN B CA 1
ATOM 5696 C C . ASN B 1 335 ? -16.922 -5.203 -23.141 1 97.69 335 ASN B C 1
ATOM 5698 O O . ASN B 1 335 ? -16.406 -6.285 -22.875 1 97.69 335 ASN B O 1
ATOM 5702 N N . GLU B 1 336 ? -16.672 -4.605 -24.25 1 97 336 GLU B N 1
ATOM 5703 C CA . GLU B 1 336 ? -15.922 -5.242 -25.328 1 97 336 GLU B CA 1
ATOM 5704 C C . GLU B 1 336 ? -14.469 -5.477 -24.922 1 97 336 GLU B C 1
ATOM 5706 O O . GLU B 1 336 ? -13.773 -6.297 -25.531 1 97 336 GLU B O 1
ATOM 5711 N N . ASP B 1 337 ? -14 -4.762 -23.906 1 97.56 337 ASP B N 1
ATOM 5712 C CA . ASP B 1 337 ? -12.609 -4.879 -23.469 1 97.56 337 ASP B CA 1
ATOM 5713 C C . ASP B 1 337 ? -12.492 -5.805 -22.266 1 97.56 337 ASP B C 1
ATOM 5715 O O . ASP B 1 337 ? -11.43 -5.895 -21.641 1 97.56 337 ASP B O 1
ATOM 5719 N N . VAL B 1 338 ? -13.602 -6.5 -21.906 1 98.44 338 VAL B N 1
ATOM 5720 C CA . VAL B 1 338 ? -13.602 -7.371 -20.734 1 98.44 338 VAL B CA 1
ATOM 5721 C C . VAL B 1 338 ? -12.57 -8.477 -20.922 1 98.44 338 VAL B C 1
ATOM 5723 O O . VAL B 1 338 ? -12.367 -8.977 -22.031 1 98.44 338 VAL B O 1
ATOM 5726 N N . LYS B 1 339 ? -11.836 -8.859 -19.938 1 98.69 339 LYS B N 1
ATOM 5727 C CA . LYS B 1 339 ? -11 -10.055 -19.906 1 98.69 339 LYS B CA 1
ATOM 5728 C C . LYS B 1 339 ? -11.695 -11.195 -19.172 1 98.69 339 LYS B C 1
ATOM 5730 O O . LYS B 1 339 ? -12.312 -10.977 -18.125 1 98.69 339 LYS B O 1
ATOM 5735 N N . ILE B 1 340 ? -11.625 -12.359 -19.75 1 98.81 340 ILE B N 1
ATOM 5736 C CA . ILE B 1 340 ? -12.367 -13.484 -19.188 1 98.81 340 ILE B CA 1
ATOM 5737 C C . ILE B 1 340 ? -11.43 -14.672 -18.984 1 98.81 340 ILE B C 1
ATOM 5739 O O . ILE B 1 340 ? -10.633 -15 -19.875 1 98.81 340 ILE B O 1
ATOM 5743 N N . LEU B 1 341 ? -11.414 -15.219 -17.844 1 98.94 341 LEU B N 1
ATOM 5744 C CA . LEU B 1 341 ? -10.688 -16.453 -17.562 1 98.94 341 LEU B CA 1
ATOM 5745 C C . LEU B 1 341 ? -11.656 -17.578 -17.203 1 98.94 341 LEU B C 1
ATOM 5747 O O . LEU B 1 341 ? -12.516 -17.406 -16.344 1 98.94 341 LEU B O 1
ATOM 5751 N N . ILE B 1 342 ? -11.555 -18.719 -17.844 1 98.75 342 ILE B N 1
ATOM 5752 C CA . ILE B 1 342 ? -12.414 -19.875 -17.656 1 98.75 342 ILE B CA 1
ATOM 5753 C C . ILE B 1 342 ? -11.57 -21.078 -17.219 1 98.75 342 ILE B C 1
ATOM 5755 O O . ILE B 1 342 ? -10.508 -21.328 -17.797 1 98.75 342 ILE B O 1
ATOM 5759 N N . THR B 1 343 ? -11.945 -21.719 -16.188 1 98.25 343 THR B N 1
ATOM 5760 C CA . THR B 1 343 ? -11.312 -22.984 -15.852 1 98.25 343 THR B CA 1
ATOM 5761 C C . THR B 1 343 ? -12.188 -24.172 -16.281 1 98.25 343 THR B C 1
ATOM 5763 O O . THR B 1 343 ? -13.414 -24.094 -16.188 1 98.25 343 THR B O 1
ATOM 5766 N N . ALA B 1 344 ? -11.57 -25.25 -16.797 1 96.94 344 ALA B N 1
ATOM 5767 C CA . ALA B 1 344 ? -12.297 -26.406 -17.297 1 96.94 344 ALA B CA 1
ATOM 5768 C C . ALA B 1 344 ? -11.602 -27.703 -16.891 1 96.94 344 ALA B C 1
ATOM 5770 O O . ALA B 1 344 ? -10.383 -27.844 -17.047 1 96.94 344 ALA B O 1
ATOM 5771 N N . ILE B 1 345 ? -12.383 -28.578 -16.406 1 94.56 345 ILE B N 1
ATOM 5772 C CA . ILE B 1 345 ? -11.891 -29.922 -16.109 1 94.56 345 ILE B CA 1
ATOM 5773 C C . ILE B 1 345 ? -12.242 -30.844 -17.281 1 94.56 345 ILE B C 1
ATOM 5775 O O . ILE B 1 345 ? -11.484 -31.781 -17.578 1 94.56 345 ILE B O 1
ATOM 5779 N N . THR B 1 346 ? -13.391 -30.578 -18 1 94.5 346 THR B N 1
ATOM 5780 C CA . THR B 1 346 ? -13.844 -31.438 -19.094 1 94.5 346 THR B CA 1
ATOM 5781 C C . THR B 1 346 ? -13.414 -30.875 -20.438 1 94.5 346 THR B C 1
ATOM 5783 O O . THR B 1 346 ? -13.305 -29.656 -20.609 1 94.5 346 THR B O 1
ATOM 5786 N N . LEU B 1 347 ? -13.305 -31.766 -21.344 1 95.25 347 LEU B N 1
ATOM 5787 C CA . LEU B 1 347 ? -12.93 -31.375 -22.703 1 95.25 347 LEU B CA 1
ATOM 5788 C C . LEU B 1 347 ? -14.055 -30.609 -23.375 1 95.25 347 LEU B C 1
ATOM 5790 O O . LEU B 1 347 ? -13.797 -29.703 -24.172 1 95.25 347 LEU B O 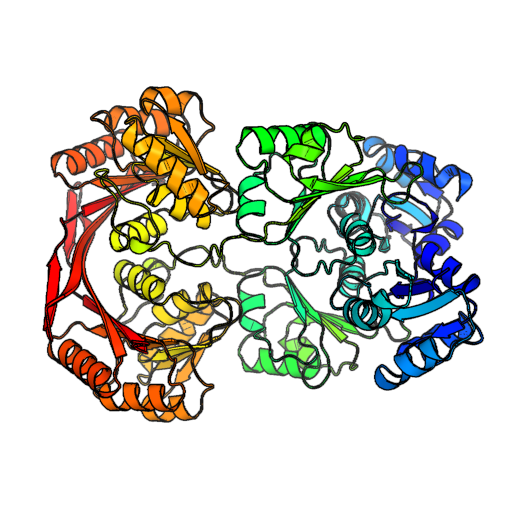1
ATOM 5794 N N . GLU B 1 348 ? -15.242 -31 -23.078 1 95.56 348 GLU B N 1
ATOM 5795 C CA . GLU B 1 348 ? -16.422 -30.312 -23.609 1 95.56 348 GLU B CA 1
ATOM 5796 C C . GLU B 1 348 ? -16.422 -28.844 -23.219 1 95.56 348 GLU B C 1
ATOM 5798 O O . GLU B 1 348 ? -16.641 -27.969 -24.078 1 95.56 348 GLU B O 1
ATOM 5803 N N . THR B 1 349 ? -16.109 -28.547 -21.953 1 95.88 349 THR B N 1
ATOM 5804 C CA . THR B 1 349 ? -16.062 -27.172 -21.5 1 95.88 349 THR B CA 1
ATOM 5805 C C . THR B 1 349 ? -14.914 -26.406 -22.172 1 95.88 349 THR B C 1
ATOM 5807 O O . THR B 1 349 ? -15.07 -25.25 -22.562 1 95.88 349 THR B O 1
ATOM 5810 N N . LEU B 1 350 ? -13.766 -27.094 -22.266 1 97 350 LEU B N 1
ATOM 5811 C CA . LEU B 1 350 ? -12.633 -26.5 -22.953 1 97 350 LEU B CA 1
ATOM 5812 C C . LEU B 1 350 ? -13.016 -26.078 -24.375 1 97 350 LEU B C 1
ATOM 5814 O O . LEU B 1 350 ? -12.773 -24.953 -24.781 1 97 350 LEU B O 1
ATOM 5818 N N . THR B 1 351 ? -13.656 -26.969 -25.109 1 96.69 351 THR B N 1
ATOM 5819 C CA . THR B 1 351 ? -14.039 -26.734 -26.484 1 96.69 351 THR B CA 1
ATOM 5820 C C . THR B 1 351 ? -15.07 -25.609 -26.578 1 96.69 351 THR B C 1
ATOM 5822 O O . THR B 1 351 ? -14.977 -24.75 -27.453 1 96.69 351 THR B O 1
ATOM 5825 N N . GLU B 1 352 ? -16 -25.641 -25.703 1 97.38 352 GLU B N 1
ATOM 5826 C CA . GLU B 1 352 ? -17.031 -24.609 -25.688 1 97.38 352 GLU B CA 1
ATOM 5827 C C . GLU B 1 352 ? -16.406 -23.219 -25.453 1 97.38 352 GLU B C 1
ATOM 5829 O O . GLU B 1 352 ? -16.797 -22.25 -26.094 1 97.38 352 GLU B O 1
ATOM 5834 N N . ALA B 1 353 ? -15.5 -23.156 -24.531 1 97.88 353 ALA B N 1
ATOM 5835 C CA . ALA B 1 353 ? -14.828 -21.891 -24.234 1 97.88 353 ALA B CA 1
ATOM 5836 C C . ALA B 1 353 ? -14.086 -21.359 -25.453 1 97.88 353 ALA B C 1
ATOM 5838 O O . ALA B 1 353 ? -14.219 -20.188 -25.812 1 97.88 353 ALA B O 1
ATOM 5839 N N . LEU B 1 354 ? -13.359 -22.219 -26.125 1 97.25 354 LEU B N 1
ATOM 5840 C CA . LEU B 1 354 ? -12.586 -21.828 -27.297 1 97.25 354 LEU B CA 1
ATOM 5841 C C . LEU B 1 354 ? -13.492 -21.328 -28.422 1 97.25 354 LEU B C 1
ATOM 5843 O O . LEU B 1 354 ? -13.195 -20.312 -29.062 1 97.25 354 LEU B O 1
ATOM 5847 N N . GLU B 1 355 ? -14.578 -22.031 -28.578 1 97.12 355 GLU B N 1
ATOM 5848 C CA . GLU B 1 355 ? -15.531 -21.641 -29.609 1 97.12 355 GLU B CA 1
ATOM 5849 C C . GLU B 1 355 ? -16.172 -20.297 -29.281 1 97.12 355 GLU B C 1
ATOM 5851 O O . GLU B 1 355 ? -16.297 -19.438 -30.156 1 97.12 355 GLU B O 1
ATOM 5856 N N . ALA B 1 356 ? -16.578 -20.141 -28.047 1 97.81 356 ALA B N 1
ATOM 5857 C CA . ALA B 1 356 ? -17.188 -18.891 -27.625 1 97.81 356 ALA B CA 1
ATOM 5858 C C . ALA B 1 356 ? -16.234 -17.719 -27.844 1 97.81 356 ALA B C 1
ATOM 5860 O O . ALA B 1 356 ? -16.625 -16.672 -28.375 1 97.81 356 ALA B O 1
ATOM 5861 N N . PHE B 1 357 ? -14.953 -17.875 -27.453 1 97.62 357 PHE B N 1
ATOM 5862 C CA . PHE B 1 357 ? -13.969 -16.812 -27.609 1 97.62 357 PHE B CA 1
ATOM 5863 C C . PHE B 1 357 ? -13.703 -16.531 -29.078 1 97.62 357 PHE B C 1
ATOM 5865 O O . PHE B 1 357 ? -13.523 -15.375 -29.484 1 97.62 357 PHE B O 1
ATOM 5872 N N . LYS B 1 358 ? -13.68 -17.547 -29.859 1 95.81 358 LYS B N 1
ATOM 5873 C CA . LYS B 1 358 ? -13.477 -17.391 -31.297 1 95.81 358 LYS B CA 1
ATOM 5874 C C . LYS B 1 358 ? -14.594 -16.547 -31.922 1 95.81 358 LYS B C 1
ATOM 5876 O O . LYS B 1 358 ? -14.336 -15.672 -32.75 1 95.81 358 LYS B O 1
ATOM 5881 N N . GLU B 1 359 ? -15.75 -16.797 -31.516 1 96.56 359 GLU B N 1
ATOM 5882 C CA . GLU B 1 359 ? -16.922 -16.125 -32.094 1 96.56 359 GLU B CA 1
ATOM 5883 C C . GLU B 1 359 ? -16.875 -14.617 -31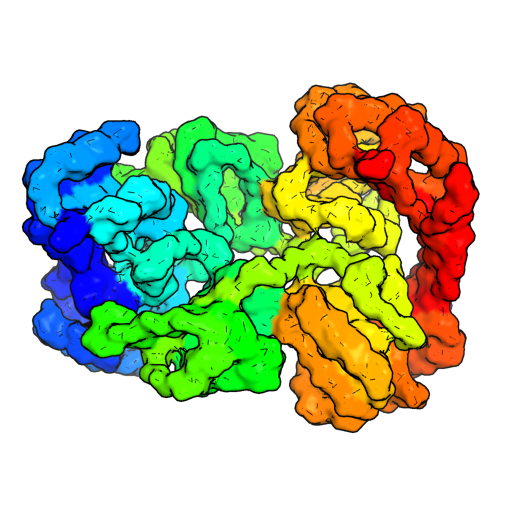.812 1 96.56 359 GLU B C 1
ATOM 5885 O O . GLU B 1 359 ? -17.375 -13.828 -32.625 1 96.56 359 GLU B O 1
ATOM 5890 N N . ILE B 1 360 ? -16.297 -14.219 -30.734 1 97 360 ILE B N 1
ATOM 5891 C CA . ILE B 1 360 ? -16.234 -12.797 -30.422 1 97 360 ILE B CA 1
ATOM 5892 C C . ILE B 1 360 ? -14.852 -12.25 -30.75 1 97 360 ILE B C 1
ATOM 5894 O O . ILE B 1 360 ? -14.492 -11.148 -30.312 1 97 360 ILE B O 1
ATOM 5898 N N . ASN B 1 361 ? -14 -12.992 -31.359 1 95.88 361 ASN B N 1
ATOM 5899 C CA . ASN B 1 361 ? -12.672 -12.625 -31.828 1 95.88 361 ASN B CA 1
ATOM 5900 C C . ASN B 1 361 ? -11.727 -12.289 -30.672 1 95.88 361 ASN B C 1
ATOM 5902 O O . ASN B 1 361 ? -11.023 -11.281 -30.719 1 95.88 361 ASN B O 1
ATOM 5906 N N . PHE B 1 362 ? -11.789 -13.102 -29.688 1 96.94 362 PHE B N 1
ATOM 5907 C CA . PHE B 1 362 ? -10.852 -12.977 -28.578 1 96.94 362 PHE B CA 1
ATOM 5908 C C . PHE B 1 362 ? -9.609 -13.82 -28.812 1 96.94 362 PHE B C 1
ATOM 5910 O O . PHE B 1 362 ? -9.695 -14.938 -29.328 1 96.94 362 PHE B O 1
ATOM 5917 N N . GLU B 1 363 ? -8.398 -13.305 -28.547 1 95.69 363 GLU B N 1
ATOM 5918 C CA . GLU B 1 363 ? -7.211 -14.141 -28.438 1 95.69 363 GLU B CA 1
ATOM 5919 C C . GLU B 1 363 ? -7.172 -14.875 -27.109 1 95.69 363 GLU B C 1
ATOM 5921 O O . GLU B 1 363 ? -7.695 -14.383 -26.109 1 95.69 363 GLU B O 1
ATOM 5926 N N . THR B 1 364 ? -6.551 -16.062 -27.172 1 96.31 364 THR B N 1
ATOM 5927 C CA . THR B 1 364 ? -6.598 -16.891 -25.984 1 96.31 364 THR B CA 1
ATOM 5928 C C . THR B 1 364 ? -5.195 -17.328 -25.562 1 96.31 364 THR B C 1
ATOM 5930 O O . THR B 1 364 ? -4.305 -17.438 -26.406 1 96.31 364 THR B O 1
ATOM 5933 N N . ASP B 1 365 ? -4.922 -17.438 -24.328 1 96.75 365 ASP B N 1
ATOM 5934 C CA . ASP B 1 365 ? -3.799 -18.109 -23.688 1 96.75 365 ASP B CA 1
ATOM 5935 C C . ASP B 1 365 ? -4.281 -19.266 -22.812 1 96.75 365 ASP B C 1
ATOM 5937 O O . ASP B 1 365 ? -5.125 -19.078 -21.938 1 96.75 365 ASP B O 1
ATOM 5941 N N . ILE B 1 366 ? -3.787 -20.5 -23.047 1 98.12 366 ILE B N 1
ATOM 5942 C CA . ILE B 1 366 ? -4.293 -21.688 -22.375 1 98.12 366 ILE B CA 1
ATOM 5943 C C . ILE B 1 366 ? -3.16 -22.375 -21.609 1 98.12 366 ILE B C 1
ATOM 5945 O O . ILE B 1 366 ? -2.064 -22.562 -22.141 1 98.12 366 ILE B O 1
ATOM 5949 N N . VAL B 1 367 ? -3.412 -22.703 -20.406 1 98.38 367 VAL B N 1
ATOM 5950 C CA . VAL B 1 367 ? -2.504 -23.484 -19.578 1 98.38 367 VAL B CA 1
ATOM 5951 C C . VAL B 1 367 ? -3.219 -24.734 -19.062 1 98.38 367 VAL B C 1
ATOM 5953 O O . VAL B 1 367 ? -4.352 -24.656 -18.578 1 98.38 367 VAL B O 1
ATOM 5956 N N . CYS B 1 368 ? -2.633 -25.844 -19.25 1 98.44 368 CYS B N 1
ATOM 5957 C CA . CYS B 1 368 ? -3.092 -27.078 -18.609 1 98.44 368 CYS B CA 1
ATOM 5958 C C . CYS B 1 368 ? -2.199 -27.438 -17.422 1 98.44 368 CYS B C 1
ATOM 5960 O O . CYS B 1 368 ? -0.993 -27.625 -17.594 1 98.44 368 CYS B O 1
ATOM 5962 N N . LEU B 1 369 ? -2.779 -27.531 -16.266 1 97.94 369 LEU B N 1
ATOM 5963 C CA . LEU B 1 369 ? -2.018 -27.781 -15.055 1 97.94 369 LEU B CA 1
ATOM 5964 C C . LEU B 1 369 ? -2.369 -29.141 -14.461 1 97.94 369 LEU B C 1
ATOM 5966 O O . LEU B 1 369 ? -3.545 -29.453 -14.25 1 97.94 369 LEU B O 1
ATOM 5970 N N . ASN B 1 370 ? -1.37 -29.953 -14.25 1 97.06 370 ASN B N 1
ATOM 5971 C CA . ASN B 1 370 ? -1.427 -31.156 -13.438 1 97.06 370 ASN B CA 1
ATOM 5972 C C . ASN B 1 370 ? -0.643 -31 -12.133 1 97.06 370 ASN B C 1
ATOM 5974 O O . ASN B 1 370 ? 0.573 -30.797 -12.164 1 97.06 370 ASN B O 1
ATOM 5978 N N . CYS B 1 371 ? -1.366 -31.094 -11.039 1 97.25 371 CYS B N 1
ATOM 5979 C CA . CYS B 1 371 ? -0.744 -30.859 -9.742 1 97.25 371 CYS B CA 1
ATOM 5980 C C . CYS B 1 371 ? -0.912 -32.062 -8.82 1 97.25 371 CYS B C 1
ATOM 5982 O O . CYS B 1 371 ? -2.008 -32.625 -8.711 1 97.25 371 CYS B O 1
ATOM 5984 N N . SER B 1 372 ? 0.165 -32.5 -8.258 1 97.56 372 SER B N 1
ATOM 5985 C CA . SER B 1 372 ? 0.145 -33.5 -7.188 1 97.56 372 SER B CA 1
ATOM 5986 C C . SER B 1 372 ? 0.732 -32.938 -5.898 1 97.56 372 SER B C 1
ATOM 5988 O O . SER B 1 372 ? 1.729 -32.219 -5.93 1 97.56 372 SER B O 1
ATOM 5990 N N . LYS B 1 373 ? 0.127 -33.25 -4.793 1 96.56 373 LYS B N 1
ATOM 5991 C CA . LYS B 1 373 ? 0.591 -32.75 -3.496 1 96.56 373 LYS B CA 1
ATOM 5992 C C . LYS B 1 373 ? 0.971 -33.906 -2.584 1 96.56 373 LYS B C 1
ATOM 5994 O O . LYS B 1 373 ? 0.358 -35 -2.643 1 96.56 373 LYS B O 1
ATOM 5999 N N . SER B 1 374 ? 1.901 -33.562 -1.736 1 95.31 374 SER B N 1
ATOM 6000 C CA . SER B 1 374 ? 2.361 -34.625 -0.82 1 95.31 374 SER B CA 1
ATOM 6001 C C . SER B 1 374 ? 1.414 -34.75 0.367 1 95.31 374 SER B C 1
ATOM 6003 O O . SER B 1 374 ? 0.856 -33.781 0.85 1 95.31 374 SER B O 1
ATOM 6005 N N . LYS B 1 375 ? 1.218 -35.906 0.778 1 94.31 375 LYS B N 1
ATOM 6006 C CA . LYS B 1 375 ? 0.56 -36.281 2.023 1 94.31 375 LYS B CA 1
ATOM 6007 C C . LYS B 1 375 ? 1.417 -37.281 2.824 1 94.31 375 LYS B C 1
ATOM 6009 O O . LYS B 1 375 ? 1.977 -38.219 2.264 1 94.31 375 LYS B O 1
ATOM 6014 N N . LYS B 1 376 ? 1.547 -37 4.078 1 91 376 LYS B N 1
ATOM 6015 C CA . LYS B 1 376 ? 2.346 -37.875 4.926 1 91 376 LYS B CA 1
ATOM 6016 C C . LYS B 1 376 ? 1.647 -39.219 5.137 1 91 376 LYS B C 1
ATOM 6018 O O . LYS B 1 376 ? 0.446 -39.281 5.41 1 91 376 LYS B O 1
ATOM 6023 N N . ALA B 1 377 ? 2.346 -40.25 4.848 1 92 377 ALA B N 1
ATOM 6024 C CA . ALA B 1 377 ? 1.946 -41.625 5.16 1 92 377 ALA B CA 1
ATOM 6025 C C . ALA B 1 377 ? 3.006 -42.312 6.008 1 92 377 ALA B C 1
ATOM 6027 O O . ALA B 1 377 ? 3.885 -43 5.477 1 92 377 ALA B O 1
ATOM 6028 N N . GLY B 1 378 ? 2.895 -42.188 7.379 1 88.12 378 GLY B N 1
ATOM 6029 C CA . GLY B 1 378 ? 3.99 -42.625 8.227 1 88.12 378 GLY B CA 1
ATOM 6030 C C . GLY B 1 378 ? 5.262 -41.844 8.023 1 88.12 378 GLY B C 1
ATOM 6031 O O . GLY B 1 378 ? 5.254 -40.594 8.125 1 88.12 378 GLY B O 1
ATOM 6032 N N . SER B 1 379 ? 6.289 -42.531 7.625 1 85.94 379 SER B N 1
ATOM 6033 C CA . SER B 1 379 ? 7.566 -41.844 7.402 1 85.94 379 SER B CA 1
ATOM 6034 C C . SER B 1 379 ? 7.746 -41.5 5.934 1 85.94 379 SER B C 1
ATOM 6036 O O . SER B 1 379 ? 8.773 -40.906 5.555 1 85.94 379 SER B O 1
ATOM 6038 N N . TYR B 1 380 ? 6.695 -41.688 5.164 1 89.56 380 TYR B N 1
ATOM 6039 C CA . TYR B 1 380 ? 6.816 -41.5 3.723 1 89.56 380 TYR B CA 1
ATOM 6040 C C . TYR B 1 380 ? 5.961 -40.344 3.252 1 89.56 380 TYR B C 1
ATOM 6042 O O . TYR B 1 380 ? 5.051 -39.906 3.961 1 89.56 380 TYR B O 1
ATOM 6050 N N . ASN B 1 381 ? 6.34 -39.781 2.143 1 92.25 381 ASN B N 1
ATOM 6051 C CA . ASN B 1 381 ? 5.535 -38.812 1.414 1 92.25 381 ASN B CA 1
ATOM 6052 C C . ASN B 1 381 ? 4.836 -39.438 0.215 1 92.25 381 ASN B C 1
ATOM 6054 O O . ASN B 1 381 ? 5.492 -39.969 -0.684 1 92.25 381 ASN B O 1
ATOM 6058 N N . MET B 1 382 ? 3.611 -39.438 0.243 1 94.5 382 MET B N 1
ATOM 6059 C CA . MET B 1 382 ? 2.832 -39.906 -0.895 1 94.5 382 MET B CA 1
ATOM 6060 C C . MET B 1 382 ? 2.297 -38.75 -1.72 1 94.5 382 MET B C 1
ATOM 6062 O O . MET B 1 382 ? 1.698 -37.812 -1.174 1 94.5 382 MET B O 1
ATOM 6066 N N . MET B 1 383 ? 2.545 -38.781 -2.992 1 95 383 MET B N 1
ATOM 6067 C CA . MET B 1 383 ? 2.029 -37.75 -3.869 1 95 383 MET B CA 1
ATOM 6068 C C . MET B 1 383 ? 0.596 -38.031 -4.293 1 95 383 MET B C 1
ATOM 6070 O O . MET B 1 383 ? 0.326 -39.094 -4.879 1 95 383 MET B O 1
ATOM 6074 N N . ILE B 1 384 ? -0.302 -37.156 -4.035 1 95.19 384 ILE B N 1
ATOM 6075 C CA . ILE B 1 384 ? -1.708 -37.312 -4.395 1 95.19 384 ILE B CA 1
ATOM 6076 C C . ILE B 1 384 ? -2.037 -36.375 -5.566 1 95.19 384 ILE B C 1
ATOM 6078 O O . ILE B 1 384 ? -1.957 -35.156 -5.445 1 95.19 384 ILE B O 1
ATOM 6082 N N . ALA B 1 385 ? -2.441 -37 -6.629 1 94.06 385 ALA B N 1
ATOM 6083 C CA . ALA B 1 385 ? -2.688 -36.25 -7.852 1 94.06 385 ALA B CA 1
ATOM 6084 C C . ALA B 1 385 ? -4.086 -35.625 -7.844 1 94.06 385 ALA B C 1
ATOM 6086 O O . ALA B 1 385 ? -5.031 -36.25 -7.34 1 94.06 385 ALA B O 1
ATOM 6087 N N . ASN B 1 386 ? -4.199 -34.438 -8.414 1 93.12 386 ASN B N 1
ATOM 6088 C CA . ASN B 1 386 ? -5.477 -33.812 -8.734 1 93.12 386 ASN B CA 1
ATOM 6089 C C . ASN B 1 386 ? -5.789 -33.906 -10.227 1 93.12 386 ASN B C 1
ATOM 6091 O O . ASN B 1 386 ? -4.91 -34.188 -11.031 1 93.12 386 ASN B O 1
ATOM 6095 N N . ASN B 1 387 ? -7.09 -33.688 -10.578 1 93.75 387 ASN B N 1
ATOM 6096 C CA . ASN B 1 387 ? -7.461 -33.656 -11.984 1 93.75 387 ASN B CA 1
ATOM 6097 C C . ASN B 1 387 ? -6.766 -32.5 -12.727 1 93.75 387 ASN B C 1
ATOM 6099 O O . ASN B 1 387 ? -6.574 -31.438 -12.164 1 93.75 387 ASN B O 1
ATOM 6103 N N . PRO B 1 388 ? -6.355 -32.906 -13.969 1 96.44 388 PRO B N 1
ATOM 6104 C CA . PRO B 1 388 ? -5.844 -31.797 -14.781 1 96.44 388 PRO B CA 1
ATOM 6105 C C . PRO B 1 388 ? -6.879 -30.688 -14.984 1 96.44 388 PRO B C 1
ATOM 6107 O O . PRO B 1 388 ? -8.07 -30.969 -15.117 1 96.44 388 PRO B O 1
ATOM 6110 N N . ILE B 1 389 ? -6.441 -29.516 -14.977 1 98 389 ILE B N 1
ATOM 6111 C CA . ILE B 1 389 ? -7.336 -28.375 -15.156 1 98 389 ILE B CA 1
ATOM 6112 C C . ILE B 1 389 ? -6.816 -27.484 -16.281 1 98 389 ILE B C 1
ATOM 6114 O O . ILE B 1 389 ? -5.629 -27.156 -16.328 1 98 389 ILE B O 1
ATOM 6118 N N . TYR B 1 390 ? -7.707 -27.156 -17.25 1 98.31 390 TYR B N 1
ATOM 6119 C CA . TYR B 1 390 ? -7.402 -26.156 -18.266 1 98.31 390 TYR B CA 1
ATOM 6120 C C . TYR B 1 390 ? -7.781 -24.75 -17.781 1 98.31 390 TYR B C 1
ATOM 6122 O O . TYR B 1 390 ? -8.898 -24.531 -17.312 1 98.31 390 TYR B O 1
ATOM 6130 N N . ILE B 1 391 ? -6.848 -23.875 -17.781 1 98.81 391 ILE B N 1
ATOM 6131 C CA . ILE B 1 391 ? -7.051 -22.453 -17.516 1 98.81 391 ILE B CA 1
ATOM 6132 C C . ILE B 1 391 ? -7 -21.656 -18.812 1 98.81 391 ILE B C 1
ATOM 6134 O O . ILE B 1 391 ? -5.953 -21.594 -19.469 1 98.81 391 ILE B O 1
ATOM 6138 N N . ILE B 1 392 ? -8.109 -21.062 -19.219 1 98.69 392 ILE B N 1
ATOM 6139 C CA . ILE B 1 392 ? -8.25 -20.422 -20.531 1 98.69 392 ILE B CA 1
ATOM 6140 C C . ILE B 1 392 ? -8.484 -18.922 -20.344 1 98.69 392 ILE B C 1
ATOM 6142 O O . ILE B 1 392 ? -9.539 -18.516 -19.859 1 98.69 392 ILE B O 1
ATOM 6146 N N . TYR B 1 393 ? -7.492 -18.125 -20.703 1 98.5 393 TYR B N 1
ATOM 6147 C CA . TYR B 1 393 ? -7.582 -16.656 -20.641 1 98.5 393 TYR B CA 1
ATOM 6148 C C . TYR B 1 393 ? -7.926 -16.078 -22 1 98.5 393 TYR B C 1
ATOM 6150 O O . TYR B 1 393 ? -7.344 -16.469 -23.016 1 98.5 393 TYR B O 1
ATOM 6158 N N . GLY B 1 394 ? -8.938 -15.18 -22.016 1 98.19 394 GLY B N 1
ATOM 6159 C CA . GLY B 1 394 ? -9.336 -14.523 -23.25 1 98.19 394 GLY B CA 1
ATOM 6160 C C . GLY B 1 394 ? -9.414 -13.016 -23.125 1 98.19 394 GLY B C 1
ATOM 6161 O O . GLY B 1 394 ? -9.883 -12.5 -22.109 1 98.19 394 GLY B O 1
ATOM 6162 N N . GLU B 1 395 ? -8.922 -12.32 -24.078 1 97.5 395 GLU B N 1
ATOM 6163 C CA . GLU B 1 395 ? -9.055 -10.875 -24.188 1 97.5 395 GLU B CA 1
ATOM 6164 C C . GLU B 1 395 ? -9.188 -10.438 -25.641 1 97.5 395 GLU B C 1
ATOM 6166 O O . GLU B 1 395 ? -8.953 -11.234 -26.547 1 97.5 395 GLU B O 1
ATOM 6171 N N . LYS B 1 396 ? -9.578 -9.195 -25.781 1 95.81 396 LYS B N 1
ATOM 6172 C CA . LYS B 1 396 ? -9.797 -8.656 -27.109 1 95.81 396 LYS B CA 1
ATOM 6173 C C . LYS B 1 396 ? -8.531 -8.758 -27.953 1 95.81 396 LYS B C 1
ATOM 6175 O O . LYS B 1 396 ? -7.43 -8.477 -27.469 1 95.81 396 LYS B O 1
ATOM 6180 N N . ASN B 1 397 ? -8.695 -9.219 -29.141 1 89.69 397 ASN B N 1
ATOM 6181 C CA . ASN B 1 397 ? -7.598 -9.297 -30.109 1 89.69 397 ASN B CA 1
ATOM 6182 C C . ASN B 1 397 ? -7.375 -7.965 -30.812 1 89.69 397 ASN B C 1
ATOM 6184 O O . ASN B 1 397 ? -8.156 -7.59 -31.688 1 89.69 397 ASN B O 1
ATOM 6188 N N . ASP B 1 398 ? -6.441 -7.223 -30.484 1 79.25 398 ASP B N 1
ATOM 6189 C CA . ASP B 1 398 ? -6.215 -5.906 -31.078 1 79.25 398 ASP B CA 1
ATOM 6190 C C . ASP B 1 398 ? -5.492 -6.027 -32.406 1 79.25 398 ASP B C 1
ATOM 6192 O O . ASP B 1 398 ? -5.23 -5.023 -33.062 1 79.25 398 ASP B O 1
ATOM 6196 N N . LYS B 1 399 ? -5.285 -7.113 -32.906 1 69.38 399 LYS B N 1
ATOM 6197 C CA . LYS B 1 399 ? -4.652 -7.246 -34.219 1 69.38 399 LYS B CA 1
ATOM 6198 C C . LYS B 1 399 ? -5.695 -7.418 -35.312 1 69.38 399 LYS B C 1
ATOM 6200 O O . LYS B 1 399 ? -6.684 -8.125 -35.156 1 69.38 399 LYS B O 1
#

InterPro domains:
  IPR000878 Tetrapyrrole methylase [PF00590] (5-189)
  IPR012818 Precorrin-6Y methyltransferase [TIGR02467] (7-200)
  IPR012818 Precorrin-6Y methyltransferase [cd11644] (8-203)
  IPR014008 Cobalamin biosynthesis, precorrin-6Y methyltransferase, CbiT subunit [TIGR02469] (225-345)
  IPR014777 Tetrapyrrole methylase, subdomain 1 [G3DSA:3.40.1010.10] (1-103)
  IPR029063 S-adenosyl-L-methionine-dependent methyltransferase superfamily [G3DSA:3.40.50.150] (210-399)
  IPR029063 S-adenosyl-L-methionine-dependent methyltransferase superfamily [SSF53335] (221-354)
  IPR035996 Tetrapyrrole methylase superfamily [SSF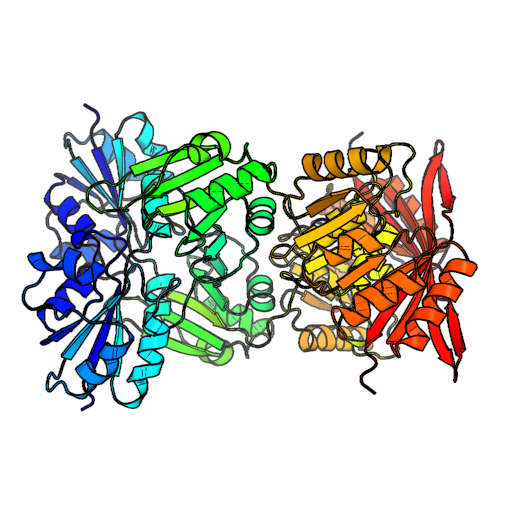53790] (1-204)
  IPR050714 Cobalamin biosynthesis methyltransferase [PTHR43182] (1-396)

Secondary structure (DSSP, 8-state):
---EEEEEE-BSS-GGGSBHHHHHHHHH-SEEEEEHHHHHHHTTTSTT-EEE-HHHHHHHHHH---SEEEEEESB-TTSS-THHHHHHHHTTTSEEEEE----HHHHHHHHTT---TTPEEEE-TTS---HHHHHHT-SEEEEE-BTTB-HHHHHHHHHHTT-TT-EEEEEESTTSTT-EEEEEEHHHHTTS---SSEEEEEE-TT---TTSPPPGGGS--SSS----HHHHHHHHHHTT--TT-EEEEET-TTSHHHHHHHHHTTTSEEEEEE-SHHHHHHHHHHHHHTT-TTEEEEES-HHHHGGGSPPPSEEEES--TT-HHHHHHHHHHH-TT-EEEEEESSHHHHHHHHHHHHHTTEEEEEEEEEEEEEEEETTEEEEEEPPPEEEEEEEE---/---EEEEEE-BSS-GGGSBHHHHHHHHH-SEEEEEHHHHHHHTTTSTT-EEE-HHHHHHHHHH---SEEEEEESB-TTSS-THHHHHHHHTTTSEEEEE----HHHHHHHHTT---TTPEEEE-TTS---HHHHHHT-SEEEEE-BTTB-HHHHHHHHHHTT-TT-EEEEEESTTSTT-EEEEEEHHHHTTS---SSEEEEEE-TT---TTSPPPGGGS--SSS----HHHHHHHHHHTT--TT-EEEEET-TTSHHHHHHHHHSTTSEEEEEE-SHHHHHHHHHHHHHTT-TTEEEEES-HHHHGGGSPPPSEEEES--TT-HHHHHHHHHHH-TT-EEEEEESSHHHHHHHHHHHHHTTEEEEEEEEEEEEEEEETTEEEEEEPPPEEEEEEEE---